Protein 3WJ9 (pdb70)

Secondary structure (DSSP, 8-state):
---EEEEEESS-EEEEEGGGTSB--TT----SSPEEEEEE-TTSSEEEEEESS-EEEEETTT--EEEEE---SEEEEEE-TTSSEEEEEE---B-TTSPBP---EEESSS--EEE------STT-SPEE-TTS-EEEEEETTEEEEEES------SEE---SS--EEEE--SSS-EEEEEE--BTTB-EEEEEEESS-SSSEEEEEEESS-S---EEE-SSTTEEEEEE-----EEEEEE--------SSS-EEEEEE-TTSS-EEEEE---EEEEEE-SSS-EEEEEEEES--EEEE-TTSSEEEEE--SSSS-EEEEEEGGG--EEEEEE-TT--EEEE-TTSSEEEEEE-TTT-SS--EEEEEESSS---EEE-SSEEEEEE---S--/-----EEEEEESS-EEEEEGGGTSBPPTT----SSPP-EEEE-TTSSEEEEE-SS-EEEEESSS--EEEEE---SEEEEEE-TTSSEEEEEEPP-B-TT--B----EEETTT--EEE----S-STT-SPEE-TTSSEEEEEETTEEEEEES------SEE---TT--EEEE-SSSS-EEEEEE--BTTB--EEEEEESS--SS-SEEE--SS-SB--B---SSSS--EEE-B---EEE------------SS--S-S-EEEEEE-TTSS-EEEEE---EEEEEE-SSS-EEEEEEEES--EEEE-TTS-EEEEE--SSSS--EEEEESTT--EEEEE--TT--EEEE-TTSSEEEEEE-TTT--SS-EEEEEETTS---EEE-SSEEEEEEPP-TT-

Foldseek 3Di:
DFFKKWFAFQVDTFIFGVVVVTDGQAQADDDPFHWQAKDAAQALQWIWTDGQQWIWIAGRRRNHTAEIERDHQFHDKYAALVRQKMDTAHAWDADPVGHTDQSFIAGRNPRDGQGTHGDHDPPPPDWHAENVRQKTWDDDAQKIFIDGNVHVPGGPDIADGGQWDDWDWFHAPFTKIKTKHADDPPFFIWIWIGGPVDSPDTQDTGGDHPARDKDWDAANHRFWIKMKGDVPDIDTWIDGNHHDTACPAPFAWLDWAAFLVNFKIKTFGYDCTKMFMAGNHRDTDDIRDRHQFRDWDAFNVNFKIKTWHELAFFIKIWIDGSVVSDTQDIGTDTQWPDKDARQVNFKIKTFHAPPSPQPFTKIKMGGSNGHTDIDTDRHIHDMGTSHRPPD/DDDWWKKWFAFPVDTFIFTVRVVGDGAAAADDDPAHWDDWDAAQQLQKIWTAGQQWIWIAGRNRNHTQDIARDHQFDDWAAQLVRQKIDTFHAWDDDPVRDTDFRFIAGSNPSDTQDTHHDNDPVVPAWDAANVRQWTWDDDAQKIFICGPVHVPGGPDMAGHHQWDDKDFFNANFTKMWIWHPDDPPGFIWIFICRGVDNPHTPDIDGDPCADDWDWDAFNHLQWIKIDGHHCFIDTDQGSPGRHDDGDDPQPAAFDWQEKDAFLVCFWIKTFTHDCTWIFIAGNRRHTPDTGDRHQFRYWDAFNVRFKIWTWNEQAAQIKIWIAGVVVCGGQDIETDGRWHDWDAGQVSFKIWTWHAPDSPQPFTKIWMAGSNHHTDIDTGNGTHDMTISHNHPD

Solvent-accessible surface area: 36962 Å² total

Organism: Schizosaccharomyces pombe (strain 972 / ATCC 24843) (NCBI:txid284812)

Nearest PDB structures (foldseek):
  3wj9-assembly1_A  TM=1.003E+00  e=6.223E-75  Schizosaccharomyces pombe 972h-
  8dys-assembly1_A  TM=9.260E-01  e=4.333E-33  Homo sapiens
  8oz0-assembly1_I  TM=8.596E-01  e=1.146E-23  Homo sapiens
  7qp7-assembly1_1  TM=8.502E-01  e=1.153E-21  Homo sapiens
  8pj2-assembly1_1  TM=8.357E-01  e=8.669E-20  Homo sapiens

Structure (mmCIF, N/CA/C/O backbone):
data_3WJ9
#
_entry.id   3WJ9
#
_cell.length_a   93.443
_cell.length_b   93.443
_cell.length_c   269.387
_cell.angle_alpha   90.00
_cell.angle_beta   90.00
_cell.angle_gamma   120.00
#
_symmetry.space_group_name_H-M   'P 31 2 1'
#
loop_
_entity.id
_entity.type
_entity.pdbx_description
1 polymer 'Eukaryotic translation initiation factor 2A'
2 water water
#
loop_
_atom_site.group_PDB
_atom_site.id
_atom_site.type_symbol
_atom_site.label_atom_id
_atom_site.label_alt_id
_atom_site.label_comp_id
_atom_site.label_asym_id
_atom_site.label_entity_id
_atom_site.label_seq_id
_atom_site.pdbx_PDB_ins_code
_atom_site.Cartn_x
_atom_site.Cartn_y
_atom_site.Cartn_z
_atom_site.occupancy
_atom_site.B_iso_or_equiv
_atom_site.auth_seq_id
_atom_site.auth_comp_id
_atom_site.auth_asym_id
_atom_site.auth_atom_id
_atom_site.pdbx_PDB_model_num
ATOM 1 N N . GLN A 1 3 ? -29.972 4.657 14.890 1.00 64.46 3 GLN A N 1
ATOM 2 C CA . GLN A 1 3 ? -30.424 5.677 15.822 1.00 77.81 3 GLN A CA 1
ATOM 3 C C . GLN A 1 3 ? -31.737 5.255 16.471 1.00 73.23 3 GLN A C 1
ATOM 4 O O . GLN A 1 3 ? -31.758 4.507 17.445 1.00 74.55 3 GLN A O 1
ATOM 10 N N . LYS A 1 4 ? -32.833 5.770 15.932 1.00 62.81 4 LYS A N 1
ATOM 11 C CA . LYS A 1 4 ? -34.169 5.366 16.336 1.00 57.19 4 LYS A CA 1
ATOM 12 C C . LYS A 1 4 ? -34.762 4.399 15.314 1.00 67.37 4 LYS A C 1
ATOM 13 O O . LYS A 1 4 ? -34.654 4.611 14.109 1.00 90.98 4 LYS A O 1
ATOM 19 N N . SER A 1 5 ? -35.377 3.324 15.793 1.00 48.81 5 SER A N 1
ATOM 20 C CA . SER A 1 5 ? -36.003 2.359 14.894 1.00 43.34 5 SER A CA 1
ATOM 21 C C . SER A 1 5 ? -37.443 2.770 14.590 1.00 45.80 5 SER A C 1
ATOM 22 O O . SER A 1 5 ? -38.385 2.147 15.073 1.00 53.56 5 SER A O 1
ATOM 25 N N . GLN A 1 6 ? -37.612 3.815 13.782 1.00 44.89 6 GLN A N 1
ATOM 26 C CA . GLN A 1 6 ? -38.934 4.400 13.563 1.00 39.07 6 GLN A CA 1
ATOM 27 C C . GLN A 1 6 ? -39.747 3.659 12.508 1.00 36.67 6 GLN A C 1
ATOM 28 O O . GLN A 1 6 ? -39.217 3.211 11.492 1.00 34.66 6 GLN A O 1
ATOM 34 N N . PHE A 1 7 ? -41.042 3.533 12.774 1.00 35.72 7 PHE A N 1
ATOM 35 C CA . PHE A 1 7 ? -42.000 3.044 11.793 1.00 38.57 7 PHE A CA 1
ATOM 36 C C . PHE A 1 7 ? -43.245 3.923 11.836 1.00 35.11 7 PHE A C 1
ATOM 37 O O . PHE A 1 7 ? -43.432 4.692 12.777 1.00 39.24 7 PHE A O 1
ATOM 45 N N . ALA A 1 8 ? -44.090 3.814 10.818 1.00 33.52 8 ALA A N 1
ATOM 46 C CA . ALA A 1 8 ? -45.338 4.566 10.784 1.00 24.03 8 ALA A CA 1
ATOM 47 C C . ALA A 1 8 ? -46.527 3.629 10.908 1.00 29.04 8 ALA A C 1
ATOM 48 O O . ALA A 1 8 ? -46.418 2.441 10.618 1.00 35.10 8 ALA A O 1
ATOM 50 N N . TYR A 1 9 ? -47.661 4.165 11.343 1.00 30.71 9 TYR A N 1
ATOM 51 C CA . TYR A 1 9 ? -48.885 3.380 11.416 1.00 31.22 9 TYR A CA 1
ATOM 52 C C . TYR A 1 9 ? -50.086 4.241 11.062 1.00 34.51 9 TYR A C 1
ATOM 53 O O . TYR A 1 9 ? -50.095 5.445 11.314 1.00 33.42 9 TYR A O 1
ATOM 62 N N . ARG A 1 10 ? -51.098 3.616 10.475 1.00 41.17 10 ARG A N 1
ATOM 63 C CA . ARG A 1 10 ? -52.354 4.295 10.204 1.00 36.67 10 ARG A CA 1
ATOM 64 C C . ARG A 1 10 ? -53.517 3.339 10.407 1.00 38.02 10 ARG A C 1
ATOM 65 O O . ARG A 1 10 ? -53.724 2.420 9.618 1.00 40.89 10 ARG A O 1
ATOM 73 N N . SER A 1 11 ? -54.266 3.549 11.481 1.00 49.47 11 SER A N 1
ATOM 74 C CA . SER A 1 11 ? -55.451 2.749 11.742 1.00 47.32 11 SER A CA 1
ATOM 75 C C . SER A 1 11 ? -56.691 3.577 11.445 1.00 58.67 11 SER A C 1
ATOM 76 O O . SER A 1 11 ? -56.597 4.783 11.216 1.00 64.35 11 SER A O 1
ATOM 79 N N . SER A 1 12 ? -57.852 2.930 11.452 1.00 59.97 12 SER A N 1
ATOM 80 C CA . SER A 1 12 ? -59.119 3.622 11.238 1.00 66.82 12 SER A CA 1
ATOM 81 C C . SER A 1 12 ? -59.347 4.688 12.297 1.00 64.67 12 SER A C 1
ATOM 82 O O . SER A 1 12 ? -60.164 5.592 12.128 1.00 61.03 12 SER A O 1
ATOM 85 N N . LYS A 1 13 ? -58.602 4.573 13.388 1.00 59.71 13 LYS A N 1
ATOM 86 C CA . LYS A 1 13 ? -58.791 5.414 14.554 1.00 58.98 13 LYS A CA 1
ATOM 87 C C . LYS A 1 13 ? -57.746 6.518 14.657 1.00 74.09 13 LYS A C 1
ATOM 88 O O . LYS A 1 13 ? -58.049 7.629 15.091 1.00 81.07 13 LYS A O 1
ATOM 94 N N . SER A 1 14 ? -56.520 6.219 14.242 1.00 66.77 14 SER A N 1
ATOM 95 C CA . SER A 1 14 ? -55.431 7.175 14.394 1.00 55.21 14 SER A CA 1
ATOM 96 C C . SER A 1 14 ? -54.344 7.001 13.343 1.00 47.95 14 SER A C 1
ATOM 97 O O . SER A 1 14 ? -54.406 6.101 12.504 1.00 55.16 14 SER A O 1
ATOM 100 N N . ILE A 1 15 ? -53.350 7.881 13.398 1.00 41.62 15 ILE A N 1
ATOM 101 C CA . ILE A 1 15 ? -52.194 7.799 12.519 1.00 52.72 15 ILE A CA 1
ATOM 102 C C . ILE A 1 15 ? -51.003 8.496 13.167 1.00 48.80 15 ILE A C 1
ATOM 103 O O . ILE A 1 15 ? -51.126 9.602 13.693 1.00 58.90 15 ILE A O 1
ATOM 108 N N . GLY A 1 16 ? -49.850 7.839 13.145 1.00 45.36 16 GLY A N 1
ATOM 109 C CA . GLY A 1 16 ? -48.673 8.407 13.767 1.00 46.81 16 GLY A CA 1
ATOM 110 C C . GLY A 1 16 ? -47.365 7.736 13.410 1.00 41.67 16 GLY A C 1
ATOM 111 O O . GLY A 1 16 ? -47.333 6.682 12.776 1.00 42.74 16 GLY A O 1
ATOM 112 N N . LEU A 1 17 ? -46.276 8.375 13.819 1.00 43.16 17 LEU A N 1
ATOM 113 C CA . LEU A 1 17 ? -44.948 7.805 13.676 1.00 45.36 17 LEU A CA 1
ATOM 114 C C . LEU A 1 17 ? -44.500 7.329 15.053 1.00 50.59 17 LEU A C 1
ATOM 115 O O . LEU A 1 17 ? -44.863 7.924 16.064 1.00 48.82 17 LEU A O 1
ATOM 120 N N . VAL A 1 18 ? -43.741 6.240 15.099 1.00 43.94 18 VAL A N 1
ATOM 121 C CA . VAL A 1 18 ? -43.359 5.640 16.373 1.00 32.16 18 VAL A CA 1
ATOM 122 C C . VAL A 1 18 ? -41.868 5.335 16.427 1.00 35.56 18 VAL A C 1
ATOM 123 O O . VAL A 1 18 ? -41.369 4.518 15.654 1.00 42.79 18 VAL A O 1
ATOM 127 N N . ASN A 1 19 ? -41.157 5.994 17.337 1.00 41.07 19 ASN A N 1
ATOM 128 C CA . ASN A 1 19 ? -39.741 5.716 17.536 1.00 42.94 19 ASN A CA 1
ATOM 129 C C . ASN A 1 19 ? -39.561 4.561 18.518 1.00 52.59 19 ASN A C 1
ATOM 130 O O . ASN A 1 19 ? -39.655 4.747 19.732 1.00 55.24 19 ASN A O 1
ATOM 135 N N . ALA A 1 20 ? -39.307 3.369 17.982 1.00 49.22 20 ALA A N 1
ATOM 136 C CA . ALA A 1 20 ? -39.241 2.149 18.783 1.00 51.15 20 ALA A CA 1
ATOM 137 C C . ALA A 1 20 ? -38.080 2.164 19.773 1.00 47.82 20 ALA A C 1
ATOM 138 O O . ALA A 1 20 ? -38.122 1.482 20.798 1.00 69.17 20 ALA A O 1
ATOM 140 N N . SER A 1 21 ? -37.043 2.935 19.460 1.00 50.74 21 SER A N 1
ATOM 141 C CA . SER A 1 21 ? -35.909 3.088 20.363 1.00 58.95 21 SER A CA 1
ATOM 142 C C . SER A 1 21 ? -36.265 4.020 21.518 1.00 57.68 21 SER A C 1
ATOM 143 O O . SER A 1 21 ? -35.571 4.060 22.532 1.00 64.62 21 SER A O 1
ATOM 146 N N . GLU A 1 22 ? -37.375 4.744 21.402 1.00 61.49 22 GLU A N 1
ATOM 147 C CA . GLU A 1 22 ? -37.732 5.806 22.358 1.00 47.57 22 GLU A CA 1
ATOM 148 C C . GLU A 1 22 ? -38.813 5.459 23.397 1.00 51.90 22 GLU A C 1
ATOM 149 O O . GLU A 1 22 ? -39.434 6.347 23.978 1.00 66.43 22 GLU A O 1
ATOM 155 N N . ASN A 1 23 ? -39.048 4.169 23.595 1.00 43.29 23 ASN A N 1
ATOM 156 C CA . ASN A 1 23 ? -40.230 3.640 24.278 1.00 46.78 23 ASN A CA 1
ATOM 157 C C . ASN A 1 23 ? -41.501 3.869 23.465 1.00 53.00 23 ASN A C 1
ATOM 158 O O . ASN A 1 23 ? -42.577 4.113 24.017 1.00 58.58 23 ASN A O 1
ATOM 163 N N . TYR A 1 24 ? -41.342 3.809 22.146 1.00 47.01 24 TYR A N 1
ATOM 164 C CA . TYR A 1 24 ? -42.445 3.851 21.192 1.00 45.37 24 TYR A CA 1
ATOM 165 C C . TYR A 1 24 ? -43.256 5.140 21.260 1.00 47.35 24 TYR A C 1
ATOM 166 O O . TYR A 1 24 ? -44.485 5.115 21.301 1.00 55.90 24 TYR A O 1
ATOM 175 N N . ALA A 1 25 ? -42.552 6.268 21.247 1.00 51.54 25 ALA A N 1
ATOM 176 C CA . ALA A 1 25 ? -43.192 7.577 21.267 1.00 63.85 25 ALA A CA 1
ATOM 177 C C . ALA A 1 25 ? -43.063 8.276 19.917 1.00 61.22 25 ALA A C 1
ATOM 178 O O . ALA A 1 25 ? -42.130 8.020 19.159 1.00 56.93 25 ALA A O 1
ATOM 180 N N . SER A 1 26 ? -44.007 9.163 19.621 1.00 56.65 26 SER A N 1
ATOM 181 C CA . SER A 1 26 ? -43.975 9.918 18.374 1.00 62.63 26 SER A CA 1
ATOM 182 C C . SER A 1 26 ? -43.064 11.135 18.502 1.00 71.18 26 SER A C 1
ATOM 183 O O . SER A 1 26 ? -42.947 11.712 19.583 1.00 67.55 26 SER A O 1
ATOM 186 N N . PRO A 1 27 ? -42.402 11.519 17.398 1.00 76.16 27 PRO A N 1
ATOM 187 C CA . PRO A 1 27 ? -41.578 12.733 17.374 1.00 58.02 27 PRO A CA 1
ATOM 188 C C . PRO A 1 27 ? -42.410 13.970 17.716 1.00 63.03 27 PRO A C 1
ATOM 189 O O . PRO A 1 27 ? -43.462 14.177 17.114 1.00 65.74 27 PRO A O 1
ATOM 193 N N . PRO A 1 28 ? -41.925 14.790 18.664 1.00 63.38 28 PRO A N 1
ATOM 194 C CA . PRO A 1 28 ? -42.669 15.828 19.395 1.00 58.03 28 PRO A CA 1
ATOM 195 C C . PRO A 1 28 ? -43.528 16.765 18.544 1.00 67.76 28 PRO A C 1
ATOM 196 O O . PRO A 1 28 ? -44.617 17.139 18.978 1.00 71.33 28 PRO A O 1
ATOM 200 N N . LYS A 1 29 ? -43.054 17.135 17.359 1.00 50.77 29 LYS A N 1
ATOM 201 C CA . LYS A 1 29 ? -43.746 18.133 16.548 1.00 44.47 29 LYS A CA 1
ATOM 202 C C . LYS A 1 29 ? -44.786 17.529 15.608 1.00 55.16 29 LYS A C 1
ATOM 203 O O . LYS A 1 29 ? -45.179 18.165 14.632 1.00 54.93 29 LYS A O 1
ATOM 209 N N . PHE A 1 30 ? -45.240 16.314 15.897 1.00 50.85 30 PHE A N 1
ATOM 210 C CA . PHE A 1 30 ? -46.158 15.632 14.987 1.00 48.60 30 PHE A CA 1
ATOM 211 C C . PHE A 1 30 ? -47.612 15.613 15.450 1.00 54.48 30 PHE A C 1
ATOM 212 O O . PHE A 1 30 ? -47.916 15.280 16.596 1.00 54.01 30 PHE A O 1
ATOM 220 N N . GLU A 1 31 ? -48.502 15.965 14.527 1.00 59.48 31 GLU A N 1
ATOM 221 C CA . GLU A 1 31 ? -49.941 15.797 14.703 1.00 62.10 31 GLU A CA 1
ATOM 222 C C . GLU A 1 31 ? -50.619 15.790 13.330 1.00 52.75 31 GLU A C 1
ATOM 223 O O . GLU A 1 31 ? -50.165 16.466 12.406 1.00 54.57 31 GLU A O 1
ATOM 229 N N . ALA A 1 32 ? -51.695 15.016 13.200 1.00 53.57 32 ALA A N 1
ATOM 230 C CA . ALA A 1 32 ? -52.381 14.843 11.921 1.00 58.05 32 ALA A CA 1
ATOM 231 C C . ALA A 1 32 ? -53.367 15.972 11.610 1.00 72.09 32 ALA A C 1
ATOM 232 O O . ALA A 1 32 ? -53.518 16.910 12.391 1.00 68.16 32 ALA A O 1
ATOM 234 N N . ILE A 1 33 ? -54.034 15.870 10.461 1.00 70.28 33 ILE A N 1
ATOM 235 C CA . ILE A 1 33 ? -55.028 16.858 10.040 1.00 69.08 33 ILE A CA 1
ATOM 236 C C . ILE A 1 33 ? -56.377 16.578 10.703 1.00 68.30 33 ILE A C 1
ATOM 237 O O . ILE A 1 33 ? -56.622 15.466 11.174 1.00 69.90 33 ILE A O 1
ATOM 242 N N . SER A 1 34 ? -57.228 17.601 10.754 1.00 79.04 34 SER A N 1
ATOM 243 C CA . SER A 1 34 ? -58.627 17.467 11.150 1.00 85.59 34 SER A CA 1
ATOM 244 C C . SER A 1 34 ? -59.293 16.238 10.541 1.00 68.58 34 SER A C 1
ATOM 245 O O . SER A 1 34 ? -59.905 15.435 11.246 1.00 73.59 34 SER A O 1
ATOM 248 N N . GLU A 1 35 ? -59.168 16.099 9.226 1.00 64.45 35 GLU A N 1
ATOM 249 C CA . GLU A 1 35 ? -59.738 14.963 8.515 1.00 66.80 35 GLU A CA 1
ATOM 250 C C . GLU A 1 35 ? -59.024 13.668 8.881 1.00 60.34 35 GLU A C 1
ATOM 251 O O . GLU A 1 35 ? -57.824 13.673 9.152 1.00 61.26 35 GLU A O 1
ATOM 257 N N . PRO A 1 36 ? -59.764 12.549 8.890 1.00 58.55 36 PRO A N 1
ATOM 258 C CA . PRO A 1 36 ? -59.134 11.240 9.080 1.00 60.30 36 PRO A CA 1
ATOM 259 C C . PRO A 1 36 ? -58.225 10.901 7.904 1.00 62.71 36 PRO A C 1
ATOM 260 O O . PRO A 1 36 ? -58.571 11.206 6.764 1.00 63.26 36 PRO A O 1
ATOM 264 N N . ALA A 1 37 ? -57.076 10.294 8.176 1.00 54.11 37 ALA A N 1
ATOM 265 C CA . ALA A 1 37 ? -56.149 9.926 7.113 1.00 43.57 37 ALA A CA 1
ATOM 266 C C . ALA A 1 37 ? -56.675 8.723 6.338 1.00 53.49 37 ALA A C 1
ATOM 267 O O . ALA A 1 37 ? -57.353 7.861 6.899 1.00 56.54 37 ALA A O 1
ATOM 269 N N . ARG A 1 38 ? -56.363 8.672 5.048 1.00 49.83 38 ARG A N 1
ATOM 270 C CA . ARG A 1 38 ? -56.838 7.599 4.181 1.00 40.19 38 ARG A CA 1
ATOM 271 C C . ARG A 1 38 ? -55.680 6.875 3.506 1.00 43.25 38 ARG A C 1
ATOM 272 O O . ARG A 1 38 ? -55.862 5.819 2.900 1.00 54.61 38 ARG A O 1
ATOM 280 N N . ASN A 1 39 ? -54.489 7.453 3.614 1.00 45.15 39 ASN A N 1
ATOM 281 C CA . ASN A 1 39 ? -53.297 6.890 2.996 1.00 45.38 39 ASN A CA 1
ATOM 282 C C . ASN A 1 39 ? -52.042 7.485 3.624 1.00 38.79 39 ASN A C 1
ATOM 283 O O . ASN A 1 39 ? -52.108 8.535 4.264 1.00 37.84 39 ASN A O 1
ATOM 288 N N . ALA A 1 40 ? -50.906 6.813 3.450 1.00 51.11 40 ALA A N 1
ATOM 289 C CA . ALA A 1 40 ? -49.638 7.289 4.000 1.00 26.91 40 ALA A CA 1
ATOM 290 C C . ALA A 1 40 ? -48.440 6.596 3.348 1.00 36.54 40 ALA A C 1
ATOM 291 O O . ALA A 1 40 ? -48.566 5.483 2.838 1.00 52.63 40 ALA A O 1
ATOM 293 N N . CYS A 1 41 ? -47.281 7.255 3.375 1.00 38.95 41 CYS A N 1
ATOM 294 C CA . CYS A 1 41 ? -46.052 6.681 2.820 1.00 36.53 41 CYS A CA 1
ATOM 295 C C . CYS A 1 41 ? -44.783 7.437 3.232 1.00 30.81 41 CYS A C 1
ATOM 296 O O . CYS A 1 41 ? -44.841 8.594 3.653 1.00 30.39 41 CYS A O 1
ATOM 299 N N . TYR A 1 42 ? -43.640 6.763 3.107 1.00 38.62 42 TYR A N 1
ATOM 300 C CA . TYR A 1 42 ? -42.331 7.371 3.336 1.00 37.86 42 TYR A CA 1
ATOM 301 C C . TYR A 1 42 ? -41.629 7.657 2.011 1.00 37.94 42 TYR A C 1
ATOM 302 O O . TYR A 1 42 ? -41.873 6.978 1.012 1.00 42.37 42 TYR A O 1
ATOM 311 N N . SER A 1 43 ? -40.754 8.657 2.008 1.00 35.33 43 SER A N 1
ATOM 312 C CA . SER A 1 43 ? -39.830 8.854 0.897 1.00 39.60 43 SER A CA 1
ATOM 313 C C . SER A 1 43 ? -38.794 7.734 0.944 1.00 42.74 43 SER A C 1
ATOM 314 O O . SER A 1 43 ? -38.477 7.242 2.026 1.00 46.69 43 SER A O 1
ATOM 317 N N . PRO A 1 44 ? -38.279 7.315 -0.227 1.00 44.34 44 PRO A N 1
ATOM 318 C CA . PRO A 1 44 ? -37.368 6.168 -0.339 1.00 37.47 44 PRO A CA 1
ATOM 319 C C . PRO A 1 44 ? -36.206 6.195 0.656 1.00 36.08 44 PRO A C 1
ATOM 320 O O . PRO A 1 44 ? -35.729 5.137 1.068 1.00 42.01 44 PRO A O 1
ATOM 324 N N . ASN A 1 45 ? -35.764 7.393 1.026 1.00 33.39 45 ASN A N 1
ATOM 325 C CA . ASN A 1 45 ? -34.694 7.563 2.002 1.00 30.20 45 ASN A CA 1
ATOM 326 C C . ASN A 1 45 ? -35.218 7.830 3.410 1.00 48.85 45 ASN A C 1
ATOM 327 O O . ASN A 1 45 ? -34.441 8.010 4.346 1.00 57.57 45 ASN A O 1
ATOM 332 N N . GLY A 1 46 ? -36.539 7.863 3.552 1.00 47.23 46 GLY A N 1
ATOM 333 C CA . GLY A 1 46 ? -37.170 8.012 4.851 1.00 32.97 46 GLY A CA 1
ATOM 334 C C . GLY A 1 46 ? -36.954 9.347 5.538 1.00 42.21 46 GLY A C 1
ATOM 335 O O . GLY A 1 46 ? -37.122 9.458 6.753 1.00 51.93 46 GLY A O 1
ATOM 336 N N . LYS A 1 47 ? -36.583 10.366 4.772 1.00 36.16 47 LYS A N 1
ATOM 337 C CA . LYS A 1 47 ? -36.404 11.698 5.336 1.00 45.59 47 LYS A CA 1
ATOM 338 C C . LYS A 1 47 ? -37.736 12.432 5.445 1.00 39.90 47 LYS A C 1
ATOM 339 O O . LYS A 1 47 ? -37.854 13.411 6.182 1.00 39.52 47 LYS A O 1
ATOM 345 N N . LEU A 1 48 ? -38.738 11.954 4.713 1.00 43.09 48 LEU A N 1
ATOM 346 C CA . LEU A 1 48 ? -40.045 12.604 4.702 1.00 30.99 48 LEU A CA 1
ATOM 347 C C . LEU A 1 48 ? -41.198 11.629 4.934 1.00 33.32 48 LEU A C 1
ATOM 348 O O . LEU A 1 48 ? -41.071 10.427 4.704 1.00 35.29 48 LEU A O 1
ATOM 353 N N . PHE A 1 49 ? -42.323 12.168 5.392 1.00 30.54 49 PHE A N 1
ATOM 354 C CA . PHE A 1 49 ? -43.532 11.384 5.620 1.00 39.66 49 PHE A CA 1
ATOM 355 C C . PHE A 1 49 ? -44.758 12.120 5.088 1.00 35.73 49 PHE A C 1
ATOM 356 O O . PHE A 1 49 ? -44.973 13.290 5.403 1.00 46.68 49 PHE A O 1
ATOM 364 N N . ALA A 1 50 ? -45.558 11.432 4.280 1.00 33.85 50 ALA A N 1
ATOM 365 C CA . ALA A 1 50 ? -46.758 12.029 3.707 1.00 28.23 50 ALA A CA 1
ATOM 366 C C . ALA A 1 50 ? -47.988 11.192 4.024 1.00 30.51 50 ALA A C 1
ATOM 367 O O . ALA A 1 50 ? -47.950 9.968 3.935 1.00 34.09 50 ALA A O 1
ATOM 369 N N . TYR A 1 51 ? -49.079 11.853 4.392 1.00 35.98 51 TYR A N 1
ATOM 370 C CA . TYR A 1 51 ? -50.341 11.155 4.585 1.00 40.91 51 TYR A CA 1
ATOM 371 C C . TYR A 1 51 ? -51.481 11.924 3.938 1.00 48.21 51 TYR A C 1
ATOM 372 O O . TYR A 1 51 ? -51.477 13.155 3.903 1.00 42.94 51 TYR A O 1
ATOM 381 N N . ALA A 1 52 ? -52.455 11.187 3.423 1.00 55.49 52 ALA A N 1
ATOM 382 C CA . ALA A 1 52 ? -53.553 11.794 2.694 1.00 49.31 52 ALA A CA 1
ATOM 383 C C . ALA A 1 52 ? -54.833 11.805 3.511 1.00 57.10 52 ALA A C 1
ATOM 384 O O . ALA A 1 52 ? -55.214 10.801 4.112 1.00 66.18 52 ALA A O 1
ATOM 386 N N . THR A 1 53 ? -55.477 12.964 3.542 1.00 66.07 53 THR A N 1
ATOM 387 C CA . THR A 1 53 ? -56.823 13.088 4.071 1.00 55.13 53 THR A CA 1
ATOM 388 C C . THR A 1 53 ? -57.702 13.600 2.939 1.00 67.88 53 THR A C 1
ATOM 389 O O . THR A 1 53 ? -57.200 13.899 1.855 1.00 79.58 53 THR A O 1
ATOM 393 N N . ALA A 1 54 ? -59.004 13.698 3.180 1.00 62.63 54 ALA A N 1
ATOM 394 C CA . ALA A 1 54 ? -59.932 14.148 2.149 1.00 77.17 54 ALA A CA 1
ATOM 395 C C . ALA A 1 54 ? -59.606 15.558 1.666 1.00 81.35 54 ALA A C 1
ATOM 396 O O . ALA A 1 5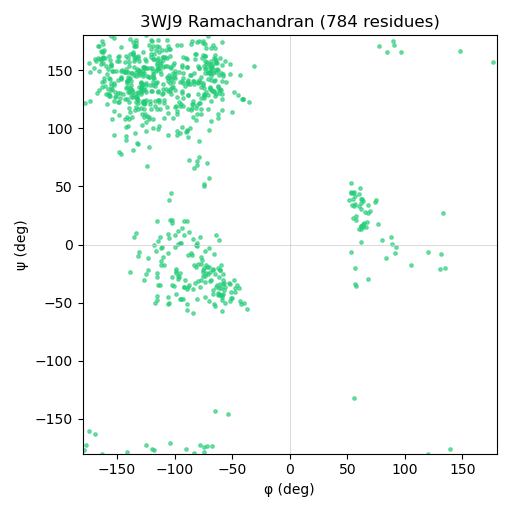4 ? -59.615 15.831 0.467 1.00 82.30 54 ALA A O 1
ATOM 398 N N . THR A 1 55 ? -59.309 16.448 2.606 1.00 76.37 55 THR A N 1
ATOM 399 C CA . THR A 1 55 ? -59.114 17.856 2.289 1.00 68.00 55 THR A CA 1
ATOM 400 C C . THR A 1 55 ? -57.727 18.155 1.723 1.00 70.40 55 THR A C 1
ATOM 401 O O . THR A 1 55 ? -57.599 18.857 0.720 1.00 72.55 55 THR A O 1
ATOM 405 N N . GLN A 1 56 ? -56.693 17.624 2.371 1.00 71.88 56 GLN A N 1
ATOM 406 C CA . GLN A 1 56 ? -55.316 18.037 2.105 1.00 56.28 56 GLN A CA 1
ATOM 407 C C . GLN A 1 56 ? -54.302 16.888 2.121 1.00 55.83 56 GLN A C 1
ATOM 408 O O . GLN A 1 56 ? -54.661 15.724 2.305 1.00 66.32 56 GLN A O 1
ATOM 414 N N . VAL A 1 57 ? -53.033 17.230 1.904 1.00 49.68 57 VAL A N 1
ATOM 415 C CA . VAL A 1 57 ? -51.928 16.282 2.033 1.00 45.20 57 VAL A CA 1
ATOM 416 C C . VAL A 1 57 ? -50.778 16.945 2.789 1.00 59.38 57 VAL A C 1
ATOM 417 O O . VAL A 1 57 ? -50.322 18.023 2.411 1.00 50.18 57 VAL A O 1
ATOM 421 N N . VAL A 1 58 ? -50.310 16.302 3.854 1.00 46.36 58 VAL A N 1
ATOM 422 C CA . VAL A 1 58 ? -49.296 16.905 4.715 1.00 42.81 58 VAL A CA 1
ATOM 423 C C . VAL A 1 58 ? -47.966 16.158 4.676 1.00 49.79 58 VAL A C 1
ATOM 424 O O . VAL A 1 58 ? -47.921 14.934 4.790 1.00 52.33 58 VAL A O 1
ATOM 428 N N . ILE A 1 59 ? -46.885 16.914 4.506 1.00 49.58 59 ILE A N 1
ATOM 429 C CA . ILE A 1 59 ? -45.539 16.358 4.503 1.00 37.23 59 ILE A CA 1
ATOM 430 C C . ILE A 1 59 ? -44.788 16.762 5.772 1.00 41.07 59 ILE A C 1
ATOM 431 O O . ILE A 1 59 ? -44.615 17.950 6.051 1.00 49.62 59 ILE A O 1
ATOM 436 N N . ASN A 1 60 ? -44.342 15.769 6.536 1.00 43.73 60 ASN A N 1
ATOM 437 C CA . ASN A 1 60 ? -43.662 16.019 7.802 1.00 54.18 60 ASN A CA 1
ATOM 438 C C . ASN A 1 60 ? -42.177 15.665 7.764 1.00 44.74 60 ASN A C 1
ATOM 439 O O . ASN A 1 60 ? -41.706 15.011 6.834 1.00 48.14 60 ASN A O 1
ATOM 444 N N . ASP A 1 61 ? -41.447 16.110 8.783 1.00 44.06 61 ASP A N 1
ATOM 445 C CA . ASP A 1 61 ? -40.049 15.733 8.973 1.00 52.10 61 ASP A CA 1
ATOM 446 C C . ASP A 1 61 ? -39.971 14.559 9.941 1.00 51.80 61 ASP A C 1
ATOM 447 O O . ASP A 1 61 ? -40.383 14.670 11.092 1.00 57.54 61 ASP A O 1
ATOM 452 N N . THR A 1 62 ? -39.434 13.437 9.475 1.00 49.24 62 THR A N 1
ATOM 453 C CA . THR A 1 62 ? -39.435 12.201 10.255 1.00 48.41 62 THR A CA 1
ATOM 454 C C . THR A 1 62 ? -38.581 12.263 11.521 1.00 54.59 62 THR A C 1
ATOM 455 O O . THR A 1 62 ? -38.613 11.344 12.340 1.00 68.76 62 THR A O 1
ATOM 459 N N . GLU A 1 63 ? -37.818 13.339 11.679 1.00 57.45 63 GLU A N 1
ATOM 460 C CA . GLU A 1 63 ? -36.987 13.508 12.864 1.00 60.72 63 GLU A CA 1
ATOM 461 C C . GLU A 1 63 ? -37.752 14.220 13.973 1.00 56.07 63 GLU A C 1
ATOM 462 O O . GLU A 1 63 ? -37.807 13.744 15.107 1.00 54.06 63 GLU A O 1
ATOM 468 N N . SER A 1 64 ? -38.352 15.357 13.639 1.00 48.44 64 SER A N 1
ATOM 469 C CA . SER A 1 64 ? -39.071 16.154 14.624 1.00 45.13 64 SER A CA 1
ATOM 470 C C . SER A 1 64 ? -40.576 15.906 14.576 1.00 61.67 64 SER A C 1
ATOM 471 O O . SER A 1 64 ? -41.273 16.092 15.570 1.00 68.05 64 SER A O 1
ATOM 474 N N . GLY A 1 65 ? -41.069 15.470 13.423 1.00 53.34 65 GLY A N 1
ATOM 475 C CA . GLY A 1 65 ? -42.496 15.301 13.222 1.00 42.71 65 GLY A CA 1
ATOM 476 C C . GLY A 1 65 ? -43.101 16.593 12.715 1.00 47.74 65 GLY A C 1
ATOM 477 O O . GLY A 1 65 ? -44.305 16.679 12.474 1.00 55.89 65 GLY A O 1
ATOM 478 N N . ALA A 1 66 ? -42.251 17.600 12.544 1.00 47.65 66 ALA A N 1
ATOM 479 C CA . ALA A 1 66 ? -42.697 18.926 12.136 1.00 45.61 66 ALA A CA 1
ATOM 480 C C . ALA A 1 66 ? -43.316 18.920 10.747 1.00 47.81 66 ALA A C 1
ATOM 481 O O . ALA A 1 66 ? -42.736 18.397 9.795 1.00 52.73 66 ALA A O 1
ATOM 483 N N . LYS A 1 67 ? -44.505 19.502 10.647 1.00 48.55 67 LYS A N 1
ATOM 484 C CA . LYS A 1 67 ? -45.153 19.700 9.361 1.00 45.60 67 LYS A CA 1
ATOM 485 C C . LYS A 1 67 ? -44.294 20.625 8.510 1.00 50.77 67 LYS A C 1
ATOM 486 O O . LYS A 1 67 ? -43.770 21.623 9.003 1.00 56.25 67 LYS A O 1
ATOM 492 N N . LEU A 1 68 ? -44.138 20.284 7.236 1.00 52.58 68 LEU A N 1
ATOM 493 C CA . LEU A 1 68 ? -43.273 21.051 6.350 1.00 51.66 68 LEU A CA 1
ATOM 494 C C . LEU A 1 68 ? -44.044 21.683 5.199 1.00 56.21 68 LEU A C 1
ATOM 495 O O . LEU A 1 68 ? -43.920 22.881 4.942 1.00 66.30 68 LEU A O 1
ATOM 500 N N . THR A 1 69 ? -44.845 20.873 4.516 1.00 53.26 69 THR A N 1
ATOM 501 C CA . THR A 1 69 ? -45.477 21.291 3.272 1.00 53.41 69 THR A CA 1
ATOM 502 C C . THR A 1 69 ? -46.970 20.994 3.259 1.00 56.40 69 THR A C 1
ATOM 503 O O . THR A 1 69 ? -47.422 20.014 3.854 1.00 52.34 69 THR A O 1
ATOM 507 N N . GLN A 1 70 ? -47.732 21.846 2.580 1.00 66.90 70 GLN A N 1
ATOM 508 C CA . GLN A 1 70 ? -49.159 21.619 2.417 1.00 64.44 70 GLN A CA 1
ATOM 509 C C . GLN A 1 70 ? -49.558 21.539 0.945 1.00 58.43 70 GLN A C 1
ATOM 510 O O . GLN A 1 70 ? -49.303 22.459 0.169 1.00 67.10 70 GLN A O 1
ATOM 516 N N . LEU A 1 71 ? -50.189 20.431 0.569 1.00 51.98 71 LEU A N 1
ATOM 517 C CA . LEU A 1 71 ? -50.678 20.245 -0.791 1.00 49.49 71 LEU A CA 1
ATOM 518 C C . LEU A 1 71 ? -52.201 20.193 -0.832 1.00 52.97 71 LEU A C 1
ATOM 519 O O . LEU A 1 71 ? -52.817 19.372 -0.150 1.00 65.86 71 LEU A O 1
ATOM 524 N N . PRO A 1 72 ? -52.816 21.067 -1.643 1.00 59.62 72 PRO A N 1
ATOM 525 C CA . PRO A 1 72 ? -54.273 21.082 -1.803 1.00 51.58 72 PRO A CA 1
ATOM 526 C C . PRO A 1 72 ? -54.769 19.919 -2.657 1.00 50.53 72 PRO A C 1
ATOM 527 O O . PRO A 1 72 ? -55.511 20.130 -3.615 1.00 64.45 72 PRO A O 1
ATOM 531 N N . ALA A 1 73 ? -54.357 18.705 -2.302 1.00 60.18 73 ALA A N 1
ATOM 532 C CA . ALA A 1 73 ? -54.760 17.506 -3.023 1.00 73.09 73 ALA A CA 1
ATOM 533 C C . ALA A 1 73 ? -55.921 16.807 -2.324 1.00 63.62 73 ALA A C 1
ATOM 534 O O . ALA A 1 73 ? -55.766 16.264 -1.229 1.00 68.76 73 ALA A O 1
ATOM 536 N N . ALA A 1 74 ? -57.082 16.824 -2.968 1.00 63.06 74 ALA A N 1
ATOM 537 C CA . 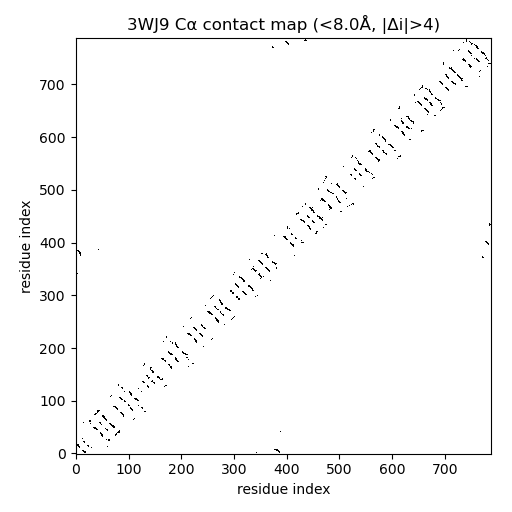ALA A 1 74 ? -58.281 16.210 -2.411 1.00 68.00 74 ALA A CA 1
ATOM 538 C C . ALA A 1 74 ? -58.632 14.916 -3.136 1.00 63.63 74 ALA A C 1
ATOM 539 O O . ALA A 1 74 ? -58.182 14.686 -4.258 1.00 78.76 74 ALA A O 1
ATOM 541 N N . ASN A 1 75 ? -59.431 14.077 -2.480 1.00 66.55 75 ASN A N 1
ATOM 542 C CA . ASN A 1 75 ? -59.927 12.832 -3.066 1.00 70.60 75 ASN A CA 1
ATOM 543 C C . ASN A 1 75 ? -58.813 11.890 -3.519 1.00 63.60 75 ASN A C 1
ATOM 544 O O . ASN A 1 75 ? -59.018 11.064 -4.406 1.00 67.36 75 ASN A O 1
ATOM 549 N N . THR A 1 76 ? -57.638 12.018 -2.912 1.00 59.24 76 THR A N 1
ATOM 550 C CA . THR A 1 76 ? -56.489 11.198 -3.288 1.00 55.26 76 THR A CA 1
ATOM 551 C C . THR A 1 76 ? -56.687 9.745 -2.882 1.00 60.06 76 THR A C 1
ATOM 552 O O . THR A 1 76 ? -57.414 9.449 -1.938 1.00 69.29 76 THR A O 1
ATOM 556 N N . TYR A 1 77 ? -56.042 8.840 -3.608 1.00 54.80 77 TYR A N 1
ATOM 557 C CA . TYR A 1 77 ? -56.080 7.423 -3.273 1.00 63.67 77 TYR A CA 1
ATOM 558 C C . TYR A 1 77 ? -54.668 6.867 -3.166 1.00 68.79 77 TYR A C 1
ATOM 559 O O . TYR A 1 77 ? -54.415 5.931 -2.409 1.00 85.81 77 TYR A O 1
ATOM 568 N N . GLU A 1 78 ? -53.752 7.441 -3.941 1.00 57.78 78 GLU A N 1
ATOM 569 C CA . GLU A 1 78 ? -52.380 6.949 -3.991 1.00 48.79 78 GLU A CA 1
ATOM 570 C C . GLU A 1 78 ? -51.360 8.080 -3.886 1.00 49.27 78 GLU A C 1
ATOM 571 O O . GLU A 1 78 ? -51.605 9.201 -4.333 1.00 51.02 78 GLU A O 1
ATOM 577 N N . LEU A 1 79 ? -50.216 7.774 -3.282 1.00 54.39 79 LEU A N 1
ATOM 578 C CA . LEU A 1 79 ? -49.143 8.743 -3.099 1.00 37.28 79 LEU A CA 1
ATOM 579 C C . LEU A 1 79 ? -47.806 8.098 -3.457 1.00 36.62 79 LEU A C 1
ATOM 580 O O . LEU A 1 79 ? -47.653 6.881 -3.355 1.00 53.63 79 LEU A O 1
ATOM 585 N N . GLY A 1 80 ? -46.842 8.910 -3.880 1.00 35.72 80 GLY A N 1
ATOM 586 C CA . GLY A 1 80 ? -45.545 8.390 -4.270 1.00 30.80 80 GLY A CA 1
ATOM 587 C C . GLY A 1 80 ? -44.436 9.422 -4.244 1.00 40.41 80 GLY A C 1
ATOM 588 O O . GLY A 1 80 ? -44.569 10.508 -4.803 1.00 51.08 80 GLY A O 1
ATOM 589 N N . PHE A 1 81 ? -43.336 9.074 -3.586 1.00 35.28 81 PHE A N 1
ATOM 590 C CA . PHE A 1 81 ? -42.158 9.930 -3.541 1.00 31.33 81 PHE A CA 1
ATOM 591 C C . PHE A 1 81 ? -41.185 9.583 -4.660 1.00 44.79 81 PHE A C 1
ATOM 592 O O . PHE A 1 81 ? -40.961 8.410 -4.960 1.00 49.99 81 PHE A O 1
ATOM 600 N N . SER A 1 82 ? -40.610 10.610 -5.273 1.00 39.45 82 SER A N 1
ATOM 601 C CA . SER A 1 82 ? -39.498 10.427 -6.193 1.00 38.17 82 SER A CA 1
ATOM 602 C C . SER A 1 82 ? -38.273 10.002 -5.374 1.00 41.41 82 SER A C 1
ATOM 603 O O . SER A 1 82 ? -38.209 10.299 -4.183 1.00 45.84 82 SER A O 1
ATOM 606 N N . PRO A 1 83 ? -37.307 9.299 -6.000 1.00 45.79 83 PRO A N 1
ATOM 607 C CA . PRO A 1 83 ? -36.170 8.673 -5.308 1.00 37.03 83 PRO A CA 1
ATOM 608 C C . PRO A 1 83 ? -35.471 9.552 -4.270 1.00 44.69 83 PRO A C 1
ATOM 609 O O . PRO A 1 83 ? -35.018 9.032 -3.250 1.00 48.76 83 PRO A O 1
ATOM 613 N N . LEU A 1 84 ? -35.386 10.854 -4.521 1.00 49.73 84 LEU A N 1
ATOM 614 C CA . LEU A 1 84 ? -34.745 11.764 -3.578 1.00 52.39 84 LEU A CA 1
ATOM 615 C C . LEU A 1 84 ? -35.786 12.601 -2.837 1.00 48.63 84 LEU A C 1
ATOM 616 O O . LEU A 1 84 ? -35.447 13.550 -2.127 1.00 46.94 84 LEU A O 1
ATOM 621 N N . GLY A 1 85 ? -37.053 12.241 -3.013 1.00 44.41 85 GLY A N 1
ATOM 622 C CA . GLY A 1 85 ? -38.141 12.860 -2.279 1.00 36.59 85 GLY A CA 1
ATOM 623 C C . GLY A 1 85 ? -38.358 14.331 -2.572 1.00 45.23 85 GLY A C 1
ATOM 624 O O . GLY A 1 85 ? -39.000 15.032 -1.793 1.00 50.83 85 GLY A O 1
ATOM 625 N N . LYS A 1 86 ? -37.824 14.803 -3.693 1.00 46.17 86 LYS A N 1
ATOM 626 C CA . LYS A 1 86 ? -38.006 16.195 -4.084 1.00 44.34 86 LYS A CA 1
ATOM 627 C C . LYS A 1 86 ? -39.304 16.375 -4.861 1.00 35.85 86 LYS A C 1
ATOM 628 O O . LYS A 1 86 ? -39.704 17.498 -5.169 1.00 43.94 86 LYS A O 1
ATOM 634 N N . TYR A 1 87 ? -39.959 15.263 -5.177 1.00 45.77 87 TYR A N 1
ATOM 635 C CA . TYR A 1 87 ? -41.248 15.311 -5.855 1.00 44.18 87 TYR A CA 1
ATOM 636 C C . TYR A 1 87 ? -42.201 14.256 -5.301 1.00 44.86 87 TYR A C 1
ATOM 637 O O . TYR A 1 87 ? -41.787 13.152 -4.941 1.00 40.34 87 TYR A O 1
ATOM 646 N N . LEU A 1 88 ? -43.480 14.611 -5.234 1.00 46.29 88 LEU A N 1
ATOM 647 C CA . LEU A 1 88 ? -44.511 13.713 -4.731 1.00 35.27 88 LEU A CA 1
ATOM 648 C C . LEU A 1 88 ? -45.703 13.716 -5.683 1.00 39.09 88 LEU A C 1
ATOM 649 O O . LEU A 1 88 ? -46.226 14.773 -6.027 1.00 42.43 88 LEU A O 1
ATOM 654 N N . SER A 1 89 ? -46.122 12.529 -6.112 1.00 41.24 89 SER A N 1
ATOM 655 C CA . SER A 1 89 ? -47.238 12.401 -7.046 1.00 38.56 89 SER A CA 1
ATOM 656 C C . SER A 1 89 ? -48.514 11.963 -6.332 1.00 49.28 89 SER A C 1
ATOM 657 O O . SER A 1 89 ? -48.471 11.148 -5.412 1.00 50.47 89 SER A O 1
ATOM 660 N N . THR A 1 90 ? -49.648 12.510 -6.763 1.00 53.68 90 THR A N 1
ATOM 661 C CA . THR A 1 90 ? -50.931 12.227 -6.124 1.00 40.20 90 THR A CA 1
ATOM 662 C C . THR A 1 90 ? -52.000 11.790 -7.123 1.00 46.53 90 THR A C 1
ATOM 663 O O . THR A 1 90 ? -52.446 12.585 -7.941 1.00 45.11 90 THR A O 1
ATOM 667 N N . TRP A 1 91 ? -52.417 10.529 -7.039 1.00 47.98 91 TRP A N 1
ATOM 668 C CA . TRP A 1 91 ? -53.500 10.014 -7.877 1.00 46.84 91 TRP A CA 1
ATOM 669 C C . TRP A 1 91 ? -54.857 10.343 -7.263 1.00 52.40 91 TRP A C 1
ATOM 670 O O . TRP A 1 91 ? -55.146 9.951 -6.133 1.00 63.20 91 TRP A O 1
ATOM 681 N N . GLU A 1 92 ? -55.683 11.073 -8.005 1.00 58.28 92 GLU A N 1
ATOM 682 C CA . GLU A 1 92 ? -57.074 11.280 -7.617 1.00 56.48 92 GLU A CA 1
ATOM 683 C C . GLU A 1 92 ? -57.962 10.412 -8.498 1.00 61.60 92 GLU A C 1
ATOM 684 O O . GLU A 1 92 ? -57.498 9.859 -9.495 1.00 74.04 92 GLU A O 1
ATOM 690 N N . ARG A 1 93 ? -59.234 10.287 -8.137 1.00 60.74 93 ARG A N 1
ATOM 691 C CA . ARG A 1 93 ? -60.174 9.553 -8.974 1.00 65.82 93 ARG A CA 1
ATOM 692 C C . ARG A 1 93 ? -60.521 10.406 -10.192 1.00 62.54 93 ARG A C 1
ATOM 693 O O . ARG A 1 93 ? -60.866 11.578 -10.050 1.00 67.97 93 ARG A O 1
ATOM 701 N N . PRO A 1 94 ? -60.413 9.822 -11.396 1.00 62.61 94 PRO A N 1
ATOM 702 C CA . PRO A 1 94 ? -60.621 10.548 -12.656 1.00 77.36 94 PRO A CA 1
ATOM 703 C C . PRO A 1 94 ? -62.021 11.141 -12.806 1.00 78.18 94 PRO A C 1
ATOM 704 O O . PRO A 1 94 ? -62.953 10.716 -12.125 1.00 76.53 94 PRO A O 1
ATOM 708 N N . GLY A 1 95 ? -62.151 12.121 -13.697 1.00 77.73 95 GLY A N 1
ATOM 709 C CA . GLY A 1 95 ? -63.421 12.785 -13.933 1.00 83.88 95 GLY A CA 1
ATOM 710 C C . GLY A 1 95 ? -63.358 13.820 -15.043 1.00 74.71 95 GLY A C 1
ATOM 711 O O . GLY A 1 95 ? -62.344 13.944 -15.731 1.00 71.47 95 GLY A O 1
ATOM 712 N N . LYS A 1 96 ? -64.446 14.568 -15.213 1.00 73.29 96 LYS A N 1
ATOM 713 C CA . LYS A 1 96 ? -64.542 15.568 -16.274 1.00 71.10 96 LYS A CA 1
ATOM 714 C C . LYS A 1 96 ? -64.870 16.962 -15.729 1.00 62.97 96 LYS A C 1
ATOM 715 O O . LYS A 1 96 ? -65.644 17.099 -14.783 1.00 55.44 96 LYS A O 1
ATOM 721 N N . GLU A 1 97 ? -64.294 17.976 -16.376 1.00 63.63 97 GLU A N 1
ATOM 722 C CA . GLU A 1 97 ? -64.442 19.392 -16.020 1.00 65.21 97 GLU A CA 1
ATOM 723 C C . GLU A 1 97 ? -65.802 20.000 -16.377 1.00 74.44 97 GLU A C 1
ATOM 724 O O . GLU A 1 97 ? -66.552 19.441 -17.176 1.00 76.37 97 GLU A O 1
ATOM 730 N N . ALA A 1 98 ? -66.116 21.140 -15.762 1.00 69.85 98 ALA A N 1
ATOM 731 C CA . ALA A 1 98 ? -67.425 21.766 -15.901 1.00 62.17 98 ALA A CA 1
ATOM 732 C C . ALA A 1 98 ? -67.906 21.740 -17.349 1.00 65.97 98 ALA A C 1
ATOM 733 O O . ALA A 1 98 ? -69.038 21.347 -17.625 1.00 69.18 98 ALA A O 1
ATOM 735 N N . ASP A 1 99 ? -67.043 22.157 -18.270 1.00 74.06 99 ASP A N 1
ATOM 736 C CA . ASP A 1 99 ? -67.394 22.162 -19.686 1.00 62.33 99 ASP A CA 1
ATOM 737 C C . ASP A 1 99 ? -67.422 20.748 -20.259 1.00 66.05 99 ASP A C 1
ATOM 738 O O . ASP A 1 99 ? -68.100 20.484 -21.253 1.00 69.02 99 ASP A O 1
ATOM 743 N N . GLY A 1 100 ? -66.682 19.842 -19.626 1.00 63.29 100 GLY A N 1
ATOM 744 C CA . GLY A 1 100 ? -66.630 18.458 -20.060 1.00 64.93 100 GLY A CA 1
ATOM 745 C C . GLY A 1 100 ? -65.216 17.921 -20.181 1.00 58.10 100 GLY A C 1
ATOM 746 O O . GLY A 1 100 ? -65.015 16.726 -20.393 1.00 56.65 100 GLY A O 1
ATOM 747 N N . THR A 1 101 ? -64.235 18.810 -20.046 1.00 62.75 101 THR A N 1
ATOM 748 C CA . THR A 1 101 ? -62.824 18.443 -20.146 1.00 67.01 101 THR A CA 1
ATOM 749 C C . THR A 1 101 ? -62.432 17.414 -19.089 1.00 62.89 101 THR A C 1
ATOM 750 O O . THR A 1 101 ? -62.783 17.564 -17.929 1.00 68.52 101 THR A O 1
ATOM 754 N N . PRO A 1 102 ? -61.709 16.358 -19.488 1.00 52.10 102 PRO A N 1
ATOM 755 C CA . PRO A 1 102 ? -61.190 15.419 -18.486 1.00 59.51 102 PRO A CA 1
ATOM 756 C C . PRO A 1 102 ? -60.265 16.118 -17.493 1.00 69.02 102 PRO A C 1
ATOM 757 O O . PRO A 1 102 ? -59.391 16.877 -17.907 1.00 76.09 102 PRO A O 1
ATOM 761 N N . LYS A 1 103 ? -60.465 15.869 -16.202 1.00 59.42 103 LYS A N 1
ATOM 762 C CA . LYS A 1 103 ? -59.706 16.563 -15.166 1.00 53.92 103 LYS A CA 1
ATOM 763 C C . LYS A 1 103 ? -58.320 15.966 -14.973 1.00 52.79 103 LYS A C 1
ATOM 764 O O . LYS A 1 103 ? -58.092 14.787 -15.241 1.00 47.34 103 LYS A O 1
ATOM 770 N N . GLN A 1 104 ? -57.393 16.792 -14.502 1.00 45.70 104 GLN A N 1
ATOM 771 C CA . GLN A 1 104 ? -56.022 16.353 -14.296 1.00 54.66 104 GLN A CA 1
ATOM 772 C C . GLN A 1 104 ? -55.922 15.560 -13.000 1.00 66.90 104 GLN A C 1
ATOM 773 O O . GLN A 1 104 ? -55.655 16.108 -11.931 1.00 51.50 104 GLN A O 1
ATOM 779 N N . ASN A 1 105 ? -56.143 14.256 -13.124 1.00 69.13 105 ASN A N 1
ATOM 780 C CA . ASN A 1 105 ? -56.305 13.366 -11.983 1.00 56.53 105 ASN A CA 1
ATOM 781 C C . ASN A 1 105 ? -55.066 13.331 -11.098 1.00 61.47 105 ASN A C 1
ATOM 782 O O . ASN A 1 105 ? -55.127 13.644 -9.911 1.00 74.08 105 ASN A O 1
ATOM 795 N N . LYS A 1 107 ? -51.195 14.816 -10.268 1.00 61.51 107 LYS A N 1
ATOM 796 C CA . LYS A 1 107 ? -50.394 16.002 -10.367 1.00 53.78 107 LYS A CA 1
ATOM 797 C C . LYS A 1 107 ? -49.058 15.676 -9.723 1.00 44.15 107 LYS A C 1
ATOM 798 O O . LYS A 1 107 ? -48.966 14.748 -8.917 1.00 45.85 107 LYS A O 1
ATOM 804 N N . VAL A 1 108 ? -48.016 16.405 -10.092 1.00 47.48 108 VAL A N 1
ATOM 805 C CA . VAL A 1 108 ? -46.730 16.226 -9.439 1.00 45.21 108 VAL A CA 1
ATOM 806 C C . VAL A 1 108 ? -46.478 17.471 -8.602 1.00 49.06 108 VAL A C 1
ATOM 807 O O . VAL A 1 108 ? -46.769 18.584 -9.036 1.00 52.82 108 VAL A O 1
ATOM 811 N N . TRP A 1 109 ? -45.964 17.284 -7.392 1.00 47.80 109 TRP A N 1
ATOM 812 C CA . TRP A 1 109 ? -45.777 18.403 -6.478 1.00 45.42 109 TRP A CA 1
ATOM 813 C C . TRP A 1 109 ? -44.329 18.524 -6.017 1.00 46.66 109 TRP A C 1
ATOM 814 O O . TRP A 1 109 ? -43.599 17.536 -5.956 1.00 49.41 109 TRP A O 1
ATOM 825 N N . ASN A 1 110 ? -43.921 19.747 -5.698 1.00 51.33 110 ASN A N 1
ATOM 826 C CA . ASN A 1 110 ? -42.636 19.986 -5.059 1.00 51.08 110 ASN A CA 1
ATOM 827 C C . ASN A 1 110 ? -42.810 19.861 -3.550 1.00 54.09 110 ASN A C 1
ATOM 828 O O . ASN A 1 110 ? -43.862 20.206 -3.010 1.00 66.35 110 ASN A O 1
ATOM 833 N N . THR A 1 111 ? -41.781 19.366 -2.873 1.00 48.56 111 THR A N 1
ATOM 834 C CA . THR A 1 111 ? -41.884 19.075 -1.447 1.00 43.77 111 THR A CA 1
ATOM 835 C C . THR A 1 111 ? -41.302 20.177 -0.559 1.00 52.68 111 THR A C 1
ATOM 836 O O . THR A 1 111 ? -41.652 20.271 0.617 1.00 59.26 111 THR A O 1
ATOM 840 N N . GLU A 1 112 ? -40.423 21.011 -1.109 1.00 50.91 112 GLU A N 1
ATOM 841 C CA . GLU A 1 112 ? -39.825 22.089 -0.320 1.00 40.98 112 GLU A CA 1
ATOM 842 C C . GLU A 1 112 ? -40.437 23.449 -0.701 1.00 51.62 112 GLU A C 1
ATOM 843 O O . GLU A 1 112 ? -40.224 24.457 -0.022 1.00 74.65 112 GLU A O 1
ATOM 849 N N . THR A 1 113 ? -41.266 23.473 -1.741 1.00 48.81 113 THR A N 1
ATOM 850 C CA . THR A 1 113 ? -41.971 24.710 -2.082 1.00 44.74 113 THR A CA 1
ATOM 851 C C . THR A 1 113 ? -43.491 24.554 -2.104 1.00 54.83 113 THR A C 1
ATOM 852 O O . THR A 1 113 ? -44.221 25.538 -1.975 1.00 61.16 113 THR A O 1
ATOM 856 N N . GLY A 1 114 ? -43.967 23.325 -2.268 1.00 54.76 114 GLY A N 1
ATOM 857 C CA . GLY A 1 114 ? -45.395 23.076 -2.339 1.00 54.65 114 GLY A CA 1
ATOM 858 C C . GLY A 1 114 ? -45.984 23.615 -3.627 1.00 51.52 114 GLY A C 1
ATOM 859 O O . GLY A 1 114 ? -47.153 23.997 -3.682 1.00 46.62 114 GLY A O 1
ATOM 860 N N . GLN A 1 115 ? -45.160 23.646 -4.669 1.00 48.64 115 GLN A N 1
ATOM 861 C CA . GLN A 1 115 ? -45.583 24.144 -5.969 1.00 62.19 115 GLN A CA 1
ATOM 862 C C . GLN A 1 115 ? -46.071 23.014 -6.862 1.00 60.37 115 GLN A C 1
ATOM 863 O O . GLN A 1 115 ? -45.401 21.991 -7.015 1.00 59.77 115 GLN A O 1
ATOM 869 N N . LEU A 1 116 ? -47.249 23.205 -7.443 1.00 47.66 116 LEU A N 1
ATOM 870 C CA . LEU A 1 116 ? -47.773 22.271 -8.426 1.00 48.15 116 LEU A CA 1
ATOM 871 C C . LEU A 1 116 ? -46.959 22.376 -9.709 1.00 58.98 116 LEU A C 1
ATOM 872 O O . LEU A 1 116 ? -47.191 23.268 -10.523 1.00 66.33 116 LEU A O 1
ATOM 877 N N . VAL A 1 117 ? -46.005 21.464 -9.888 1.00 56.16 117 VAL A N 1
ATOM 878 C CA . VAL A 1 117 ? -45.106 21.526 -11.041 1.00 51.08 117 VAL A CA 1
ATOM 879 C C . VAL A 1 117 ? -45.763 20.981 -12.325 1.00 59.44 117 VAL A C 1
ATOM 880 O O . VAL A 1 117 ? -45.409 21.401 -13.430 1.00 67.92 117 VAL A O 1
ATOM 884 N N . PHE A 1 118 ? -46.661 20.005 -12.166 1.00 55.79 118 PHE A N 1
ATOM 885 C CA . PHE A 1 118 ? -47.291 19.313 -13.300 1.00 58.30 118 PHE A CA 1
ATOM 886 C C . PHE A 1 118 ? -48.644 18.659 -12.974 1.00 60.45 118 PHE A C 1
ATOM 887 O O . PHE A 1 118 ? -48.965 18.432 -11.810 1.00 70.92 118 PHE A O 1
ATOM 895 N N . SER A 1 119 ? -49.422 18.350 -14.013 1.00 56.88 119 SER A N 1
ATOM 896 C CA . SER A 1 119 ? -50.722 17.667 -13.866 1.00 53.96 119 SER A CA 1
ATOM 897 C C . SER A 1 119 ? -51.159 16.828 -15.102 1.00 57.93 119 SER A C 1
ATOM 898 O O . SER A 1 119 ? -51.224 17.363 -16.214 1.00 70.47 119 SER A O 1
ATOM 901 N N . PHE A 1 120 ? -51.421 15.531 -14.919 1.00 57.53 120 PHE A N 1
ATOM 902 C CA . PHE A 1 120 ? -51.805 14.693 -16.044 1.00 46.34 120 PHE A CA 1
ATOM 903 C C . PHE A 1 120 ? -53.263 14.178 -15.954 1.00 56.90 120 PHE A C 1
ATOM 904 O O . PHE A 1 120 ? -53.880 14.234 -14.892 1.00 67.78 120 PHE A O 1
ATOM 912 N N . VAL A 1 121 ? -53.795 13.653 -17.064 1.00 58.70 121 VAL A N 1
ATOM 913 C CA . VAL A 1 121 ? -55.069 12.919 -17.057 1.00 58.24 121 VAL A CA 1
ATOM 914 C C . VAL A 1 121 ? -54.726 11.439 -17.157 1.00 64.88 121 VAL A C 1
ATOM 915 O O . VAL A 1 121 ? -53.796 11.073 -17.867 1.00 64.70 121 VAL A O 1
ATOM 919 N N . GLN A 1 122 ? -55.366 10.641 -16.308 1.00 65.90 122 GLN A N 1
ATOM 920 C CA . GLN A 1 122 ? -55.158 9.200 -16.264 1.00 85.90 122 GLN A CA 1
ATOM 921 C C . GLN A 1 122 ? -56.411 8.531 -15.714 1.00 92.41 122 GLN A C 1
ATOM 922 O O . GLN A 1 122 ? -57.114 9.118 -14.894 1.00 101.82 122 GLN A O 1
ATOM 928 N N . ARG A 1 123 ? -56.691 7.305 -16.142 1.00 81.64 123 ARG A N 1
ATOM 929 C CA . ARG A 1 123 ? -57.827 6.576 -15.587 1.00 89.19 123 ARG A CA 1
ATOM 930 C C . ARG A 1 123 ? -57.416 5.327 -14.809 1.00 84.89 123 ARG A C 1
ATOM 931 O O . ARG A 1 123 ? -58.142 4.866 -13.931 1.00 95.07 123 ARG A O 1
ATOM 939 N N . ASN A 1 124 ? -56.247 4.788 -15.137 1.00 70.73 124 ASN A N 1
ATOM 940 C CA . ASN A 1 124 ? -55.725 3.594 -14.476 1.00 83.52 124 ASN A CA 1
ATOM 941 C C . ASN A 1 124 ? -55.190 3.861 -13.073 1.00 81.99 124 ASN A C 1
ATOM 942 O O . ASN A 1 124 ? -54.763 4.974 -12.771 1.00 81.09 124 ASN A O 1
ATOM 947 N N . GLN A 1 125 ? -55.204 2.843 -12.215 1.00 82.17 125 GLN A N 1
ATOM 948 C CA . GLN A 1 125 ? -54.542 2.969 -10.934 1.00 68.55 125 GLN A CA 1
ATOM 949 C C . GLN A 1 125 ? -53.214 2.231 -11.013 1.00 68.45 125 GLN A C 1
ATOM 950 O O . GLN A 1 125 ? -52.257 2.567 -10.320 1.00 70.13 125 GLN A O 1
ATOM 956 N N . THR A 1 126 ? -53.174 1.218 -11.870 1.00 59.51 126 THR A N 1
ATOM 957 C CA . THR A 1 126 ? -51.970 0.426 -12.098 1.00 53.20 126 THR A CA 1
ATOM 958 C C . THR A 1 126 ? -50.977 1.181 -12.979 1.00 54.76 126 THR A C 1
ATOM 959 O O . THR A 1 126 ? -51.329 1.629 -14.071 1.00 80.23 126 THR A O 1
ATOM 963 N N . GLY A 1 127 ? -49.743 1.320 -12.502 1.00 58.28 127 GLY A N 1
ATOM 964 C CA . GLY A 1 127 ? -48.721 2.053 -13.231 1.00 57.18 127 GLY A CA 1
ATOM 965 C C . GLY A 1 127 ? -49.087 3.512 -13.409 1.00 58.97 127 GLY A C 1
ATOM 966 O O . GLY A 1 127 ? -48.841 4.105 -14.458 1.00 64.27 127 GLY A O 1
ATOM 967 N N . TRP A 1 128 ? -49.680 4.092 -12.373 1.00 50.61 128 TRP A N 1
ATOM 968 C CA . TRP A 1 128 ? -50.168 5.463 -12.434 1.00 41.76 128 TRP A CA 1
ATOM 969 C C . TRP A 1 128 ? -49.027 6.480 -12.405 1.00 47.80 128 TRP A C 1
ATOM 970 O O . TRP A 1 128 ? -49.008 7.422 -13.195 1.00 59.03 128 TRP A O 1
ATOM 981 N N . ASN A 1 129 ? -48.065 6.270 -11.513 1.00 57.29 129 ASN A N 1
ATOM 982 C CA . ASN A 1 129 ? -47.028 7.264 -11.256 1.00 50.19 129 ASN A CA 1
ATOM 983 C C . ASN A 1 129 ? -45.962 7.323 -12.342 1.00 48.86 129 ASN A C 1
ATOM 984 O O . ASN A 1 129 ? -45.809 6.391 -13.132 1.00 47.06 129 ASN A O 1
ATOM 989 N N . LEU A 1 130 ? -45.235 8.435 -12.379 1.00 52.68 130 LEU A N 1
ATOM 990 C CA . LEU A 1 130 ? -44.040 8.538 -13.199 1.00 42.44 130 LEU A CA 1
ATOM 991 C C . LEU A 1 130 ? -42.944 7.684 -12.587 1.00 55.66 130 LEU A C 1
ATOM 992 O O . LEU A 1 130 ? -42.827 7.601 -11.366 1.00 62.02 130 LEU A O 1
ATOM 997 N N . GLN A 1 131 ? -42.148 7.041 -13.432 1.00 45.32 131 GLN A N 1
ATOM 998 C CA . GLN A 1 131 ? -40.957 6.356 -12.955 1.00 35.46 131 GLN A CA 1
ATOM 999 C C . GLN A 1 131 ? -39.810 7.354 -12.973 1.00 44.07 131 GLN A C 1
ATOM 1000 O O . GLN A 1 131 ? -39.880 8.371 -13.661 1.00 42.97 131 GLN A O 1
ATOM 1006 N N . TYR A 1 132 ? -38.763 7.075 -12.208 1.00 38.68 132 TYR A N 1
ATOM 1007 C CA . TYR A 1 132 ? -37.638 7.994 -12.118 1.00 36.98 132 TYR A CA 1
ATOM 1008 C C . TYR A 1 132 ? -36.305 7.273 -12.215 1.00 47.56 132 TYR A C 1
ATOM 1009 O O . TYR A 1 132 ? -36.221 6.063 -12.009 1.00 48.04 132 TYR A O 1
ATOM 1018 N N . THR A 1 133 ? -35.264 8.033 -12.533 1.00 47.17 133 THR A N 1
ATOM 1019 C CA . THR A 1 133 ? -33.898 7.553 -12.409 1.00 41.33 133 THR A CA 1
ATOM 1020 C C . THR A 1 133 ? -33.481 7.731 -10.954 1.00 41.02 133 THR A C 1
ATOM 1021 O O . THR A 1 133 ? -34.141 8.451 -10.208 1.00 48.14 133 THR A O 1
ATOM 1025 N N . CYS A 1 134 ? -32.401 7.076 -10.544 1.00 45.04 134 CYS A N 1
ATOM 1026 C CA . CYS A 1 134 ? -31.965 7.144 -9.151 1.00 52.40 134 CYS A CA 1
ATOM 1027 C C . CYS A 1 134 ? -31.446 8.526 -8.767 1.00 54.77 134 CYS A C 1
ATOM 1028 O O . CYS A 1 134 ? -31.566 8.939 -7.613 1.00 59.60 134 CYS A O 1
ATOM 1031 N N . ASP A 1 135 ? -30.872 9.241 -9.729 1.00 59.24 135 ASP A N 1
ATOM 1032 C CA . ASP A 1 135 ? -30.412 10.603 -9.476 1.00 57.91 135 ASP A CA 1
ATOM 1033 C C . ASP A 1 135 ? -31.560 11.602 -9.565 1.00 52.17 135 ASP A C 1
ATOM 1034 O O . ASP A 1 135 ? -31.356 12.805 -9.395 1.00 46.85 135 ASP A O 1
ATOM 1039 N N . GLU A 1 136 ? -32.756 11.089 -9.851 1.00 58.25 136 GLU A N 1
ATOM 1040 C CA . GLU A 1 136 ? -33.973 11.894 -9.895 1.00 55.95 136 GLU A CA 1
ATOM 1041 C C . GLU A 1 136 ? -33.875 13.007 -10.940 1.00 56.48 136 GLU A C 1
ATOM 1042 O O . GLU A 1 136 ? -34.431 14.089 -10.757 1.00 55.75 136 GLU A O 1
ATOM 1048 N N . SER A 1 137 ? -33.165 12.740 -12.032 1.00 52.61 137 SER A N 1
ATOM 1049 C CA . SER A 1 137 ? -32.989 13.736 -13.084 1.00 58.67 137 SER A CA 1
ATOM 1050 C C . SER A 1 137 ? -33.955 13.510 -14.243 1.00 51.71 137 SER A C 1
ATOM 1051 O O . SER A 1 137 ? -34.260 14.437 -14.992 1.00 52.57 137 SER A O 1
ATOM 1054 N N . LEU A 1 138 ? -34.441 12.281 -14.385 1.00 46.97 138 LEU A N 1
ATOM 1055 C CA . LEU A 1 138 ? -35.309 11.936 -15.507 1.00 43.03 138 LEU A CA 1
ATOM 1056 C C . LEU A 1 138 ? -36.594 11.245 -15.054 1.00 42.12 138 LEU A C 1
ATOM 1057 O O . LEU A 1 138 ? -36.574 10.406 -14.155 1.00 47.70 138 LEU A O 1
ATOM 1062 N N . ALA A 1 139 ? -37.708 11.611 -15.681 1.00 38.19 139 ALA A N 1
ATOM 1063 C CA . ALA A 1 139 ? -39.002 11.005 -15.382 1.00 40.11 139 ALA A CA 1
ATOM 1064 C C . ALA A 1 139 ? -39.574 10.349 -16.633 1.00 58.68 139 ALA A C 1
ATOM 1065 O O . ALA A 1 139 ? -39.151 10.660 -17.744 1.00 57.59 139 ALA A O 1
ATOM 1067 N N . ALA A 1 140 ? -40.536 9.448 -16.457 1.00 63.86 140 ALA A N 1
ATOM 1068 C CA . ALA A 1 140 ? -41.053 8.684 -17.588 1.00 44.33 140 ALA A CA 1
ATOM 1069 C C . ALA A 1 140 ? -42.557 8.431 -17.516 1.00 54.45 140 ALA A C 1
ATOM 1070 O O . ALA A 1 140 ? -43.065 7.885 -16.536 1.00 56.68 140 ALA A O 1
ATOM 1072 N N . ARG A 1 141 ? -43.253 8.829 -18.577 1.00 56.37 141 ARG A N 1
ATOM 1073 C CA . ARG A 1 141 ? -44.691 8.625 -18.712 1.00 55.71 141 ARG A CA 1
ATOM 1074 C C . ARG A 1 141 ? -44.945 7.589 -19.806 1.00 64.14 141 ARG A C 1
ATOM 1075 O O . ARG A 1 141 ? -44.067 7.324 -20.626 1.00 72.02 141 ARG A O 1
ATOM 1083 N N . LEU A 1 142 ? -46.137 7.001 -19.819 1.00 67.49 142 LEU A N 1
ATOM 1084 C CA . LEU A 1 142 ? -46.465 5.995 -20.821 1.00 55.77 142 LEU A CA 1
ATOM 1085 C C . LEU A 1 142 ? -47.660 6.383 -21.679 1.00 62.07 142 LEU A C 1
ATOM 1086 O O . LEU A 1 142 ? -48.780 6.517 -21.188 1.00 60.24 142 LEU A O 1
ATOM 1091 N N . VAL A 1 143 ? -47.409 6.553 -22.969 1.00 66.88 143 VAL A N 1
ATOM 1092 C CA . VAL A 1 143 ? -48.469 6.823 -23.921 1.00 75.95 143 VAL A CA 1
ATOM 1093 C C . VAL A 1 143 ? -48.629 5.589 -24.792 1.00 79.15 143 VAL A C 1
ATOM 1094 O O . VAL A 1 143 ? -47.686 4.801 -24.939 1.00 76.92 143 VAL A O 1
ATOM 1098 N N . THR A 1 144 ? -49.833 5.387 -25.317 1.00 73.45 144 THR A N 1
ATOM 1099 C CA . THR A 1 144 ? -50.053 4.374 -26.342 1.00 76.45 144 THR A CA 1
ATOM 1100 C C . THR A 1 144 ? -48.942 4.470 -27.358 1.00 71.26 144 THR A C 1
ATOM 1101 O O . THR A 1 144 ? -48.659 5.603 -27.842 1.00 66.28 144 THR A O 1
ATOM 1105 N N . ASN A 1 145 ? -48.289 3.359 -27.661 1.00 73.03 145 ASN A N 1
ATOM 1106 C CA . ASN A 1 145 ? -47.373 3.304 -28.785 1.00 81.87 145 ASN A CA 1
ATOM 1107 C C . ASN A 1 145 ? -46.310 4.380 -28.672 1.00 77.96 145 ASN A C 1
ATOM 1108 O O . ASN A 1 145 ? -45.837 4.902 -29.680 1.00 76.66 145 ASN A O 1
ATOM 1113 N N . GLU A 1 146 ? -45.919 4.701 -27.447 1.00 65.78 146 GLU A N 1
ATOM 1114 C CA . GLU A 1 146 ? -44.833 5.650 -27.245 1.00 78.29 146 GLU A CA 1
ATOM 1115 C C . GLU A 1 146 ? -44.486 5.743 -25.746 1.00 79.71 146 GLU A C 1
ATOM 1116 O O . GLU A 1 146 ? -45.319 5.458 -24.884 1.00 73.54 146 GLU A O 1
ATOM 1122 N N . VAL A 1 147 ? -43.256 6.151 -25.443 1.00 70.28 147 VAL A N 1
ATOM 1123 C CA . VAL A 1 147 ? -42.803 6.314 -24.063 1.00 64.41 147 VAL A CA 1
ATOM 1124 C C . VAL A 1 147 ? -42.103 7.673 -24.021 1.00 74.38 147 VAL A C 1
ATOM 1125 O O . VAL A 1 147 ? -41.208 7.941 -24.822 1.00 83.76 147 VAL A O 1
ATOM 1129 N N . HIS A 1 148 ? -42.521 8.528 -23.091 1.00 66.88 148 HIS A N 1
ATOM 1130 C CA . HIS A 1 148 ? -41.955 9.870 -22.965 1.00 65.52 148 HIS A CA 1
ATOM 1131 C C . HIS A 1 148 ? -40.936 9.973 -21.833 1.00 58.30 148 HIS A C 1
ATOM 1132 O O . HIS A 1 148 ? -41.085 9.344 -20.787 1.00 67.92 148 HIS A O 1
ATOM 1139 N N . PHE A 1 149 ? -39.902 10.778 -22.055 1.00 58.06 149 PHE A N 1
ATOM 1140 C CA . PHE A 1 149 ? -38.892 11.051 -21.039 1.00 57.28 149 PHE A CA 1
ATOM 1141 C C . PHE A 1 149 ? -38.871 12.539 -20.717 1.00 62.04 149 PHE A C 1
ATOM 1142 O O . PHE A 1 149 ? -39.107 13.370 -21.590 1.00 65.50 149 PHE A O 1
ATOM 1150 N N . TYR A 1 150 ? -38.589 12.872 -19.462 1.00 49.31 150 TYR A N 1
ATOM 1151 C CA . TYR A 1 150 ? -38.597 14.262 -19.023 1.00 47.12 150 TYR A CA 1
ATOM 1152 C C . TYR A 1 150 ? -37.342 14.617 -18.237 1.00 54.88 150 TYR A C 1
ATOM 1153 O O . TYR A 1 150 ? -36.629 13.739 -17.759 1.00 62.36 150 TYR A O 1
ATOM 1162 N N . GLU A 1 151 ? -37.073 15.913 -18.118 1.00 53.41 151 GLU A N 1
ATOM 1163 C CA . GLU A 1 151 ? -36.113 16.409 -17.140 1.00 60.98 151 GLU A CA 1
ATOM 1164 C C . GLU A 1 151 ? -36.881 16.815 -15.890 1.00 56.86 151 GLU A C 1
ATOM 1165 O O . GLU A 1 151 ? -37.762 17.665 -15.958 1.00 68.41 151 GLU A O 1
ATOM 1171 N N . THR A 1 152 ? -36.558 16.208 -14.753 1.00 38.21 152 THR A N 1
ATOM 1172 C CA . THR A 1 152 ? -37.314 16.459 -13.528 1.00 44.95 152 THR A CA 1
ATOM 1173 C C . THR A 1 152 ? -37.245 17.923 -13.100 1.00 57.66 152 THR A C 1
ATOM 1174 O O . THR A 1 152 ? -38.224 18.486 -12.612 1.00 58.97 152 THR A O 1
ATOM 1178 N N . GLY A 1 153 ? -36.082 18.533 -13.290 1.00 61.27 153 GLY A N 1
ATOM 1179 C CA . GLY A 1 153 ? -35.901 19.940 -12.987 1.00 65.15 153 GLY A CA 1
ATOM 1180 C C . GLY A 1 153 ? -36.851 20.826 -13.767 1.00 61.12 153 GLY A C 1
ATOM 1181 O O . GLY A 1 153 ? -37.463 21.742 -13.217 1.00 80.04 153 GLY A O 1
ATOM 1182 N N . ASN A 1 154 ? -36.974 20.543 -15.058 1.00 69.15 154 ASN A N 1
ATOM 1183 C CA . ASN A 1 154 ? -37.846 21.309 -15.933 1.00 68.71 154 ASN A CA 1
ATOM 1184 C C . ASN A 1 154 ? -38.642 20.386 -16.841 1.00 64.01 154 ASN A C 1
ATOM 1185 O O . ASN A 1 154 ? -38.339 20.263 -18.025 1.00 72.42 154 ASN A O 1
ATOM 1198 N N . SER A 1 156 ? -41.946 20.788 -17.126 1.00 54.90 156 SER A N 1
ATOM 1199 C CA . SER A 1 156 ? -43.046 21.634 -17.594 1.00 61.48 156 SER A CA 1
ATOM 1200 C C . SER A 1 156 ? -42.949 21.954 -19.083 1.00 73.87 156 SER A C 1
ATOM 1201 O O . SER A 1 156 ? -43.967 22.084 -19.761 1.00 83.43 156 SER A O 1
ATOM 1204 N N . LYS A 1 157 ? -41.724 22.083 -19.583 1.00 70.10 157 LYS A N 1
ATOM 1205 C CA . LYS A 1 157 ? -41.503 22.444 -20.979 1.00 56.86 157 LYS A CA 1
ATOM 1206 C C . LYS A 1 157 ? -41.851 21.300 -21.929 1.00 62.49 157 LYS A C 1
ATOM 1207 O O . LYS A 1 157 ? -42.068 21.520 -23.120 1.00 61.28 157 LYS A O 1
ATOM 1213 N N . GLY A 1 158 ? -41.901 20.081 -21.402 1.00 61.89 158 GLY A N 1
ATOM 1214 C CA . GLY A 1 158 ? -42.296 18.931 -22.196 1.00 52.00 158 GLY A CA 1
ATOM 1215 C C . GLY A 1 158 ? -41.240 17.847 -22.302 1.00 59.61 158 GLY A C 1
ATOM 1216 O O . GLY A 1 158 ? -40.154 17.973 -21.737 1.00 53.75 158 GLY A O 1
ATOM 1217 N N . PRO A 1 159 ? -41.563 16.766 -23.031 1.00 61.32 159 PRO A N 1
ATOM 1218 C CA . PRO A 1 159 ? -40.693 15.604 -23.248 1.00 59.07 159 PRO A CA 1
ATOM 1219 C C . PRO A 1 159 ? -39.367 15.960 -23.916 1.00 62.16 159 PRO A C 1
ATOM 1220 O O . PRO A 1 159 ? -39.353 16.410 -25.063 1.00 76.35 159 PRO A O 1
ATOM 1224 N N . ILE A 1 160 ? -38.266 15.754 -23.200 1.00 62.73 160 ILE A N 1
ATOM 1225 C CA . ILE A 1 160 ? -36.940 16.011 -23.747 1.00 67.28 160 ILE A CA 1
ATOM 1226 C C . ILE A 1 160 ? -36.537 14.880 -24.688 1.00 66.38 160 ILE A C 1
ATOM 1227 O O . ILE A 1 160 ? -35.627 15.025 -25.505 1.00 71.46 160 ILE A O 1
ATOM 1232 N N . ALA A 1 161 ? -37.238 13.756 -24.575 1.00 67.88 161 ALA A N 1
ATOM 1233 C CA . ALA A 1 161 ? -36.939 12.581 -25.379 1.00 63.30 161 ALA A CA 1
ATOM 1234 C C . ALA A 1 161 ? -38.148 11.658 -25.485 1.00 63.92 161 ALA A C 1
ATOM 1235 O O . ALA A 1 161 ? -38.994 11.617 -24.592 1.00 75.19 161 ALA A O 1
ATOM 1237 N N . LYS A 1 162 ? -38.219 10.924 -26.592 1.00 58.65 162 LYS A N 1
ATOM 1238 C CA . LYS A 1 162 ? -39.299 9.976 -26.842 1.00 61.79 162 LYS A CA 1
ATOM 1239 C C . LYS A 1 162 ? -38.716 8.657 -27.337 1.00 64.05 162 LYS A C 1
ATOM 1240 O O . LYS A 1 162 ? -37.573 8.615 -27.785 1.00 61.11 162 LYS A O 1
ATOM 1246 N N . LEU A 1 163 ? -39.490 7.578 -27.260 1.00 58.23 163 LEU A N 1
ATOM 1247 C CA . LEU A 1 163 ? -38.987 6.282 -27.708 1.00 59.75 163 LEU A CA 1
ATOM 1248 C C . LEU A 1 163 ? -39.593 5.862 -29.043 1.00 94.97 163 LEU A C 1
ATOM 1249 O O . LEU A 1 163 ? -40.783 6.053 -29.292 1.00 102.13 163 LEU A O 1
ATOM 1254 N N . ARG A 1 164 ? -38.751 5.273 -29.886 1.00 105.63 164 ARG A N 1
ATOM 1255 C CA . ARG A 1 164 ? -39.103 4.925 -31.257 1.00 99.71 164 ARG A CA 1
ATOM 1256 C C . ARG A 1 164 ? -40.180 3.850 -31.377 1.00 101.74 164 ARG A C 1
ATOM 1257 O O . ARG A 1 164 ? -41.159 4.026 -32.104 1.00 111.56 164 ARG A O 1
ATOM 1265 N N . VAL A 1 165 ? -39.986 2.738 -30.674 1.00 105.34 165 VAL A N 1
ATOM 1266 C CA . VAL A 1 165 ? -40.780 1.530 -30.904 1.00 107.88 165 VAL A CA 1
ATOM 1267 C C . VAL A 1 165 ? -42.288 1.736 -30.721 1.00 101.93 165 VAL A C 1
ATOM 1268 O O . VAL A 1 165 ? -42.726 2.627 -29.988 1.00 88.94 165 VAL A O 1
ATOM 1272 N N . GLU A 1 166 ? -43.069 0.900 -31.403 1.00 100.27 166 GLU A N 1
ATOM 1273 C CA . GLU A 1 166 ? -44.517 1.067 -31.483 1.00 82.47 166 GLU A CA 1
ATOM 1274 C C . GLU A 1 166 ? -45.259 -0.065 -30.773 1.00 73.93 166 GLU A C 1
ATOM 1275 O O . GLU A 1 166 ? -44.754 -1.185 -30.673 1.00 70.46 166 GLU A O 1
ATOM 1281 N N . GLY A 1 167 ? -46.453 0.241 -30.274 1.00 79.44 167 GLY A N 1
ATOM 1282 C CA . GLY A 1 167 ? -47.307 -0.760 -29.669 1.00 83.00 167 GLY A CA 1
ATOM 1283 C C . GLY A 1 167 ? -46.827 -1.178 -28.297 1.00 85.25 167 GLY A C 1
ATOM 1284 O O . GLY A 1 167 ? -46.903 -2.347 -27.940 1.00 86.89 167 GLY A O 1
ATOM 1285 N N . ILE A 1 168 ? -46.326 -0.216 -27.531 1.00 81.21 168 ILE A N 1
ATOM 1286 C CA . ILE A 1 168 ? -45.872 -0.474 -26.169 1.00 87.66 168 ILE A CA 1
ATOM 1287 C C . ILE A 1 168 ? -47.029 -0.661 -25.198 1.00 94.60 168 ILE A C 1
ATOM 1288 O O . ILE A 1 168 ? -47.872 0.226 -25.058 1.00 97.59 168 ILE A O 1
ATOM 1293 N N . SER A 1 169 ? -47.041 -1.776 -24.464 1.00 88.13 169 SER A N 1
ATOM 1294 C CA . SER A 1 169 ? -48.040 -1.986 -23.402 1.00 95.97 169 SER A CA 1
ATOM 1295 C C . SER A 1 169 ? -47.587 -1.605 -21.976 1.00 102.17 169 SER A C 1
ATOM 1296 O O . SER A 1 169 ? -48.310 -0.922 -21.253 1.00 110.76 169 SER A O 1
ATOM 1299 N N . ASP A 1 170 ? -46.391 -2.046 -21.590 1.00 91.52 170 ASP A N 1
ATOM 1300 C CA . ASP A 1 170 ? -45.734 -1.646 -20.342 1.00 89.69 170 ASP A CA 1
ATOM 1301 C C . ASP A 1 170 ? -44.218 -1.477 -20.479 1.00 76.90 170 ASP A C 1
ATOM 1302 O O . ASP A 1 170 ? -43.609 -1.978 -21.422 1.00 79.31 170 ASP A O 1
ATOM 1307 N N . PHE A 1 171 ? -43.622 -0.774 -19.518 1.00 73.02 171 PHE A N 1
ATOM 1308 C CA . PHE A 1 171 ? -42.184 -0.498 -19.505 1.00 61.32 171 PHE A CA 1
ATOM 1309 C C . PHE A 1 171 ? -41.637 -0.456 -18.074 1.00 57.47 171 PHE A C 1
ATOM 1310 O O . PHE A 1 171 ? -42.408 -0.448 -17.118 1.00 60.98 171 PHE A O 1
ATOM 1318 N N . ALA A 1 172 ? -40.313 -0.420 -17.934 1.00 46.15 172 ALA A N 1
ATOM 1319 C CA . ALA A 1 172 ? -39.679 -0.309 -16.619 1.00 40.32 172 ALA A CA 1
ATOM 1320 C C . ALA A 1 172 ? -38.268 0.268 -16.718 1.00 46.87 172 ALA A C 1
ATOM 1321 O O . ALA A 1 172 ? -37.442 -0.224 -17.485 1.00 57.29 172 ALA A O 1
ATOM 1323 N N . LEU A 1 173 ? -37.998 1.306 -15.931 1.00 38.16 173 LEU A N 1
ATOM 1324 C CA . LEU A 1 173 ? -36.700 1.980 -15.953 1.00 35.42 173 LEU A CA 1
ATOM 1325 C C . LEU A 1 173 ? -35.612 1.176 -15.244 1.00 46.94 173 LEU A C 1
ATOM 1326 O O . LEU A 1 173 ? -35.891 0.146 -14.630 1.00 68.15 173 LEU A O 1
ATOM 1331 N N . SER A 1 174 ? -34.374 1.655 -15.336 1.00 51.22 174 SER A N 1
ATOM 1332 C CA . SER A 1 174 ? -33.249 1.027 -14.649 1.00 51.25 174 SER A CA 1
ATOM 1333 C C . SER A 1 174 ? -32.751 1.907 -13.505 1.00 61.04 174 SER A C 1
ATOM 1334 O O . SER A 1 174 ? -32.579 3.115 -13.676 1.00 72.67 174 SER A O 1
ATOM 1337 N N . PRO A 1 175 ? -32.517 1.300 -12.331 1.00 50.53 175 PRO A N 1
ATOM 1338 C CA . PRO A 1 175 ? -32.038 2.025 -11.152 1.00 48.64 175 PRO A CA 1
ATOM 1339 C C . PRO A 1 175 ? -30.515 2.027 -11.039 1.00 57.76 175 PRO A C 1
ATOM 1340 O O . PRO A 1 175 ? -29.975 2.250 -9.957 1.00 64.26 175 PRO A O 1
ATOM 1344 N N . GLY A 1 176 ? -29.831 1.780 -12.150 1.00 57.09 176 GLY A N 1
ATOM 1345 C CA . GLY A 1 176 ? -28.381 1.791 -12.159 1.00 56.43 176 GLY A CA 1
ATOM 1346 C C . GLY A 1 176 ? -27.825 3.199 -12.096 1.00 69.32 176 GLY A C 1
ATOM 1347 O O . GLY A 1 176 ? -28.578 4.167 -12.004 1.00 72.45 176 GLY A O 1
ATOM 1348 N N . GLN A 1 177 ? -26.502 3.316 -12.135 1.00 73.05 177 GLN A N 1
ATOM 1349 C CA . GLN A 1 177 ? -25.865 4.627 -12.178 1.00 64.84 177 GLN A CA 1
ATOM 1350 C C . GLN A 1 177 ? -26.118 5.277 -13.531 1.00 71.34 177 GLN A C 1
ATOM 1351 O O . GLN A 1 177 ? -26.528 6.435 -13.608 1.00 77.17 177 GLN A O 1
ATOM 1357 N N . ASN A 1 178 ? -25.873 4.521 -14.596 1.00 71.72 178 ASN A N 1
ATOM 1358 C CA . ASN A 1 178 ? -26.204 4.970 -15.940 1.00 73.42 178 ASN A CA 1
ATOM 1359 C C . ASN A 1 178 ? -27.627 4.569 -16.295 1.00 81.19 178 ASN A C 1
ATOM 1360 O O . ASN A 1 178 ? -28.015 3.411 -16.151 1.00 84.25 178 ASN A O 1
ATOM 1365 N N . HIS A 1 179 ? -28.399 5.541 -16.761 1.00 78.56 179 HIS A N 1
ATOM 1366 C CA . HIS A 1 179 ? -29.832 5.365 -16.948 1.00 65.79 179 HIS A CA 1
ATOM 1367 C C . HIS A 1 179 ? -30.157 4.505 -18.166 1.00 73.74 179 HIS A C 1
ATOM 1368 O O . HIS A 1 179 ? -29.669 4.760 -19.265 1.00 76.29 179 HIS A O 1
ATOM 1375 N N . ALA A 1 180 ? -30.982 3.484 -17.959 1.00 68.91 180 ALA A N 1
ATOM 1376 C CA . ALA A 1 180 ? -31.402 2.598 -19.039 1.00 52.85 180 ALA A CA 1
ATOM 1377 C C . ALA A 1 180 ? -32.885 2.261 -18.918 1.00 52.44 180 ALA A C 1
ATOM 1378 O O . ALA A 1 180 ? -33.495 2.474 -17.872 1.00 53.75 180 ALA A O 1
ATOM 1380 N N . VAL A 1 181 ? -33.464 1.741 -19.997 1.00 50.16 181 VAL A N 1
ATOM 1381 C CA . VAL A 1 181 ? -34.891 1.432 -20.028 1.00 43.71 181 VAL A CA 1
ATOM 1382 C C . VAL A 1 181 ? -35.143 -0.011 -20.468 1.00 55.30 181 VAL A C 1
ATOM 1383 O O . VAL A 1 181 ? -34.329 -0.602 -21.178 1.00 64.60 181 VAL A O 1
ATOM 1387 N N . ALA A 1 182 ? -36.267 -0.570 -20.024 1.00 59.17 182 ALA A N 1
ATOM 1388 C CA . ALA A 1 182 ? -36.746 -1.873 -20.475 1.00 52.68 182 ALA A CA 1
ATOM 1389 C C . ALA A 1 182 ? -38.230 -1.769 -20.815 1.00 56.52 182 ALA A C 1
ATOM 1390 O O . ALA A 1 182 ? -39.011 -1.243 -20.022 1.00 62.12 182 ALA A O 1
ATOM 1392 N N . VAL A 1 183 ? -38.614 -2.259 -21.993 1.00 61.68 183 VAL A N 1
ATOM 1393 C CA . VAL A 1 183 ? -39.965 -2.047 -22.519 1.00 67.34 183 VAL A CA 1
ATOM 1394 C C . VAL A 1 183 ? -40.591 -3.360 -23.025 1.00 60.92 183 VAL A C 1
ATOM 1395 O O . VAL A 1 183 ? -39.877 -4.326 -23.291 1.00 62.56 183 VAL A O 1
ATOM 1399 N N . PHE A 1 184 ? -41.918 -3.396 -23.151 1.00 61.22 184 PHE A N 1
ATOM 1400 C CA . PHE A 1 184 ? -42.626 -4.606 -23.581 1.00 69.04 184 PHE A CA 1
ATOM 1401 C C . PHE A 1 184 ? -43.760 -4.326 -24.574 1.00 83.15 184 PHE A C 1
ATOM 1402 O O . PHE A 1 184 ? -44.462 -3.322 -24.466 1.00 73.71 184 PHE A O 1
ATOM 1410 N N . ILE A 1 185 ? -43.937 -5.235 -25.531 1.00 90.92 185 ILE A N 1
ATOM 1411 C CA . ILE A 1 185 ? -44.966 -5.113 -26.565 1.00 83.93 185 ILE A CA 1
ATOM 1412 C C . ILE A 1 185 ? -45.912 -6.312 -26.533 1.00 84.46 185 ILE A C 1
ATOM 1413 O O . ILE A 1 185 ? -45.475 -7.444 -26.706 1.00 71.47 185 ILE A O 1
ATOM 1418 N N . PRO A 1 186 ? -47.216 -6.066 -26.324 1.00 96.46 186 PRO A N 1
ATOM 1419 C CA . PRO A 1 186 ? -48.181 -7.159 -26.162 1.00 99.02 186 PRO A CA 1
ATOM 1420 C C . PRO A 1 186 ? -48.451 -7.892 -27.473 1.00 94.27 186 PRO A C 1
ATOM 1421 O O . PRO A 1 186 ? -48.243 -7.328 -28.546 1.00 88.59 186 PRO A O 1
ATOM 1425 N N . GLU A 1 187 ? -48.914 -9.136 -27.373 1.00 86.16 187 GLU A N 1
ATOM 1426 C CA . GLU A 1 187 ? -49.143 -9.988 -28.538 1.00 73.71 187 GLU A CA 1
ATOM 1427 C C . GLU A 1 187 ? -50.250 -9.465 -29.447 1.00 87.19 187 GLU A C 1
ATOM 1428 O O . GLU A 1 187 ? -51.337 -9.124 -28.983 1.00 88.60 187 GLU A O 1
ATOM 1434 N N . LYS A 1 188 ? -49.972 -9.416 -30.745 1.00 87.67 188 LYS A N 1
ATOM 1435 C CA . LYS A 1 188 ? -50.991 -9.062 -31.726 1.00 91.52 188 LYS A CA 1
ATOM 1436 C C . LYS A 1 188 ? -51.107 -10.140 -32.800 1.00 86.72 188 LYS A C 1
ATOM 1437 O O . LYS A 1 188 ? -50.500 -11.203 -32.691 1.00 83.00 188 LYS A O 1
ATOM 1443 N N . LYS A 1 189 ? -51.896 -9.862 -33.832 1.00 89.07 189 LYS A N 1
ATOM 1444 C CA . LYS A 1 189 ? -52.102 -10.813 -34.917 1.00 98.86 189 LYS A CA 1
ATOM 1445 C C . LYS A 1 189 ? -50.834 -11.016 -35.741 1.00 112.08 189 LYS A C 1
ATOM 1446 O O . LYS A 1 189 ? -50.179 -10.053 -36.139 1.00 115.27 189 LYS A O 1
ATOM 1452 N N . GLY A 1 190 ? -50.491 -12.277 -35.985 1.00 102.35 190 GLY A N 1
ATOM 1453 C CA . GLY A 1 190 ? -49.338 -12.618 -36.797 1.00 92.76 190 GLY A CA 1
ATOM 1454 C C . GLY A 1 190 ? -48.013 -12.229 -36.172 1.00 105.40 190 GLY A C 1
ATOM 1455 O O . GLY A 1 190 ? -46.985 -12.204 -36.846 1.00 89.54 190 GLY A O 1
ATOM 1456 N N . ALA A 1 191 ? -48.034 -11.927 -34.879 1.00 112.24 191 ALA A N 1
ATOM 1457 C CA . ALA A 1 191 ? -46.826 -11.509 -34.181 1.00 103.63 191 ALA A CA 1
ATOM 1458 C C . ALA A 1 191 ? -46.892 -11.852 -32.700 1.00 93.16 191 ALA A C 1
ATOM 1459 O O . ALA A 1 191 ? -47.930 -11.695 -32.063 1.00 93.81 191 ALA A O 1
ATOM 1461 N N . PRO A 1 192 ? -45.773 -12.328 -32.147 1.00 88.04 192 PRO A N 1
ATOM 1462 C CA . PRO A 1 192 ? -45.697 -12.638 -30.722 1.00 64.96 192 PRO A CA 1
ATOM 1463 C C . PRO A 1 192 ? -45.351 -11.392 -29.917 1.00 73.73 192 PRO A C 1
ATOM 1464 O O . PRO A 1 192 ? -45.096 -10.341 -30.505 1.00 76.36 192 PRO A O 1
ATOM 1468 N N . ALA A 1 193 ? -45.351 -11.502 -28.594 1.00 78.60 193 ALA A N 1
ATOM 1469 C CA . ALA A 1 193 ? -44.966 -10.378 -27.755 1.00 78.09 193 ALA A CA 1
ATOM 1470 C C . ALA A 1 193 ? -43.461 -10.167 -27.825 1.00 77.13 193 ALA A C 1
ATOM 1471 O O . ALA A 1 193 ? -42.725 -11.058 -28.243 1.00 78.48 193 ALA A O 1
ATOM 1473 N N . SER A 1 194 ? -43.005 -8.988 -27.416 1.00 68.96 194 SER A N 1
ATOM 1474 C CA . SER A 1 194 ? -41.583 -8.672 -27.477 1.00 75.03 194 SER A CA 1
ATOM 1475 C C . SER A 1 194 ? -41.108 -7.848 -26.282 1.00 81.38 194 SER A C 1
ATOM 1476 O O . SER A 1 194 ? -41.871 -7.083 -25.694 1.00 86.50 194 SER A O 1
ATOM 1479 N N . VAL A 1 195 ? -39.834 -8.021 -25.938 1.00 80.70 195 VAL A N 1
ATOM 1480 C CA . VAL A 1 195 ? -39.192 -7.276 -24.862 1.00 72.77 195 VAL A CA 1
ATOM 1481 C C . VAL A 1 195 ? -37.945 -6.577 -25.402 1.00 78.12 195 VAL A C 1
ATOM 1482 O O . VAL A 1 195 ? -37.198 -7.152 -26.191 1.00 73.69 195 VAL A O 1
ATOM 1486 N N . ARG A 1 196 ? -37.724 -5.338 -24.971 1.00 82.13 196 ARG A N 1
ATOM 1487 C CA . ARG A 1 196 ? -36.648 -4.512 -25.511 1.00 86.22 196 ARG A CA 1
ATOM 1488 C C . ARG A 1 196 ? -35.916 -3.704 -24.435 1.00 81.93 196 ARG A C 1
ATOM 1489 O O . ARG A 1 196 ? -36.530 -3.215 -23.489 1.00 79.04 196 ARG A O 1
ATOM 1497 N N . THR A 1 197 ? -34.601 -3.563 -24.577 1.00 79.67 197 THR A N 1
ATOM 1498 C CA . THR A 1 197 ? -33.848 -2.686 -23.681 1.00 62.41 197 THR A CA 1
ATOM 1499 C C . THR A 1 197 ? -33.101 -1.612 -24.467 1.00 66.80 197 THR A C 1
ATOM 1500 O O . THR A 1 197 ? -32.615 -1.858 -25.572 1.00 79.95 197 THR A O 1
ATOM 1504 N N . TYR A 1 198 ? -33.019 -0.420 -23.885 1.00 69.03 198 TYR A N 1
ATOM 1505 C CA . TYR A 1 198 ? -32.335 0.708 -24.506 1.00 68.53 198 TYR A CA 1
ATOM 1506 C C . TYR A 1 198 ? -31.544 1.509 -23.481 1.00 69.73 198 TYR A C 1
ATOM 1507 O O . TYR A 1 198 ? -31.997 1.706 -22.353 1.00 74.11 198 TYR A O 1
ATOM 1516 N N . SER A 1 199 ? -30.365 1.976 -23.873 1.00 67.79 199 SER A N 1
ATOM 1517 C CA . SER A 1 199 ? -29.664 2.986 -23.092 1.00 60.14 199 SER A CA 1
ATOM 1518 C C . SER A 1 199 ? -30.303 4.332 -23.407 1.00 70.92 199 SER A C 1
ATOM 1519 O O . SER A 1 199 ? -30.685 4.583 -24.552 1.00 83.78 199 SER A O 1
ATOM 1522 N N . ILE A 1 200 ? -30.443 5.186 -22.398 1.00 64.30 200 ILE A N 1
ATOM 1523 C CA . ILE A 1 200 ? -31.111 6.466 -22.601 1.00 56.67 200 ILE A CA 1
ATOM 1524 C C . ILE A 1 200 ? -30.291 7.377 -23.527 1.00 82.58 200 ILE A C 1
ATOM 1525 O O . ILE A 1 200 ? -30.868 8.021 -24.401 1.00 97.71 200 ILE A O 1
ATOM 1530 N N . PRO A 1 201 ? -28.958 7.430 -23.352 1.00 93.25 201 PRO A N 1
ATOM 1531 C CA . PRO A 1 201 ? -28.143 8.033 -24.411 1.00 102.19 201 PRO A CA 1
ATOM 1532 C C . PRO A 1 201 ? -28.418 7.453 -25.806 1.00 87.47 201 PRO A C 1
ATOM 1533 O O . PRO A 1 201 ? -28.538 8.213 -26.766 1.00 89.45 201 PRO A O 1
ATOM 1537 N N . ASN A 1 202 ? -28.436 6.130 -25.899 1.00 73.20 202 ASN A N 1
ATOM 1538 C CA . ASN A 1 202 ? -28.679 5.491 -27.170 1.00 57.47 202 ASN A CA 1
ATOM 1539 C C . ASN A 1 202 ? -30.129 5.080 -27.307 1.00 60.89 202 ASN A C 1
ATOM 1540 O O . ASN A 1 202 ? -30.541 4.018 -26.847 1.00 55.54 202 ASN A O 1
ATOM 1545 N N . PHE A 1 203 ? -30.885 5.930 -27.984 1.00 63.23 203 PHE A N 1
ATOM 1546 C CA . PHE A 1 203 ? -32.198 5.578 -28.513 1.00 67.11 203 PHE A CA 1
ATOM 1547 C C . PHE A 1 203 ? -32.004 4.851 -29.835 1.00 78.89 203 PHE A C 1
ATOM 1548 O O . PHE A 1 203 ? -32.762 3.944 -30.189 1.00 74.76 203 PHE A O 1
ATOM 1556 N N . ASN A 1 204 ? -30.963 5.261 -30.548 1.00 77.89 204 ASN A N 1
ATOM 1557 C CA . ASN A 1 204 ? -30.690 4.770 -31.884 1.00 73.01 204 ASN A CA 1
ATOM 1558 C C . ASN A 1 204 ? -30.325 3.289 -31.846 1.00 81.37 204 ASN A C 1
ATOM 1559 O O . ASN A 1 204 ? -30.763 2.492 -32.673 1.00 90.96 204 ASN A O 1
ATOM 1564 N N . SER A 1 205 ? -29.560 2.911 -30.831 1.00 74.41 205 SER A N 1
ATOM 1565 C CA . SER A 1 205 ? -28.979 1.576 -30.776 1.00 74.99 205 SER A CA 1
ATOM 1566 C C . SER A 1 205 ? -29.545 0.741 -29.630 1.00 78.14 205 SER A C 1
ATOM 1567 O O . SER A 1 205 ? -29.162 0.930 -28.474 1.00 82.96 205 SER A O 1
ATOM 1570 N N . PRO A 1 206 ? -30.465 -0.182 -29.950 1.00 69.83 206 PRO A N 1
ATOM 1571 C CA . PRO A 1 206 ? -31.015 -1.117 -28.963 1.00 59.31 206 PRO A CA 1
ATOM 1572 C C . PRO A 1 206 ? -29.913 -1.918 -28.284 1.00 72.10 206 PRO A C 1
ATOM 1573 O O . PRO A 1 206 ? -28.819 -2.049 -28.830 1.00 84.22 206 PRO A O 1
ATOM 1577 N N . LEU A 1 207 ? -30.196 -2.442 -27.100 1.00 75.48 207 LEU A N 1
ATOM 1578 C CA . LEU A 1 207 ? -29.226 -3.266 -26.399 1.00 60.36 207 LEU A CA 1
ATOM 1579 C C . LEU A 1 207 ? -29.730 -4.703 -26.343 1.00 61.34 207 LEU A C 1
ATOM 1580 O O . LEU A 1 207 ? -28.962 -5.633 -26.114 1.00 68.84 207 LEU A O 1
ATOM 1585 N N . SER A 1 208 ? -31.027 -4.872 -26.578 1.00 66.51 208 SER A N 1
ATOM 1586 C CA . SER A 1 208 ? -31.642 -6.192 -26.640 1.00 70.76 208 SER A CA 1
ATOM 1587 C C . SER A 1 208 ? -32.902 -6.127 -27.487 1.00 81.59 208 SER A C 1
ATOM 1588 O O . SER A 1 208 ? -33.657 -5.170 -27.389 1.00 72.23 208 SER A O 1
ATOM 1591 N N . GLN A 1 209 ? -33.138 -7.127 -28.328 1.00 82.93 209 GLN A N 1
ATOM 1592 C CA . GLN A 1 209 ? -34.389 -7.144 -29.078 1.00 92.28 209 GLN A CA 1
ATOM 1593 C C . GLN A 1 209 ? -34.896 -8.572 -29.185 1.00 95.60 209 GLN A C 1
ATOM 1594 O O . GLN A 1 209 ? -34.496 -9.339 -30.059 1.00 93.02 209 GLN A O 1
ATOM 1600 N N . LYS A 1 210 ? -35.754 -8.933 -28.236 1.00 85.81 210 LYS A N 1
ATOM 1601 C CA . LYS A 1 210 ? -36.212 -10.309 -28.079 1.00 85.89 210 LYS A CA 1
ATOM 1602 C C . LYS A 1 210 ? -37.731 -10.385 -28.249 1.00 83.41 210 LYS A C 1
ATOM 1603 O O . LYS A 1 210 ? -38.442 -9.416 -27.985 1.00 68.44 210 LYS A O 1
ATOM 1609 N N . THR A 1 211 ? -38.228 -11.532 -28.698 1.00 82.88 211 THR A N 1
ATOM 1610 C CA . THR A 1 211 ? -39.668 -11.707 -28.856 1.00 79.02 211 THR A CA 1
ATOM 1611 C C . THR A 1 211 ? -40.152 -12.955 -28.112 1.00 75.20 211 THR A C 1
ATOM 1612 O O . THR A 1 211 ? -39.391 -13.901 -27.899 1.00 73.20 211 THR A O 1
ATOM 1616 N N . PHE A 1 212 ? -41.416 -12.933 -27.691 1.00 74.37 212 PHE A N 1
ATOM 1617 C CA . PHE A 1 212 ? -41.976 -13.993 -26.855 1.00 82.14 212 PHE A CA 1
ATOM 1618 C C . PHE A 1 212 ? -43.414 -14.338 -27.240 1.00 89.56 212 PHE A C 1
ATOM 1619 O O . PHE A 1 212 ? -44.179 -13.476 -27.656 1.00 95.78 212 PHE A O 1
ATOM 1627 N N . PHE A 1 213 ? -43.781 -15.602 -27.052 1.00 93.47 213 PHE A N 1
ATOM 1628 C CA . PHE A 1 213 ? -45.031 -16.147 -27.576 1.00 89.27 213 PHE A CA 1
ATOM 1629 C C . PHE A 1 213 ? -46.023 -16.478 -26.481 1.00 99.13 213 PHE A C 1
ATOM 1630 O O . PHE A 1 213 ? -45.639 -16.716 -25.335 1.00 107.81 213 PHE A O 1
ATOM 1638 N N . LYS A 1 214 ? -47.300 -16.501 -26.854 1.00 90.57 214 LYS A N 1
ATOM 1639 C CA . LYS A 1 214 ? -48.384 -16.724 -25.909 1.00 104.62 214 LYS A CA 1
ATOM 1640 C C . LYS A 1 214 ? -48.240 -15.768 -24.735 1.00 105.30 214 LYS A C 1
ATOM 1641 O O . LYS A 1 214 ? -48.472 -16.140 -23.588 1.00 91.88 214 LYS A O 1
ATOM 1647 N N . ALA A 1 215 ? -47.832 -14.539 -25.028 1.00 99.94 215 ALA A N 1
ATOM 1648 C CA . ALA A 1 215 ? -47.559 -13.565 -23.981 1.00 89.95 215 ALA A CA 1
ATOM 1649 C C . ALA A 1 215 ? -48.407 -12.312 -24.142 1.00 77.75 215 ALA A C 1
ATOM 1650 O O . ALA A 1 215 ? -48.185 -11.505 -25.045 1.00 69.48 215 ALA A O 1
ATOM 1652 N N . ASP A 1 216 ? -49.386 -12.162 -23.259 1.00 95.12 216 ASP A N 1
ATOM 1653 C CA . ASP A 1 216 ? -50.233 -10.979 -23.248 1.00 74.15 216 ASP A CA 1
ATOM 1654 C C . ASP A 1 216 ? -49.708 -9.982 -22.225 1.00 84.34 216 ASP A C 1
ATOM 1655 O O . ASP A 1 216 ? -49.890 -8.773 -22.362 1.00 92.11 216 ASP A O 1
ATOM 1660 N N . LYS A 1 217 ? -49.048 -10.509 -21.198 1.00 67.44 217 LYS A N 1
ATOM 1661 C CA . LYS A 1 217 ? -48.546 -9.699 -20.095 1.00 43.33 217 LYS A CA 1
ATOM 1662 C C . LYS A 1 217 ? -47.050 -9.896 -19.887 1.00 60.38 217 LYS A C 1
ATOM 1663 O O . LYS A 1 217 ? -46.410 -10.675 -20.595 1.00 66.22 217 LYS A O 1
ATOM 1669 N N . VAL A 1 218 ? -46.503 -9.193 -18.899 1.00 61.85 218 VAL A N 1
ATOM 1670 C CA . VAL A 1 218 ? -45.086 -9.292 -18.573 1.00 65.45 218 VAL A CA 1
ATOM 1671 C C . VAL A 1 218 ? -44.832 -8.753 -17.164 1.00 65.21 218 VAL A C 1
ATOM 1672 O O . VAL A 1 218 ? -45.704 -8.119 -16.569 1.00 65.58 218 VAL A O 1
ATOM 1676 N N . GLN A 1 219 ? -43.643 -9.017 -16.629 1.00 53.67 219 GLN A N 1
ATOM 1677 C CA . GLN A 1 219 ? -43.237 -8.460 -15.343 1.00 38.35 219 GLN A CA 1
ATOM 1678 C C . GLN A 1 219 ? -41.727 -8.240 -15.315 1.00 53.21 219 GLN A C 1
ATOM 1679 O O . GLN A 1 219 ? -40.952 -9.172 -15.521 1.00 63.63 219 GLN A O 1
ATOM 1685 N N . PHE A 1 220 ? -41.315 -7.000 -15.066 1.00 55.27 220 PHE A N 1
ATOM 1686 C CA . PHE A 1 220 ? -39.898 -6.650 -15.042 1.00 49.50 220 PHE A CA 1
ATOM 1687 C C . PHE A 1 220 ? -39.353 -6.582 -13.622 1.00 56.56 220 PHE A C 1
ATOM 1688 O O . PHE A 1 220 ? -40.061 -6.190 -12.695 1.00 52.57 220 PHE A O 1
ATOM 1696 N N . LYS A 1 221 ? -38.088 -6.955 -13.458 1.00 43.06 221 LYS A N 1
ATOM 1697 C CA . LYS A 1 221 ? -37.457 -6.934 -12.143 1.00 40.98 221 LYS A CA 1
ATOM 1698 C C . LYS A 1 221 ? -35.965 -6.623 -12.220 1.00 52.15 221 LYS A C 1
ATOM 1699 O O . LYS A 1 221 ? -35.132 -7.526 -12.148 1.00 54.53 221 LYS A O 1
ATOM 1705 N N . TRP A 1 222 ? -35.635 -5.342 -12.365 1.00 46.48 222 TRP A N 1
ATOM 1706 C CA . TRP A 1 222 ? -34.244 -4.899 -12.314 1.00 36.78 222 TRP A CA 1
ATOM 1707 C C . TRP A 1 222 ? -33.672 -5.129 -10.915 1.00 43.15 222 TRP A C 1
ATOM 1708 O O . TRP A 1 222 ? -34.422 -5.279 -9.949 1.00 54.66 222 TRP A O 1
ATOM 1719 N N . ASN A 1 223 ? -32.347 -5.165 -10.807 1.00 39.44 223 ASN A N 1
ATOM 1720 C CA . ASN A 1 223 ? -31.699 -5.211 -9.501 1.00 54.12 223 ASN A CA 1
ATOM 1721 C C . ASN A 1 223 ? -31.115 -3.845 -9.154 1.00 53.47 223 ASN A C 1
ATOM 1722 O O . ASN A 1 223 ? -31.044 -2.968 -10.016 1.00 52.39 223 ASN A O 1
ATOM 1727 N N . ALA A 1 224 ? -30.714 -3.670 -7.894 1.00 63.83 224 ALA A N 1
ATOM 1728 C CA . ALA A 1 224 ? -30.180 -2.398 -7.401 1.00 60.16 224 ALA A CA 1
ATOM 1729 C C . ALA A 1 224 ? -29.123 -1.833 -8.341 1.00 59.07 224 ALA A C 1
ATOM 1730 O O . ALA A 1 224 ? -29.081 -0.630 -8.600 1.00 66.98 224 ALA A O 1
ATOM 1732 N N . LEU A 1 225 ? -28.274 -2.715 -8.853 1.00 60.58 225 LEU A N 1
ATOM 1733 C CA . LEU A 1 225 ? -27.357 -2.357 -9.922 1.00 56.56 225 LEU A CA 1
ATOM 1734 C C . LEU A 1 225 ? -28.062 -2.579 -11.254 1.00 55.76 225 LEU A C 1
ATOM 1735 O O . LEU A 1 225 ? -28.427 -3.702 -11.589 1.00 63.66 225 LEU A O 1
ATOM 1740 N N . GLY A 1 226 ? -28.267 -1.505 -12.008 1.00 47.43 226 GLY A N 1
ATOM 1741 C CA . GLY A 1 226 ? -29.013 -1.582 -13.252 1.00 55.13 226 GLY A CA 1
ATOM 1742 C C . GLY A 1 226 ? -28.285 -2.311 -14.365 1.00 65.28 226 GLY A C 1
ATOM 1743 O O . GLY A 1 226 ? -28.079 -1.762 -15.448 1.00 70.97 226 GLY A O 1
ATOM 1744 N N . THR A 1 227 ? -27.915 -3.560 -14.106 1.00 70.23 227 THR A N 1
ATOM 1745 C CA . THR A 1 227 ? -27.166 -4.351 -15.073 1.00 47.37 227 THR A CA 1
ATOM 1746 C C . THR A 1 227 ? -27.972 -5.550 -15.562 1.00 52.02 227 THR A C 1
ATOM 1747 O O . THR A 1 227 ? -28.007 -5.839 -16.758 1.00 65.78 227 THR A O 1
ATOM 1751 N N . SER A 1 228 ? -28.621 -6.243 -14.632 1.00 58.44 228 SER A N 1
ATOM 1752 C CA . SER A 1 228 ? -29.363 -7.456 -14.958 1.00 53.99 228 SER A CA 1
ATOM 1753 C C . SER A 1 228 ? -30.869 -7.240 -14.844 1.00 49.85 228 SER A C 1
ATOM 1754 O O . SER A 1 228 ? -31.315 -6.327 -14.156 1.00 55.73 228 SER A O 1
ATOM 1757 N N . LEU A 1 229 ? -31.657 -8.080 -15.509 1.00 45.04 229 LEU A N 1
ATOM 1758 C CA . LEU A 1 229 ? -33.100 -7.857 -15.546 1.00 42.62 229 LEU A CA 1
ATOM 1759 C C . LEU A 1 229 ? -33.932 -9.124 -15.740 1.00 52.67 229 LEU A C 1
ATOM 1760 O O . LEU A 1 229 ? -33.881 -9.760 -16.796 1.00 70.78 229 LEU A O 1
ATOM 1765 N N . LEU A 1 230 ? -34.717 -9.463 -14.721 1.00 51.36 230 LEU A N 1
ATOM 1766 C CA . LEU A 1 230 ? -35.629 -10.601 -14.784 1.00 44.64 230 LEU A CA 1
ATOM 1767 C C . LEU A 1 230 ? -36.909 -10.253 -15.541 1.00 43.74 230 LEU A C 1
ATOM 1768 O O . LEU A 1 230 ? -37.454 -9.158 -15.392 1.00 54.99 230 LEU A O 1
ATOM 1773 N N . VAL A 1 231 ? -37.385 -11.197 -16.348 1.00 42.89 231 VAL A N 1
ATOM 1774 C CA . VAL A 1 231 ? -38.597 -11.010 -17.141 1.00 48.76 231 VAL A CA 1
ATOM 1775 C C . VAL A 1 231 ? -39.563 -12.173 -16.913 1.00 55.23 231 VAL A C 1
ATOM 1776 O O . VAL A 1 231 ? -39.159 -13.333 -16.926 1.00 50.96 231 VAL A O 1
ATOM 1780 N N . LEU A 1 232 ? -40.839 -11.865 -16.703 1.00 51.88 232 LEU A N 1
ATOM 1781 C CA . LEU A 1 232 ? -41.823 -12.899 -16.391 1.00 57.00 232 LEU A CA 1
ATOM 1782 C C . LEU A 1 232 ? -43.035 -12.860 -17.316 1.00 75.43 232 LEU A C 1
ATOM 1783 O O . LEU A 1 232 ? -43.785 -11.887 -17.326 1.00 77.97 232 LEU A O 1
ATOM 1788 N N . THR A 1 233 ? -43.226 -13.928 -18.082 1.00 68.80 233 THR A N 1
ATOM 1789 C CA . THR A 1 233 ? -44.394 -14.050 -18.947 1.00 89.80 233 THR A CA 1
ATOM 1790 C C . THR A 1 233 ? -45.575 -14.605 -18.162 1.00 101.11 233 THR A C 1
ATOM 1791 O O . THR A 1 233 ? -45.508 -15.696 -17.600 1.00 105.80 233 THR A O 1
ATOM 1795 N N . GLN A 1 234 ? -46.654 -13.833 -18.119 1.00 91.74 234 GLN A N 1
ATOM 1796 C CA . GLN A 1 234 ? -47.859 -14.236 -17.410 1.00 104.72 234 GLN A CA 1
ATOM 1797 C C . GLN A 1 234 ? -49.108 -13.878 -18.205 1.00 103.19 234 GLN A C 1
ATOM 1798 O O . GLN A 1 234 ? -49.671 -14.722 -18.901 1.00 98.62 234 GLN A O 1
ATOM 1804 N N . ASP A 1 238 ? -53.586 -16.950 -19.185 1.00 100.94 238 ASP A N 1
ATOM 1805 C CA . ASP A 1 238 ? -54.431 -17.649 -18.227 1.00 96.27 238 ASP A CA 1
ATOM 1806 C C . ASP A 1 238 ? -54.054 -19.126 -18.096 1.00 90.15 238 ASP A C 1
ATOM 1807 O O . ASP A 1 238 ? -54.216 -19.725 -17.034 1.00 71.85 238 ASP A O 1
ATOM 1812 N N . LYS A 1 239 ? -53.536 -19.709 -19.172 1.00 87.97 239 LYS A N 1
ATOM 1813 C CA . LYS A 1 239 ? -53.276 -21.146 -19.207 1.00 106.12 239 LYS A CA 1
ATOM 1814 C C . LYS A 1 239 ? -51.838 -21.512 -18.839 1.00 112.82 239 LYS A C 1
ATOM 1815 O O . LYS A 1 239 ? -51.575 -22.624 -18.389 1.00 111.76 239 LYS A O 1
ATOM 1821 N N . SER A 1 240 ? -50.910 -20.579 -19.031 1.00 95.05 240 SER A N 1
ATOM 1822 C CA . SER A 1 240 ? -49.499 -20.838 -18.744 1.00 106.17 240 SER A CA 1
ATOM 1823 C C . SER A 1 240 ? -48.737 -19.592 -18.289 1.00 97.44 240 SER A C 1
ATOM 1824 O O . SER A 1 240 ? -49.219 -18.467 -18.415 1.00 97.18 240 SER A O 1
ATOM 1827 N N . ASN A 1 241 ? -47.640 -19.852 -17.597 1.00 89.38 241 ASN A N 1
ATOM 1828 C CA . ASN A 1 241 ? -46.733 -18.824 -17.153 1.00 85.04 241 ASN A CA 1
ATOM 1829 C C . ASN A 1 241 ? -45.326 -19.359 -17.312 1.00 90.35 241 ASN A C 1
ATOM 1830 O O . ASN A 1 241 ? -45.044 -20.499 -16.948 1.00 98.39 241 ASN A O 1
ATOM 1835 N N . LYS A 1 242 ? -44.439 -18.533 -17.840 1.00 89.60 242 LYS A N 1
ATOM 1836 C CA . LYS A 1 242 ? -43.022 -18.886 -17.894 1.00 87.23 242 LYS A CA 1
ATOM 1837 C C . LYS A 1 242 ? -42.123 -17.685 -17.578 1.00 84.26 242 LYS A C 1
ATOM 1838 O O . LYS A 1 242 ? -42.507 -16.536 -17.787 1.00 76.93 242 LYS A O 1
ATOM 1844 N N . ASN A 1 243 ? -40.930 -17.973 -17.065 1.00 80.99 243 ASN A N 1
ATOM 1845 C CA . ASN A 1 243 ? -40.001 -16.967 -16.564 1.00 77.20 243 ASN A CA 1
ATOM 1846 C C . ASN A 1 243 ? -38.758 -16.813 -17.448 1.00 52.80 243 ASN A C 1
ATOM 1847 O O . ASN A 1 243 ? -38.115 -17.803 -17.792 1.00 58.72 243 ASN A O 1
ATOM 1852 N N . TYR A 1 244 ? -38.421 -15.576 -17.812 1.00 56.68 244 TYR A N 1
ATOM 1853 C CA . TYR A 1 244 ? -37.250 -15.311 -18.657 1.00 65.92 244 TYR A CA 1
ATOM 1854 C C . TYR A 1 244 ? -36.232 -14.392 -17.980 1.00 58.24 244 TYR A C 1
ATOM 1855 O O . TYR A 1 244 ? -36.465 -13.891 -16.881 1.00 44.58 244 TYR A O 1
ATOM 1864 N N . TYR A 1 245 ? -35.102 -14.175 -18.649 1.00 69.75 245 TYR A N 1
ATOM 1865 C CA . TYR A 1 245 ? -34.021 -13.357 -18.105 1.00 65.72 245 TYR A CA 1
ATOM 1866 C C . TYR A 1 245 ? -33.359 -12.529 -19.207 1.00 72.20 245 TYR A C 1
ATOM 1867 O O . TYR A 1 245 ? -33.081 -13.036 -20.292 1.00 67.34 245 TYR A O 1
ATOM 1876 N N . GLY A 1 246 ? -33.119 -11.252 -18.921 1.00 78.32 246 GLY A N 1
ATOM 1877 C CA . GLY A 1 246 ? -32.405 -10.371 -19.829 1.00 65.39 246 GLY A CA 1
ATOM 1878 C C . GLY A 1 246 ? -31.269 -9.676 -19.100 1.00 63.32 246 GLY A C 1
ATOM 1879 O O . GLY A 1 246 ? -31.441 -9.218 -17.973 1.00 70.72 246 GLY A O 1
ATOM 1880 N N . GLU A 1 247 ? -30.107 -9.591 -19.738 1.00 56.10 247 GLU A N 1
ATOM 1881 C CA . GLU A 1 247 ? -28.916 -9.087 -19.064 1.00 61.08 247 GLU A CA 1
ATOM 1882 C C . GLU A 1 247 ? -28.151 -8.075 -19.911 1.00 68.71 247 GLU A C 1
ATOM 1883 O O . GLU A 1 247 ? -27.336 -8.453 -20.750 1.00 76.44 247 GLU A O 1
ATOM 1889 N N . THR A 1 248 ? -28.411 -6.791 -19.680 1.00 61.86 248 THR A N 1
ATOM 1890 C CA . THR A 1 248 ? -27.744 -5.724 -20.421 1.00 67.22 248 THR A CA 1
ATOM 1891 C C . THR A 1 248 ? -26.701 -5.016 -19.564 1.00 74.36 248 THR A C 1
ATOM 1892 O O . THR A 1 248 ? -26.713 -3.791 -19.442 1.00 77.49 248 THR A O 1
ATOM 1896 N N . THR A 1 256 ? -28.613 -6.977 -23.935 1.00 67.17 256 THR A N 1
ATOM 1897 C CA . THR A 1 256 ? -27.370 -7.527 -24.459 1.00 66.42 256 THR A CA 1
ATOM 1898 C C . THR A 1 256 ? -27.552 -8.957 -24.960 1.00 77.27 256 THR A C 1
ATOM 1899 O O . THR A 1 256 ? -26.608 -9.746 -24.972 1.00 76.06 256 THR A O 1
ATOM 1903 N N . GLY A 1 257 ? -28.771 -9.284 -25.375 1.00 75.30 257 GLY A N 1
ATOM 1904 C CA . GLY A 1 257 ? -29.059 -10.584 -25.951 1.00 77.49 257 GLY A CA 1
ATOM 1905 C C . GLY A 1 257 ? -28.697 -11.760 -25.065 1.00 95.68 257 GLY A C 1
ATOM 1906 O O . GLY A 1 257 ? -28.162 -12.759 -25.544 1.00 98.09 257 GLY A O 1
ATOM 1907 N N . GLN A 1 258 ? -28.980 -11.644 -23.771 1.00 99.36 258 GLN A N 1
ATOM 1908 C CA . GLN A 1 258 ? -28.660 -12.714 -22.831 1.00 80.32 258 GLN A CA 1
ATOM 1909 C C . GLN A 1 258 ? -29.890 -13.332 -22.168 1.00 73.23 258 GLN A C 1
ATOM 1910 O O . GLN A 1 258 ? -30.683 -12.639 -21.535 1.00 92.16 258 GLN A O 1
ATOM 1916 N N . PHE A 1 259 ? -30.033 -14.644 -22.322 1.00 74.59 259 PHE A N 1
ATOM 1917 C CA . PHE A 1 259 ? -31.046 -15.417 -21.617 1.00 80.78 259 PHE A CA 1
ATOM 1918 C C . PHE A 1 259 ? -30.356 -16.355 -20.640 1.00 94.49 259 PHE A C 1
ATOM 1919 O O . PHE A 1 259 ? -29.242 -16.805 -20.898 1.00 97.87 259 PHE A O 1
ATOM 1927 N N . ASP A 1 260 ? -31.018 -16.656 -19.528 1.00 81.70 260 ASP A N 1
ATOM 1928 C CA . ASP A 1 260 ? -30.502 -17.621 -18.559 1.00 55.24 260 ASP A CA 1
ATOM 1929 C C . ASP A 1 260 ? -31.628 -18.201 -17.708 1.00 60.57 260 ASP A C 1
ATOM 1930 O O . ASP A 1 260 ? -32.725 -18.460 -18.202 1.00 64.77 260 ASP A O 1
ATOM 1935 N N . LEU A 1 265 ? -38.638 -23.996 -11.753 1.00 59.04 265 LEU A N 1
ATOM 1936 C CA . LEU A 1 265 ? -38.967 -24.898 -12.850 1.00 66.11 265 LEU A CA 1
ATOM 1937 C C . LEU A 1 265 ? -38.875 -26.357 -12.416 1.00 74.58 265 LEU A C 1
ATOM 1938 O O . LEU A 1 265 ? -39.472 -27.234 -13.041 1.00 93.09 265 LEU A O 1
ATOM 1943 N N . ASP A 1 266 ? -38.133 -26.605 -11.339 1.00 67.31 266 ASP A N 1
ATOM 1944 C CA . ASP A 1 266 ? -37.954 -27.954 -10.801 1.00 52.47 266 ASP A CA 1
ATOM 1945 C C . ASP A 1 266 ? -39.279 -28.577 -10.377 1.00 53.33 266 ASP A C 1
ATOM 1946 O O . ASP A 1 266 ? -39.405 -29.799 -10.277 1.00 63.42 266 ASP A O 1
ATOM 1951 N N . ARG A 1 267 ? -40.259 -27.721 -10.120 1.00 64.23 267 ARG A N 1
ATOM 1952 C CA . ARG A 1 267 ? -41.589 -28.156 -9.728 1.00 58.49 267 ARG A CA 1
ATOM 1953 C C . ARG A 1 267 ? -42.615 -27.503 -10.647 1.00 41.02 267 ARG A C 1
ATOM 1954 O O . ARG A 1 267 ? -42.649 -26.279 -10.770 1.00 45.66 267 ARG A O 1
ATOM 1962 N N . GLU A 1 268 ? -43.438 -28.315 -11.305 1.00 46.75 268 GLU A N 1
ATOM 1963 C CA . GLU A 1 268 ? -44.428 -27.779 -12.234 1.00 71.72 268 GLU A CA 1
ATOM 1964 C C . GLU A 1 268 ? -45.510 -27.032 -11.464 1.00 67.08 268 GLU A C 1
ATOM 1965 O O . GLU A 1 268 ? -46.021 -27.518 -10.460 1.00 59.82 268 GLU A O 1
ATOM 1971 N N . GLY A 1 269 ? -45.854 -25.842 -11.942 1.00 63.09 269 GLY A N 1
ATOM 1972 C CA . GLY A 1 269 ? -46.839 -25.012 -11.276 1.00 53.83 269 GLY A CA 1
ATOM 1973 C C . GLY A 1 269 ? -46.431 -23.553 -11.281 1.00 56.08 269 GLY A C 1
ATOM 1974 O O . GLY A 1 269 ? -45.407 -23.199 -11.863 1.00 55.91 269 GLY A O 1
ATOM 1975 N N . PRO A 1 270 ? -47.228 -22.699 -10.621 1.00 40.72 270 PRO A N 1
ATOM 1976 C CA . PRO A 1 270 ? -47.004 -21.250 -10.618 1.00 47.73 270 PRO A CA 1
ATOM 1977 C C . PRO A 1 270 ? -45.803 -20.825 -9.781 1.00 43.30 270 PRO A C 1
ATOM 1978 O O . PRO A 1 270 ? -45.442 -21.510 -8.825 1.00 44.93 270 PRO A O 1
ATOM 1982 N N . ILE A 1 271 ? -45.192 -19.703 -10.148 1.00 38.53 271 ILE A N 1
ATOM 1983 C CA . ILE A 1 271 ? -44.185 -19.067 -9.309 1.00 37.75 271 ILE A CA 1
ATOM 1984 C C . ILE A 1 271 ? -44.912 -18.113 -8.367 1.00 47.12 271 ILE A C 1
ATOM 1985 O O . ILE A 1 271 ? -45.718 -17.296 -8.809 1.00 41.31 271 ILE A O 1
ATOM 1990 N N . HIS A 1 272 ? -44.642 -18.227 -7.070 1.00 49.05 272 HIS A N 1
ATOM 1991 C CA . HIS A 1 272 ? -45.387 -17.469 -6.068 1.00 42.88 272 HIS A CA 1
ATOM 1992 C C . HIS A 1 272 ? -44.735 -16.124 -5.765 1.00 39.92 272 HIS A C 1
ATOM 1993 O O . HIS A 1 272 ? -45.417 -15.156 -5.436 1.00 47.46 272 HIS A O 1
ATOM 2000 N N . ASP A 1 273 ? -43.414 -16.064 -5.889 1.00 33.03 273 ASP A N 1
ATOM 2001 C CA . ASP A 1 273 ? -42.687 -14.834 -5.603 1.00 41.16 273 ASP A CA 1
ATOM 2002 C C . ASP A 1 273 ? -41.349 -14.792 -6.335 1.00 42.41 273 ASP A C 1
ATOM 2003 O O . ASP A 1 273 ? -40.678 -15.811 -6.481 1.00 32.46 273 ASP A O 1
ATOM 2008 N N . VAL A 1 274 ? -40.972 -13.611 -6.811 1.00 41.21 274 VAL A N 1
ATOM 2009 C CA . VAL A 1 274 ? -39.661 -13.414 -7.423 1.00 39.07 274 VAL A CA 1
ATOM 2010 C C . VAL A 1 274 ? -38.990 -12.202 -6.777 1.00 44.22 274 VAL A C 1
ATOM 2011 O O . VAL A 1 274 ? -39.596 -11.138 -6.668 1.00 49.66 274 VAL A O 1
ATOM 2015 N N . CYS A 1 275 ? -37.746 -12.366 -6.335 1.00 35.80 275 CYS A N 1
ATOM 2016 C CA . CYS A 1 275 ? -37.083 -11.319 -5.562 1.00 46.15 275 CYS A CA 1
ATOM 2017 C C . CYS A 1 275 ? -35.562 -11.326 -5.720 1.00 51.19 275 CYS A C 1
ATOM 2018 O O . CYS A 1 275 ? -34.921 -12.370 -5.606 1.00 50.20 275 CYS A O 1
ATOM 2021 N N . TRP A 1 276 ? -34.996 -10.151 -5.984 1.00 54.93 276 TRP A N 1
ATOM 2022 C CA . TRP A 1 276 ? -33.547 -9.982 -6.034 1.00 48.78 276 TRP A CA 1
ATOM 2023 C C . TRP A 1 276 ? -32.971 -9.896 -4.626 1.00 49.98 276 TRP A C 1
ATOM 2024 O O . TRP A 1 276 ? -33.711 -9.881 -3.646 1.00 49.78 276 TRP A O 1
ATOM 2035 N N . ASN A 1 277 ? -31.647 -9.842 -4.528 1.00 44.46 277 ASN A N 1
ATOM 2036 C CA . ASN A 1 277 ? -30.997 -9.556 -3.254 1.00 53.37 277 ASN A CA 1
ATOM 2037 C C . ASN A 1 277 ? -30.515 -8.113 -3.240 1.00 53.06 277 ASN A C 1
ATOM 2038 O O . ASN A 1 277 ? -30.211 -7.546 -4.289 1.00 50.01 277 ASN A O 1
ATOM 2043 N N . ALA A 1 278 ? -30.450 -7.524 -2.050 1.00 54.58 278 ALA A N 1
ATOM 2044 C CA . ALA A 1 278 ? -30.050 -6.128 -1.893 1.00 64.92 278 ALA A CA 1
ATOM 2045 C C . ALA A 1 278 ? -28.672 -5.840 -2.496 1.00 62.67 278 ALA A C 1
ATOM 2046 O O . ALA A 1 278 ? -28.450 -4.772 -3.066 1.00 70.32 278 ALA A O 1
ATOM 2048 N N . ASP A 1 279 ? -27.756 -6.798 -2.379 1.00 52.85 279 ASP A N 1
ATOM 2049 C CA . ASP A 1 279 ? -26.408 -6.646 -2.925 1.00 52.03 279 ASP A CA 1
ATOM 2050 C C . ASP A 1 279 ? -26.359 -6.940 -4.426 1.00 53.17 279 ASP A C 1
ATOM 2051 O O . ASP A 1 279 ? -25.289 -6.906 -5.039 1.00 60.79 279 ASP A O 1
ATOM 2056 N N . SER A 1 280 ? -27.523 -7.248 -4.996 1.00 53.79 280 SER A N 1
ATOM 2057 C CA . SER A 1 280 ? -27.673 -7.571 -6.418 1.00 55.36 280 SER A CA 1
ATOM 2058 C C . SER A 1 280 ? -26.852 -8.789 -6.843 1.00 68.92 280 SER A C 1
ATOM 2059 O O . SER A 1 280 ? -26.684 -9.043 -8.035 1.00 85.68 280 SER A O 1
ATOM 2062 N N . LYS A 1 281 ? -26.355 -9.546 -5.870 1.00 63.58 281 LYS A N 1
ATOM 2063 C CA . LYS A 1 281 ? -25.518 -10.704 -6.160 1.00 61.74 281 LYS A CA 1
ATOM 2064 C C . LYS A 1 281 ? -26.333 -11.984 -6.289 1.00 74.83 281 LYS A C 1
ATOM 2065 O O . LYS A 1 281 ? -26.012 -12.852 -7.104 1.00 83.78 281 LYS A O 1
ATOM 2071 N N . GLU A 1 282 ? -27.372 -12.105 -5.468 1.00 69.37 282 GLU A N 1
ATOM 2072 C CA . GLU A 1 282 ? -28.212 -13.293 -5.479 1.00 63.69 282 GLU A CA 1
ATOM 2073 C C . GLU A 1 282 ? -29.674 -12.957 -5.747 1.00 53.97 282 GLU A C 1
ATOM 2074 O O . GLU A 1 282 ? -30.059 -11.790 -5.784 1.00 59.32 282 GLU A O 1
ATOM 2080 N N . PHE A 1 283 ? -30.476 -13.997 -5.949 1.00 53.46 283 PHE A N 1
ATOM 2081 C CA . PHE A 1 283 ? -31.925 -13.864 -6.039 1.00 61.41 283 PHE A CA 1
ATOM 2082 C C . PHE A 1 283 ? -32.583 -15.222 -5.823 1.00 58.71 283 PHE A C 1
ATOM 2083 O O . PHE A 1 283 ? -31.939 -16.260 -5.956 1.00 57.75 283 PHE A O 1
ATOM 2091 N N . GLY A 1 284 ? -33.866 -15.209 -5.478 1.00 50.07 284 GLY A N 1
ATOM 2092 C CA . GLY A 1 284 ? -34.572 -16.434 -5.151 1.00 47.91 284 GLY A CA 1
ATOM 2093 C C . GLY A 1 284 ? -35.953 -16.540 -5.763 1.00 45.27 284 GLY A C 1
ATOM 2094 O O . GLY A 1 284 ? -36.522 -15.550 -6.217 1.00 48.31 284 GLY A O 1
ATOM 2095 N N . ILE A 1 285 ? -36.490 -17.757 -5.775 1.00 39.62 285 ILE A N 1
ATOM 2096 C CA . ILE A 1 285 ? -37.788 -18.030 -6.383 1.00 43.07 285 ILE A CA 1
ATOM 2097 C C . ILE A 1 285 ? -38.627 -18.978 -5.531 1.00 47.48 285 ILE A C 1
ATOM 2098 O O . ILE A 1 285 ? -38.148 -20.026 -5.103 1.00 45.51 285 ILE A O 1
ATOM 2103 N N . VAL A 1 286 ? -39.877 -18.600 -5.285 1.00 43.48 286 VAL A N 1
ATOM 2104 C CA . VAL A 1 286 ? -40.844 -19.495 -4.658 1.00 46.13 286 VAL A CA 1
ATOM 2105 C C . VAL A 1 286 ? -41.830 -19.968 -5.721 1.00 40.28 286 VAL A C 1
ATOM 2106 O O . VAL A 1 286 ? -42.609 -19.178 -6.250 1.00 42.63 286 VAL A O 1
ATOM 2110 N N . TYR A 1 287 ? -41.794 -21.260 -6.028 1.00 39.27 287 TYR A N 1
ATOM 2111 C CA . TYR A 1 287 ? -42.442 -21.775 -7.230 1.00 54.14 287 TYR A CA 1
ATOM 2112 C C . TYR A 1 287 ? -43.145 -23.118 -7.041 1.00 50.80 287 TYR A C 1
ATOM 2113 O O . TYR A 1 287 ? -42.850 -23.862 -6.105 1.00 45.66 287 TYR A O 1
ATOM 2122 N N . GLY A 1 288 ? -44.068 -23.420 -7.950 1.00 57.07 288 GLY A N 1
ATOM 2123 C CA . GLY A 1 288 ? -44.720 -24.717 -7.993 1.00 60.35 288 GLY A CA 1
ATOM 2124 C C . GLY A 1 288 ? -45.910 -24.850 -7.065 1.00 50.34 288 GLY A C 1
ATOM 2125 O O . GLY A 1 288 ? -46.111 -24.019 -6.178 1.00 60.43 288 GLY A O 1
ATOM 2126 N N . TYR A 1 289 ? -46.705 -25.896 -7.272 1.00 58.19 289 TYR A N 1
ATOM 2127 C CA . TYR A 1 289 ? -47.829 -26.175 -6.389 1.00 55.91 289 TYR A CA 1
ATOM 2128 C C . TYR A 1 289 ? -47.313 -26.525 -4.998 1.00 61.27 289 TYR A C 1
ATOM 2129 O O . TYR A 1 289 ? -46.283 -27.186 -4.855 1.00 69.08 289 TYR A O 1
ATOM 2146 N N . PRO A 1 291 ? -46.638 -28.060 -1.263 1.00 57.70 291 PRO A N 1
ATOM 2147 C CA . PRO A 1 291 ? -45.740 -27.123 -0.577 1.00 63.74 291 PRO A CA 1
ATOM 2148 C C . PRO A 1 291 ? -44.649 -26.604 -1.505 1.00 59.70 291 PRO A C 1
ATOM 2149 O O . PRO A 1 291 ? -43.940 -27.386 -2.134 1.00 54.06 291 PRO A O 1
ATOM 2153 N N . ALA A 1 292 ? -44.543 -25.285 -1.604 1.00 51.82 292 ALA A N 1
ATOM 2154 C CA . ALA A 1 292 ? -43.666 -24.668 -2.586 1.00 43.83 292 ALA A CA 1
ATOM 2155 C C . ALA A 1 292 ? -42.200 -24.820 -2.209 1.00 52.63 292 ALA A C 1
ATOM 2156 O O . ALA A 1 292 ? -41.801 -24.549 -1.077 1.00 57.21 292 ALA A O 1
ATOM 2158 N N . LYS A 1 293 ? -41.401 -25.265 -3.171 1.00 48.24 293 LYS A N 1
ATOM 2159 C CA . LYS A 1 293 ? -39.961 -25.334 -2.987 1.00 44.83 293 LYS A CA 1
ATOM 2160 C C . LYS A 1 293 ? -39.375 -23.946 -3.241 1.00 44.95 293 LYS A C 1
ATOM 2161 O O . LYS A 1 293 ? -40.045 -23.084 -3.807 1.00 42.93 293 LYS A O 1
ATOM 2167 N N . THR A 1 294 ? -38.137 -23.726 -2.814 1.00 43.17 294 THR A N 1
ATOM 2168 C CA . THR A 1 294 ? -37.484 -22.435 -2.994 1.00 33.02 294 THR A CA 1
ATOM 2169 C C . THR A 1 294 ? -36.028 -22.614 -3.422 1.00 40.68 294 THR A C 1
ATOM 2170 O O . THR A 1 294 ? -35.322 -23.469 -2.891 1.00 46.44 294 THR A O 1
ATOM 2174 N N . ALA A 1 295 ? -35.585 -21.810 -4.385 1.00 49.88 295 ALA A N 1
ATOM 2175 C CA . ALA A 1 295 ? -34.212 -21.890 -4.877 1.00 37.54 295 ALA A CA 1
ATOM 2176 C C . ALA A 1 295 ? -33.521 -20.528 -4.895 1.00 45.87 295 ALA A C 1
ATOM 2177 O O . ALA A 1 295 ? -34.083 -19.546 -5.369 1.00 46.48 295 ALA A O 1
ATOM 2179 N N . ILE A 1 296 ? -32.294 -20.480 -4.385 1.00 48.49 296 ILE A N 1
ATOM 2180 C CA . ILE A 1 296 ? -31.505 -19.251 -4.401 1.00 38.77 296 ILE A CA 1
ATOM 2181 C C . ILE A 1 296 ? -30.457 -19.322 -5.510 1.00 53.92 296 ILE A C 1
ATOM 2182 O O . ILE A 1 296 ? -29.799 -20.347 -5.682 1.00 68.82 296 ILE A O 1
ATOM 2187 N N . PHE A 1 297 ? -30.310 -18.238 -6.266 1.00 60.80 297 PHE A N 1
ATOM 2188 C CA . PHE A 1 297 ? -29.354 -18.202 -7.368 1.00 70.10 297 PHE A CA 1
ATOM 2189 C C . PHE A 1 297 ? -28.273 -17.147 -7.152 1.00 66.87 297 PHE A C 1
ATOM 2190 O O . PHE A 1 297 ? -28.245 -16.465 -6.134 1.00 63.29 297 PHE A O 1
ATOM 2198 N N . ASP A 1 298 ? -27.426 -17.037 -8.174 1.00 65.24 298 ASP A N 1
ATOM 2199 C CA . ASP A 1 298 ? -26.346 -16.066 -8.271 1.00 81.56 298 ASP A CA 1
ATOM 2200 C C . ASP A 1 298 ? -26.682 -15.248 -9.517 1.00 94.24 298 ASP A C 1
ATOM 2201 O O . ASP A 1 298 ? -27.738 -15.429 -10.124 1.00 79.46 298 ASP A O 1
ATOM 2206 N N . ASN A 1 299 ? -25.789 -14.333 -9.873 1.00 81.97 299 ASN A N 1
ATOM 2207 C CA . ASN A 1 299 ? -26.077 -13.263 -10.828 1.00 82.71 299 ASN A CA 1
ATOM 2208 C C . ASN A 1 299 ? -26.081 -14.087 -12.115 1.00 83.74 299 ASN A C 1
ATOM 2209 O O . ASN A 1 299 ? -26.684 -13.697 -13.118 1.00 69.69 299 ASN A O 1
ATOM 2214 N N . ARG A 1 300 ? -25.342 -15.190 -12.092 1.00 84.31 300 ARG A N 1
ATOM 2215 C CA . ARG A 1 300 ? -25.482 -16.250 -13.073 1.00 80.84 300 ARG A CA 1
ATOM 2216 C C . ARG A 1 300 ? -26.702 -17.056 -12.656 1.00 68.43 300 ARG A C 1
ATOM 2217 O O . ARG A 1 300 ? -27.021 -17.117 -11.471 1.00 65.25 300 ARG A O 1
ATOM 2225 N N . ALA A 1 301 ? -27.383 -17.684 -13.607 1.00 75.81 301 ALA A N 1
ATOM 2226 C CA . ALA A 1 301 ? -28.574 -18.443 -13.252 1.00 70.61 301 ALA A CA 1
ATOM 2227 C C . ALA A 1 301 ? -28.175 -19.830 -12.768 1.00 71.45 301 ALA A C 1
ATOM 2228 O O . ALA A 1 301 ? -28.494 -20.840 -13.392 1.00 67.39 301 ALA A O 1
ATOM 2230 N N . ASN A 1 302 ? -27.480 -19.858 -11.636 1.00 68.80 302 ASN A N 1
ATOM 2231 C CA . ASN A 1 302 ? -27.042 -21.100 -11.014 1.00 70.01 302 ASN A CA 1
ATOM 2232 C C . ASN A 1 302 ? -27.482 -21.176 -9.555 1.00 72.44 302 ASN A C 1
ATOM 2233 O O . ASN A 1 302 ? -27.343 -20.210 -8.808 1.00 66.30 302 ASN A O 1
ATOM 2238 N N . VAL A 1 303 ? -28.018 -22.323 -9.156 1.00 66.72 303 VAL A N 1
ATOM 2239 C CA . VAL A 1 303 ? -28.518 -22.500 -7.798 1.00 65.58 303 VAL A CA 1
ATOM 2240 C C . VAL A 1 303 ? -27.419 -22.419 -6.739 1.00 65.44 303 VAL A C 1
ATOM 2241 O O . VAL A 1 303 ? -26.307 -22.902 -6.941 1.00 72.85 303 VAL A O 1
ATOM 2245 N N . VAL A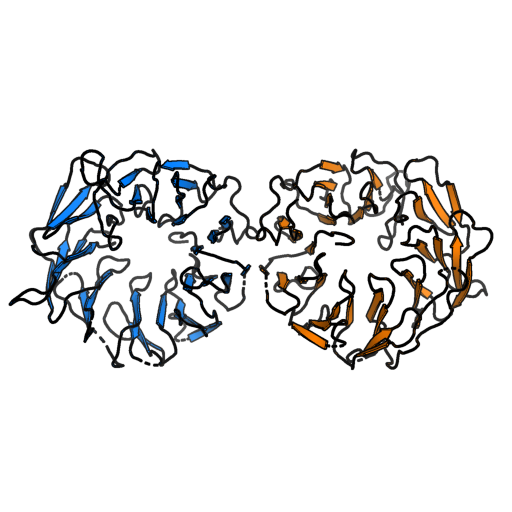 1 304 ? -27.752 -21.803 -5.610 1.00 64.39 304 VAL A N 1
ATOM 2246 C CA . VAL A 1 304 ? -26.854 -21.698 -4.470 1.00 70.92 304 VAL A CA 1
ATOM 2247 C C . VAL A 1 304 ? -27.456 -22.490 -3.316 1.00 61.77 304 VAL A C 1
ATOM 2248 O O . VAL A 1 304 ? -26.747 -23.122 -2.531 1.00 66.79 304 VAL A O 1
ATOM 2252 N N . SER A 1 305 ? -28.783 -22.469 -3.249 1.00 53.74 305 SER A N 1
ATOM 2253 C CA . SER A 1 305 ? -29.526 -23.095 -2.164 1.00 46.35 305 SER A CA 1
ATOM 2254 C C . SER A 1 305 ? -30.863 -23.644 -2.650 1.00 52.09 305 SER A C 1
ATOM 2255 O O . SER A 1 305 ? -31.521 -23.036 -3.491 1.00 50.12 305 SER A O 1
ATOM 2258 N N . ILE A 1 306 ? -31.261 -24.795 -2.120 1.00 60.28 306 ILE A N 1
ATOM 2259 C CA . ILE A 1 306 ? -32.561 -25.370 -2.440 1.00 57.26 306 ILE A CA 1
ATOM 2260 C C . ILE A 1 306 ? -33.345 -25.618 -1.155 1.00 57.30 306 ILE A C 1
ATOM 2261 O O . ILE A 1 306 ? -33.135 -26.620 -0.474 1.00 57.42 306 ILE A O 1
ATOM 2266 N N . ILE A 1 307 ? -34.236 -24.691 -0.817 1.00 58.04 307 ILE A N 1
ATOM 2267 C CA . ILE A 1 307 ? -35.077 -24.839 0.365 1.00 51.27 307 ILE A CA 1
ATOM 2268 C C . ILE A 1 307 ? -36.231 -25.790 0.064 1.00 50.52 307 ILE A C 1
ATOM 2269 O O . ILE A 1 307 ? -37.048 -25.514 -0.813 1.00 54.99 307 ILE A O 1
ATOM 2274 N N . PRO A 1 308 ? -36.335 -26.868 0.835 1.00 50.72 308 PRO A N 1
ATOM 2275 C CA . PRO A 1 308 ? -37.294 -27.954 0.577 1.00 37.84 308 PRO A CA 1
ATOM 2276 C C . PRO A 1 308 ? -38.766 -27.550 0.682 1.00 42.36 308 PRO A C 1
ATOM 2277 O O . PRO A 1 308 ? -39.108 -26.660 1.456 1.00 54.32 308 PRO A O 1
ATOM 2281 N N . PRO A 1 309 ? -39.617 -28.198 -0.112 1.00 45.84 309 PRO A N 1
ATOM 2282 C CA . PRO A 1 309 ? -41.042 -27.859 -0.181 1.00 46.75 309 PRO A CA 1
ATOM 2283 C C . PRO A 1 309 ? -41.645 -27.549 1.191 1.00 42.52 309 PRO A C 1
ATOM 2284 O O . PRO A 1 309 ? -41.546 -28.359 2.114 1.00 46.21 309 PRO A O 1
ATOM 2288 N N . ALA A 1 310 ? -42.250 -26.370 1.309 1.00 51.26 310 ALA A N 1
ATOM 2289 C CA . ALA A 1 310 ? -42.862 -25.917 2.555 1.00 47.11 310 ALA A CA 1
ATOM 2290 C C . ALA A 1 310 ? -44.047 -25.002 2.244 1.00 56.09 310 ALA A C 1
ATOM 2291 O O . ALA A 1 310 ? -44.099 -24.402 1.169 1.00 55.80 310 ALA A O 1
ATOM 2293 N N . PRO A 1 311 ? -44.936 -24.796 3.204 1.00 56.92 311 PRO A N 1
ATOM 2294 C CA . PRO A 1 311 ? -46.150 -24.038 2.901 1.00 51.10 311 PRO A CA 1
ATOM 2295 C C . PRO A 1 311 ? -45.812 -22.561 2.898 1.00 49.92 311 PRO A C 1
ATOM 2296 O O . PRO A 1 311 ? -46.137 -21.828 3.828 1.00 58.64 311 PRO A O 1
ATOM 2300 N N . ARG A 1 312 ? -45.144 -22.143 1.826 1.00 54.45 312 ARG A N 1
ATOM 2301 C CA . ARG A 1 312 ? -44.674 -20.769 1.687 1.00 44.17 312 ARG A CA 1
ATOM 2302 C C . ARG A 1 312 ? -45.058 -20.176 0.332 1.00 44.75 312 ARG A C 1
ATOM 2303 O O . ARG A 1 312 ? -45.102 -20.882 -0.676 1.00 44.17 312 ARG A O 1
ATOM 2311 N N . ASN A 1 313 ? -45.336 -18.875 0.318 1.00 39.63 313 ASN A N 1
ATOM 2312 C CA . ASN A 1 313 ? -45.735 -18.187 -0.905 1.00 36.68 313 ASN A CA 1
ATOM 2313 C C . ASN A 1 313 ? -45.028 -16.848 -1.084 1.00 39.38 313 ASN A C 1
ATOM 2314 O O . ASN A 1 313 ? -45.353 -16.083 -1.990 1.00 50.73 313 ASN A O 1
ATOM 2319 N N . THR A 1 314 ? -44.072 -16.561 -0.206 1.00 36.46 314 THR A N 1
ATOM 2320 C CA . THR A 1 314 ? -43.452 -15.243 -0.170 1.00 29.17 314 THR A CA 1
ATOM 2321 C C . THR A 1 314 ? -41.996 -15.298 0.285 1.00 29.15 314 THR A C 1
ATOM 2322 O O . THR A 1 314 ? -41.678 -15.911 1.302 1.00 33.46 314 THR A O 1
ATOM 2326 N N . LEU A 1 315 ? -41.120 -14.648 -0.477 1.00 35.64 315 LEU A N 1
ATOM 2327 C CA . LEU A 1 315 ? -39.695 -14.611 -0.166 1.00 31.57 315 LEU A CA 1
ATOM 2328 C C . LEU A 1 315 ? -39.214 -13.174 0.009 1.00 37.62 315 LEU A C 1
ATOM 2329 O O . LEU A 1 315 ? -39.591 -12.295 -0.762 1.00 40.37 315 LEU A O 1
ATOM 2334 N N . ILE A 1 316 ? -38.388 -12.934 1.025 1.00 45.38 316 ILE A N 1
ATOM 2335 C CA . ILE A 1 316 ? -37.829 -11.602 1.262 1.00 38.29 316 ILE A CA 1
ATOM 2336 C C . ILE A 1 316 ? -36.360 -11.675 1.680 1.00 39.15 316 ILE A C 1
ATOM 2337 O O . ILE A 1 316 ? -35.996 -12.454 2.560 1.00 42.45 316 ILE A O 1
ATOM 2342 N N . PHE A 1 317 ? -35.518 -10.866 1.043 1.00 48.22 317 PHE A N 1
ATOM 2343 C CA . PHE A 1 317 ? -34.119 -10.752 1.439 1.00 41.64 317 PHE A CA 1
ATOM 2344 C C . PHE A 1 317 ? -33.944 -9.607 2.432 1.00 39.79 317 PHE A C 1
ATOM 2345 O O . PHE A 1 317 ? -34.606 -8.574 2.323 1.00 46.15 317 PHE A O 1
ATOM 2353 N N . SER A 1 318 ? -33.060 -9.795 3.406 1.00 36.82 318 SER A N 1
ATOM 2354 C CA . SER A 1 318 ? -32.733 -8.734 4.352 1.00 35.07 318 SER A CA 1
ATOM 2355 C C . SER A 1 318 ? -31.931 -7.648 3.644 1.00 41.12 318 SER A C 1
ATOM 2356 O O . SER A 1 318 ? -31.187 -7.942 2.709 1.00 55.62 318 SER A O 1
ATOM 2359 N N . PRO A 1 319 ? -32.098 -6.387 4.074 1.00 40.97 319 PRO A N 1
ATOM 2360 C CA . PRO A 1 319 ? -31.366 -5.241 3.526 1.00 40.70 319 PRO A CA 1
ATOM 2361 C C . PRO A 1 319 ? -29.852 -5.441 3.520 1.00 38.06 319 PRO A C 1
ATOM 2362 O O . PRO A 1 319 ? -29.175 -4.952 2.615 1.00 60.30 319 PRO A O 1
ATOM 2366 N N . ASN A 1 320 ? -29.330 -6.153 4.514 1.00 39.38 320 ASN A N 1
ATOM 2367 C CA . ASN A 1 320 ? -27.894 -6.397 4.595 1.00 41.84 320 ASN A CA 1
ATOM 2368 C C . ASN A 1 320 ? -27.470 -7.597 3.752 1.00 49.10 320 ASN A C 1
ATOM 2369 O O . ASN A 1 320 ? -26.310 -8.008 3.786 1.00 51.81 320 ASN A O 1
ATOM 2374 N N . SER A 1 321 ? -28.426 -8.152 3.009 1.00 57.93 321 SER A N 1
ATOM 2375 C CA . SER A 1 321 ? -28.193 -9.300 2.133 1.00 56.52 321 SER A CA 1
ATOM 2376 C C . SER A 1 321 ? -27.635 -10.520 2.862 1.00 58.26 321 SER A C 1
ATOM 2377 O O . SER A 1 321 ? -27.037 -11.396 2.238 1.00 61.68 321 SER A O 1
ATOM 2380 N N . ARG A 1 322 ? -27.831 -10.582 4.175 1.00 50.06 322 ARG A N 1
ATOM 2381 C CA . ARG A 1 322 ? -27.352 -11.720 4.949 1.00 47.96 322 ARG A CA 1
ATOM 2382 C C . ARG A 1 322 ? -28.468 -12.726 5.213 1.00 57.04 322 ARG A C 1
ATOM 2383 O O . ARG A 1 322 ? -28.262 -13.934 5.110 1.00 73.25 322 ARG A O 1
ATOM 2391 N N . TYR A 1 323 ? -29.648 -12.219 5.552 1.00 51.62 323 TYR A N 1
ATOM 2392 C CA . TYR A 1 323 ? -30.765 -13.074 5.939 1.00 47.03 323 TYR A CA 1
ATOM 2393 C C . TYR A 1 323 ? -31.780 -13.253 4.818 1.00 47.61 323 TYR A C 1
ATOM 2394 O O . TYR A 1 323 ? -31.996 -12.353 4.008 1.00 46.78 323 TYR A O 1
ATOM 2403 N N . ILE A 1 324 ? -32.402 -14.427 4.780 1.00 43.60 324 ILE A N 1
ATOM 2404 C CA . ILE A 1 324 ? -33.438 -14.723 3.798 1.00 37.86 324 ILE A CA 1
ATOM 2405 C C . ILE A 1 324 ? -34.719 -15.175 4.496 1.00 38.17 324 ILE A C 1
ATOM 2406 O O . ILE A 1 324 ? -34.705 -16.122 5.282 1.00 42.90 324 ILE A O 1
ATOM 2411 N N . LEU A 1 325 ? -35.822 -14.488 4.208 1.00 37.87 325 LEU A N 1
ATOM 2412 C CA . LEU A 1 325 ? -37.099 -14.771 4.855 1.00 36.95 325 LEU A CA 1
ATOM 2413 C C . LEU A 1 325 ? -37.992 -15.624 3.960 1.00 36.63 325 LEU A C 1
ATOM 2414 O O . LEU A 1 325 ? -38.006 -15.455 2.741 1.00 54.50 325 LEU A O 1
ATOM 2419 N N . LEU A 1 326 ? -38.736 -16.542 4.568 1.00 41.62 326 LEU A N 1
ATOM 2420 C CA . LEU A 1 326 ? -39.657 -17.387 3.819 1.00 44.95 326 LEU A CA 1
ATOM 2421 C C . LEU A 1 326 ? -40.962 -17.545 4.592 1.00 39.08 326 LEU A C 1
ATOM 2422 O O . LEU A 1 326 ? -40.988 -18.140 5.669 1.00 43.62 326 LEU A O 1
ATOM 2427 N N . ALA A 1 327 ? -42.045 -17.007 4.041 1.00 37.50 327 ALA A N 1
ATOM 2428 C CA . ALA A 1 327 ? -43.306 -16.944 4.768 1.00 31.33 327 ALA A CA 1
ATOM 2429 C C . ALA A 1 327 ? -44.503 -17.381 3.933 1.00 47.31 327 ALA A C 1
ATOM 2430 O O . ALA A 1 327 ? -44.399 -17.580 2.724 1.00 59.64 327 ALA A O 1
ATOM 2432 N N . GLY A 1 328 ? -45.642 -17.524 4.602 1.00 44.96 328 GLY A N 1
ATOM 2433 C CA . GLY A 1 328 ? -46.891 -17.865 3.948 1.00 34.85 328 GLY A CA 1
ATOM 2434 C C . GLY A 1 328 ? -47.976 -16.867 4.302 1.00 40.18 328 GLY A C 1
ATOM 2435 O O . GLY A 1 328 ? -48.450 -16.832 5.437 1.00 58.23 328 GLY A O 1
ATOM 2436 N N . PHE A 1 329 ? -48.365 -16.048 3.328 1.00 51.80 329 PHE A N 1
ATOM 2437 C CA . PHE A 1 329 ? -49.368 -15.009 3.547 1.00 41.74 329 PHE A CA 1
ATOM 2438 C C . PHE A 1 329 ? -50.636 -15.262 2.733 1.00 68.86 329 PHE A C 1
ATOM 2439 O O . PHE A 1 329 ? -50.669 -16.142 1.874 1.00 67.80 329 PHE A O 1
ATOM 2447 N N . GLY A 1 330 ? -51.673 -14.473 3.001 1.00 82.70 330 GLY A N 1
ATOM 2448 C CA . GLY A 1 330 ? -52.920 -14.560 2.259 1.00 92.28 330 GLY A CA 1
ATOM 2449 C C . GLY A 1 330 ? -53.891 -15.574 2.827 1.00 80.63 330 GLY A C 1
ATOM 2450 O O . GLY A 1 330 ? -54.942 -15.838 2.245 1.00 75.93 330 GLY A O 1
ATOM 2451 N N . ASN A 1 331 ? -53.537 -16.134 3.977 1.00 60.81 331 ASN A N 1
ATOM 2452 C CA . ASN A 1 331 ? -54.318 -17.196 4.595 1.00 67.70 331 ASN A CA 1
ATOM 2453 C C . ASN A 1 331 ? -53.949 -17.371 6.062 1.00 64.54 331 ASN A C 1
ATOM 2454 O O . ASN A 1 331 ? -53.019 -16.732 6.552 1.00 72.86 331 ASN A O 1
ATOM 2459 N N . LEU A 1 332 ? -54.672 -18.241 6.758 1.00 49.76 332 LEU A N 1
ATOM 2460 C CA . LEU A 1 332 ? -54.376 -18.518 8.159 1.00 57.29 332 LEU A CA 1
ATOM 2461 C C . LEU A 1 332 ? -53.139 -19.403 8.276 1.00 61.13 332 LEU A C 1
ATOM 2462 O O . LEU A 1 332 ? -52.598 -19.857 7.267 1.00 54.16 332 LEU A O 1
ATOM 2467 N N . GLN A 1 333 ? -52.701 -19.638 9.510 1.00 71.64 333 GLN A N 1
ATOM 2468 C CA . GLN A 1 333 ? -51.537 -20.477 9.792 1.00 69.10 333 GLN A CA 1
ATOM 2469 C C . GLN A 1 333 ? -50.300 -20.007 9.033 1.00 64.36 333 GLN A C 1
ATOM 2470 O O . GLN A 1 333 ? -49.568 -20.813 8.459 1.00 73.64 333 GLN A O 1
ATOM 2476 N N . GLY A 1 334 ? -50.074 -18.698 9.035 1.00 60.87 334 GLY A N 1
ATOM 2477 C CA . GLY A 1 334 ? -48.960 -18.121 8.309 1.00 62.56 334 GLY A CA 1
ATOM 2478 C C . GLY A 1 334 ? -47.689 -18.039 9.130 1.00 55.66 334 GLY A C 1
ATOM 2479 O O . GLY 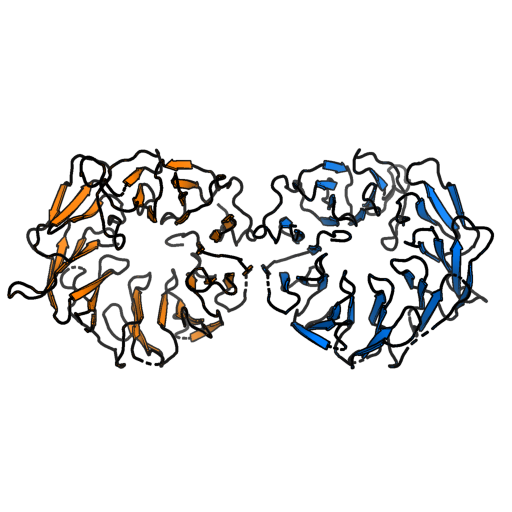A 1 334 ? -47.501 -17.107 9.907 1.00 59.77 334 GLY A O 1
ATOM 2480 N N . SER A 1 335 ? -46.811 -19.019 8.953 1.00 45.35 335 SER A N 1
ATOM 2481 C CA . SER A 1 335 ? -45.547 -19.050 9.680 1.00 46.01 335 SER A CA 1
ATOM 2482 C C . SER A 1 335 ? -44.473 -18.240 8.963 1.00 45.59 335 SER A C 1
ATOM 2483 O O . SER A 1 335 ? -44.684 -17.762 7.849 1.00 49.17 335 SER A O 1
ATOM 2486 N N . ILE A 1 336 ? -43.326 -18.081 9.617 1.00 48.90 336 ILE A N 1
ATOM 2487 C CA . ILE A 1 336 ? -42.194 -17.362 9.038 1.00 38.71 336 ILE A CA 1
ATOM 2488 C C . ILE A 1 336 ? -40.877 -18.057 9.381 1.00 33.13 336 ILE A C 1
ATOM 2489 O O . ILE A 1 336 ? -40.629 -18.395 10.540 1.00 54.06 336 ILE A O 1
ATOM 2494 N N . ASP A 1 337 ? -40.041 -18.273 8.369 1.00 33.29 337 ASP A N 1
ATOM 2495 C CA . ASP A 1 337 ? -38.712 -18.839 8.570 1.00 40.24 337 ASP A CA 1
ATOM 2496 C C . ASP A 1 337 ? -37.645 -17.855 8.101 1.00 44.32 337 ASP A C 1
ATOM 2497 O O . ASP A 1 337 ? -37.855 -17.120 7.137 1.00 41.91 337 ASP A O 1
ATOM 2502 N N . ILE A 1 338 ? -36.504 -17.836 8.785 1.00 40.76 338 ILE A N 1
ATOM 2503 C CA . ILE A 1 338 ? -35.401 -16.960 8.395 1.00 44.61 338 ILE A CA 1
ATOM 2504 C C . ILE A 1 338 ? -34.103 -17.748 8.224 1.00 46.70 338 ILE A C 1
ATOM 2505 O O . ILE A 1 338 ? -33.627 -18.399 9.154 1.00 50.76 338 ILE A O 1
ATOM 2510 N N . PHE A 1 339 ? -33.541 -17.678 7.020 1.00 48.68 339 PHE A N 1
ATOM 2511 C CA . PHE A 1 339 ? -32.339 -18.428 6.675 1.00 46.18 339 PHE A CA 1
ATOM 2512 C C . PHE A 1 339 ? -31.139 -17.501 6.497 1.00 52.56 339 PHE A C 1
ATOM 2513 O O . PHE A 1 339 ? -31.299 -16.296 6.301 1.00 58.49 339 PHE A O 1
ATOM 2521 N N . ASP A 1 340 ? -29.939 -18.070 6.564 1.00 61.51 340 ASP A N 1
ATOM 2522 C CA . ASP A 1 340 ? -28.708 -17.284 6.547 1.00 59.73 340 ASP A CA 1
ATOM 2523 C C . ASP A 1 340 ? -27.780 -17.727 5.420 1.00 69.62 340 ASP A C 1
ATOM 2524 O O . ASP A 1 340 ? -27.204 -18.810 5.474 1.00 80.38 340 ASP A O 1
ATOM 2529 N N . ALA A 1 341 ? -27.629 -16.872 4.412 1.00 62.03 341 ALA A N 1
ATOM 2530 C CA . ALA A 1 341 ? -26.748 -17.151 3.282 1.00 62.16 341 ALA A CA 1
ATOM 2531 C C . ALA A 1 341 ? -25.299 -17.329 3.727 1.00 73.58 341 ALA A C 1
ATOM 2532 O O . ALA A 1 341 ? -24.557 -18.129 3.157 1.00 66.62 341 ALA A O 1
ATOM 2534 N N . ALA A 1 342 ? -24.901 -16.584 4.752 1.00 59.48 342 ALA A N 1
ATOM 2535 C CA . ALA A 1 342 ? -23.522 -16.614 5.223 1.00 66.33 342 ALA A CA 1
ATOM 2536 C C . ALA A 1 342 ? -23.190 -17.880 6.024 1.00 75.93 342 ALA A C 1
ATOM 2537 O O . ALA A 1 342 ? -22.028 -18.281 6.091 1.00 81.45 342 ALA A O 1
ATOM 2539 N N . ASN A 1 343 ? -24.203 -18.519 6.605 1.00 69.89 343 ASN A N 1
ATOM 2540 C CA . ASN A 1 343 ? -23.977 -19.638 7.522 1.00 67.48 343 ASN A CA 1
ATOM 2541 C C . ASN A 1 343 ? -24.269 -21.027 6.919 1.00 67.57 343 ASN A C 1
ATOM 2542 O O . ASN A 1 343 ? -24.467 -21.987 7.660 1.00 79.97 343 ASN A O 1
ATOM 2547 N N . ASN A 1 344 ? -24.265 -21.130 5.588 1.00 62.18 344 ASN A N 1
ATOM 2548 C CA . ASN A 1 344 ? -24.703 -22.330 4.848 1.00 73.66 344 ASN A CA 1
ATOM 2549 C C . ASN A 1 344 ? -26.196 -22.501 5.017 1.00 82.92 344 ASN A C 1
ATOM 2550 O O . ASN A 1 344 ? -26.621 -23.518 5.585 1.00 81.19 344 ASN A O 1
ATOM 2563 N N . LYS A 1 346 ? -28.412 -21.924 7.022 1.00 64.30 346 LYS A N 1
ATOM 2564 C CA . LYS A 1 346 ? -29.001 -22.393 8.276 1.00 75.41 346 LYS A CA 1
ATOM 2565 C C . LYS A 1 346 ? -30.266 -21.612 8.562 1.00 69.46 346 LYS A C 1
ATOM 2566 O O . LYS A 1 346 ? -30.373 -20.438 8.206 1.00 67.35 346 LYS A O 1
ATOM 2572 N N . LYS A 1 347 ? -31.218 -22.265 9.213 1.00 71.19 347 LYS A N 1
ATOM 2573 C CA . LYS A 1 347 ? -32.346 -21.554 9.778 1.00 65.71 347 LYS A CA 1
ATOM 2574 C C . LYS A 1 347 ? -32.024 -21.225 11.229 1.00 72.62 347 LYS A C 1
ATOM 2575 O O . LYS A 1 347 ? -31.559 -22.083 11.982 1.00 87.71 347 LYS A O 1
ATOM 2581 N N . ILE A 1 348 ? -32.255 -19.974 11.608 1.00 61.96 348 ILE A N 1
ATOM 2582 C CA . ILE A 1 348 ? -31.957 -19.512 12.956 1.00 60.37 348 ILE A CA 1
ATOM 2583 C C . ILE A 1 348 ? -33.238 -19.194 13.707 1.00 54.50 348 ILE A C 1
ATOM 2584 O O . ILE A 1 348 ? -33.236 -19.042 14.929 1.00 65.17 348 ILE A O 1
ATOM 2589 N N . THR A 1 349 ? -34.336 -19.091 12.967 1.00 47.89 349 THR A N 1
ATOM 2590 C CA . THR A 1 349 ? -35.587 -18.623 13.540 1.00 48.48 349 THR A CA 1
ATOM 2591 C C . THR A 1 349 ? -36.808 -19.139 12.785 1.00 47.68 349 THR A C 1
ATOM 2592 O O . THR A 1 349 ? -36.853 -19.113 11.555 1.00 57.91 349 THR A O 1
ATOM 2596 N N . THR A 1 350 ? -37.785 -19.628 13.541 1.00 60.56 350 THR A N 1
ATOM 2597 C CA . THR A 1 350 ? -39.108 -19.918 13.011 1.00 46.21 350 THR A CA 1
ATOM 2598 C C . THR A 1 350 ? -40.149 -19.255 13.902 1.00 51.95 350 THR A C 1
ATOM 2599 O O . THR A 1 350 ? -40.242 -19.560 15.090 1.00 63.54 350 THR A O 1
ATOM 2603 N N . VAL A 1 351 ? -40.910 -18.327 13.332 1.00 51.32 351 VAL A N 1
ATOM 2604 C CA . VAL A 1 351 ? -42.025 -17.714 14.043 1.00 46.47 351 VAL A CA 1
ATOM 2605 C C . VAL A 1 351 ? -43.291 -17.867 13.220 1.00 39.27 351 VAL A C 1
ATOM 2606 O O . VAL A 1 351 ? -43.231 -18.098 12.013 1.00 56.18 351 VAL A O 1
ATOM 2610 N N . GLU A 1 352 ? -44.441 -17.750 13.870 1.00 40.95 352 GLU A N 1
ATOM 2611 C CA . GLU A 1 352 ? -45.691 -17.753 13.133 1.00 49.97 352 GLU A CA 1
ATOM 2612 C C . GLU A 1 352 ? -46.403 -16.424 13.295 1.00 49.18 352 GLU A C 1
ATOM 2613 O O . GLU A 1 352 ? -46.422 -15.837 14.376 1.00 37.24 352 GLU A O 1
ATOM 2619 N N . ALA A 1 353 ? -46.970 -15.947 12.196 1.00 52.24 353 ALA A N 1
ATOM 2620 C CA . ALA A 1 353 ? -47.812 -14.767 12.213 1.00 53.31 353 ALA A CA 1
ATOM 2621 C C . ALA A 1 353 ? -49.037 -15.055 11.363 1.00 52.13 353 ALA A C 1
ATOM 2622 O O . ALA A 1 353 ? -49.092 -14.697 10.187 1.00 60.38 353 ALA A O 1
ATOM 2624 N N . ALA A 1 354 ? -49.998 -15.749 11.963 1.00 48.24 354 ALA A N 1
ATOM 2625 C CA . ALA A 1 354 ? -51.237 -16.105 11.288 1.00 52.26 354 ALA A CA 1
ATOM 2626 C C . ALA A 1 354 ? -51.920 -14.862 10.741 1.00 50.07 354 ALA A C 1
ATOM 2627 O O . ALA A 1 354 ? -51.922 -13.814 11.390 1.00 56.66 354 ALA A O 1
ATOM 2629 N N . ASN A 1 355 ? -52.469 -14.986 9.535 1.00 59.48 355 ASN A N 1
ATOM 2630 C CA . ASN A 1 355 ? -53.205 -13.905 8.889 1.00 59.49 355 ASN A CA 1
ATOM 2631 C C . ASN A 1 355 ? -52.356 -12.664 8.614 1.00 61.65 355 ASN A C 1
ATOM 2632 O O . ASN A 1 355 ? -52.892 -11.590 8.343 1.00 72.87 355 ASN A O 1
ATOM 2637 N N . CYS A 1 356 ? -51.036 -12.814 8.678 1.00 53.31 356 CYS A N 1
ATOM 2638 C CA . CYS A 1 356 ? -50.133 -11.704 8.396 1.00 48.60 356 CYS A CA 1
ATOM 2639 C C . CYS A 1 356 ? -50.257 -11.277 6.938 1.00 47.29 356 CYS A C 1
ATOM 2640 O O . CYS A 1 356 ? -50.157 -12.099 6.027 1.00 51.58 356 CYS A O 1
ATOM 2643 N N . THR A 1 357 ? -50.480 -9.984 6.727 1.00 41.75 357 THR A N 1
ATOM 2644 C CA . THR A 1 357 ? -50.686 -9.449 5.388 1.00 40.81 357 THR A CA 1
ATOM 2645 C C . THR A 1 357 ? -49.530 -8.550 4.970 1.00 47.66 357 THR A C 1
ATOM 2646 O O . THR A 1 357 ? -49.500 -8.039 3.851 1.00 50.85 357 THR A O 1
ATOM 2650 N N . TYR A 1 358 ? -48.582 -8.359 5.880 1.00 48.47 358 TYR A N 1
ATOM 2651 C CA . TYR A 1 358 ? -47.433 -7.501 5.618 1.00 29.86 358 TYR A CA 1
ATOM 2652 C C . TYR A 1 358 ? -46.263 -7.845 6.537 1.00 35.51 358 TYR A C 1
ATOM 2653 O O . TYR A 1 358 ? -46.441 -7.999 7.745 1.00 37.07 358 TYR A O 1
ATOM 2662 N N . CYS A 1 359 ? -45.068 -7.955 5.961 1.00 38.06 359 CYS A N 1
ATOM 2663 C CA . CYS A 1 359 ? -43.865 -8.262 6.729 1.00 29.14 359 CYS A CA 1
ATOM 2664 C C . CYS A 1 359 ? -42.651 -7.556 6.125 1.00 40.82 359 CYS A C 1
ATOM 2665 O O . CYS A 1 359 ? -42.552 -7.414 4.906 1.00 58.17 359 CYS A O 1
ATOM 2668 N N . GLU A 1 360 ? -41.729 -7.117 6.977 1.00 45.12 360 GLU A N 1
ATOM 2669 C CA . GLU A 1 360 ? -40.608 -6.299 6.523 1.00 40.10 360 GLU A CA 1
ATOM 2670 C C . GLU A 1 360 ? -39.476 -6.246 7.543 1.00 31.42 360 GLU A C 1
ATOM 2671 O O . GLU A 1 360 ? -39.711 -6.086 8.741 1.00 38.99 360 GLU A O 1
ATOM 2677 N N . PHE A 1 361 ? -38.248 -6.386 7.058 1.00 27.94 361 PHE A N 1
ATOM 2678 C CA . PHE A 1 361 ? -37.071 -6.191 7.891 1.00 38.06 361 PHE A CA 1
ATOM 2679 C C . PHE A 1 361 ? -36.923 -4.725 8.276 1.00 36.96 361 PHE A C 1
ATOM 2680 O O . PHE A 1 361 ? -37.314 -3.835 7.520 1.00 47.68 361 PHE A O 1
ATOM 2688 N N . SER A 1 362 ? -36.360 -4.480 9.453 1.00 47.13 362 SER A N 1
ATOM 2689 C CA . SER A 1 362 ? -35.932 -3.139 9.818 1.00 36.82 362 SER A CA 1
ATOM 2690 C C . SER A 1 362 ? -34.759 -2.776 8.914 1.00 34.40 362 SER A C 1
ATOM 2691 O O . SER A 1 362 ? -34.069 -3.669 8.421 1.00 32.60 362 SER A O 1
ATOM 2694 N N . PRO A 1 363 ? -34.542 -1.471 8.675 1.00 36.21 363 PRO A N 1
ATOM 2695 C CA . PRO A 1 363 ? -33.430 -0.976 7.854 1.00 30.13 363 PRO A CA 1
ATOM 2696 C C . PRO A 1 363 ? -32.089 -1.656 8.136 1.00 45.08 363 PRO A C 1
ATOM 2697 O O . PRO A 1 363 ? -31.320 -1.899 7.207 1.00 36.86 363 PRO A O 1
ATOM 2701 N N . ASP A 1 364 ? -31.825 -1.972 9.400 1.00 45.06 364 ASP A N 1
ATOM 2702 C CA . ASP A 1 364 ? -30.547 -2.557 9.788 1.00 36.55 364 ASP A CA 1
ATOM 2703 C C . ASP A 1 364 ? -30.573 -4.084 9.767 1.00 44.31 364 ASP A C 1
ATOM 2704 O O . ASP A 1 364 ? -29.630 -4.731 10.226 1.00 52.72 364 ASP A O 1
ATOM 2709 N N . SER A 1 365 ? -31.663 -4.644 9.244 1.00 51.66 365 SER A N 1
ATOM 2710 C CA . SER A 1 365 ? -31.827 -6.092 9.079 1.00 34.90 365 SER A CA 1
ATOM 2711 C C . SER A 1 365 ? -31.802 -6.867 10.395 1.00 41.25 365 SER A C 1
ATOM 2712 O O . SER A 1 365 ? -31.687 -8.093 10.393 1.00 46.30 365 SER A O 1
ATOM 2715 N N . GLN A 1 366 ? -31.913 -6.161 11.514 1.00 44.30 366 GLN A N 1
ATOM 2716 C CA . GLN A 1 366 ? -31.820 -6.811 12.814 1.00 42.76 366 GLN A CA 1
ATOM 2717 C C . GLN A 1 366 ? -33.186 -7.119 13.401 1.00 47.67 366 GLN A C 1
ATOM 2718 O O . GLN A 1 366 ? -33.332 -8.048 14.194 1.00 46.08 366 GLN A O 1
ATOM 2724 N N . PHE A 1 367 ? -34.189 -6.340 13.018 1.00 42.89 367 PHE A N 1
ATOM 2725 C CA . PHE A 1 367 ? -35.531 -6.566 13.531 1.00 32.61 367 PHE A CA 1
ATOM 2726 C C . PHE A 1 367 ? -36.470 -6.996 12.412 1.00 33.45 367 PHE A C 1
ATOM 2727 O O . PHE A 1 367 ? -36.081 -7.043 11.243 1.00 42.27 367 PHE A O 1
ATOM 2735 N N . LEU A 1 368 ? -37.706 -7.315 12.779 1.00 36.58 368 LEU A N 1
ATOM 2736 C CA . LEU A 1 368 ? -38.689 -7.771 11.811 1.00 29.90 368 LEU A CA 1
ATOM 2737 C C . LEU A 1 368 ? -40.080 -7.313 12.220 1.00 34.03 368 LEU A C 1
ATOM 2738 O O . LEU A 1 368 ? -40.517 -7.562 13.341 1.00 52.09 368 LEU A O 1
ATOM 2743 N N . LEU A 1 369 ? -40.769 -6.636 11.309 1.00 31.66 369 LEU A N 1
ATOM 2744 C CA . LEU A 1 369 ? -42.130 -6.185 11.569 1.00 28.94 369 LEU A CA 1
ATOM 2745 C C . LEU A 1 369 ? -43.118 -7.115 10.875 1.00 28.77 369 LEU A C 1
ATOM 2746 O O . LEU A 1 369 ? -42.876 -7.564 9.755 1.00 46.42 369 LEU A O 1
ATOM 2751 N N . THR A 1 370 ? -44.216 -7.422 11.556 1.00 35.23 370 THR A N 1
ATOM 2752 C CA . THR A 1 370 ? -45.330 -8.127 10.936 1.00 26.00 370 THR A CA 1
ATOM 2753 C C . THR A 1 370 ? -46.620 -7.409 11.303 1.00 33.61 370 THR A C 1
ATOM 2754 O O . THR A 1 370 ? -46.706 -6.777 12.355 1.00 40.98 370 THR A O 1
ATOM 2758 N N . ALA A 1 371 ? -47.617 -7.491 10.430 1.00 35.23 371 ALA A N 1
ATOM 2759 C CA . ALA A 1 371 ? -48.899 -6.853 10.691 1.00 32.87 371 ALA A CA 1
ATOM 2760 C C . ALA A 1 371 ? -50.041 -7.637 10.068 1.00 37.28 371 ALA A C 1
ATOM 2761 O O . ALA A 1 371 ? -49.833 -8.476 9.193 1.00 40.88 371 ALA A O 1
ATOM 2763 N N . VAL A 1 372 ? -51.250 -7.365 10.541 1.00 46.39 372 VAL A N 1
ATOM 2764 C CA . VAL A 1 372 ? -52.458 -7.910 9.941 1.00 44.06 372 VAL A CA 1
ATOM 2765 C C . VAL A 1 372 ? -53.373 -6.732 9.623 1.00 38.89 372 VAL A C 1
ATOM 2766 O O . VAL A 1 372 ? -53.726 -5.961 10.515 1.00 41.67 372 VAL A O 1
ATOM 2770 N N . THR A 1 373 ? -53.741 -6.583 8.353 1.00 55.15 373 THR A N 1
ATOM 2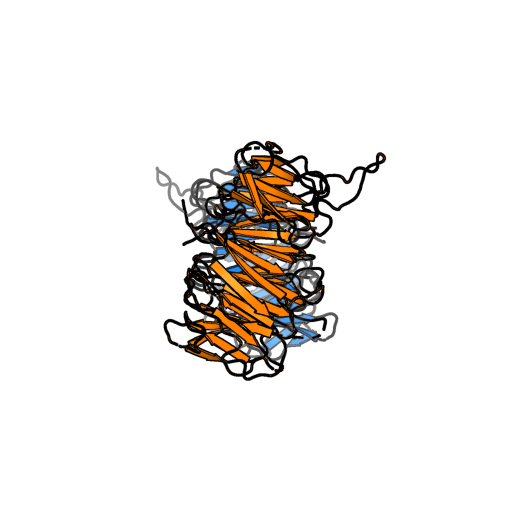771 C CA . THR A 1 373 ? -54.375 -5.348 7.900 1.00 53.66 373 THR A CA 1
ATOM 2772 C C . THR A 1 373 ? -55.763 -5.511 7.274 1.00 60.58 373 THR A C 1
ATOM 2773 O O . THR A 1 373 ? -56.098 -6.547 6.703 1.00 64.13 373 THR A O 1
ATOM 2777 N N . SER A 1 374 ? -56.554 -4.451 7.403 1.00 57.55 374 SER A N 1
ATOM 2778 C CA . SER A 1 374 ? -57.851 -4.309 6.752 1.00 65.21 374 SER A CA 1
ATOM 2779 C C . SER A 1 374 ? -57.631 -3.430 5.518 1.00 69.44 374 SER A C 1
ATOM 2780 O O . SER A 1 374 ? -56.736 -2.587 5.525 1.00 66.03 374 SER A O 1
ATOM 2783 N N . PRO A 1 375 ? -58.419 -3.628 4.447 1.00 69.56 375 PRO A N 1
ATOM 2784 C CA . PRO A 1 375 ? -59.519 -4.583 4.291 1.00 66.61 375 PRO A CA 1
ATOM 2785 C C . PRO A 1 375 ? -59.099 -5.969 3.801 1.00 66.04 375 PRO A C 1
ATOM 2786 O O . PRO A 1 375 ? -59.972 -6.768 3.467 1.00 66.69 375 PRO A O 1
ATOM 2790 N N . ARG A 1 376 ? -57.801 -6.259 3.764 1.00 55.29 376 ARG A N 1
ATOM 2791 C CA . ARG A 1 376 ? -57.355 -7.607 3.421 1.00 58.45 376 ARG A CA 1
ATOM 2792 C C . ARG A 1 376 ? -57.790 -8.573 4.523 1.00 60.20 376 ARG A C 1
ATOM 2793 O O . ARG A 1 376 ? -57.887 -9.781 4.305 1.00 69.02 376 ARG A O 1
ATOM 2801 N N . LEU A 1 377 ? -58.059 -8.024 5.705 1.00 64.02 377 LEU A N 1
ATOM 2802 C CA . LEU A 1 377 ? -58.649 -8.788 6.798 1.00 59.60 377 LEU A CA 1
ATOM 2803 C C . LEU A 1 377 ? -59.374 -7.872 7.782 1.00 56.30 377 LEU A C 1
ATOM 2804 O O . LEU A 1 377 ? -58.804 -6.901 8.274 1.00 61.75 377 LEU A O 1
ATOM 2809 N N . ARG A 1 378 ? -60.631 -8.192 8.075 1.00 53.30 378 ARG A N 1
ATOM 2810 C CA . ARG A 1 378 ? -61.454 -7.340 8.928 1.00 65.39 378 ARG A CA 1
ATOM 2811 C C . ARG A 1 378 ? -61.472 -7.811 10.380 1.00 61.88 378 ARG A C 1
ATOM 2812 O O . ARG A 1 378 ? -62.274 -7.334 11.184 1.00 64.36 378 ARG A O 1
ATOM 2820 N N . VAL A 1 379 ? -60.588 -8.747 10.712 1.00 57.06 379 VAL A N 1
ATOM 2821 C CA . VAL A 1 379 ? -60.481 -9.254 12.076 1.00 51.43 379 VAL A CA 1
ATOM 2822 C C . VAL A 1 379 ? -59.020 -9.420 12.501 1.00 50.89 379 VAL A C 1
ATOM 2823 O O . VAL A 1 379 ? -58.155 -9.709 11.674 1.00 60.30 379 VAL A O 1
ATOM 2827 N N . ASP A 1 380 ? -58.762 -9.207 13.791 1.00 53.37 380 ASP A N 1
ATOM 2828 C CA . ASP A 1 380 ? -57.452 -9.445 14.408 1.00 54.56 380 ASP A CA 1
ATOM 2829 C C . ASP A 1 380 ? -56.328 -8.555 13.871 1.00 52.99 380 ASP A C 1
ATOM 2830 O O . ASP A 1 380 ? -55.191 -9.003 13.736 1.00 58.95 380 ASP A O 1
ATOM 2835 N N . ASN A 1 381 ? -56.638 -7.295 13.581 1.00 47.34 381 ASN A N 1
ATOM 2836 C CA . ASN A 1 381 ? -55.620 -6.358 13.112 1.00 35.59 381 ASN A CA 1
ATOM 2837 C C . ASN A 1 381 ? -54.623 -6.004 14.213 1.00 36.12 381 ASN A C 1
ATOM 2838 O O . ASN A 1 381 ? -55.013 -5.723 15.346 1.00 51.44 381 ASN A O 1
ATOM 2843 N N . SER A 1 382 ? -53.335 -6.015 13.877 1.00 35.07 382 SER A N 1
ATOM 2844 C CA . SER A 1 382 ? -52.298 -5.803 14.882 1.00 27.14 382 SER A CA 1
ATOM 2845 C C . SER A 1 382 ? -50.938 -5.415 14.303 1.00 25.75 382 SER A C 1
ATOM 2846 O O . SER A 1 382 ? -50.734 -5.426 13.087 1.00 37.34 382 SER A O 1
ATOM 2849 N N . ILE A 1 383 ? -50.018 -5.058 15.197 1.00 31.81 383 ILE A N 1
ATOM 2850 C CA . ILE A 1 383 ? -48.618 -4.828 14.853 1.00 24.34 383 ILE A CA 1
ATOM 2851 C C . ILE A 1 383 ? -47.727 -5.623 15.800 1.00 29.04 383 ILE A C 1
ATOM 2852 O O . ILE A 1 383 ? -47.962 -5.641 17.008 1.00 34.68 383 ILE A O 1
ATOM 2857 N N . LYS A 1 384 ? -46.709 -6.282 15.257 1.00 24.85 384 LYS A N 1
ATOM 2858 C CA . LYS A 1 384 ? -45.732 -6.974 16.089 1.00 22.70 384 LYS A CA 1
ATOM 2859 C C . LYS A 1 384 ? -44.325 -6.828 15.516 1.00 30.46 384 LYS A C 1
ATOM 2860 O O . LYS A 1 384 ? -44.085 -7.146 14.352 1.00 39.33 384 LYS A O 1
ATOM 2866 N N . ILE A 1 385 ? -43.404 -6.336 16.339 1.00 27.75 385 ILE A N 1
ATOM 2867 C CA . ILE A 1 385 ? -42.003 -6.215 15.946 1.00 31.49 385 ILE A CA 1
ATOM 2868 C C . ILE A 1 385 ? -41.193 -7.337 16.592 1.00 31.18 385 ILE A C 1
ATOM 2869 O O . ILE A 1 385 ? -41.290 -7.565 17.797 1.00 43.18 385 ILE A O 1
ATOM 2874 N N . TRP A 1 386 ? -40.402 -8.040 15.786 1.00 35.74 386 TRP A N 1
ATOM 2875 C CA . TRP A 1 386 ? -39.646 -9.198 16.257 1.00 32.80 386 TRP A CA 1
ATOM 2876 C C . TRP A 1 386 ? -38.149 -8.957 16.171 1.00 30.22 386 TRP A C 1
ATOM 2877 O O . TRP A 1 386 ? -37.689 -8.211 15.309 1.00 40.26 386 TRP A O 1
ATOM 2888 N N . HIS A 1 387 ? -37.383 -9.601 17.045 1.00 37.03 387 HIS A N 1
ATOM 2889 C CA . HIS A 1 387 ? -35.941 -9.664 16.849 1.00 35.14 387 HIS A CA 1
ATOM 2890 C C . HIS A 1 387 ? -35.638 -10.622 15.708 1.00 43.58 387 HIS A C 1
ATOM 2891 O O . HIS A 1 387 ? -36.518 -11.351 15.256 1.00 42.07 387 HIS A O 1
ATOM 2898 N N . ILE A 1 388 ? -34.393 -10.629 15.244 1.00 47.43 388 ILE A N 1
ATOM 2899 C CA . ILE A 1 388 ? -33.995 -11.555 14.191 1.00 45.20 388 ILE A CA 1
ATOM 2900 C C . ILE A 1 388 ? -33.794 -12.946 14.786 1.00 60.32 388 ILE A C 1
ATOM 2901 O O . ILE A 1 388 ? -33.660 -13.936 14.064 1.00 62.04 388 ILE A O 1
ATOM 2906 N N . THR A 1 389 ? -33.787 -13.007 16.114 1.00 61.32 389 THR A N 1
ATOM 2907 C CA . THR A 1 389 ? -33.613 -14.260 16.834 1.00 52.83 389 THR A CA 1
ATOM 2908 C C . THR A 1 389 ? -34.949 -14.966 17.048 1.00 59.49 389 THR A C 1
ATOM 2909 O O . THR A 1 389 ? -35.021 -16.191 17.026 1.00 58.14 389 THR A O 1
ATOM 2913 N N . GLY A 1 390 ? -36.006 -14.187 17.256 1.00 48.12 390 GLY A N 1
ATOM 2914 C CA . GLY A 1 390 ? -37.327 -14.739 17.496 1.00 34.14 390 GLY A CA 1
ATOM 2915 C C . GLY A 1 390 ? -38.034 -14.052 18.649 1.00 38.84 390 GLY A C 1
ATOM 2916 O O . GLY A 1 390 ? -39.259 -14.116 18.767 1.00 46.96 390 GLY A O 1
ATOM 2917 N N . ALA A 1 391 ? -37.255 -13.394 19.501 1.00 47.76 391 ALA A N 1
ATOM 2918 C CA . ALA A 1 391 ? -37.801 -12.671 20.640 1.00 50.51 391 ALA A CA 1
ATOM 2919 C C . ALA A 1 391 ? -38.602 -11.456 20.194 1.00 49.93 391 ALA A C 1
ATOM 2920 O O . ALA A 1 391 ? -38.081 -10.586 19.500 1.00 53.28 391 ALA A O 1
ATOM 2922 N N . PRO A 1 392 ? -39.876 -11.390 20.603 1.00 48.49 392 PRO A N 1
ATOM 2923 C CA . PRO A 1 392 ? -40.688 -10.209 20.307 1.00 43.61 392 PRO A CA 1
ATOM 2924 C C . PRO A 1 392 ? -40.150 -9.009 21.075 1.00 52.37 392 PRO A C 1
ATOM 2925 O O . PRO A 1 392 ? -39.362 -9.202 21.998 1.00 65.71 392 PRO A O 1
ATOM 2937 N N . PHE A 1 394 ? -42.357 -5.945 20.756 1.00 30.93 394 PHE A N 1
ATOM 2938 C CA . PHE A 1 394 ? -43.536 -5.093 20.720 1.00 26.79 394 PHE A CA 1
ATOM 2939 C C . PHE A 1 394 ? -44.757 -5.843 20.211 1.00 23.65 394 PHE A C 1
ATOM 2940 O O . PHE A 1 394 ? -44.634 -6.810 19.458 1.00 46.04 394 PHE A O 1
ATOM 2948 N N . TYR A 1 395 ? -45.931 -5.389 20.637 1.00 32.24 395 TYR A N 1
ATOM 2949 C CA . TYR A 1 395 ? -47.196 -5.902 20.135 1.00 23.22 395 TYR A CA 1
ATOM 2950 C C . TYR A 1 395 ? -48.311 -4.935 20.488 1.00 34.35 395 TYR A C 1
ATOM 2951 O O . TYR A 1 395 ? -48.353 -4.388 21.591 1.00 54.20 395 TYR A O 1
ATOM 2960 N N . GLU A 1 396 ? -49.229 -4.748 19.551 1.00 38.08 396 GLU A N 1
ATOM 2961 C CA . GLU A 1 396 ? -50.278 -3.760 19.710 1.00 29.89 396 GLU A CA 1
ATOM 2962 C C . GLU A 1 396 ? -51.526 -4.192 18.955 1.00 38.67 396 GLU A C 1
ATOM 2963 O O . GLU A 1 396 ? -51.462 -4.518 17.772 1.00 41.76 396 GLU A O 1
ATOM 2969 N N . GLU A 1 397 ? -52.657 -4.204 19.652 1.00 37.85 397 GLU A N 1
ATOM 2970 C CA . GLU A 1 397 ? -53.914 -4.658 19.074 1.00 39.27 397 GLU A CA 1
ATOM 2971 C C . GLU A 1 397 ? -54.672 -3.497 18.444 1.00 49.08 397 GLU A C 1
ATOM 2972 O O . GLU A 1 397 ? -54.757 -2.416 19.021 1.00 50.19 397 GLU A O 1
ATOM 2978 N N . PHE A 1 398 ? -55.219 -3.726 17.255 1.00 44.67 398 PHE A N 1
ATOM 2979 C CA . PHE A 1 398 ? -56.033 -2.724 16.578 1.00 33.84 398 PHE A CA 1
ATOM 2980 C C . PHE A 1 398 ? -57.404 -3.289 16.226 1.00 48.31 398 PHE A C 1
ATOM 2981 O O . PHE A 1 398 ? -57.580 -4.504 16.143 1.00 53.93 398 PHE A O 1
ATOM 2989 N N . ASN A 1 399 ? -58.377 -2.405 16.030 1.00 41.93 399 ASN A N 1
ATOM 2990 C CA . ASN A 1 399 ? -59.673 -2.813 15.499 1.00 51.40 399 ASN A CA 1
ATOM 2991 C C . ASN A 1 399 ? -59.612 -2.870 13.980 1.00 65.47 399 ASN A C 1
ATOM 2992 O O . ASN A 1 399 ? -59.844 -3.916 13.376 1.00 66.09 399 ASN A O 1
ATOM 2997 N N . GLU A 1 400 ? -59.286 -1.737 13.367 1.00 67.87 400 GLU A N 1
ATOM 2998 C CA . GLU A 1 400 ? -59.120 -1.676 11.922 1.00 60.76 400 GLU A CA 1
ATOM 2999 C C . GLU A 1 400 ? -57.830 -0.951 11.550 1.00 58.93 400 GLU A C 1
ATOM 3000 O O . GLU A 1 400 ? -57.821 0.260 11.334 1.00 59.56 400 GLU A O 1
ATOM 3006 N N . LEU A 1 401 ? -56.739 -1.708 11.489 1.00 47.24 401 LEU A N 1
ATOM 3007 C CA . LEU A 1 401 ? -55.446 -1.171 11.081 1.00 41.59 401 LEU A CA 1
ATOM 3008 C C . LEU A 1 401 ? -55.297 -1.252 9.566 1.00 45.44 401 LEU A C 1
ATOM 3009 O O . LEU A 1 401 ? -55.689 -2.241 8.947 1.00 50.26 401 LEU A O 1
ATOM 3014 N N . TYR A 1 402 ? -54.726 -0.210 8.972 1.00 43.42 402 TYR A N 1
ATOM 3015 C CA . TYR A 1 402 ? -54.637 -0.129 7.521 1.00 35.86 402 TYR A CA 1
ATOM 3016 C C . TYR A 1 402 ? -53.225 -0.395 6.998 1.00 41.24 402 TYR A C 1
ATOM 3017 O O . TYR A 1 402 ? -53.037 -1.218 6.107 1.00 39.71 402 TYR A O 1
ATOM 3026 N N . GLN A 1 403 ? -52.233 0.300 7.544 1.00 42.22 403 GLN A N 1
ATOM 3027 C CA . GLN A 1 403 ? -50.847 0.047 7.170 1.00 44.88 403 GLN A CA 1
ATOM 3028 C C . GLN A 1 403 ? -49.887 0.345 8.316 1.00 34.64 403 GLN A C 1
ATOM 3029 O O . GLN A 1 403 ? -50.201 1.099 9.241 1.00 39.87 403 GLN A O 1
ATOM 3035 N N . ALA A 1 404 ? -48.712 -0.265 8.234 1.00 40.17 404 ALA A N 1
ATOM 3036 C CA . ALA A 1 404 ? -47.660 -0.111 9.227 1.00 38.79 404 ALA A CA 1
ATOM 3037 C C . ALA A 1 404 ? -46.333 -0.494 8.587 1.00 46.23 404 ALA A C 1
ATOM 3038 O O . ALA A 1 404 ? -46.171 -1.619 8.121 1.00 53.56 404 ALA A O 1
ATOM 3040 N N . PHE A 1 405 ? -45.385 0.437 8.559 1.00 38.54 405 PHE A N 1
ATOM 3041 C CA . PHE A 1 405 ? -44.142 0.212 7.828 1.00 29.65 405 PHE A CA 1
ATOM 3042 C C . PHE A 1 405 ? -42.962 0.968 8.425 1.00 29.03 405 PHE A C 1
ATOM 3043 O O . PHE A 1 405 ? -43.124 2.049 8.989 1.00 34.21 405 PHE A O 1
ATOM 3051 N N . TRP A 1 406 ? -41.774 0.384 8.289 1.00 31.12 406 TRP A N 1
ATOM 3052 C CA . TRP A 1 406 ? -40.535 1.000 8.753 1.00 35.20 406 TRP A CA 1
ATOM 3053 C C . TRP A 1 406 ? -40.221 2.296 8.018 1.00 33.06 406 TRP A C 1
ATOM 3054 O O . TRP A 1 406 ? -40.590 2.466 6.855 1.00 36.77 406 TRP A O 1
ATOM 3065 N N . ARG A 1 407 ? -39.532 3.204 8.701 1.00 44.14 407 ARG A N 1
ATOM 3066 C CA . ARG A 1 407 ? -38.955 4.368 8.048 1.00 34.60 407 ARG A CA 1
ATOM 3067 C C . ARG A 1 407 ? -37.612 3.966 7.453 1.00 42.82 407 ARG A C 1
ATOM 3068 O O . ARG A 1 407 ? -36.657 3.718 8.190 1.00 56.38 407 ARG A O 1
ATOM 3076 N N . PRO A 1 408 ? -37.535 3.896 6.115 1.00 43.26 408 PRO A N 1
ATOM 3077 C CA . PRO A 1 408 ? -36.348 3.383 5.419 1.00 38.97 408 PRO A CA 1
ATOM 3078 C C . PRO A 1 408 ? -35.119 4.276 5.576 1.00 40.48 408 PRO A C 1
ATOM 3079 O O . PRO A 1 408 ? -35.216 5.490 5.408 1.00 54.15 408 PRO A O 1
ATOM 3083 N N . ARG A 1 409 ? -33.979 3.672 5.901 1.00 43.06 409 ARG A N 1
ATOM 3084 C CA . ARG A 1 409 ? -32.717 4.401 5.994 1.00 51.30 409 ARG A CA 1
ATOM 3085 C C . ARG A 1 409 ? -31.696 3.778 5.046 1.00 55.26 409 ARG A C 1
ATOM 3086 O O . ARG A 1 409 ? -31.679 2.561 4.868 1.00 60.77 409 ARG A O 1
ATOM 3094 N N . PRO A 1 410 ? -30.835 4.612 4.440 1.00 66.12 410 PRO A N 1
ATOM 3095 C CA . PRO A 1 410 ? -29.836 4.143 3.475 1.00 67.88 410 PRO A CA 1
ATOM 3096 C C . PRO A 1 410 ? -28.440 3.941 4.068 1.00 78.78 410 PRO A C 1
ATOM 3097 O O . PRO A 1 410 ? -27.885 4.856 4.679 1.00 81.97 410 PRO A O 1
ATOM 3101 N N . LEU A 1 411 ? -27.887 2.748 3.862 1.00 87.83 411 LEU A N 1
ATOM 3102 C CA . LEU A 1 411 ? -26.515 2.425 4.254 1.00 86.87 411 LEU A CA 1
ATOM 3103 C C . LEU A 1 411 ? -26.234 2.729 5.722 1.00 101.42 411 LEU A C 1
ATOM 3104 O O . LEU A 1 411 ? -25.279 3.442 6.045 1.00 100.67 411 LEU A O 1
ATOM 3109 N N . ASN A 1 412 ? -27.072 2.203 6.607 1.00 116.15 412 ASN A N 1
ATOM 3110 C CA . ASN A 1 412 ? -26.880 2.417 8.034 1.00 115.56 412 ASN A CA 1
ATOM 3111 C C . ASN A 1 412 ? -25.674 1.632 8.540 1.00 91.48 412 ASN A C 1
ATOM 3112 O O . ASN A 1 412 ? -24.654 2.214 8.905 1.00 84.67 412 ASN A O 1
ATOM 3117 N N . SER B 1 1 ? -66.316 11.965 31.002 1.00 85.61 1 SER B N 1
ATOM 3118 C CA . SER B 1 1 ? -65.482 11.913 29.807 1.00 100.46 1 SER B CA 1
ATOM 3119 C C . SER B 1 1 ? -65.455 10.507 29.218 1.00 110.74 1 SER B C 1
ATOM 3120 O O . SER B 1 1 ? -66.042 9.581 29.778 1.00 101.72 1 SER B O 1
ATOM 3123 N N . SER B 1 2 ? -64.771 10.355 28.088 1.00 107.56 2 SER B N 1
ATOM 3124 C CA . SER B 1 2 ? -64.625 9.052 27.448 1.00 100.20 2 SER B CA 1
ATOM 3125 C C . SER B 1 2 ? -63.888 8.086 28.366 1.00 87.03 2 SER B C 1
ATOM 3126 O O . SER B 1 2 ? -63.009 8.490 29.126 1.00 80.30 2 SER B O 1
ATOM 3129 N N . GLN B 1 3 ? -64.254 6.811 28.299 1.00 88.97 3 GLN B N 1
ATOM 3130 C CA . GLN B 1 3 ? -63.626 5.802 29.141 1.00 86.30 3 GLN B CA 1
ATOM 3131 C C . GLN B 1 3 ? -62.288 5.359 28.562 1.00 84.97 3 GLN B C 1
ATOM 3132 O O . GLN B 1 3 ? -62.216 4.849 27.444 1.00 97.91 3 GLN B O 1
ATOM 3138 N N . LYS B 1 4 ? -61.229 5.566 29.336 1.00 73.53 4 LYS B N 1
ATOM 3139 C CA . LYS B 1 4 ? -59.889 5.173 28.931 1.00 62.93 4 LYS B CA 1
ATOM 3140 C C . LYS B 1 4 ? -59.365 4.109 29.884 1.00 76.68 4 LYS B C 1
ATOM 3141 O O . LYS B 1 4 ? -59.945 3.877 30.943 1.00 81.25 4 LYS B O 1
ATOM 3147 N N . SER B 1 5 ? -58.271 3.461 29.504 1.00 59.45 5 SER B N 1
ATOM 3148 C CA . SER B 1 5 ? -57.645 2.468 30.366 1.00 46.13 5 SER B CA 1
ATOM 3149 C C . SER B 1 5 ? -56.186 2.842 30.594 1.00 41.44 5 SER B C 1
ATOM 3150 O O . SER B 1 5 ? -55.275 2.156 30.138 1.00 47.55 5 SER B O 1
ATOM 3153 N N . GLN B 1 6 ? -55.974 3.943 31.306 1.00 35.07 6 GLN B N 1
ATOM 3154 C CA . GLN B 1 6 ? -54.638 4.499 31.480 1.00 29.84 6 GLN B CA 1
ATOM 3155 C C . GLN B 1 6 ? -53.798 3.692 32.459 1.00 35.49 6 GLN B C 1
ATOM 3156 O O . GLN B 1 6 ? -54.269 3.308 33.527 1.00 33.25 6 GLN B O 1
ATOM 3162 N N . PHE B 1 7 ? -52.551 3.430 32.083 1.00 31.28 7 PHE B N 1
ATOM 3163 C CA . PHE B 1 7 ? -51.573 2.902 33.022 1.00 33.33 7 PHE B CA 1
ATOM 3164 C C . PHE B 1 7 ? -50.326 3.778 33.002 1.00 30.85 7 PHE B C 1
ATOM 3165 O O . PHE B 1 7 ? -50.152 4.598 32.103 1.00 33.29 7 PHE B O 1
ATOM 3173 N N . ALA B 1 8 ? -49.465 3.607 33.999 1.00 33.29 8 ALA B N 1
ATOM 3174 C CA . ALA B 1 8 ? -48.218 4.359 34.064 1.00 29.55 8 ALA B CA 1
ATOM 3175 C C . ALA B 1 8 ? -47.021 3.420 34.056 1.00 29.22 8 ALA B C 1
ATOM 3176 O O . ALA B 1 8 ? -47.163 2.222 34.293 1.00 34.94 8 ALA B O 1
ATOM 3178 N N . TYR B 1 9 ? -45.842 3.971 33.786 1.00 32.48 9 TYR B N 1
ATOM 3179 C CA . TYR B 1 9 ? -44.608 3.196 33.803 1.00 33.39 9 TYR B CA 1
ATOM 3180 C C . TYR B 1 9 ? -43.418 4.108 34.079 1.00 34.31 9 TYR B C 1
ATOM 3181 O O . TYR B 1 9 ? -43.475 5.301 33.797 1.00 42.48 9 TYR B O 1
ATOM 3190 N N . ARG B 1 10 ? -42.344 3.553 34.632 1.00 35.44 10 ARG B N 1
ATOM 3191 C CA . ARG B 1 10 ? -41.072 4.271 34.690 1.00 37.42 10 ARG B CA 1
ATOM 3192 C C . ARG B 1 10 ? -39.936 3.384 34.220 1.00 36.89 10 ARG B C 1
ATOM 3193 O O . ARG B 1 10 ? -39.693 2.315 34.778 1.00 37.66 10 ARG B O 1
ATOM 3201 N N . SER B 1 11 ? -39.238 3.837 33.188 1.00 47.14 11 SER B N 1
ATOM 3202 C CA . SER B 1 11 ? -38.108 3.094 32.660 1.00 37.59 11 SER B CA 1
ATOM 3203 C C . SER B 1 11 ? -36.835 3.919 32.777 1.00 47.49 11 SER B C 1
ATOM 3204 O O . SER B 1 11 ? -36.880 5.106 33.100 1.00 55.48 11 SER B O 1
ATOM 3207 N N . SER B 1 12 ? -35.701 3.281 32.511 1.00 49.69 12 SER B N 1
ATOM 3208 C CA . SER B 1 12 ? -34.407 3.947 32.584 1.00 47.26 12 SER B CA 1
ATOM 3209 C C . SER B 1 12 ? -34.301 5.093 31.589 1.00 53.35 12 SER B C 1
ATOM 3210 O O . SER B 1 12 ? -33.465 5.982 31.745 1.00 72.53 12 SER B O 1
ATOM 3213 N N . LYS B 1 13 ? -35.152 5.072 30.568 1.00 50.58 13 LYS B N 1
ATOM 3214 C CA . LYS B 1 13 ? -35.088 6.072 29.513 1.00 53.34 13 LYS B CA 1
ATOM 3215 C C . LYS B 1 13 ? -36.255 7.053 29.551 1.00 62.97 13 LYS B C 1
ATOM 3216 O O . LYS B 1 13 ? -36.182 8.123 28.948 1.00 69.44 13 LYS B O 1
ATOM 3222 N N . SER B 1 14 ? -37.328 6.697 30.252 1.00 60.67 14 SER B N 1
ATOM 3223 C CA . SER B 1 14 ? -38.498 7.569 30.295 1.00 55.89 14 SER B CA 1
ATOM 3224 C C . SER B 1 14 ? -39.480 7.273 31.421 1.00 50.02 14 SER B C 1
ATOM 3225 O O . SER B 1 14 ? -39.288 6.367 32.232 1.00 47.71 14 SER B O 1
ATOM 3228 N N . ILE B 1 15 ? -40.539 8.075 31.442 1.00 47.58 15 ILE B N 1
ATOM 3229 C CA . ILE B 1 15 ? -41.680 7.888 32.322 1.00 40.95 15 ILE B CA 1
ATOM 3230 C C . ILE B 1 15 ? -42.880 8.552 31.656 1.00 40.99 15 ILE B C 1
ATOM 3231 O O . ILE B 1 15 ? -42.763 9.648 31.106 1.00 42.10 15 ILE B O 1
ATOM 3236 N N . GLY B 1 16 ? -44.028 7.884 31.674 1.00 33.87 16 GLY B N 1
ATOM 3237 C CA . GLY B 1 16 ? -45.195 8.430 31.010 1.00 29.97 16 GLY B CA 1
ATOM 3238 C C . GLY B 1 16 ? -46.514 7.782 31.367 1.00 37.01 16 GLY B C 1
ATOM 3239 O O . GLY B 1 16 ? -46.560 6.752 32.041 1.00 43.38 16 GLY B O 1
ATOM 3240 N N . LEU B 1 17 ? -47.596 8.405 30.913 1.00 39.62 17 LEU B N 1
ATOM 3241 C CA . LEU B 1 17 ? -48.927 7.841 31.061 1.00 36.58 17 LEU B CA 1
ATOM 3242 C C . LEU B 1 17 ? -49.392 7.326 29.705 1.00 39.83 17 LEU B C 1
ATOM 3243 O O . LEU B 1 17 ? -49.070 7.904 28.666 1.00 47.00 17 LEU B O 1
ATOM 3248 N N . VAL B 1 18 ? -50.126 6.219 29.717 1.00 39.06 18 VAL B N 1
ATOM 3249 C CA . VAL B 1 18 ? -50.485 5.522 28.488 1.00 31.22 18 VAL B CA 1
ATOM 3250 C C . VAL B 1 18 ? -51.932 5.030 28.533 1.00 32.90 18 VAL B C 1
ATOM 3251 O O . VAL B 1 18 ? -52.247 4.081 29.254 1.00 46.64 18 VAL B O 1
ATOM 3255 N N . ASN B 1 19 ? -52.806 5.674 27.764 1.00 30.97 19 ASN B N 1
ATOM 3256 C CA . ASN B 1 19 ? -54.216 5.289 27.714 1.00 45.05 19 ASN B CA 1
ATOM 3257 C C . ASN B 1 19 ? -54.462 4.107 26.776 1.00 53.31 19 ASN B C 1
ATOM 3258 O O . ASN B 1 19 ? -54.427 4.262 25.557 1.00 55.48 19 ASN B O 1
ATOM 3263 N N . ALA B 1 20 ? -54.728 2.934 27.346 1.00 54.54 20 ALA B N 1
ATOM 3264 C CA . ALA B 1 20 ? -54.911 1.715 26.557 1.00 44.45 20 ALA B CA 1
ATOM 3265 C C . ALA B 1 20 ? -56.133 1.773 25.639 1.00 50.17 20 ALA B C 1
ATOM 3266 O O . ALA B 1 20 ? -56.101 1.253 24.524 1.00 68.27 20 ALA B O 1
ATOM 3268 N N . SER B 1 21 ? -57.206 2.400 26.111 1.00 55.66 21 SER B N 1
ATOM 3269 C CA . SER B 1 21 ? -58.450 2.471 25.345 1.00 55.31 21 SER B CA 1
ATOM 3270 C C . SER B 1 21 ? -58.365 3.424 24.156 1.00 80.34 21 SER B C 1
ATOM 3271 O O . SER B 1 21 ? -59.137 3.311 23.204 1.00 97.50 21 SER B O 1
ATOM 3274 N N . GLU B 1 22 ? -57.366 4.297 24.205 1.00 75.39 22 GLU B N 1
ATOM 3275 C CA . GLU B 1 22 ? -57.072 5.260 23.155 1.00 53.05 22 GLU B CA 1
ATOM 3276 C C . GLU B 1 22 ? -55.893 4.755 22.332 1.00 53.81 22 GLU B C 1
ATOM 3277 O O . GLU B 1 22 ? -55.207 5.526 21.666 1.00 66.16 22 GLU B O 1
ATOM 3283 N N . ASN B 1 23 ? -55.657 3.449 22.407 1.00 69.80 23 ASN B N 1
ATOM 3284 C CA . ASN B 1 23 ? -54.508 2.815 21.765 1.00 70.82 23 ASN B CA 1
ATOM 3285 C C . ASN B 1 23 ? -53.141 3.311 22.225 1.00 64.25 23 ASN B C 1
ATOM 3286 O O . ASN B 1 23 ? -52.241 3.535 21.417 1.00 64.03 23 ASN B O 1
ATOM 3291 N N . TYR B 1 24 ? -53.004 3.476 23.537 1.00 46.37 24 TYR B N 1
ATOM 3292 C CA . TYR B 1 24 ? -51.713 3.734 24.163 1.00 51.01 24 TYR B CA 1
ATOM 3293 C C . TYR B 1 24 ? -51.042 5.023 23.715 1.00 43.73 24 TYR B C 1
ATOM 3294 O O . TYR B 1 24 ? -49.821 5.102 23.603 1.00 42.56 24 TYR B O 1
ATOM 3303 N N . ALA B 1 25 ? -51.865 6.033 23.474 1.00 41.42 25 ALA B N 1
ATOM 3304 C CA . ALA B 1 25 ? -51.398 7.390 23.236 1.00 48.96 25 ALA B CA 1
ATOM 3305 C C . ALA B 1 25 ? -51.260 8.137 24.558 1.00 59.64 25 ALA B C 1
ATOM 3306 O O . ALA B 1 25 ? -52.116 8.024 25.437 1.00 55.24 25 ALA B O 1
ATOM 3308 N N . SER B 1 26 ? -50.179 8.898 24.692 1.00 60.69 26 SER B N 1
ATOM 3309 C CA . SER B 1 26 ? -49.940 9.689 25.893 1.00 53.66 26 SER B CA 1
ATOM 3310 C C . SER B 1 26 ? -51.006 10.769 26.045 1.00 63.37 26 SER B C 1
ATOM 3311 O O . SER B 1 26 ? -51.558 11.239 25.050 1.00 49.94 26 SER B O 1
ATOM 3314 N N . PRO B 1 27 ? -51.317 11.148 27.295 1.00 74.20 27 PRO B N 1
ATOM 3315 C CA . PRO B 1 27 ? -52.220 12.270 27.568 1.00 61.26 27 PRO B CA 1
ATOM 3316 C C . PRO B 1 27 ? -51.697 13.551 26.921 1.00 53.96 27 PRO B C 1
ATOM 3317 O O . PRO B 1 27 ? -50.479 13.713 26.827 1.00 68.59 27 PRO B O 1
ATOM 3321 N N . PRO B 1 28 ? -52.583 14.433 26.477 1.00 55.36 28 PRO B N 1
ATOM 3322 C CA . PRO B 1 28 ? -52.209 15.487 25.526 1.00 59.52 28 PRO B CA 1
ATOM 3323 C C . PRO B 1 28 ? -51.151 16.485 25.998 1.00 59.01 28 PRO B C 1
ATOM 3324 O O . PRO B 1 28 ? -50.260 16.817 25.218 1.00 64.57 28 PRO B O 1
ATOM 3328 N N . LYS B 1 29 ? -51.235 16.951 27.237 1.00 57.28 29 LYS B N 1
ATOM 3329 C CA . LYS B 1 29 ? -50.316 17.977 27.723 1.00 46.88 29 LYS B CA 1
ATOM 3330 C C . LYS B 1 29 ? -49.177 17.415 28.566 1.00 55.99 29 LYS B C 1
ATOM 3331 O O . LYS B 1 29 ? -48.421 18.167 29.177 1.00 64.28 29 LYS B O 1
ATOM 3337 N N . PHE B 1 30 ? -49.071 16.093 28.611 1.00 52.21 30 PHE B N 1
ATOM 3338 C CA . PHE B 1 30 ? -48.184 15.427 29.558 1.00 49.63 30 PHE B CA 1
ATOM 3339 C C . PHE B 1 30 ? -46.738 15.520 29.088 1.00 46.34 30 PHE B C 1
ATOM 3340 O O . PHE B 1 30 ? -46.359 14.929 28.076 1.00 64.22 30 PHE B O 1
ATOM 3348 N N . GLU B 1 31 ? -45.936 16.276 29.830 1.00 42.37 31 GLU B N 1
ATOM 3349 C CA . GLU B 1 31 ? -44.524 16.451 29.517 1.00 41.63 31 GLU B CA 1
ATOM 3350 C C . GLU B 1 31 ? -43.692 16.444 30.793 1.00 47.12 31 GLU B C 1
ATOM 3351 O O . GLU B 1 31 ? -43.641 17.442 31.513 1.00 58.57 31 GLU B O 1
ATOM 3357 N N . ALA B 1 32 ? -43.045 15.317 31.070 1.00 53.59 32 ALA B N 1
ATOM 3358 C CA . ALA B 1 32 ? -42.202 15.191 32.252 1.00 63.17 32 ALA B CA 1
ATOM 3359 C C . ALA B 1 32 ? -40.963 16.068 32.119 1.00 65.77 32 ALA B C 1
ATOM 3360 O O . ALA B 1 32 ? -40.428 16.230 31.024 1.00 69.88 32 ALA B O 1
ATOM 3362 N N . ILE B 1 33 ? -40.508 16.628 33.237 1.00 63.72 33 ILE B N 1
ATOM 3363 C CA . ILE B 1 33 ? -39.374 17.548 33.217 1.00 58.29 33 ILE B CA 1
ATOM 3364 C C . ILE B 1 33 ? -38.088 16.849 32.789 1.00 57.75 33 ILE B C 1
ATOM 3365 O O . ILE B 1 33 ? -38.034 15.622 32.698 1.00 67.57 33 ILE B O 1
ATOM 3370 N N . SER B 1 34 ? -37.055 17.646 32.531 1.00 57.49 34 SER B N 1
ATOM 3371 C CA . SER B 1 34 ? -35.784 17.140 32.023 1.00 62.51 34 SER B CA 1
ATOM 3372 C C . SER B 1 34 ? -35.145 16.132 32.972 1.00 60.12 34 SER B C 1
ATOM 3373 O O . SER B 1 34 ? -34.541 15.155 32.531 1.00 60.91 34 SER B O 1
ATOM 3376 N N . GLU B 1 35 ? -35.280 16.378 34.272 1.00 57.87 35 GLU B N 1
ATOM 3377 C CA . GLU B 1 35 ? -34.733 15.478 35.282 1.00 60.44 35 GLU B CA 1
ATOM 3378 C C . GLU B 1 35 ? -35.361 14.092 35.186 1.00 58.52 35 GLU B C 1
ATOM 3379 O O . GLU B 1 35 ? -36.584 13.965 35.124 1.00 60.47 35 GLU B O 1
ATOM 3385 N N . PRO B 1 36 ? -34.519 13.046 35.164 1.00 56.09 36 PRO B N 1
ATOM 3386 C CA . PRO B 1 36 ? -34.990 11.657 35.179 1.00 59.45 36 PRO B CA 1
ATOM 3387 C C . PRO B 1 36 ? -35.838 11.366 36.411 1.00 64.97 36 PRO B C 1
ATOM 3388 O O . PRO B 1 36 ? -35.514 11.844 37.496 1.00 65.97 36 PRO B O 1
ATOM 3392 N N . ALA B 1 37 ? -36.908 10.596 36.245 1.00 65.33 37 ALA B N 1
ATOM 3393 C CA . ALA B 1 37 ? -37.773 10.262 37.370 1.00 47.97 37 ALA B CA 1
ATOM 3394 C C . ALA B 1 37 ? -37.088 9.248 38.279 1.00 48.68 37 ALA B C 1
ATOM 3395 O O . ALA B 1 37 ? -36.185 8.529 37.853 1.00 62.38 37 ALA B O 1
ATOM 3397 N N . ARG B 1 38 ? -37.525 9.195 39.532 1.00 55.08 38 ARG B N 1
ATOM 3398 C CA . ARG B 1 38 ? -36.857 8.389 40.548 1.00 45.51 38 ARG B CA 1
ATOM 3399 C C . ARG B 1 38 ? -37.841 7.427 41.209 1.00 47.29 38 ARG B C 1
ATOM 3400 O O . ARG B 1 38 ? -37.460 6.363 41.700 1.00 53.01 38 ARG B O 1
ATOM 3408 N N . ASN B 1 39 ? -39.114 7.808 41.189 1.00 44.84 39 ASN B N 1
ATOM 3409 C CA . ASN B 1 39 ? -40.195 7.008 41.752 1.00 43.93 39 ASN B CA 1
ATOM 3410 C C . ASN B 1 39 ? -41.532 7.591 41.301 1.00 42.72 39 ASN B C 1
ATOM 3411 O O . ASN B 1 39 ? -41.600 8.763 40.934 1.00 59.40 39 ASN B O 1
ATOM 3416 N N . ALA B 1 40 ? -42.590 6.785 41.319 1.00 34.99 40 ALA B N 1
ATOM 3417 C CA . ALA B 1 40 ? -43.889 7.253 40.842 1.00 24.70 40 ALA B CA 1
ATOM 3418 C C . ALA B 1 40 ? -45.067 6.488 41.445 1.00 27.43 40 ALA B C 1
ATOM 3419 O O . ALA B 1 40 ? -44.939 5.328 41.831 1.00 31.75 40 ALA B O 1
ATOM 3421 N N . CYS B 1 41 ? -46.217 7.153 41.511 1.00 27.44 41 CYS B N 1
ATOM 3422 C CA . CYS B 1 41 ? -47.453 6.545 41.999 1.00 39.69 41 CYS B CA 1
ATOM 3423 C C . CYS B 1 41 ? -48.681 7.377 41.631 1.00 32.10 41 CYS B C 1
ATOM 3424 O O . CYS B 1 41 ? -48.574 8.569 41.343 1.00 33.49 41 CYS B O 1
ATOM 3427 N N . TYR B 1 42 ? -49.845 6.734 41.640 1.00 31.54 42 TYR B N 1
ATOM 3428 C CA . TYR B 1 42 ? -51.116 7.417 41.432 1.00 36.19 42 TYR B CA 1
ATOM 3429 C C . TYR B 1 42 ? -51.763 7.812 42.754 1.00 36.72 42 TYR B C 1
ATOM 3430 O O . TYR B 1 42 ? -51.518 7.190 43.788 1.00 40.00 42 TYR B O 1
ATOM 3439 N N . SER B 1 43 ? -52.597 8.845 42.707 1.00 37.59 43 SER B N 1
ATOM 3440 C CA . SER B 1 43 ? -53.520 9.129 43.795 1.00 34.40 43 SER B CA 1
ATOM 3441 C C . SER B 1 43 ? -54.546 8.004 43.836 1.00 46.77 43 SER B C 1
ATOM 3442 O O . SER B 1 43 ? -54.820 7.388 42.806 1.00 54.12 43 SER B O 1
ATOM 3445 N N . PRO B 1 44 ? -55.103 7.717 45.023 1.00 38.97 44 PRO B N 1
ATOM 3446 C CA . PRO B 1 44 ? -56.121 6.666 45.151 1.00 27.65 44 PRO B CA 1
ATOM 3447 C C . PRO B 1 44 ? -57.290 6.800 44.171 1.00 35.17 44 PRO B C 1
ATOM 3448 O O . PRO B 1 44 ? -57.820 5.781 43.725 1.00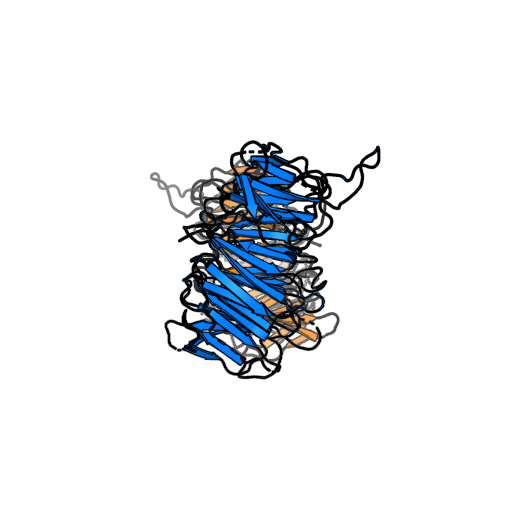 47.10 44 PRO B O 1
ATOM 3452 N N . ASN B 1 45 ? -57.681 8.029 43.844 1.00 42.61 45 ASN B N 1
ATOM 3453 C CA . ASN B 1 45 ? -58.788 8.256 42.921 1.00 53.66 45 ASN B CA 1
ATOM 3454 C C . ASN B 1 45 ? -58.334 8.303 41.464 1.00 48.30 45 ASN B C 1
ATOM 3455 O O . ASN B 1 45 ? -59.155 8.326 40.550 1.00 47.34 45 ASN B O 1
ATOM 3460 N N . GLY B 1 46 ? -57.023 8.322 41.256 1.00 40.71 46 GLY B N 1
ATOM 3461 C CA . GLY B 1 46 ? -56.463 8.286 39.917 1.00 34.97 46 GLY B CA 1
ATOM 3462 C C . GLY B 1 46 ? -56.403 9.637 39.233 1.00 45.26 46 GLY B C 1
ATOM 3463 O O . GLY B 1 46 ? -55.768 9.780 38.193 1.00 48.74 46 GLY B O 1
ATOM 3464 N N . LYS B 1 47 ? -57.069 10.628 39.818 1.00 48.01 47 LYS B N 1
ATOM 3465 C CA . LYS B 1 47 ? -57.077 11.988 39.285 1.00 46.45 47 LYS B CA 1
ATOM 3466 C C . LYS B 1 47 ? -55.670 12.566 39.145 1.00 38.20 47 LYS B C 1
ATOM 3467 O O . LYS B 1 47 ? -55.400 13.348 38.232 1.00 48.18 47 LYS B O 1
ATOM 3473 N N . LEU B 1 48 ? -54.778 12.180 40.053 1.00 33.90 48 LEU B N 1
ATOM 3474 C CA . LEU B 1 48 ? -53.430 12.738 40.084 1.00 31.63 48 LEU B CA 1
ATOM 3475 C C . LEU B 1 48 ? -52.345 11.683 39.870 1.00 37.44 48 LEU B C 1
ATOM 3476 O O . LEU B 1 48 ? -52.514 10.520 40.231 1.00 33.85 48 LEU B O 1
ATOM 3481 N N . PHE B 1 49 ? -51.234 12.107 39.272 1.00 37.89 49 PHE B N 1
ATOM 3482 C CA . PHE B 1 49 ? -50.058 11.257 39.112 1.00 35.82 49 PHE B CA 1
ATOM 3483 C C . PHE B 1 49 ? -48.812 12.026 39.531 1.00 40.37 49 PHE B C 1
ATOM 3484 O O . PHE B 1 49 ? -48.550 13.118 39.027 1.00 53.56 49 PHE B O 1
ATOM 3492 N N . ALA B 1 50 ? -48.047 11.454 40.453 1.00 30.29 50 ALA B N 1
ATOM 3493 C CA . ALA B 1 50 ? -46.872 12.134 40.980 1.00 32.56 50 ALA B CA 1
ATOM 3494 C C . ALA B 1 50 ? -45.594 11.362 40.696 1.00 32.55 50 ALA B C 1
ATOM 3495 O O . ALA B 1 50 ? -45.553 10.141 40.840 1.00 47.40 50 ALA B O 1
ATOM 3497 N N . TYR B 1 51 ? -44.550 12.078 40.294 1.00 29.95 51 TYR B N 1
ATOM 3498 C CA . TYR B 1 51 ? -43.235 11.469 40.184 1.00 39.01 51 TYR B CA 1
ATOM 3499 C C . TYR B 1 51 ? -42.197 12.341 40.873 1.00 45.58 51 TYR B C 1
ATOM 3500 O O . TYR B 1 51 ? -42.342 13.561 40.954 1.00 45.04 51 TYR B O 1
ATOM 3509 N N . ALA B 1 52 ? -41.155 11.698 41.383 1.00 32.89 52 ALA B N 1
ATOM 3510 C CA . ALA B 1 52 ? -40.119 12.397 42.120 1.00 45.42 52 ALA B CA 1
ATOM 3511 C C . ALA B 1 52 ? -38.793 12.321 41.386 1.00 57.60 52 ALA B C 1
ATOM 3512 O O . ALA B 1 52 ? -38.452 11.293 40.805 1.00 56.54 52 ALA B O 1
ATOM 3514 N N . THR B 1 53 ? -38.058 13.426 41.399 1.00 55.13 53 THR B N 1
ATOM 3515 C CA . THR B 1 53 ? -36.694 13.438 40.896 1.00 44.47 53 THR B CA 1
ATOM 3516 C C . THR B 1 53 ? -35.755 13.442 42.095 1.00 56.09 53 THR B C 1
ATOM 3517 O O . THR B 1 53 ? -36.195 13.258 43.230 1.00 64.35 53 THR B O 1
ATOM 3521 N N . ALA B 1 54 ? -34.467 13.650 41.848 1.00 57.64 54 ALA B N 1
ATOM 3522 C CA . ALA B 1 54 ? -33.491 13.738 42.927 1.00 49.88 54 ALA B CA 1
ATOM 3523 C C . ALA B 1 54 ? -33.684 15.016 43.738 1.00 58.54 54 ALA B C 1
ATOM 3524 O O . ALA B 1 54 ? -33.289 15.094 44.902 1.00 64.90 54 ALA B O 1
ATOM 3526 N N . THR B 1 55 ? -34.302 16.010 43.110 1.00 48.58 55 THR B N 1
ATOM 3527 C CA . THR B 1 55 ? -34.396 17.349 43.677 1.00 46.12 55 THR B CA 1
ATOM 3528 C C . THR B 1 55 ? -35.825 17.728 44.056 1.00 53.47 55 THR B C 1
ATOM 3529 O O . THR B 1 55 ? -36.051 18.441 45.034 1.00 51.31 55 THR B O 1
ATOM 3533 N N . GLN B 1 56 ? -36.792 17.262 43.274 1.00 57.80 56 GLN B N 1
ATOM 3534 C CA . GLN B 1 56 ? -38.173 17.682 43.471 1.00 48.35 56 GLN B CA 1
ATOM 3535 C C . GLN B 1 56 ? -39.156 16.520 43.449 1.00 44.71 56 GLN B C 1
ATOM 3536 O O . GLN B 1 56 ? -38.784 15.372 43.214 1.00 43.60 56 GLN B O 1
ATOM 3542 N N . VAL B 1 57 ? -40.418 16.835 43.715 1.00 41.05 57 VAL B N 1
ATOM 3543 C CA . VAL B 1 57 ? -41.506 15.898 43.492 1.00 38.65 57 VAL B CA 1
ATOM 3544 C C . VAL B 1 57 ? -42.550 16.601 42.637 1.00 47.09 57 VAL B C 1
ATOM 3545 O O . VAL B 1 57 ? -43.047 17.664 43.000 1.00 51.29 57 VAL B O 1
ATOM 3549 N N . VAL B 1 58 ? -42.867 16.015 41.489 1.00 37.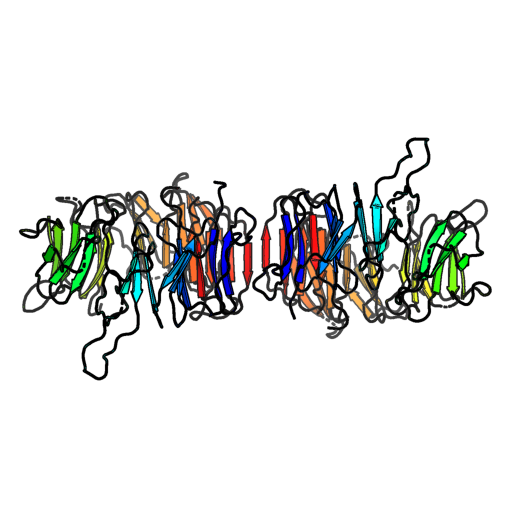13 58 VAL B N 1
ATOM 3550 C CA . VAL B 1 58 ? -43.762 16.662 40.539 1.00 33.53 58 VAL B CA 1
ATOM 3551 C C . VAL B 1 58 ? -45.119 15.978 40.513 1.00 40.36 58 VAL B C 1
ATOM 3552 O O . VAL B 1 58 ? -45.204 14.754 40.463 1.00 47.21 58 VAL B O 1
ATOM 3556 N N . ILE B 1 59 ? -46.178 16.779 40.547 1.00 41.37 59 ILE B N 1
ATOM 3557 C CA . ILE B 1 59 ? -47.540 16.261 40.565 1.00 36.56 59 ILE B CA 1
ATOM 3558 C C . ILE B 1 59 ? -48.287 16.642 39.291 1.00 44.11 59 ILE B C 1
ATOM 3559 O O . ILE B 1 59 ? -48.276 17.802 38.881 1.00 55.58 59 ILE B O 1
ATOM 3564 N N . ASN B 1 60 ? -48.939 15.666 38.667 1.00 49.01 60 ASN B N 1
ATOM 3565 C CA . ASN B 1 60 ? -49.619 15.903 37.399 1.00 43.05 60 ASN B CA 1
ATOM 3566 C C . ASN B 1 60 ? -51.077 15.459 37.398 1.00 42.95 60 ASN B C 1
ATOM 3567 O O . ASN B 1 60 ? -51.450 14.509 38.083 1.00 42.64 60 ASN B O 1
ATOM 3572 N N . ASP B 1 61 ? -51.898 16.159 36.621 1.00 40.51 61 ASP B N 1
ATOM 3573 C CA . ASP B 1 61 ? -53.246 15.699 36.319 1.00 41.56 61 ASP B CA 1
ATOM 3574 C C . ASP B 1 61 ? -53.122 14.480 35.413 1.00 46.76 61 ASP B C 1
ATOM 3575 O O . ASP B 1 61 ? -52.182 14.389 34.627 1.00 51.07 61 ASP B O 1
ATOM 3580 N N . THR B 1 62 ? -54.047 13.535 35.525 1.00 43.47 62 THR B N 1
ATOM 3581 C CA . THR B 1 62 ? -53.969 12.325 34.711 1.00 44.85 62 THR B CA 1
ATOM 3582 C C . THR B 1 62 ? -54.903 12.375 33.511 1.00 45.41 62 THR B C 1
ATOM 3583 O O . THR B 1 62 ? -54.573 11.874 32.437 1.00 53.47 62 THR B O 1
ATOM 3587 N N . GLU B 1 63 ? -56.069 12.981 33.700 1.00 43.77 63 GLU B N 1
ATOM 3588 C CA . GLU B 1 63 ? -57.053 13.100 32.633 1.00 49.61 63 GLU B CA 1
ATOM 3589 C C . GLU B 1 63 ? -56.517 13.931 31.470 1.00 47.83 63 GLU B C 1
ATOM 3590 O O . GLU B 1 63 ? -56.821 13.654 30.309 1.00 53.69 63 GLU B O 1
ATOM 3596 N N . SER B 1 64 ? -55.713 14.942 31.788 1.00 44.46 64 SER B N 1
ATOM 3597 C CA . SER B 1 64 ? -55.165 15.834 30.772 1.00 34.87 64 SER B CA 1
ATOM 3598 C C . SER B 1 64 ? -53.642 15.742 30.666 1.00 42.52 64 SER B C 1
ATOM 3599 O O . SER B 1 64 ? -53.072 16.001 29.610 1.00 63.43 64 SER B O 1
ATOM 3602 N N . GLY B 1 65 ? -52.984 15.380 31.761 1.00 49.35 65 GLY B N 1
ATOM 3603 C CA . GLY B 1 65 ? -51.536 15.270 31.765 1.00 37.83 65 GLY B CA 1
ATOM 3604 C C . GLY B 1 65 ? -50.849 16.547 32.212 1.00 51.91 65 GLY B C 1
ATOM 3605 O O . GLY B 1 65 ? -49.623 16.603 32.307 1.00 53.90 65 GLY B O 1
ATOM 3606 N N . ALA B 1 66 ? -51.645 17.573 32.492 1.00 51.73 66 ALA B N 1
ATOM 3607 C CA . ALA B 1 66 ? -51.116 18.879 32.869 1.00 43.00 66 ALA B CA 1
ATOM 3608 C C . ALA B 1 66 ? -50.380 18.842 34.206 1.00 51.25 66 ALA B C 1
ATOM 3609 O O . ALA B 1 66 ? -50.884 18.307 35.193 1.00 50.19 66 ALA B O 1
ATOM 3611 N N . LYS B 1 67 ? -49.181 19.414 34.224 1.00 48.02 67 LYS B N 1
ATOM 3612 C CA . LYS B 1 67 ? -48.395 19.528 35.446 1.00 48.60 67 LYS B CA 1
ATOM 3613 C C . LYS B 1 67 ? -49.029 20.550 36.381 1.00 51.91 67 LYS B C 1
ATOM 3614 O O . LYS B 1 67 ? -49.318 21.677 35.980 1.00 60.98 67 LYS B O 1
ATOM 3620 N N . LEU B 1 68 ? -49.239 20.151 37.630 1.00 48.22 68 LEU B N 1
ATOM 3621 C CA . LEU B 1 68 ? -49.954 20.985 38.587 1.00 57.26 68 LEU B CA 1
ATOM 3622 C C . LEU B 1 68 ? -49.029 21.615 39.619 1.00 52.28 68 LEU B C 1
ATOM 3623 O O . LEU B 1 68 ? -49.139 22.806 39.914 1.00 51.83 68 LEU B O 1
ATOM 3628 N N . THR B 1 69 ? -48.117 20.811 40.161 1.00 48.02 69 THR B N 1
ATOM 3629 C CA . THR B 1 69 ? -47.294 21.233 41.288 1.00 49.04 69 THR B CA 1
ATOM 3630 C C . THR B 1 69 ? -45.872 20.697 41.183 1.00 48.94 69 THR B C 1
ATOM 3631 O O . THR B 1 69 ? -45.649 19.611 40.649 1.00 50.51 69 THR B O 1
ATOM 3635 N N . GLN B 1 70 ? -44.913 21.454 41.702 1.00 53.96 70 GLN B N 1
ATOM 3636 C CA . GLN B 1 70 ? -43.559 20.947 41.860 1.00 53.66 70 GLN B CA 1
ATOM 3637 C C . GLN B 1 70 ? -43.076 21.169 43.288 1.00 56.65 70 GLN B C 1
ATOM 3638 O O . GLN B 1 70 ? -42.724 22.283 43.678 1.00 56.44 70 GLN B O 1
ATOM 3644 N N . LEU B 1 71 ? -43.081 20.092 44.068 1.00 49.58 71 LEU B N 1
ATOM 3645 C CA . LEU B 1 71 ? -42.667 20.149 45.462 1.00 41.72 71 LEU B CA 1
ATOM 3646 C C . LEU B 1 71 ? -41.153 20.144 45.581 1.00 41.02 71 LEU B C 1
ATOM 3647 O O . LEU B 1 71 ? -40.483 19.298 44.993 1.00 50.13 71 LEU B O 1
ATOM 3652 N N . PRO B 1 72 ? -40.607 21.095 46.350 1.00 45.39 72 PRO B N 1
ATOM 3653 C CA . PRO B 1 72 ? -39.167 21.136 46.616 1.00 38.70 72 PRO B CA 1
ATOM 3654 C C . PRO B 1 72 ? -38.733 20.055 47.603 1.00 47.32 72 PRO B C 1
ATOM 3655 O O . PRO B 1 72 ? -38.048 20.352 48.580 1.00 51.44 72 PRO B O 1
ATOM 3659 N N . ALA B 1 73 ? -39.140 18.816 47.343 1.00 47.38 73 ALA B N 1
ATOM 3660 C CA . ALA B 1 73 ? -38.710 17.675 48.138 1.00 44.70 73 ALA B CA 1
ATOM 3661 C C . ALA B 1 73 ? -37.605 16.920 47.405 1.00 40.57 73 ALA B C 1
ATOM 3662 O O . ALA B 1 73 ? -37.855 16.257 46.398 1.00 53.29 73 ALA B O 1
ATOM 3664 N N . ALA B 1 74 ? -36.384 17.024 47.921 1.00 46.76 74 ALA B N 1
ATOM 3665 C CA . ALA B 1 74 ? -35.213 16.448 47.264 1.00 53.51 74 ALA B CA 1
ATOM 3666 C C . ALA B 1 74 ? -34.839 15.078 47.811 1.00 45.26 74 ALA B C 1
ATOM 3667 O O . ALA B 1 74 ? -35.039 14.795 48.993 1.00 57.67 74 ALA B O 1
ATOM 3669 N N . ASN B 1 75 ? -34.292 14.239 46.934 1.00 50.79 75 ASN B N 1
ATOM 3670 C CA . ASN B 1 75 ? -33.753 12.935 47.311 1.00 55.16 75 ASN B CA 1
ATOM 3671 C C . ASN B 1 75 ? -34.756 12.058 48.057 1.00 49.09 75 ASN B C 1
ATOM 3672 O O . ASN B 1 75 ? -34.398 11.363 49.006 1.00 51.97 75 ASN B O 1
ATOM 3677 N N . THR B 1 76 ? -36.012 12.098 47.622 1.00 43.56 76 THR B N 1
ATOM 3678 C CA . THR B 1 76 ? -37.051 11.256 48.205 1.00 47.28 76 THR B CA 1
ATOM 3679 C C . THR B 1 76 ? -36.795 9.794 47.866 1.00 55.73 76 THR B C 1
ATOM 3680 O O . THR B 1 76 ? -36.135 9.486 46.879 1.00 65.46 76 THR B O 1
ATOM 3684 N N . TYR B 1 77 ? -37.305 8.892 48.695 1.00 51.13 77 TYR B N 1
ATOM 3685 C CA . TYR B 1 77 ? -37.143 7.466 48.442 1.00 46.41 77 TYR B CA 1
ATOM 3686 C C . TYR B 1 77 ? -38.475 6.741 48.580 1.00 43.00 77 TYR B C 1
ATOM 3687 O O . TYR B 1 77 ? -38.599 5.570 48.220 1.00 45.76 77 TYR B O 1
ATOM 3696 N N . GLU B 1 78 ? -39.471 7.455 49.094 1.00 42.08 78 GLU B N 1
ATOM 3697 C CA . GLU B 1 78 ? -40.830 6.938 49.188 1.00 32.70 78 GLU B CA 1
ATOM 3698 C C . GLU B 1 78 ? -41.850 8.034 48.893 1.00 38.10 78 GLU B C 1
ATOM 3699 O O . GLU B 1 78 ? -41.602 9.210 49.154 1.00 32.24 78 GLU B O 1
ATOM 3705 N N . LEU B 1 79 ? -42.983 7.649 48.314 1.00 40.37 79 LEU B N 1
ATOM 3706 C CA . LEU B 1 79 ? -44.043 8.602 47.992 1.00 43.32 79 LEU B CA 1
ATOM 3707 C C . LEU B 1 79 ? -45.384 8.196 48.597 1.00 40.20 79 LEU B C 1
ATOM 3708 O O . LEU B 1 79 ? -45.811 7.052 48.463 1.00 40.37 79 LEU B O 1
ATOM 3713 N N . GLY B 1 80 ? -46.043 9.139 49.261 1.00 45.07 80 GLY B N 1
ATOM 3714 C CA . GLY B 1 80 ? -47.329 8.879 49.882 1.00 61.93 80 GLY B CA 1
ATOM 3715 C C . GLY B 1 80 ? -48.433 9.830 49.461 1.00 60.10 80 GLY B C 1
ATOM 3716 O O . GLY B 1 80 ? -48.246 11.045 49.451 1.00 66.19 80 GLY B O 1
ATOM 3717 N N . PHE B 1 81 ? -49.592 9.275 49.122 1.00 47.67 81 PHE B N 1
ATOM 3718 C CA . PHE B 1 81 ? -50.748 10.076 48.740 1.00 46.81 81 PHE B CA 1
ATOM 3719 C C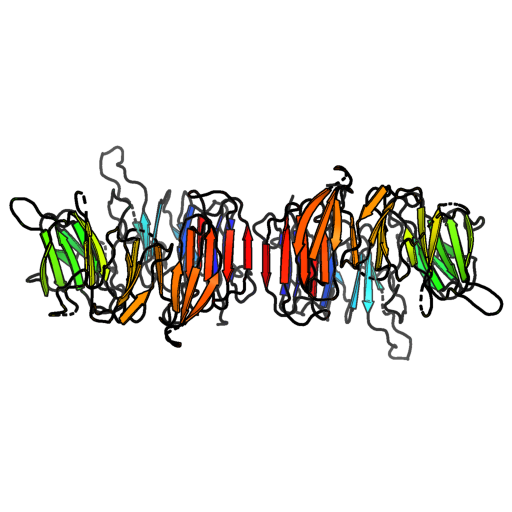 . PHE B 1 81 ? -51.930 9.822 49.672 1.00 53.86 81 PHE B C 1
ATOM 3720 O O . PHE B 1 81 ? -52.271 8.675 49.955 1.00 64.03 81 PHE B O 1
ATOM 3728 N N . SER B 1 82 ? -52.549 10.897 50.149 1.00 47.28 82 SER B N 1
ATOM 3729 C CA . SER B 1 82 ? -53.711 10.798 51.028 1.00 34.41 82 SER B CA 1
ATOM 3730 C C . SER B 1 82 ? -54.929 10.259 50.282 1.00 43.48 82 SER B C 1
ATOM 3731 O O . SER B 1 82 ? -55.072 10.472 49.080 1.00 54.14 82 SER B O 1
ATOM 3734 N N . PRO B 1 83 ? -55.797 9.550 50.996 1.00 42.23 83 PRO B N 1
ATOM 3735 C CA . PRO B 1 83 ? -56.967 8.916 50.374 1.00 45.82 83 PRO B CA 1
ATOM 3736 C C . PRO B 1 83 ? -57.655 9.752 49.294 1.00 44.97 83 PRO B C 1
ATOM 3737 O O . PRO B 1 83 ? -57.901 9.246 48.201 1.00 45.45 83 PRO B O 1
ATOM 3741 N N . LEU B 1 84 ? -57.958 11.009 49.597 1.00 50.82 84 LEU B N 1
ATOM 3742 C CA . LEU B 1 84 ? -58.643 11.874 48.643 1.00 51.65 84 LEU B CA 1
ATOM 3743 C C . LEU B 1 84 ? -57.650 12.523 47.685 1.00 50.40 84 LEU B C 1
ATOM 3744 O O . LEU B 1 84 ? -58.043 13.159 46.704 1.00 50.76 84 LEU B O 1
ATOM 3749 N N . GLY B 1 85 ? -56.363 12.357 47.975 1.00 50.97 85 GLY B N 1
ATOM 3750 C CA . GLY B 1 85 ? -55.315 12.886 47.124 1.00 41.54 85 GLY B CA 1
ATOM 3751 C C . GLY B 1 85 ? -54.882 14.280 47.530 1.00 50.27 85 GLY B C 1
ATOM 3752 O O . GLY B 1 85 ? -53.904 14.812 47.005 1.00 54.73 85 GLY B O 1
ATOM 3753 N N . LYS B 1 86 ? -55.610 14.867 48.476 1.00 50.99 86 LYS B N 1
ATOM 3754 C CA . LYS B 1 86 ? -55.349 16.231 48.927 1.00 47.15 86 LYS B CA 1
ATOM 3755 C C . LYS B 1 86 ? -53.955 16.403 49.527 1.00 43.04 86 LYS B C 1
ATOM 3756 O O . LYS B 1 86 ? -53.431 17.516 49.581 1.00 41.56 86 LYS B O 1
ATOM 3762 N N . TYR B 1 87 ? -53.359 15.306 49.979 1.00 51.13 87 TYR B N 1
ATOM 3763 C CA . TYR B 1 87 ? -52.035 15.370 50.581 1.00 45.86 87 TYR B CA 1
ATOM 3764 C C . TYR B 1 87 ? -51.088 14.325 50.004 1.00 42.54 87 TYR B C 1
ATOM 3765 O O . TYR B 1 87 ? -51.458 13.162 49.830 1.00 45.24 87 TYR B O 1
ATOM 3774 N N . LEU B 1 88 ? -49.866 14.753 49.707 1.00 36.70 88 LEU B N 1
ATOM 3775 C CA . LEU B 1 88 ? -48.806 13.838 49.308 1.00 39.94 88 LEU B CA 1
ATOM 3776 C C . LEU B 1 88 ? -47.692 13.811 50.345 1.00 44.23 88 LEU B C 1
ATOM 3777 O O . LEU B 1 88 ? -47.118 14.844 50.691 1.00 47.71 88 LEU B O 1
ATOM 3782 N N . SER B 1 89 ? -47.394 12.614 50.836 1.00 40.25 89 SER B N 1
ATOM 3783 C CA . SER B 1 89 ? -46.302 12.425 51.776 1.00 40.33 89 SER B CA 1
ATOM 3784 C C . SER B 1 89 ? -45.036 12.014 51.037 1.00 50.43 89 SER B C 1
ATOM 3785 O O . SER B 1 89 ? -45.085 11.232 50.089 1.00 54.36 89 SER B O 1
ATOM 3788 N N . THR B 1 90 ? -43.903 12.554 51.469 1.00 47.76 90 THR B N 1
ATOM 3789 C CA . THR B 1 90 ? -42.616 12.167 50.909 1.00 40.38 90 THR B CA 1
ATOM 3790 C C . THR B 1 90 ? -41.761 11.581 52.016 1.00 42.15 90 THR B C 1
ATOM 3791 O O . THR B 1 90 ? -42.033 11.814 53.179 1.00 42.23 90 THR B O 1
ATOM 3795 N N . TRP B 1 91 ? -40.741 10.811 51.659 1.00 41.91 91 TRP B N 1
ATOM 3796 C CA . TRP B 1 91 ? -39.834 10.254 52.656 1.00 36.00 91 TRP B CA 1
ATOM 3797 C C . TRP B 1 91 ? -38.402 10.316 52.149 1.00 38.64 91 TRP B C 1
ATOM 3798 O O . TRP B 1 91 ? -38.068 9.713 51.129 1.00 49.97 91 TRP B O 1
ATOM 3809 N N . GLU B 1 92 ? -37.566 11.066 52.857 1.00 47.07 92 GLU B N 1
ATOM 3810 C CA . GLU B 1 92 ? -36.149 11.132 52.541 1.00 45.61 92 GLU B CA 1
ATOM 3811 C C . GLU B 1 92 ? -35.418 10.168 53.469 1.00 51.17 92 GLU B C 1
ATOM 3812 O O . GLU B 1 92 ? -36.019 9.616 54.390 1.00 61.02 92 GLU B O 1
ATOM 3818 N N . ARG B 1 93 ? -34.132 9.951 53.220 1.00 55.81 93 ARG B N 1
ATOM 3819 C CA . ARG B 1 93 ? -33.331 9.088 54.077 1.00 59.76 93 ARG B CA 1
ATOM 3820 C C . ARG B 1 93 ? -32.966 9.825 55.363 1.00 67.55 93 ARG B C 1
ATOM 3821 O O . ARG B 1 93 ? -32.730 11.033 55.339 1.00 66.72 93 ARG B O 1
ATOM 3829 N N . PRO B 1 94 ? -32.929 9.098 56.492 1.00 77.46 94 PRO B N 1
ATOM 3830 C CA . PRO B 1 94 ? -32.672 9.691 57.810 1.00 75.03 94 PRO B CA 1
ATOM 3831 C C . PRO B 1 94 ? -31.263 10.253 57.963 1.00 92.46 94 PRO B C 1
ATOM 3832 O O . PRO B 1 94 ? -30.405 10.051 57.103 1.00 90.44 94 PRO B O 1
ATOM 3836 N N . GLY B 1 95 ? -31.041 10.952 59.070 1.00 97.23 95 GLY B N 1
ATOM 3837 C CA . GLY B 1 95 ? -29.778 11.616 59.326 1.00 87.61 95 GLY B CA 1
ATOM 3838 C C . GLY B 1 95 ? -29.995 12.886 60.124 1.00 82.68 95 GLY B C 1
ATOM 3839 O O . GLY B 1 95 ? -31.124 13.354 60.263 1.00 82.55 95 GLY B O 1
ATOM 3840 N N . LYS B 1 96 ? -28.909 13.439 60.655 1.00 77.06 96 LYS B N 1
ATOM 3841 C CA . LYS B 1 96 ? -28.970 14.661 61.452 1.00 74.13 96 LYS B CA 1
ATOM 3842 C C . LYS B 1 96 ? -27.952 15.693 60.975 1.00 70.48 96 LYS B C 1
ATOM 3843 O O . LYS B 1 96 ? -26.880 15.338 60.488 1.00 75.84 96 LYS B O 1
ATOM 3849 N N . GLU B 1 97 ? -28.288 16.970 61.132 1.00 67.91 97 GLU B N 1
ATOM 3850 C CA . GLU B 1 97 ? -27.412 18.057 60.700 1.00 86.83 97 GLU B CA 1
ATOM 3851 C C . GLU B 1 97 ? -26.223 18.227 61.650 1.00 88.35 97 GLU B C 1
ATOM 3852 O O . GLU B 1 97 ? -26.038 17.436 62.575 1.00 82.19 97 GLU B O 1
ATOM 3858 N N . ALA B 1 98 ? -25.426 19.266 61.413 1.00 76.97 98 ALA B N 1
ATOM 3859 C CA . ALA B 1 98 ? -24.224 19.536 62.200 1.00 73.36 98 ALA B CA 1
ATOM 3860 C C . ALA B 1 98 ? -24.536 19.788 63.672 1.00 68.17 98 ALA B C 1
ATOM 3861 O O . ALA B 1 98 ? -23.702 19.539 64.541 1.00 66.57 98 ALA B O 1
ATOM 3863 N N . ASP B 1 99 ? -25.735 20.289 63.945 1.00 71.70 99 ASP B N 1
ATOM 3864 C CA . ASP B 1 99 ? -26.141 20.583 65.313 1.00 72.11 99 ASP B CA 1
ATOM 3865 C C . ASP B 1 99 ? -26.483 19.307 66.075 1.00 77.14 99 ASP B C 1
ATOM 3866 O O . ASP B 1 99 ? -26.450 19.280 67.304 1.00 78.61 99 ASP B O 1
ATOM 3871 N N . GLY B 1 100 ? -26.807 18.250 65.337 1.00 72.59 100 GLY B N 1
ATOM 3872 C CA . GLY B 1 100 ? -27.128 16.972 65.944 1.00 63.20 100 GLY B CA 1
ATOM 3873 C C . GLY B 1 100 ? -28.613 16.665 65.926 1.00 61.20 100 GLY B C 1
ATOM 3874 O O . GLY B 1 100 ? -29.014 15.514 66.103 1.00 63.71 100 GLY B O 1
ATOM 3875 N N . THR B 1 101 ? -29.428 17.696 65.715 1.00 68.70 101 THR B N 1
ATOM 3876 C CA . THR B 1 101 ? -30.879 17.539 65.644 1.00 69.92 101 THR B CA 1
ATOM 3877 C C . THR B 1 101 ? -31.286 16.570 64.543 1.00 62.98 101 THR B C 1
ATOM 3878 O O . THR B 1 101 ? -30.912 16.756 63.386 1.00 68.25 101 THR B O 1
ATOM 3882 N N . PRO B 1 102 ? -32.056 15.530 64.898 1.00 51.24 102 PRO B N 1
ATOM 3883 C CA . PRO B 1 102 ? -32.590 14.611 63.886 1.00 63.43 102 PRO B CA 1
ATOM 3884 C C . PRO B 1 102 ? -33.517 15.321 62.907 1.00 73.05 102 PRO B C 1
ATOM 3885 O O . PRO B 1 102 ? -34.599 15.764 63.291 1.00 79.61 102 PRO B O 1
ATOM 3889 N N . LYS B 1 103 ? -33.085 15.429 61.655 1.00 71.38 103 LYS B N 1
ATOM 3890 C CA . LYS B 1 103 ? -33.855 16.140 60.642 1.00 61.67 103 LYS B CA 1
ATOM 3891 C C . LYS B 1 103 ? -35.137 15.386 60.303 1.00 68.10 103 LYS B C 1
ATOM 3892 O O . LYS B 1 103 ? -35.157 14.157 60.238 1.00 71.60 103 LYS B O 1
ATOM 3898 N N . GLN B 1 104 ? -36.208 16.145 60.101 1.00 63.64 104 GLN B N 1
ATOM 3899 C CA . GLN B 1 104 ? -37.527 15.594 59.832 1.00 66.81 104 GLN B CA 1
ATOM 3900 C C . GLN B 1 104 ? -37.599 14.920 58.467 1.00 68.90 104 GLN B C 1
ATOM 3901 O O . GLN B 1 104 ? -37.645 15.581 57.429 1.00 66.70 104 GLN B O 1
ATOM 3907 N N . ASN B 1 105 ? -37.621 13.590 58.489 1.00 64.68 105 ASN B N 1
ATOM 3908 C CA . ASN B 1 105 ? -37.568 12.792 57.270 1.00 61.28 105 ASN B CA 1
ATOM 3909 C C . ASN B 1 105 ? -38.761 12.973 56.329 1.00 62.47 105 ASN B C 1
ATOM 3910 O O . ASN B 1 105 ? -38.573 13.368 55.182 1.00 71.19 105 ASN B O 1
ATOM 3923 N N . LYS B 1 107 ? -42.280 14.556 54.770 1.00 50.71 107 LYS B N 1
ATOM 3924 C CA . LYS B 1 107 ? -42.865 15.859 54.610 1.00 45.09 107 LYS B CA 1
ATOM 3925 C C . LYS B 1 107 ? -44.238 15.684 53.979 1.00 50.60 107 LYS B C 1
ATOM 3926 O O . LYS B 1 107 ? -44.368 15.094 52.908 1.00 66.18 107 LYS B O 1
ATOM 3932 N N . VAL B 1 108 ? -45.266 16.160 54.671 1.00 47.25 108 VAL B N 1
ATOM 3933 C CA . VAL B 1 108 ? -46.625 16.083 54.155 1.00 47.49 108 VAL B CA 1
ATOM 3934 C C . VAL B 1 108 ? -46.951 17.369 53.402 1.00 49.88 108 VAL B C 1
ATOM 3935 O O . VAL B 1 108 ? -46.802 18.465 53.938 1.00 56.55 108 VAL B O 1
ATOM 3939 N N . TRP B 1 109 ? -47.386 17.231 52.153 1.00 48.59 109 TRP B N 1
ATOM 3940 C CA . TRP B 1 109 ? -47.602 18.388 51.291 1.00 38.92 109 TRP B CA 1
ATOM 3941 C C . TRP B 1 109 ? -49.051 18.536 50.846 1.00 38.17 109 TRP B C 1
ATOM 3942 O O . TRP B 1 109 ? -49.737 17.550 50.590 1.00 46.02 109 TRP B O 1
ATOM 3953 N N . ASN B 1 110 ? -49.505 19.779 50.748 1.00 39.40 110 ASN B N 1
ATOM 3954 C CA . ASN B 1 110 ? -50.767 20.076 50.090 1.00 43.16 110 ASN B CA 1
ATOM 3955 C C . ASN B 1 110 ? -50.552 20.031 48.581 1.00 44.27 110 ASN B C 1
ATOM 3956 O O . ASN B 1 110 ? -49.728 20.768 48.042 1.00 47.63 110 ASN B O 1
ATOM 3961 N N . THR B 1 111 ? -51.298 19.163 47.905 1.00 39.90 111 THR B N 1
ATOM 3962 C CA . THR B 1 111 ? -51.134 18.975 46.467 1.00 45.73 111 THR B CA 1
ATOM 3963 C C . THR B 1 111 ? -51.830 20.077 45.668 1.00 59.38 111 THR B C 1
ATOM 3964 O O . THR B 1 111 ? -51.543 20.272 44.490 1.00 57.53 111 THR B O 1
ATOM 3968 N N . GLU B 1 112 ? -52.738 20.803 46.313 1.00 51.94 112 GLU B N 1
ATOM 3969 C CA . GLU B 1 112 ? -53.437 21.902 45.651 1.00 45.85 112 GLU B CA 1
ATOM 3970 C C . GLU B 1 112 ? -52.741 23.243 45.923 1.00 52.72 112 GLU B C 1
ATOM 3971 O O . GLU B 1 112 ? -53.183 24.294 45.453 1.00 76.42 112 GLU B O 1
ATOM 3977 N N . THR B 1 113 ? -51.637 23.222 46.662 1.00 49.59 113 THR B N 1
ATOM 3978 C CA . THR B 1 113 ? -50.903 24.468 46.898 1.00 45.72 113 THR B CA 1
ATOM 3979 C C . THR B 1 113 ? -49.389 24.295 46.819 1.00 41.16 113 THR B C 1
ATOM 3980 O O . THR B 1 113 ? -48.662 25.256 46.572 1.00 39.97 113 THR B O 1
ATOM 3984 N N . GLY B 1 114 ? -48.912 23.076 47.040 1.00 44.39 114 GLY B N 1
ATOM 3985 C CA . GLY B 1 114 ? -47.484 22.835 47.096 1.00 45.05 114 GLY B CA 1
ATOM 3986 C C . GLY B 1 114 ? -46.907 23.211 48.446 1.00 54.79 114 GLY B C 1
ATOM 3987 O O . GLY B 1 114 ? -45.697 23.140 48.653 1.00 57.50 114 GLY B O 1
ATOM 3988 N N . GLN B 1 115 ? -47.780 23.612 49.366 1.00 51.79 115 GLN B N 1
ATOM 3989 C CA . GLN B 1 115 ? -47.363 24.001 50.708 1.00 58.28 115 GLN B CA 1
ATOM 3990 C C . GLN B 1 115 ? -47.019 22.787 51.557 1.00 47.78 115 GLN B C 1
ATOM 3991 O O . GLN B 1 115 ? -47.699 21.762 51.507 1.00 50.59 115 GLN B O 1
ATOM 3997 N N . LEU B 1 116 ? -45.950 22.914 52.333 1.00 46.72 116 LEU B N 1
ATOM 3998 C CA . LEU B 1 116 ? -45.608 21.933 53.348 1.00 57.51 116 LEU B CA 1
ATOM 3999 C C . LEU B 1 116 ? -46.468 22.188 54.580 1.00 56.94 116 LEU B C 1
ATOM 4000 O O . LEU B 1 116 ? -46.326 23.219 55.235 1.00 52.57 116 LEU B O 1
ATOM 4005 N N . VAL B 1 117 ? -47.372 21.264 54.887 1.00 51.75 117 VAL B N 1
ATOM 4006 C CA . VAL B 1 117 ? -48.296 21.470 55.998 1.00 52.78 117 VAL B CA 1
ATOM 4007 C C . VAL B 1 117 ? -47.667 21.064 57.328 1.00 69.26 117 VAL B C 1
ATOM 4008 O O . VAL B 1 117 ? -47.862 21.737 58.340 1.00 57.51 117 VAL B O 1
ATOM 4012 N N . PHE B 1 118 ? -46.896 19.980 57.316 1.00 66.07 118 PHE B N 1
ATOM 4013 C CA . PHE B 1 118 ? -46.185 19.525 58.504 1.00 65.67 118 PHE B CA 1
ATOM 4014 C C . PHE B 1 118 ? -45.195 18.433 58.142 1.00 60.56 118 PHE B C 1
ATOM 4015 O O . PHE B 1 118 ? -45.322 17.785 57.105 1.00 60.12 118 PHE B O 1
ATOM 4023 N N . SER B 1 119 ? -44.209 18.230 59.005 1.00 64.57 119 SER B N 1
ATOM 4024 C CA . SER B 1 119 ? -43.209 17.200 58.779 1.00 55.34 119 SER B CA 1
ATOM 4025 C C . SER B 1 119 ? -42.946 16.416 60.057 1.00 53.24 119 SER B C 1
ATOM 4026 O O . SER B 1 119 ? -43.213 16.898 61.159 1.00 56.36 119 SER B O 1
ATOM 4029 N N . PHE B 1 120 ? -42.428 15.204 59.898 1.00 60.28 120 PHE B N 1
ATOM 4030 C CA . PHE B 1 120 ? -42.130 14.335 61.028 1.00 56.83 120 PHE B CA 1
ATOM 4031 C C . PHE B 1 120 ? -40.770 13.674 60.842 1.00 59.57 120 PHE B C 1
ATOM 4032 O O . PHE B 1 120 ? -40.145 13.807 59.789 1.00 61.40 120 PHE B O 1
ATOM 4040 N N . VAL B 1 121 ? -40.326 12.949 61.863 1.00 49.80 121 VAL B N 1
ATOM 4041 C CA . VAL B 1 121 ? -39.075 12.204 61.794 1.00 52.60 121 VAL B CA 1
ATOM 4042 C C . VAL B 1 121 ? -39.375 10.701 61.779 1.00 58.23 121 VAL B C 1
ATOM 4043 O O . VAL B 1 121 ? -40.141 10.218 62.604 1.00 69.40 121 VAL B O 1
ATOM 4047 N N . GLN B 1 122 ? -38.801 9.967 60.828 1.00 57.83 122 GLN B N 1
ATOM 4048 C CA . GLN B 1 122 ? -38.853 8.507 60.859 1.00 63.78 122 GLN B CA 1
ATOM 4049 C C . GLN B 1 122 ? -37.626 7.884 60.216 1.00 56.63 122 GLN B C 1
ATOM 4050 O O . GLN B 1 122 ? -37.326 8.146 59.042 1.00 56.22 122 GLN B O 1
ATOM 4056 N N . ARG B 1 123 ? -36.931 7.063 61.000 1.00 63.74 123 ARG B N 1
ATOM 4057 C CA . ARG B 1 123 ? -35.754 6.352 60.534 1.00 78.62 123 ARG B CA 1
ATOM 4058 C C . ARG B 1 123 ? -36.127 5.144 59.675 1.00 77.30 123 ARG B C 1
ATOM 4059 O O . ARG B 1 123 ? -35.446 4.823 58.704 1.00 84.51 123 ARG B O 1
ATOM 4067 N N . ASN B 1 124 ? -37.217 4.477 60.041 1.00 62.05 124 ASN B N 1
ATOM 4068 C CA . ASN B 1 124 ? -37.641 3.256 59.360 1.00 58.58 124 ASN B CA 1
ATOM 4069 C C . ASN B 1 124 ? -38.465 3.537 58.105 1.00 62.94 124 ASN B C 1
ATOM 4070 O O . ASN B 1 124 ? -39.494 4.213 58.159 1.00 66.56 124 ASN B O 1
ATOM 4075 N N . GLN B 1 125 ? -38.003 3.003 56.980 1.00 72.08 125 GLN B N 1
ATOM 4076 C CA . GLN B 1 125 ? -38.671 3.183 55.697 1.00 55.85 125 GLN B CA 1
ATOM 4077 C C . GLN B 1 125 ? -39.931 2.325 55.605 1.00 70.97 125 GLN B C 1
ATOM 4078 O O . GLN B 1 125 ? -40.875 2.666 54.892 1.00 76.86 125 GLN B O 1
ATOM 4084 N N . THR B 1 126 ? -39.939 1.212 56.331 1.00 77.27 126 THR B N 1
ATOM 4085 C CA . THR B 1 126 ? -41.093 0.320 56.356 1.00 71.30 126 THR B CA 1
ATOM 4086 C C . THR B 1 126 ? -42.195 0.890 57.242 1.00 71.15 126 THR B C 1
ATOM 4087 O O . THR B 1 126 ? -42.012 1.047 58.448 1.00 72.90 126 THR B O 1
ATOM 4091 N N . GLY B 1 127 ? -43.339 1.195 56.640 1.00 83.18 127 GLY B N 1
ATOM 4092 C CA . GLY B 1 127 ? -44.431 1.820 57.364 1.00 72.11 127 GLY B CA 1
ATOM 4093 C C . GLY B 1 127 ? -44.115 3.277 57.639 1.00 63.46 127 GLY B C 1
ATOM 4094 O O . GLY B 1 127 ? -44.455 3.812 58.693 1.00 69.34 127 GLY B O 1
ATOM 4095 N N . TRP B 1 128 ? -43.461 3.916 56.674 1.00 54.37 128 TRP B N 1
ATOM 4096 C CA . TRP B 1 128 ? -43.003 5.294 56.809 1.00 47.30 128 TRP B CA 1
ATOM 4097 C C . TRP B 1 128 ? -44.142 6.304 56.786 1.00 52.03 128 TRP B C 1
ATOM 4098 O O . TRP B 1 128 ? -44.003 7.414 57.298 1.00 46.79 128 TRP B O 1
ATOM 4109 N N . ASN B 1 129 ? -45.258 5.946 56.161 1.00 58.25 129 ASN B N 1
ATOM 4110 C CA . ASN B 1 129 ? -46.312 6.929 55.964 1.00 52.90 129 ASN B CA 1
ATOM 4111 C C . ASN B 1 129 ? -47.362 6.899 57.061 1.00 51.38 129 ASN B C 1
ATOM 4112 O O . ASN B 1 129 ? -47.582 5.871 57.702 1.00 48.14 129 ASN B O 1
ATOM 4117 N N . LEU B 1 130 ? -47.994 8.046 57.276 1.00 53.09 130 LEU B N 1
ATOM 4118 C CA . LEU B 1 130 ? -49.100 8.148 58.213 1.00 38.47 130 LEU B CA 1
ATOM 4119 C C . LEU B 1 130 ? -50.260 7.301 57.715 1.00 43.26 130 LEU B C 1
ATOM 4120 O O . LEU B 1 130 ? -50.354 7.007 56.523 1.00 61.44 130 LEU B O 1
ATOM 4125 N N . GLN B 1 131 ? -51.139 6.900 58.624 1.00 40.08 131 GLN B N 1
ATOM 4126 C CA . GLN B 1 131 ? -52.379 6.259 58.220 1.00 40.84 131 GLN B CA 1
ATOM 4127 C C . GLN B 1 131 ? -53.507 7.276 58.253 1.00 44.22 131 GLN B C 1
ATOM 4128 O O . GLN B 1 131 ? -53.646 8.026 59.217 1.00 43.66 131 GLN B O 1
ATOM 4134 N N . TYR B 1 132 ? -54.305 7.302 57.193 1.00 49.91 132 TYR B N 1
ATOM 4135 C CA . TYR B 1 132 ? -55.447 8.201 57.122 1.00 43.97 132 TYR B CA 1
ATOM 4136 C C . TYR B 1 132 ? -56.754 7.423 57.176 1.00 49.68 132 TYR B C 1
ATOM 4137 O O . TYR B 1 132 ? -56.836 6.303 56.673 1.00 58.71 132 TYR B O 1
ATOM 4146 N N . THR B 1 133 ? -57.775 8.022 57.781 1.00 53.87 133 THR B N 1
ATOM 4147 C CA . THR B 1 133 ? -59.133 7.520 57.629 1.00 53.01 133 THR B CA 1
ATOM 4148 C C . THR B 1 133 ? -59.543 7.774 56.183 1.00 51.13 133 THR B C 1
ATOM 4149 O O . THR B 1 133 ? -58.971 8.637 55.521 1.00 59.39 133 THR B O 1
ATOM 4153 N N . CYS B 1 134 ? -60.526 7.033 55.685 1.00 47.59 134 CYS B N 1
ATOM 4154 C CA . CYS B 1 134 ? -60.883 7.136 54.273 1.00 55.69 134 CYS B CA 1
ATOM 4155 C C . CYS B 1 134 ? -61.772 8.338 53.956 1.00 58.73 134 CYS B C 1
ATOM 4156 O O . CYS B 1 134 ? -62.124 8.564 52.796 1.00 73.58 134 CYS B O 1
ATOM 4159 N N . ASP B 1 135 ? -62.125 9.108 54.981 1.00 63.84 135 ASP B N 1
ATOM 4160 C CA . ASP B 1 135 ? -62.783 10.393 54.769 1.00 53.92 135 ASP B CA 1
ATOM 4161 C C . ASP B 1 135 ? -61.749 11.509 54.889 1.00 46.94 135 ASP B C 1
ATOM 4162 O O . ASP B 1 135 ? -62.068 12.689 54.730 1.00 51.20 135 ASP B O 1
ATOM 4167 N N . GLU B 1 136 ? -60.515 11.106 55.190 1.00 50.10 136 GLU B N 1
ATOM 4168 C CA . GLU B 1 136 ? -59.355 11.996 55.257 1.00 55.64 136 GLU B CA 1
ATOM 4169 C C . GLU B 1 136 ? -59.463 13.050 56.358 1.00 56.54 136 GLU B C 1
ATOM 4170 O O . GLU B 1 136 ? -58.714 14.028 56.365 1.00 63.65 136 GLU B O 1
ATOM 4176 N N . SER B 1 137 ? -60.387 12.848 57.290 1.00 64.33 137 SER B N 1
ATOM 4177 C CA . SER B 1 137 ? -60.556 13.784 58.392 1.00 52.18 137 SER B CA 1
ATOM 4178 C C . SER B 1 137 ? -59.420 13.646 59.399 1.00 49.15 137 SER B C 1
ATOM 4179 O O . SER B 1 137 ? -59.013 14.622 60.026 1.00 61.19 137 SER B O 1
ATOM 4182 N N . LEU B 1 138 ? -58.905 12.429 59.545 1.00 42.77 138 LEU B N 1
ATOM 4183 C CA . LEU B 1 138 ? -57.870 12.157 60.535 1.00 57.43 138 LEU B CA 1
ATOM 4184 C C . LEU B 1 138 ? -56.639 11.484 59.939 1.00 53.43 138 LEU B C 1
ATOM 4185 O O . LEU B 1 138 ? -56.720 10.785 58.930 1.00 54.63 138 LEU B O 1
ATOM 4190 N N . ALA B 1 139 ? -55.497 11.705 60.580 1.00 51.24 139 ALA B N 1
ATOM 4191 C CA . ALA B 1 139 ? -54.256 11.046 60.200 1.00 52.45 139 ALA B CA 1
ATOM 4192 C C . ALA B 1 139 ? -53.565 10.496 61.441 1.00 63.37 139 ALA B C 1
ATOM 4193 O O . ALA B 1 139 ? -53.333 11.225 62.404 1.00 66.19 139 ALA B O 1
ATOM 4195 N N . ALA B 1 140 ? -53.246 9.208 61.417 1.00 56.17 140 ALA B N 1
ATOM 4196 C CA . ALA B 1 140 ? -52.651 8.555 62.575 1.00 42.87 140 ALA B CA 1
ATOM 4197 C C . ALA B 1 140 ? -51.171 8.272 62.363 1.00 47.28 140 ALA B C 1
ATOM 4198 O O . ALA B 1 140 ? -50.710 8.124 61.231 1.00 63.60 140 ALA B O 1
ATOM 4200 N N . ARG B 1 141 ? -50.435 8.194 63.467 1.00 46.94 141 ARG B N 1
ATOM 4201 C CA . ARG B 1 141 ? -48.993 7.992 63.430 1.00 48.96 141 ARG B CA 1
ATOM 4202 C C . ARG B 1 141 ? -48.519 7.167 64.620 1.00 63.68 141 ARG B C 1
ATOM 4203 O O . ARG B 1 141 ? -49.051 7.293 65.724 1.00 76.02 141 ARG B O 1
ATOM 4211 N N . LEU B 1 142 ? -47.524 6.316 64.390 1.00 64.00 142 LEU B N 1
ATOM 4212 C CA . LEU B 1 142 ? -46.914 5.562 65.474 1.00 57.89 142 LEU B CA 1
ATOM 4213 C C . LEU B 1 142 ? -45.658 6.247 65.987 1.00 59.28 142 LEU B C 1
ATOM 4214 O O . LEU B 1 142 ? -44.718 6.516 65.238 1.00 65.91 142 LEU B O 1
ATOM 4219 N N . VAL B 1 143 ? -45.671 6.539 67.278 1.00 59.12 143 VAL B N 1
ATOM 4220 C CA . VAL B 1 143 ? -44.503 7.021 67.981 1.00 67.43 143 VAL B CA 1
ATOM 4221 C C . VAL B 1 143 ? -44.179 5.992 69.041 1.00 82.19 143 VAL B C 1
ATOM 4222 O O . VAL B 1 143 ? -45.036 5.172 69.383 1.00 87.06 143 VAL B O 1
ATOM 4226 N N . THR B 1 144 ? -42.940 5.997 69.521 1.00 74.47 144 THR B N 1
ATOM 4227 C CA . THR B 1 144 ? -42.560 5.079 70.576 1.00 71.22 144 THR B CA 1
ATOM 4228 C C . THR B 1 144 ? -43.568 5.174 71.685 1.00 64.74 144 THR B C 1
ATOM 4229 O O . THR B 1 144 ? -43.693 6.227 72.304 1.00 62.95 144 THR B O 1
ATOM 4233 N N . ASN B 1 145 ? -44.314 4.097 71.907 1.00 73.54 145 ASN B N 1
ATOM 4234 C CA . ASN B 1 145 ? -44.979 3.920 73.184 1.00 82.73 145 ASN B CA 1
ATOM 4235 C C . ASN B 1 145 ? -46.219 4.786 73.305 1.00 82.79 145 ASN B C 1
ATOM 4236 O O . ASN B 1 145 ? -46.753 4.981 74.392 1.00 96.65 145 ASN B O 1
ATOM 4241 N N . GLU B 1 146 ? -46.682 5.247 72.138 1.00 77.88 146 GLU B N 1
ATOM 4242 C CA . GLU B 1 146 ? -47.905 6.044 71.964 1.00 81.68 146 GLU B CA 1
ATOM 4243 C C . GLU B 1 146 ? -48.349 6.049 70.486 1.00 74.10 146 GLU B C 1
ATOM 4244 O O . GLU B 1 146 ? -47.586 5.658 69.606 1.00 69.23 146 GLU B O 1
ATOM 4250 N N . VAL B 1 147 ? -49.586 6.468 70.217 1.00 73.54 147 VAL B N 1
ATOM 4251 C CA . VAL B 1 147 ? -50.067 6.649 68.843 1.00 63.73 147 VAL B CA 1
ATOM 4252 C C . VAL B 1 147 ? -50.802 7.977 68.700 1.00 74.39 147 VAL B C 1
ATOM 4253 O O . VAL B 1 147 ? -51.849 8.185 69.312 1.00 68.27 147 VAL B O 1
ATOM 4257 N N . HIS B 1 148 ? -50.253 8.872 67.885 1.00 70.04 148 HIS B N 1
ATOM 4258 C CA . HIS B 1 148 ? -50.812 10.210 67.728 1.00 56.01 148 HIS B CA 1
ATOM 4259 C C . HIS B 1 148 ? -51.922 10.271 66.680 1.00 56.44 148 HIS B C 1
ATOM 4260 O O . HIS B 1 148 ? -51.885 9.562 65.675 1.00 63.38 148 HIS B O 1
ATOM 4267 N N . PHE B 1 149 ? -52.911 11.124 66.932 1.00 59.28 149 PHE B N 1
ATOM 4268 C CA . PHE B 1 149 ? -54.008 11.355 65.996 1.00 53.88 149 PHE B CA 1
ATOM 4269 C C . PHE B 1 149 ? -54.144 12.850 65.721 1.00 56.25 149 PHE B C 1
ATOM 4270 O O . PHE B 1 149 ? -54.341 13.640 66.645 1.00 61.60 149 PHE B O 1
ATOM 4278 N N . TYR B 1 150 ? -54.038 13.236 64.454 1.00 56.10 150 TYR B N 1
ATOM 4279 C CA . TYR B 1 150 ? -54.065 14.647 64.077 1.00 54.24 150 TYR B CA 1
ATOM 4280 C C . TYR B 1 150 ? -55.308 15.018 63.277 1.00 50.32 150 TYR B C 1
ATOM 4281 O O . TYR B 1 150 ? -55.910 14.173 62.617 1.00 60.60 150 TYR B O 1
ATOM 4290 N N . GLU B 1 151 ? -55.684 16.291 63.341 1.00 50.01 151 GLU B N 1
ATOM 4291 C CA . GLU B 1 151 ? -56.637 16.852 62.392 1.00 54.37 151 GLU B CA 1
ATOM 4292 C C . GLU B 1 151 ? -55.857 17.300 61.164 1.00 59.41 151 GLU B C 1
ATOM 4293 O O . GLU B 1 151 ? -55.022 18.197 61.258 1.00 82.70 151 GLU B O 1
ATOM 4299 N N . THR B 1 152 ? -56.123 16.675 60.020 1.00 56.65 152 THR B N 1
ATOM 4300 C CA . THR B 1 152 ? -55.342 16.927 58.808 1.00 54.07 152 THR B CA 1
ATOM 4301 C C . THR B 1 152 ? -55.351 18.403 58.389 1.00 62.46 152 THR B C 1
ATOM 4302 O O . THR B 1 152 ? -54.355 18.909 57.872 1.00 47.69 152 THR B O 1
ATOM 4306 N N . GLY B 1 153 ? -56.470 19.085 58.621 1.00 68.67 153 GLY B N 1
ATOM 4307 C CA . GLY B 1 153 ? -56.598 20.505 58.332 1.00 74.87 153 GLY B CA 1
ATOM 4308 C C . GLY B 1 153 ? -55.599 21.361 59.068 1.00 64.73 153 GLY B C 1
ATOM 4309 O O . GLY B 1 153 ? -54.815 22.085 58.448 1.00 68.61 153 GLY B O 1
ATOM 4310 N N . ASN B 1 154 ? -55.600 21.273 60.391 1.00 68.20 154 ASN B N 1
ATOM 4311 C CA . ASN B 1 154 ? -54.491 21.850 61.146 1.00 68.89 154 ASN B CA 1
ATOM 4312 C C . ASN B 1 154 ? -53.677 20.764 61.894 1.00 62.64 154 ASN B C 1
ATOM 4313 O O . ASN B 1 154 ? -54.091 20.314 62.974 1.00 65.67 154 ASN B O 1
ATOM 4326 N N . SER B 1 156 ? -50.432 21.357 62.754 1.00 69.51 156 SER B N 1
ATOM 4327 C CA . SER B 1 156 ? -49.299 22.092 63.316 1.00 65.06 156 SER B CA 1
ATOM 4328 C C . SER B 1 156 ? -49.541 22.509 64.767 1.00 69.34 156 SER B C 1
ATOM 4329 O O . SER B 1 156 ? -48.650 23.040 65.433 1.00 71.05 156 SER B O 1
ATOM 4332 N N . LYS B 1 157 ? -50.756 22.269 65.247 1.00 60.56 157 LYS B N 1
ATOM 4333 C CA . LYS B 1 157 ? -51.104 22.546 66.633 1.00 74.14 157 LYS B CA 1
ATOM 4334 C C . LYS B 1 157 ? -50.909 21.291 67.472 1.00 75.09 157 LYS B C 1
ATOM 4335 O O . LYS B 1 157 ? -51.388 21.204 68.602 1.00 71.12 157 LYS B O 1
ATOM 4341 N N . GLY B 1 158 ? -50.203 20.317 66.907 1.00 64.48 158 GLY B N 1
ATOM 4342 C CA . GLY B 1 158 ? -49.982 19.051 67.578 1.00 56.36 158 GLY B CA 1
ATOM 4343 C C . GLY B 1 158 ? -51.208 18.163 67.504 1.00 67.03 158 GLY B C 1
ATOM 4344 O O . GLY B 1 158 ? -52.273 18.607 67.077 1.00 67.22 158 GLY B O 1
ATOM 4345 N N . PRO B 1 159 ? -51.066 16.898 67.928 1.00 63.86 159 PRO B N 1
ATOM 4346 C CA . PRO B 1 159 ? -52.155 15.916 67.862 1.00 53.80 159 PRO B CA 1
ATOM 4347 C C . PRO B 1 159 ? -53.333 16.280 68.763 1.00 59.03 159 PRO B C 1
ATOM 4348 O O . PRO B 1 159 ? -53.174 17.073 69.691 1.00 65.59 159 PRO B O 1
ATOM 4352 N N . ILE B 1 160 ? -54.501 15.708 68.480 1.00 61.95 160 ILE B N 1
ATOM 4353 C CA . ILE B 1 160 ? -55.703 15.966 69.267 1.00 54.24 160 ILE B CA 1
ATOM 4354 C C . ILE B 1 160 ? -56.105 14.728 70.058 1.00 63.06 160 ILE B C 1
ATOM 4355 O O . ILE B 1 160 ? -57.081 14.741 70.809 1.00 73.69 160 ILE B O 1
ATOM 4360 N N . ALA B 1 161 ? -55.343 13.657 69.870 1.00 50.47 161 ALA B N 1
ATOM 4361 C CA . ALA B 1 161 ? -55.560 12.406 70.582 1.00 38.71 161 ALA B CA 1
ATOM 4362 C C . ALA B 1 161 ? -54.257 11.619 70.664 1.00 50.18 161 ALA B C 1
ATOM 4363 O O . ALA B 1 161 ? -53.405 11.723 69.783 1.00 64.25 161 ALA B O 1
ATOM 4365 N N . LYS B 1 162 ? -54.105 10.845 71.733 1.00 47.96 162 LYS B N 1
ATOM 4366 C CA . LYS B 1 162 ? -52.934 9.994 71.916 1.00 52.48 162 LYS B CA 1
ATOM 4367 C C . LYS B 1 162 ? -53.345 8.663 72.531 1.00 64.23 162 LYS B C 1
ATOM 4368 O O . LYS B 1 162 ? -54.211 8.621 73.402 1.00 61.57 162 LYS B O 1
ATOM 4374 N N . LEU B 1 163 ? -52.731 7.574 72.079 1.00 70.09 163 LEU B N 1
ATOM 4375 C CA . LEU B 1 163 ? -52.981 6.276 72.694 1.00 66.42 163 LEU B CA 1
ATOM 4376 C C . LEU B 1 163 ? -51.718 5.766 73.373 1.00 86.28 163 LEU B C 1
ATOM 4377 O O . LEU B 1 163 ? -50.823 5.224 72.724 1.00 80.64 163 LEU B O 1
ATOM 4382 N N . ARG B 1 164 ? -51.662 5.942 74.688 1.00 101.04 164 ARG B N 1
ATOM 4383 C CA . ARG B 1 164 ? -50.474 5.616 75.465 1.00 93.40 164 ARG B CA 1
ATOM 4384 C C . ARG B 1 164 ? -50.455 4.168 75.939 1.00 94.74 164 ARG B C 1
ATOM 4385 O O . ARG B 1 164 ? -51.001 3.852 76.997 1.00 118.81 164 ARG B O 1
ATOM 4393 N N . VAL B 1 165 ? -49.832 3.289 75.157 1.00 90.50 165 VAL B N 1
ATOM 4394 C CA . VAL B 1 165 ? -49.622 1.910 75.587 1.00 90.83 165 VAL B CA 1
ATOM 4395 C C . VAL B 1 165 ? -48.162 1.505 75.410 1.00 77.36 165 VAL B C 1
ATOM 4396 O O . VAL B 1 165 ? -47.534 1.839 74.407 1.00 89.59 165 VAL B O 1
ATOM 4400 N N . GLU B 1 166 ? -47.632 0.768 76.381 1.00 83.09 166 GLU B N 1
ATOM 4401 C CA . GLU B 1 166 ? -46.226 0.383 76.374 1.00 80.21 166 GLU B CA 1
ATOM 4402 C C . GLU B 1 166 ? -45.924 -0.727 75.369 1.00 80.80 166 GLU B C 1
ATOM 4403 O O . GLU B 1 166 ? -46.680 -1.688 75.241 1.00 87.08 166 GLU B O 1
ATOM 4409 N N . GLY B 1 167 ? -44.812 -0.574 74.658 1.00 72.39 167 GLY B N 1
ATOM 4410 C CA . GLY B 1 167 ? -44.301 -1.602 73.769 1.00 78.90 167 GLY B CA 1
ATOM 4411 C C . GLY B 1 167 ? -45.153 -1.951 72.561 1.00 72.16 167 GLY B C 1
ATOM 4412 O O . GLY B 1 167 ? -45.093 -3.078 72.071 1.00 79.55 167 GLY B O 1
ATOM 4413 N N . ILE B 1 168 ? -45.936 -0.994 72.073 1.00 73.68 168 ILE B N 1
ATOM 4414 C CA . ILE B 1 168 ? -46.746 -1.205 70.875 1.00 74.89 168 ILE B CA 1
ATOM 4415 C C . ILE B 1 168 ? -45.865 -1.326 69.630 1.00 82.77 168 ILE B C 1
ATOM 4416 O O . ILE B 1 168 ? -44.926 -0.553 69.447 1.00 79.83 168 ILE B O 1
ATOM 4421 N N . SER B 1 169 ? -46.164 -2.304 68.779 1.00 82.84 169 SER B N 1
ATOM 4422 C CA . SER B 1 169 ? -45.363 -2.543 67.580 1.00 83.59 169 SER B CA 1
ATOM 4423 C C . SER B 1 169 ? -45.915 -1.857 66.333 1.00 77.34 169 SER B C 1
ATOM 4424 O O . SER B 1 169 ? -45.161 -1.236 65.586 1.00 84.58 169 SER B O 1
ATOM 4427 N N . ASP B 1 170 ? -47.219 -1.985 66.097 1.00 58.97 170 ASP B N 1
ATOM 4428 C CA . ASP B 1 170 ? -47.854 -1.316 64.962 1.00 61.55 170 ASP B CA 1
ATOM 4429 C C . ASP B 1 170 ? -49.374 -1.266 65.092 1.00 54.68 170 ASP B C 1
ATOM 4430 O O . ASP B 1 170 ? -49.966 -1.958 65.923 1.00 64.88 170 ASP B O 1
ATOM 4435 N N . PHE B 1 171 ? -49.995 -0.447 64.251 1.00 48.42 171 PHE B N 1
ATOM 4436 C CA . PHE B 1 171 ? -51.437 -0.249 64.283 1.00 43.39 171 PHE B CA 1
ATOM 4437 C C . PHE B 1 171 ? -52.023 -0.285 62.876 1.00 46.17 171 PHE B C 1
ATOM 4438 O O . PHE B 1 171 ? -51.285 -0.288 61.891 1.00 56.11 171 PHE B O 1
ATOM 4446 N N . ALA B 1 172 ? -53.349 -0.299 62.784 1.00 39.68 172 ALA B N 1
ATOM 4447 C CA . ALA B 1 172 ? -54.018 -0.330 61.489 1.00 47.16 172 ALA B CA 1
ATOM 4448 C C . ALA B 1 172 ? -55.416 0.281 61.565 1.00 44.39 172 ALA B C 1
ATOM 4449 O O . ALA B 1 172 ? -56.336 -0.314 62.128 1.00 41.79 172 ALA B O 1
ATOM 4451 N N . LEU B 1 173 ? -55.565 1.473 60.993 1.00 45.48 173 LEU B N 1
ATOM 4452 C CA . LEU B 1 173 ? -56.844 2.178 60.995 1.00 38.24 173 LEU B CA 1
ATOM 4453 C C . LEU B 1 173 ? -57.916 1.434 60.203 1.00 42.51 173 LEU B C 1
ATOM 4454 O O . LEU B 1 173 ? -57.609 0.638 59.314 1.00 57.41 173 LEU B O 1
ATOM 4459 N N . SER B 1 174 ? -59.175 1.698 60.536 1.00 49.99 174 SER B N 1
ATOM 4460 C CA . SER B 1 174 ? -60.300 1.107 59.821 1.00 40.57 174 SER B CA 1
ATOM 4461 C C . SER B 1 174 ? -60.490 1.770 58.459 1.00 62.24 174 SER B C 1
ATOM 4462 O O . SER B 1 174 ? -60.576 2.994 58.368 1.00 77.98 174 SER B O 1
ATOM 4465 N N . PRO B 1 175 ? -60.559 0.957 57.395 1.00 59.83 175 PRO B N 1
ATOM 4466 C CA . PRO B 1 175 ? -60.743 1.458 56.029 1.00 53.19 175 PRO B CA 1
ATOM 4467 C C . PRO B 1 175 ? -62.140 2.022 55.817 1.00 63.10 175 PRO B C 1
ATOM 4468 O O . PRO B 1 175 ? -62.365 2.778 54.877 1.00 81.61 175 PRO B O 1
ATOM 4472 N N . GLY B 1 176 ? -63.073 1.647 56.682 1.00 53.19 176 GLY B N 1
ATOM 4473 C CA . GLY B 1 176 ? -64.454 2.055 56.518 1.00 66.51 176 GLY B CA 1
ATOM 4474 C C . GLY B 1 176 ? -64.674 3.526 56.805 1.00 74.76 176 GLY B C 1
ATOM 4475 O O . GLY B 1 176 ? -63.725 4.282 57.009 1.00 69.38 176 GLY B O 1
ATOM 4476 N N . GLN B 1 177 ? -65.936 3.935 56.815 1.00 84.75 177 GLN B N 1
ATOM 4477 C CA . GLN B 1 177 ? -66.281 5.299 57.183 1.00 91.95 177 GLN B CA 1
ATOM 4478 C C . GLN B 1 177 ? -66.132 5.447 58.692 1.00 85.48 177 GLN B C 1
ATOM 4479 O O . GLN B 1 177 ? -65.984 6.548 59.216 1.00 87.02 177 GLN B O 1
ATOM 4485 N N . ASN B 1 178 ? -66.159 4.309 59.379 1.00 70.76 178 ASN B N 1
ATOM 4486 C CA . ASN B 1 178 ? -66.010 4.263 60.828 1.00 75.91 178 ASN B CA 1
ATOM 4487 C C . ASN B 1 178 ? -64.576 4.534 61.267 1.00 76.01 178 ASN B C 1
ATOM 4488 O O . ASN B 1 178 ? -63.623 4.245 60.541 1.00 73.73 178 ASN B O 1
ATOM 4493 N N . HIS B 1 179 ? -64.432 5.091 62.463 1.00 68.12 179 HIS B N 1
ATOM 4494 C CA . HIS B 1 179 ? -63.125 5.478 62.973 1.00 59.16 179 HIS B CA 1
ATOM 4495 C C . HIS B 1 179 ? -62.639 4.518 64.058 1.00 58.27 179 HIS B C 1
ATOM 4496 O O . HIS B 1 179 ? -62.971 4.674 65.233 1.00 64.44 179 HIS B O 1
ATOM 4503 N N . ALA B 1 180 ? -61.854 3.523 63.654 1.00 59.09 180 ALA B N 1
ATOM 4504 C CA . ALA B 1 180 ? -61.291 2.557 64.594 1.00 50.23 180 ALA B CA 1
ATOM 4505 C C . ALA B 1 180 ? -59.836 2.238 64.261 1.00 39.65 180 ALA B C 1
ATOM 4506 O O . ALA B 1 180 ? -59.294 2.727 63.270 1.00 51.22 180 ALA B O 1
ATOM 4508 N N . VAL B 1 181 ? -59.214 1.408 65.095 1.00 43.25 181 VAL B N 1
ATOM 4509 C CA . VAL B 1 181 ? -57.805 1.065 64.937 1.00 55.99 181 VAL B CA 1
ATOM 4510 C C . VAL B 1 181 ? -57.458 -0.211 65.713 1.00 57.09 181 VAL B C 1
ATOM 4511 O O . VAL B 1 181 ? -57.959 -0.435 66.815 1.00 64.99 181 VAL B O 1
ATOM 4515 N N . ALA B 1 182 ? -56.623 -1.057 65.115 1.00 43.08 182 ALA B N 1
ATOM 4516 C CA . ALA B 1 182 ? -56.089 -2.234 65.792 1.00 41.15 182 ALA B CA 1
ATOM 4517 C C . ALA B 1 182 ? -54.665 -1.940 66.249 1.00 56.27 182 ALA B C 1
ATOM 4518 O O . ALA B 1 182 ? -53.997 -1.097 65.666 1.00 57.10 182 ALA B O 1
ATOM 4520 N N . VAL B 1 183 ? -54.204 -2.632 67.286 1.00 61.54 183 VAL B N 1
ATOM 4521 C CA . VAL B 1 183 ? -52.896 -2.358 67.885 1.00 50.52 183 VAL B CA 1
ATOM 4522 C C . VAL B 1 183 ? -52.202 -3.658 68.291 1.00 54.92 183 VAL B C 1
ATOM 4523 O O . VAL B 1 183 ? -52.848 -4.559 68.807 1.00 54.81 183 VAL B O 1
ATOM 4527 N N . PHE B 1 184 ? -50.897 -3.766 68.051 1.00 58.45 184 PHE B N 1
ATOM 4528 C CA . PHE B 1 184 ? -50.165 -4.976 68.426 1.00 62.65 184 PHE B CA 1
ATOM 4529 C C . PHE B 1 184 ? -49.053 -4.716 69.436 1.00 80.75 184 PHE B C 1
ATOM 4530 O O . PHE B 1 184 ? -48.335 -3.722 69.347 1.00 76.88 184 PHE B O 1
ATOM 4538 N N . ILE B 1 185 ? -48.918 -5.632 70.391 1.00 81.63 185 ILE B N 1
ATOM 4539 C CA . ILE B 1 185 ? -47.824 -5.617 71.357 1.00 74.26 185 ILE B CA 1
ATOM 4540 C C . ILE B 1 185 ? -47.327 -7.035 71.593 1.00 73.43 185 ILE B C 1
ATOM 4541 O O . ILE B 1 185 ? -48.104 -7.895 71.987 1.00 67.92 185 ILE B O 1
ATOM 4546 N N . PRO B 1 186 ? -46.031 -7.288 71.352 1.00 88.87 186 PRO B N 1
ATOM 4547 C CA . PRO B 1 186 ? -45.458 -8.609 71.632 1.00 87.74 186 PRO B CA 1
ATOM 4548 C C . PRO B 1 186 ? -45.280 -8.816 73.132 1.00 88.78 186 PRO B C 1
ATOM 4549 O O . PRO B 1 186 ? -45.474 -7.867 73.893 1.00 94.85 186 PRO B O 1
ATOM 4553 N N . GLU B 1 187 ? -44.915 -10.024 73.555 1.00 82.97 187 GLU B N 1
ATOM 4554 C CA . GLU B 1 187 ? -44.865 -10.316 74.984 1.00 94.67 187 GLU B CA 1
ATOM 4555 C C . GLU B 1 187 ? -43.501 -9.988 75.591 1.00 100.74 187 GLU B C 1
ATOM 4556 O O . GLU B 1 187 ? -42.453 -10.229 74.987 1.00 108.64 187 GLU B O 1
ATOM 4562 N N . LYS B 1 188 ? -43.540 -9.424 76.795 1.00 99.98 188 LYS B N 1
ATOM 4563 C CA . LYS B 1 188 ? -42.352 -8.916 77.467 1.00 105.16 188 LYS B CA 1
ATOM 4564 C C . LYS B 1 188 ? -42.650 -8.748 78.954 1.00 116.37 188 LYS B C 1
ATOM 4565 O O . LYS B 1 188 ? -43.811 -8.785 79.356 1.00 113.78 188 LYS B O 1
ATOM 4571 N N . LYS B 1 189 ? -41.605 -8.577 79.762 1.00 125.91 189 LYS B N 1
ATOM 4572 C CA . LYS B 1 189 ? -41.747 -8.178 81.164 1.00 128.56 189 LYS B CA 1
ATOM 4573 C C . LYS B 1 189 ? -42.680 -9.076 81.974 1.00 129.56 189 LYS B C 1
ATOM 4574 O O . LYS B 1 189 ? -43.382 -8.604 82.868 1.00 111.97 189 LYS B O 1
ATOM 4580 N N . GLY B 1 190 ? -42.689 -10.366 81.657 1.00 133.63 190 GLY B N 1
ATOM 4581 C CA . GLY B 1 190 ? -43.585 -11.298 82.315 1.00 114.79 190 GLY B CA 1
ATOM 4582 C C . GLY B 1 190 ? -45.036 -11.030 81.963 1.00 108.02 190 GLY B C 1
ATOM 4583 O O . GLY B 1 190 ? -45.940 -11.334 82.739 1.00 111.57 190 GLY B O 1
ATOM 4584 N N . ALA B 1 191 ? -45.256 -10.452 80.786 1.00 106.72 191 ALA B N 1
ATOM 4585 C CA . ALA B 1 191 ? -46.604 -10.167 80.308 1.00 101.72 191 ALA B CA 1
ATOM 4586 C C . ALA B 1 191 ? -46.811 -10.760 78.918 1.00 96.57 191 ALA B C 1
ATOM 4587 O O . ALA B 1 191 ? -45.871 -10.836 78.131 1.00 86.53 191 ALA B O 1
ATOM 4589 N N . PRO B 1 192 ? -48.047 -11.190 78.615 1.00 101.09 192 PRO B N 1
ATOM 4590 C CA . PRO B 1 192 ? -48.379 -11.773 77.311 1.00 99.91 192 PRO B CA 1
ATOM 4591 C C . PRO B 1 192 ? -48.376 -10.741 76.188 1.00 95.82 192 PRO B C 1
ATOM 4592 O O . PRO B 1 192 ? -48.118 -9.562 76.429 1.00 99.44 192 PRO B O 1
ATOM 4596 N N . ALA B 1 193 ? -48.655 -11.188 74.969 1.00 82.76 193 ALA B N 1
ATOM 4597 C CA . ALA B 1 193 ? -48.729 -10.278 73.837 1.00 81.57 193 ALA B CA 1
ATOM 4598 C C . ALA B 1 193 ? -50.147 -9.744 73.684 1.00 76.04 193 ALA B C 1
ATOM 4599 O O . ALA B 1 193 ? -51.109 -10.400 74.073 1.00 85.00 193 ALA B O 1
ATOM 4601 N N . SER B 1 194 ? -50.274 -8.553 73.114 1.00 58.20 194 SER B N 1
ATOM 4602 C CA . SER B 1 194 ? -51.554 -7.858 73.117 1.00 66.42 194 SER B CA 1
ATOM 4603 C C . SER B 1 194 ? -51.969 -7.314 71.753 1.00 75.94 194 SER B C 1
ATOM 4604 O O . SER B 1 194 ? -51.234 -6.556 71.122 1.00 77.00 194 SER B O 1
ATOM 4607 N N . VAL B 1 195 ? -53.153 -7.718 71.305 1.00 71.96 195 VAL B N 1
ATOM 4608 C CA . VAL B 1 195 ? -53.799 -7.086 70.160 1.00 58.39 195 VAL B CA 1
ATOM 4609 C C . VAL B 1 195 ? -55.130 -6.479 70.597 1.00 68.44 195 VAL B C 1
ATOM 4610 O O . VAL B 1 195 ? -56.127 -7.185 70.746 1.00 60.69 195 VAL B O 1
ATOM 4614 N N . ARG B 1 196 ? -55.134 -5.168 70.819 1.00 78.22 196 ARG B N 1
ATOM 4615 C CA . ARG B 1 196 ? -56.338 -4.467 71.248 1.00 69.42 196 ARG B CA 1
ATOM 4616 C C . ARG B 1 196 ? -56.954 -3.682 70.099 1.00 80.00 196 ARG B C 1
ATOM 4617 O O . ARG B 1 196 ? -56.295 -3.412 69.097 1.00 74.27 196 ARG B O 1
ATOM 4625 N N . THR B 1 197 ? -58.221 -3.315 70.251 1.00 72.76 197 THR B N 1
ATOM 4626 C CA . THR B 1 197 ? -58.884 -2.430 69.299 1.00 72.97 197 THR B CA 1
ATOM 4627 C C . THR B 1 197 ? -59.656 -1.344 70.038 1.00 82.11 197 THR B C 1
ATOM 4628 O O . THR B 1 197 ? -60.520 -1.637 70.859 1.00 86.22 197 THR B O 1
ATOM 4632 N N . TYR B 1 198 ? -59.328 -0.089 69.749 1.00 68.52 198 TYR B N 1
ATOM 4633 C CA . TYR B 1 198 ? -59.994 1.051 70.369 1.00 60.85 198 TYR B CA 1
ATOM 4634 C C . TYR B 1 198 ? -60.777 1.840 69.329 1.00 67.46 198 TYR B C 1
ATOM 4635 O O . TYR B 1 198 ? -60.427 1.840 68.150 1.00 78.39 198 TYR B O 1
ATOM 4644 N N . SER B 1 199 ? -61.839 2.509 69.764 1.00 76.08 199 SER B N 1
ATOM 4645 C CA . SER B 1 199 ? -62.468 3.523 68.930 1.00 70.83 199 SER B CA 1
ATOM 4646 C C . SER B 1 199 ? -61.623 4.786 69.050 1.00 67.77 199 SER B C 1
ATOM 4647 O O . SER B 1 199 ? -61.162 5.124 70.138 1.00 58.86 199 SER B O 1
ATOM 4650 N N . ILE B 1 200 ? -61.411 5.473 67.933 1.00 57.33 200 ILE B N 1
ATOM 4651 C CA . ILE B 1 200 ? -60.485 6.605 67.884 1.00 58.79 200 ILE B CA 1
ATOM 4652 C C . ILE B 1 200 ? -60.832 7.749 68.855 1.00 73.54 200 ILE B C 1
ATOM 4653 O O . ILE B 1 200 ? -59.940 8.290 69.510 1.00 91.57 200 ILE B O 1
ATOM 4658 N N . PRO B 1 201 ? -62.119 8.131 68.961 1.00 71.12 201 PRO B N 1
ATOM 4659 C CA . PRO B 1 201 ? -62.360 9.153 69.986 1.00 65.75 201 PRO B CA 1
ATOM 4660 C C . PRO B 1 201 ? -62.174 8.638 71.415 1.00 63.55 201 PRO B C 1
ATOM 4661 O O . PRO B 1 201 ? -61.765 9.402 72.289 1.00 75.89 201 PRO B O 1
ATOM 4665 N N . ASN B 1 202 ? -62.460 7.360 71.644 1.00 63.22 202 ASN B N 1
ATOM 4666 C CA . ASN B 1 202 ? -62.510 6.831 73.004 1.00 56.03 202 ASN B CA 1
ATOM 4667 C C . ASN B 1 202 ? -61.492 5.720 73.276 1.00 59.18 202 ASN B C 1
ATOM 4668 O O . ASN B 1 202 ? -61.638 4.594 72.798 1.00 48.35 202 ASN B O 1
ATOM 4673 N N . PHE B 1 203 ? -60.469 6.051 74.061 1.00 68.36 203 PHE B N 1
ATOM 4674 C CA . PHE B 1 203 ? -59.383 5.123 74.372 1.00 70.38 203 PHE B CA 1
ATOM 4675 C C . PHE B 1 203 ? -59.473 4.557 75.790 1.00 65.37 203 PHE B C 1
ATOM 4676 O O . PHE B 1 203 ? -58.574 3.843 76.236 1.00 60.81 203 PHE B O 1
ATOM 4684 N N . ASN B 1 204 ? -60.553 4.885 76.494 1.00 68.16 204 ASN B N 1
ATOM 4685 C CA . ASN B 1 204 ? -60.749 4.432 77.870 1.00 77.17 204 ASN B CA 1
ATOM 4686 C C . ASN B 1 204 ? -60.722 2.914 77.995 1.00 75.22 204 ASN B C 1
ATOM 4687 O O . ASN B 1 204 ? -60.170 2.366 78.950 1.00 70.92 204 ASN B O 1
ATOM 4692 N N . SER B 1 205 ? -61.319 2.241 77.019 1.00 73.54 205 SER B N 1
ATOM 4693 C CA . SER B 1 205 ? -61.375 0.787 77.015 1.00 75.42 205 SER B CA 1
ATOM 4694 C C . SER B 1 205 ? -61.466 0.255 75.591 1.00 76.82 205 SER B C 1
ATOM 4695 O O . SER B 1 205 ? -62.204 0.796 74.768 1.00 67.01 205 SER B O 1
ATOM 4698 N N . PRO B 1 206 ? -60.711 -0.812 75.297 1.00 80.29 206 PRO B N 1
ATOM 4699 C CA . PRO B 1 206 ? -60.700 -1.418 73.962 1.00 78.16 206 PRO B CA 1
ATOM 4700 C C . PRO B 1 206 ? -62.046 -2.024 73.584 1.00 72.83 206 PRO B C 1
ATOM 4701 O O . PRO B 1 206 ? -62.886 -2.249 74.456 1.00 63.55 206 PRO B O 1
ATOM 4705 N N . LEU B 1 207 ? -62.248 -2.284 72.296 1.00 74.99 207 LEU B N 1
ATOM 4706 C CA . LEU B 1 207 ? -63.414 -3.038 71.861 1.00 74.69 207 LEU B CA 1
ATOM 4707 C C . LEU B 1 207 ? -63.136 -4.528 72.039 1.00 74.49 207 LEU B C 1
ATOM 4708 O O . LEU B 1 207 ? -64.059 -5.342 72.087 1.00 78.73 207 LEU B O 1
ATOM 4713 N N . SER B 1 208 ? -61.853 -4.871 72.143 1.00 72.20 208 SER B N 1
ATOM 4714 C CA . SER B 1 208 ? -61.419 -6.244 72.396 1.00 72.45 208 SER B CA 1
ATOM 4715 C C . SER B 1 208 ? -59.963 -6.260 72.865 1.00 79.30 208 SER B C 1
ATOM 4716 O O . SER B 1 208 ? -59.226 -5.303 72.640 1.00 79.32 208 SER B O 1
ATOM 4719 N N . GLN B 1 209 ? -59.552 -7.349 73.509 1.00 75.03 209 GLN B N 1
ATOM 4720 C CA . GLN B 1 209 ? -58.207 -7.445 74.078 1.00 76.55 209 GLN B CA 1
ATOM 4721 C C . GLN B 1 209 ? -57.733 -8.894 74.149 1.00 79.49 209 GLN B C 1
ATOM 4722 O O . GLN B 1 209 ? -58.032 -9.600 75.113 1.00 94.10 209 GLN B O 1
ATOM 4728 N N . LYS B 1 210 ? -57.008 -9.340 73.126 1.00 66.00 210 LYS B N 1
ATOM 4729 C CA . LYS B 1 210 ? -56.675 -10.759 72.985 1.00 71.67 210 LYS B CA 1
ATOM 4730 C C . LYS B 1 210 ? -55.173 -11.023 73.121 1.00 65.41 210 LYS B C 1
ATOM 4731 O O . LYS B 1 210 ? -54.356 -10.117 72.964 1.00 40.59 210 LYS B O 1
ATOM 4737 N N . THR B 1 211 ? -54.818 -12.274 73.407 1.00 65.89 211 THR B N 1
ATOM 4738 C CA . THR B 1 211 ? -53.419 -12.657 73.603 1.00 58.85 211 THR B CA 1
ATOM 4739 C C . THR B 1 211 ? -52.940 -13.655 72.538 1.00 70.11 211 THR B C 1
ATOM 4740 O O . THR B 1 211 ? -53.730 -14.445 72.020 1.00 72.74 211 THR B O 1
ATOM 4744 N N . PHE B 1 212 ? -51.646 -13.601 72.214 1.00 79.52 212 PHE B N 1
ATOM 4745 C CA . PHE B 1 212 ? -51.043 -14.424 71.157 1.00 86.73 212 PHE B CA 1
ATOM 4746 C C . PHE B 1 212 ? -49.558 -14.714 71.400 1.00 92.68 212 PHE B C 1
ATOM 4747 O O . PHE B 1 212 ? -48.773 -13.797 71.586 1.00 93.98 212 PHE B O 1
ATOM 4755 N N . PHE B 1 213 ? -49.167 -15.987 71.378 1.00 97.05 213 PHE B N 1
ATOM 4756 C CA . PHE B 1 213 ? -47.752 -16.371 71.496 1.00 105.19 213 PHE B CA 1
ATOM 4757 C C . PHE B 1 213 ? -47.318 -17.090 70.227 1.00 104.60 213 PHE B C 1
ATOM 4758 O O . PHE B 1 213 ? -48.162 -17.557 69.476 1.00 96.03 213 PHE B O 1
ATOM 4766 N N . LYS B 1 214 ? -46.006 -17.205 70.022 1.00 103.90 214 LYS B N 1
ATOM 4767 C CA . LYS B 1 214 ? -45.419 -17.378 68.692 1.00 96.43 214 LYS B CA 1
ATOM 4768 C C . LYS B 1 214 ? -45.789 -16.136 67.899 1.00 89.71 214 LYS B C 1
ATOM 4769 O O . LYS B 1 214 ? -46.121 -16.205 66.717 1.00 76.06 214 LYS B O 1
ATOM 4775 N N . ALA B 1 215 ? -45.737 -14.998 68.585 1.00 101.65 215 ALA B N 1
ATOM 4776 C CA . ALA B 1 215 ? -46.138 -13.720 68.016 1.00 100.62 215 ALA B CA 1
ATOM 4777 C C . ALA B 1 215 ? -45.087 -12.645 68.271 1.00 107.11 215 ALA B C 1
ATOM 4778 O O . ALA B 1 215 ? -45.168 -11.909 69.252 1.00 81.03 215 ALA B O 1
ATOM 4780 N N . ASP B 1 216 ? -44.101 -12.556 67.386 1.00 115.87 216 ASP B N 1
ATOM 4781 C CA . ASP B 1 216 ? -43.091 -11.507 67.478 1.00 112.29 216 ASP B CA 1
ATOM 4782 C C . ASP B 1 216 ? -43.348 -10.436 66.423 1.00 107.56 216 ASP B C 1
ATOM 4783 O O . ASP B 1 216 ? -43.391 -9.245 66.731 1.00 111.93 216 ASP B O 1
ATOM 4788 N N . LYS B 1 217 ? -43.520 -10.871 65.178 1.00 87.61 217 LYS B N 1
ATOM 4789 C CA . LYS B 1 217 ? -43.872 -9.977 64.081 1.00 99.71 217 LYS B CA 1
ATOM 4790 C C . LYS B 1 217 ? -45.363 -10.086 63.787 1.00 97.86 217 LYS B C 1
ATOM 4791 O O . LYS B 1 217 ? -45.984 -11.103 64.085 1.00 93.56 217 LYS B O 1
ATOM 4797 N N . VAL B 1 218 ? -45.937 -9.043 63.196 1.00 100.94 218 VAL B N 1
ATOM 4798 C CA . VAL B 1 218 ? -47.375 -9.014 62.952 1.00 97.25 218 VAL B CA 1
ATOM 4799 C C . VAL B 1 218 ? -47.708 -8.277 61.652 1.00 92.66 218 VAL B C 1
ATOM 4800 O O . VAL B 1 218 ? -46.974 -7.387 61.225 1.00 92.06 218 VAL B O 1
ATOM 4804 N N . GLN B 1 219 ? -48.806 -8.672 61.014 1.00 81.05 219 GLN B N 1
ATOM 4805 C CA . GLN B 1 219 ? -49.299 -7.984 59.826 1.00 60.86 219 GLN B CA 1
ATOM 4806 C C . GLN B 1 219 ? -50.825 -7.905 59.845 1.00 64.01 219 GLN B C 1
ATOM 4807 O O . GLN B 1 219 ? -51.509 -8.917 59.695 1.00 60.51 219 GLN B O 1
ATOM 4813 N N . PHE B 1 220 ? -51.352 -6.699 60.042 1.00 68.25 220 PHE B N 1
ATOM 4814 C CA . PHE B 1 220 ? -52.797 -6.480 60.079 1.00 60.84 220 PHE B CA 1
ATOM 4815 C C . PHE B 1 220 ? -53.378 -6.313 58.680 1.00 54.87 220 PHE B C 1
ATOM 4816 O O . PHE B 1 220 ? -52.775 -5.668 57.824 1.00 58.37 220 PHE B O 1
ATOM 4824 N N . LYS B 1 221 ? -54.557 -6.887 58.454 1.00 40.15 221 LYS B N 1
ATOM 4825 C CA . LYS B 1 221 ? -55.258 -6.724 57.182 1.00 31.97 221 LYS B CA 1
ATOM 4826 C C . LYS B 1 221 ? -56.768 -6.597 57.373 1.00 42.00 221 LYS B C 1
ATOM 4827 O O . LYS B 1 221 ? -57.487 -7.597 57.377 1.00 50.34 221 LYS B O 1
ATOM 4833 N N . TRP B 1 222 ? -57.239 -5.362 57.531 1.00 49.49 222 TRP B N 1
ATOM 4834 C CA . TRP B 1 222 ? -58.668 -5.081 57.630 1.00 36.41 222 TRP B CA 1
ATOM 4835 C C . TRP B 1 222 ? -59.394 -5.463 56.346 1.00 36.44 222 TRP B C 1
ATOM 4836 O O . TRP B 1 222 ? -58.792 -5.508 55.272 1.00 57.83 222 TRP B O 1
ATOM 4847 N N . ASN B 1 223 ? -60.692 -5.726 56.456 1.00 39.15 223 ASN B N 1
ATOM 4848 C CA . ASN B 1 223 ? -61.525 -5.883 55.273 1.00 37.61 223 ASN B CA 1
ATOM 4849 C C . ASN B 1 223 ? -61.904 -4.505 54.734 1.00 47.26 223 ASN B C 1
ATOM 4850 O O . ASN B 1 223 ? -61.581 -3.492 55.355 1.00 50.12 223 ASN B O 1
ATOM 4855 N N . ALA B 1 224 ? -62.564 -4.465 53.579 1.00 54.33 224 ALA B N 1
ATOM 4856 C CA . ALA B 1 224 ? -62.909 -3.198 52.936 1.00 51.13 224 ALA B CA 1
ATOM 4857 C C . ALA B 1 224 ? -63.776 -2.333 53.844 1.00 56.78 224 ALA B C 1
ATOM 4858 O O . ALA B 1 224 ? -63.515 -1.143 54.017 1.00 65.63 224 ALA B O 1
ATOM 4860 N N . LEU B 1 225 ? -64.805 -2.940 54.425 1.00 56.41 225 LEU B N 1
ATOM 4861 C CA . LEU B 1 225 ? -65.632 -2.259 55.410 1.00 49.40 225 LEU B CA 1
ATOM 4862 C C . LEU B 1 225 ? -64.893 -2.233 56.746 1.00 54.62 225 LEU B C 1
ATOM 4863 O O . LEU B 1 225 ? -63.727 -2.612 56.821 1.00 59.11 225 LEU B O 1
ATOM 4868 N N . GLY B 1 226 ? -65.562 -1.785 57.800 1.00 51.54 226 GLY B N 1
ATOM 4869 C CA . GLY B 1 226 ? -64.965 -1.811 59.122 1.00 68.61 226 GLY B CA 1
ATOM 4870 C C . GLY B 1 226 ? -65.530 -2.952 59.943 1.00 81.75 226 GLY B C 1
ATOM 4871 O O . GLY B 1 226 ? -65.844 -2.780 61.117 1.00 102.30 226 GLY B O 1
ATOM 4872 N N . THR B 1 227 ? -65.650 -4.123 59.322 1.00 72.12 227 THR B N 1
ATOM 4873 C CA . THR B 1 227 ? -66.356 -5.248 59.930 1.00 56.45 227 THR B CA 1
ATOM 4874 C C . THR B 1 227 ? -65.450 -6.401 60.362 1.00 73.49 227 THR B C 1
ATOM 4875 O O . THR B 1 227 ? -65.900 -7.311 61.058 1.00 91.60 227 THR B O 1
ATOM 4879 N N . SER B 1 228 ? -64.185 -6.379 59.953 1.00 77.89 228 SER B N 1
ATOM 4880 C CA . SER B 1 228 ? -63.302 -7.508 60.237 1.00 67.48 228 SER B CA 1
ATOM 4881 C C . SER B 1 228 ? -61.819 -7.149 60.262 1.00 61.95 228 SER B C 1
ATOM 4882 O O . SER B 1 228 ? -61.442 -6.000 60.041 1.00 79.75 228 SER B O 1
ATOM 4885 N N . LEU B 1 229 ? -60.986 -8.153 60.530 1.00 55.23 229 LEU B N 1
ATOM 4886 C CA . LEU B 1 229 ? -59.537 -7.981 60.589 1.00 58.77 229 LEU B CA 1
ATOM 4887 C C . LEU B 1 229 ? -58.833 -9.339 60.471 1.00 59.93 229 LEU B C 1
ATOM 4888 O O . LEU B 1 229 ? -59.425 -10.380 60.761 1.00 67.36 229 LEU B O 1
ATOM 4893 N N . LEU B 1 230 ? -57.579 -9.318 60.024 1.00 50.43 230 LEU B N 1
ATOM 4894 C CA . LEU B 1 230 ? -56.752 -10.518 59.915 1.00 45.86 230 LEU B CA 1
ATOM 4895 C C . LEU B 1 230 ? -55.398 -10.275 60.590 1.00 64.95 230 LEU B C 1
ATOM 4896 O O . LEU B 1 230 ? -54.817 -9.199 60.444 1.00 60.30 230 LEU B O 1
ATOM 4901 N N . VAL B 1 231 ? -54.899 -11.271 61.323 1.00 58.51 231 VAL B N 1
ATOM 4902 C CA . VAL B 1 231 ? -53.661 -11.125 62.098 1.00 72.46 231 VAL B CA 1
ATOM 4903 C C . VAL B 1 231 ? -52.618 -12.215 61.780 1.00 78.68 231 VAL B C 1
ATOM 4904 O O . VAL B 1 231 ? -52.819 -13.390 62.080 1.00 81.10 231 VAL B O 1
ATOM 4908 N N . LEU B 1 232 ? -51.512 -11.800 61.160 1.00 84.55 232 LEU B N 1
ATOM 4909 C CA . LEU B 1 232 ? -50.375 -12.666 60.804 1.00 86.92 232 LEU B CA 1
ATOM 4910 C C . LEU B 1 232 ? -49.252 -12.565 61.846 1.00 82.88 232 LEU B C 1
ATOM 4911 O O . LEU B 1 232 ? -48.401 -11.687 61.749 1.00 76.58 232 LEU B O 1
ATOM 4916 N N . THR B 1 233 ? -49.229 -13.462 62.827 1.00 91.60 233 THR B N 1
ATOM 4917 C CA . THR B 1 233 ? -48.213 -13.393 63.878 1.00 92.81 233 THR B CA 1
ATOM 4918 C C . THR B 1 233 ? -47.051 -14.362 63.655 1.00 93.25 233 THR B C 1
ATOM 4919 O O . THR B 1 233 ? -47.229 -15.578 63.628 1.00 87.85 233 THR B O 1
ATOM 4923 N N . GLN B 1 234 ? -45.855 -13.805 63.500 1.00 94.92 234 GLN B N 1
ATOM 4924 C CA . GLN B 1 234 ? -44.646 -14.599 63.302 1.00 89.96 234 GLN B CA 1
ATOM 4925 C C . GLN B 1 234 ? -43.772 -14.536 64.553 1.00 86.33 234 GLN B C 1
ATOM 4926 O O . GLN B 1 234 ? -43.941 -13.644 65.377 1.00 79.00 234 GLN B O 1
ATOM 4932 N N . THR B 1 235 ? -42.845 -15.478 64.706 1.00 82.81 235 THR B N 1
ATOM 4933 C CA . THR B 1 235 ? -41.971 -15.475 65.879 1.00 82.40 235 THR B CA 1
ATOM 4934 C C . THR B 1 235 ? -40.504 -15.695 65.522 1.00 78.02 235 THR B C 1
ATOM 4935 O O . THR B 1 235 ? -40.176 -16.013 64.378 1.00 83.83 235 THR B O 1
ATOM 4939 N N . GLU B 1 236 ? -39.634 -15.516 66.515 1.00 86.22 236 GLU B N 1
ATOM 4940 C CA . GLU B 1 236 ? -38.198 -15.751 66.367 1.00 91.99 236 GLU B CA 1
ATOM 4941 C C . GLU B 1 236 ? -37.589 -14.903 65.252 1.00 98.44 236 GLU B C 1
ATOM 4942 O O . GLU B 1 236 ? -36.416 -14.531 65.307 1.00 95.18 236 GLU B O 1
ATOM 4948 N N . LYS B 1 242 ? -48.002 -18.117 62.542 1.00 104.46 242 LYS B N 1
ATOM 4949 C CA . LYS B 1 242 ? -49.413 -18.475 62.454 1.00 109.56 242 LYS B CA 1
ATOM 4950 C C . LYS B 1 242 ? -50.247 -17.270 62.045 1.00 108.90 242 LYS B C 1
ATOM 4951 O O . LYS B 1 242 ? -49.769 -16.156 61.992 1.00 107.00 242 LYS B O 1
ATOM 4957 N N . ASN B 1 243 ? -51.511 -17.517 61.764 1.00 107.44 243 ASN B N 1
ATOM 4958 C CA . ASN B 1 243 ? -52.424 -16.465 61.390 1.00 105.90 243 ASN B CA 1
ATOM 4959 C C . ASN B 1 243 ? -53.849 -16.901 61.560 1.00 94.45 243 ASN B C 1
ATOM 4960 O O . ASN B 1 243 ? -54.162 -18.067 61.318 1.00 107.83 243 ASN B O 1
ATOM 4965 N N . TYR B 1 244 ? -54.697 -15.964 61.982 1.00 75.98 244 TYR B N 1
ATOM 4966 C CA . TYR B 1 244 ? -56.096 -16.047 61.603 1.00 81.40 244 TYR B CA 1
ATOM 4967 C C . TYR B 1 244 ? -57.026 -14.911 61.980 1.00 71.97 244 TYR B C 1
ATOM 4968 O O . TYR B 1 244 ? -56.615 -13.791 62.288 1.00 67.76 244 TYR B O 1
ATOM 4977 N N . TYR B 1 245 ? -58.305 -15.265 61.955 1.00 60.76 245 TYR B N 1
ATOM 4978 C CA . TYR B 1 245 ? -59.399 -14.334 61.826 1.00 45.97 245 TYR B CA 1
ATOM 4979 C C . TYR B 1 245 ? -60.193 -13.744 62.969 1.00 73.64 245 TYR B C 1
ATOM 4980 O O . TYR B 1 245 ? -61.148 -14.332 63.474 1.00 87.60 245 TYR B O 1
ATOM 4989 N N . GLY B 1 246 ? -59.770 -12.550 63.346 1.00 94.96 246 GLY B N 1
ATOM 4990 C CA . GLY B 1 246 ? -60.529 -11.639 64.176 1.00 97.41 246 GLY B CA 1
ATOM 4991 C C . GLY B 1 246 ? -59.968 -10.256 64.257 1.00 97.06 246 GLY B C 1
ATOM 4992 O O . GLY B 1 246 ? -59.108 -9.885 63.467 1.00 108.26 246 GLY B O 1
ATOM 4993 N N . GLU B 1 247 ? -60.417 -9.502 65.254 1.00 87.73 247 GLU B N 1
ATOM 4994 C CA . GLU B 1 247 ? -61.299 -10.060 66.272 1.00 114.01 247 GLU B CA 1
ATOM 4995 C C . GLU B 1 247 ? -62.538 -9.211 66.523 1.00 107.10 247 GLU B C 1
ATOM 4996 O O . GLU B 1 247 ? -63.424 -9.621 67.267 1.00 112.74 247 GLU B O 1
ATOM 5002 N N . THR B 1 248 ? -62.602 -8.035 65.906 1.00 101.48 248 THR B N 1
ATOM 5003 C CA . THR B 1 248 ? -63.729 -7.133 66.120 1.00 98.09 248 THR B CA 1
ATOM 5004 C C . THR B 1 248 ? -64.228 -6.531 64.814 1.00 87.77 248 THR B C 1
ATOM 5005 O O . THR B 1 248 ? -63.538 -6.569 63.795 1.00 105.76 248 THR B O 1
ATOM 5009 N N . ASN B 1 249 ? -65.434 -5.973 64.855 1.00 82.44 249 ASN B N 1
ATOM 5010 C CA . ASN B 1 249 ? -65.977 -5.248 63.716 1.00 84.40 249 ASN B CA 1
ATOM 5011 C C . ASN B 1 249 ? -65.660 -3.763 63.827 1.00 81.65 249 ASN B C 1
ATOM 5012 O O . ASN B 1 249 ? -66.561 -2.934 63.955 1.00 79.88 249 ASN B O 1
ATOM 5017 N N . ILE B 1 255 ? -67.211 -4.334 68.324 1.00 69.04 255 ILE B N 1
ATOM 5018 C CA . ILE B 1 255 ? -68.265 -5.337 68.421 1.00 74.21 255 ILE B CA 1
ATOM 5019 C C . ILE B 1 255 ? -67.612 -6.704 68.669 1.00 82.65 255 ILE B C 1
ATOM 5020 O O . ILE B 1 255 ? -66.384 -6.809 68.701 1.00 82.53 255 ILE B O 1
ATOM 5025 N N . THR B 1 256 ? -68.434 -7.725 68.881 1.00 97.20 256 THR B N 1
ATOM 5026 C CA . THR B 1 256 ? -67.926 -9.032 69.271 1.00 107.67 256 THR B CA 1
ATOM 5027 C C . THR B 1 256 ? -67.032 -9.639 68.204 1.00 104.04 256 THR B C 1
ATOM 5028 O O . THR B 1 256 ? -65.992 -10.219 68.513 1.00 107.29 256 THR B O 1
ATOM 5032 N N . GLY B 1 257 ? -67.439 -9.510 66.948 1.00 104.25 257 GLY B N 1
ATOM 5033 C CA . GLY B 1 257 ? -66.688 -10.109 65.865 1.00 107.64 257 GLY B CA 1
ATOM 5034 C C . GLY B 1 257 ? -66.552 -11.585 66.167 1.00 106.11 257 GLY B C 1
ATOM 5035 O O . GLY B 1 257 ? -67.529 -12.248 66.511 1.00 111.72 257 GLY B O 1
ATOM 5036 N N . GLN B 1 258 ? -65.335 -12.100 66.049 1.00 96.44 258 GLN B N 1
ATOM 5037 C CA . GLN B 1 258 ? -65.036 -13.457 66.476 1.00 70.63 258 GLN B CA 1
ATOM 5038 C C . GLN B 1 258 ? -63.556 -13.610 66.790 1.00 87.21 258 GLN B C 1
ATOM 5039 O O . GLN B 1 258 ? -62.729 -12.834 66.315 1.00 96.99 258 GLN B O 1
ATOM 5045 N N . PHE B 1 259 ? -63.223 -14.620 67.584 1.00 82.39 259 PHE B N 1
ATOM 5046 C CA . PHE B 1 259 ? -61.834 -14.984 67.801 1.00 80.58 259 PHE B CA 1
ATOM 5047 C C . PHE B 1 259 ? -61.647 -16.360 67.186 1.00 77.09 259 PHE B C 1
ATOM 5048 O O . PHE B 1 259 ? -62.332 -17.310 67.561 1.00 75.87 259 PHE B O 1
ATOM 5056 N N . ASP B 1 260 ? -60.719 -16.475 66.244 1.00 73.98 260 ASP B N 1
ATOM 5057 C CA . ASP B 1 260 ? -60.521 -17.753 65.553 1.00 71.71 260 ASP B CA 1
ATOM 5058 C C . ASP B 1 260 ? -59.259 -17.742 64.687 1.00 76.79 260 ASP B C 1
ATOM 5059 O O . ASP B 1 260 ? -58.837 -16.685 64.219 1.00 76.27 260 ASP B O 1
ATOM 5064 N N . CYS B 1 261 ? -58.655 -18.912 64.479 1.00 78.00 261 CYS B N 1
ATOM 5065 C CA . CYS B 1 261 ? -57.482 -19.010 63.606 1.00 87.17 261 CYS B CA 1
ATOM 5066 C C . CYS B 1 261 ? -57.344 -20.320 62.815 1.00 78.45 261 CYS B C 1
ATOM 5067 O O . CYS B 1 261 ? -57.765 -21.382 63.272 1.00 86.90 261 CYS B O 1
ATOM 5070 N N . ARG B 1 262 ? -56.736 -20.224 61.633 1.00 61.06 262 ARG B N 1
ATOM 5071 C CA . ARG B 1 262 ? -56.231 -21.376 60.875 1.00 59.54 262 ARG B CA 1
ATOM 5072 C C . ARG B 1 262 ? -57.217 -22.514 60.591 1.00 82.55 262 ARG B C 1
ATOM 5073 O O . ARG B 1 262 ? -56.878 -23.685 60.760 1.00 101.53 262 ARG B O 1
ATOM 5081 N N . VAL B 1 263 ? -58.430 -22.182 60.167 1.00 66.67 263 VAL B N 1
ATOM 5082 C CA . VAL B 1 263 ? -59.471 -23.195 60.012 1.00 62.30 263 VAL B CA 1
ATOM 5083 C C . VAL B 1 263 ? -59.197 -24.303 58.985 1.00 64.18 263 VAL B C 1
ATOM 5084 O O . VAL B 1 263 ? -59.472 -25.471 59.257 1.00 70.43 263 VAL B O 1
ATOM 5088 N N . ASP B 1 264 ? -58.678 -23.953 57.810 1.00 71.67 264 ASP B N 1
ATOM 5089 C CA . ASP B 1 264 ? -58.494 -24.950 56.747 1.00 65.27 264 ASP B CA 1
ATOM 5090 C C . ASP B 1 264 ? -57.059 -25.310 56.344 1.00 61.73 264 ASP B C 1
ATOM 5091 O O . ASP B 1 264 ? -56.859 -26.040 55.375 1.00 75.91 264 ASP B O 1
ATOM 5096 N N . LEU B 1 265 ? -56.067 -24.805 57.065 1.00 62.77 265 LEU B N 1
ATOM 5097 C CA . LEU B 1 265 ? -54.675 -24.964 56.653 1.00 69.75 265 LEU B CA 1
ATOM 5098 C C . LEU B 1 265 ? -54.196 -26.409 56.833 1.00 69.62 265 LEU B C 1
ATOM 5099 O O . LEU B 1 265 ? -53.391 -26.722 57.714 1.00 64.31 265 LEU B O 1
ATOM 5104 N N . ASP B 1 266 ? -54.737 -27.268 55.972 1.00 68.81 266 ASP B N 1
ATOM 5105 C CA . ASP B 1 266 ? -54.278 -28.631 55.737 1.00 58.86 266 ASP B CA 1
ATOM 5106 C C . ASP B 1 266 ? -52.764 -28.722 55.797 1.00 66.74 266 ASP B C 1
ATOM 5107 O O . ASP B 1 266 ? -52.183 -29.484 56.574 1.00 89.08 266 ASP B O 1
ATOM 5112 N N . ARG B 1 267 ? -52.146 -27.895 54.964 1.00 62.09 267 ARG B N 1
ATOM 5113 C CA . ARG B 1 267 ? -50.758 -28.050 54.570 1.00 54.73 267 ARG B CA 1
ATOM 5114 C C . ARG B 1 267 ? -49.768 -27.456 55.569 1.00 53.69 267 ARG B C 1
ATOM 5115 O O . ARG B 1 267 ? -49.978 -26.368 56.106 1.00 50.95 267 ARG B O 1
ATOM 5123 N N . GLU B 1 268 ? -48.685 -28.187 55.805 1.00 79.03 268 GLU B N 1
ATOM 5124 C CA . GLU B 1 268 ? -47.627 -27.751 56.702 1.00 82.90 268 GLU B CA 1
ATOM 5125 C C . GLU B 1 268 ? -46.579 -26.938 55.952 1.00 70.02 268 GLU B C 1
ATOM 5126 O O . GLU B 1 268 ? -45.702 -27.495 55.296 1.00 78.08 268 GLU B O 1
ATOM 5132 N N . GLY B 1 269 ? -46.680 -25.617 56.047 1.00 49.30 269 GLY B N 1
ATOM 5133 C CA . GLY B 1 269 ? -45.769 -24.736 55.340 1.00 46.89 269 GLY B CA 1
ATOM 5134 C C . GLY B 1 269 ? -46.030 -23.264 55.591 1.00 45.35 269 GLY B C 1
ATOM 5135 O O . GLY B 1 269 ? -46.908 -22.909 56.376 1.00 46.80 269 GLY B O 1
ATOM 5136 N N . PRO B 1 270 ? -45.264 -22.395 54.914 1.00 42.35 270 PRO B N 1
ATOM 5137 C CA . PRO B 1 270 ? -45.317 -20.943 55.115 1.00 44.61 270 PRO B CA 1
ATOM 5138 C C . PRO B 1 270 ? -46.627 -20.321 54.642 1.00 39.38 270 PRO B C 1
ATOM 5139 O O . PRO B 1 270 ? -47.424 -20.980 53.976 1.00 46.50 270 PRO B O 1
ATOM 5143 N N . ILE B 1 271 ? -46.842 -19.060 54.999 1.00 38.78 271 ILE B N 1
ATOM 5144 C CA . ILE B 1 271 ? -47.955 -18.289 54.465 1.00 34.44 271 ILE B CA 1
ATOM 5145 C C . ILE B 1 271 ? -47.430 -17.427 53.326 1.00 54.98 271 ILE B C 1
ATOM 5146 O O . ILE B 1 271 ? -46.600 -16.545 53.539 1.00 46.10 271 ILE B O 1
ATOM 5151 N N . HIS B 1 272 ? -47.905 -17.694 52.116 1.00 63.14 272 HIS B N 1
ATOM 5152 C CA . HIS B 1 272 ? -47.346 -17.071 50.922 1.00 50.01 272 HIS B CA 1
ATOM 5153 C C . HIS B 1 272 ? -48.076 -15.787 50.550 1.00 44.04 272 HIS B C 1
ATOM 5154 O O . HIS B 1 272 ? -47.461 -14.823 50.095 1.00 42.09 272 HIS B O 1
ATOM 5161 N N . ASP B 1 273 ? -49.389 -15.778 50.757 1.00 39.76 273 ASP B N 1
ATOM 5162 C CA . ASP B 1 273 ? -50.212 -14.634 50.386 1.00 44.09 273 ASP B CA 1
ATOM 5163 C C . ASP B 1 273 ? -51.594 -14.714 51.022 1.00 43.73 273 ASP B C 1
ATOM 5164 O O . ASP B 1 273 ? -52.241 -15.759 50.991 1.00 37.12 273 ASP B O 1
ATOM 5169 N N . VAL B 1 274 ? -52.037 -13.608 51.610 1.00 47.51 274 VAL B N 1
ATOM 5170 C CA . VAL B 1 274 ? -53.395 -13.506 52.133 1.00 44.11 274 VAL B CA 1
ATOM 5171 C C . VAL B 1 274 ? -54.044 -12.256 51.553 1.00 46.77 274 VAL B C 1
ATOM 5172 O O . VAL B 1 274 ? -53.404 -11.210 51.450 1.00 54.03 274 VAL B O 1
ATOM 5176 N N . CYS B 1 275 ? -55.308 -12.362 51.162 1.00 40.09 275 CYS B N 1
ATOM 5177 C CA . CYS B 1 275 ? -55.956 -11.271 50.447 1.00 48.93 275 CYS B CA 1
ATOM 5178 C C . CYS B 1 275 ? -57.447 -11.173 50.746 1.00 47.50 275 CYS B C 1
ATOM 5179 O O . CYS B 1 275 ? -58.169 -12.168 50.686 1.00 40.91 275 CYS B O 1
ATOM 5182 N N . TRP B 1 276 ? -57.902 -9.968 51.072 1.00 49.07 276 TRP B N 1
ATOM 5183 C CA . TRP B 1 276 ? -59.327 -9.700 51.207 1.00 45.12 276 TRP B CA 1
ATOM 5184 C C . TRP B 1 276 ? -59.957 -9.517 49.835 1.00 51.64 276 TRP B C 1
ATOM 5185 O O . TRP B 1 276 ? -59.291 -9.103 48.887 1.00 53.78 276 TRP B O 1
ATOM 5196 N N . ASN B 1 277 ? -61.241 -9.831 49.724 1.00 50.52 277 ASN B N 1
ATOM 5197 C CA . ASN B 1 277 ? -61.971 -9.539 48.500 1.00 45.12 277 ASN B CA 1
ATOM 5198 C C . ASN B 1 277 ? -62.565 -8.142 48.598 1.00 47.85 277 ASN B C 1
ATOM 5199 O O . ASN B 1 277 ? -62.833 -7.655 49.696 1.00 56.70 277 ASN B O 1
ATOM 5204 N N . ALA B 1 278 ? -62.756 -7.499 47.451 1.00 49.04 278 ALA B N 1
ATOM 5205 C CA . ALA B 1 278 ? -63.206 -6.112 47.415 1.00 53.22 278 ALA B CA 1
ATOM 5206 C C . ALA B 1 278 ? -64.536 -5.909 48.135 1.00 55.30 278 ALA B C 1
ATOM 5207 O O . ALA B 1 278 ? -64.703 -4.941 48.876 1.00 51.23 278 ALA B O 1
ATOM 5209 N N . ASP B 1 279 ? -65.476 -6.828 47.935 1.00 47.00 279 ASP B N 1
ATOM 5210 C CA . ASP B 1 279 ? -66.781 -6.722 48.580 1.00 45.89 279 ASP B CA 1
ATOM 5211 C C . ASP B 1 279 ? -66.696 -6.976 50.085 1.00 56.17 279 ASP B C 1
ATOM 5212 O O . ASP B 1 279 ? -67.698 -6.868 50.793 1.00 61.73 279 ASP B O 1
ATOM 5217 N N . SER B 1 280 ? -65.496 -7.314 50.557 1.00 52.93 280 SER B N 1
ATOM 5218 C CA . SER B 1 280 ? -65.234 -7.531 51.977 1.00 52.32 280 SER B CA 1
ATOM 5219 C C . SER B 1 280 ? -66.066 -8.680 52.531 1.00 63.60 280 SER B C 1
ATOM 5220 O O . SER B 1 280 ? -66.428 -8.685 53.707 1.00 76.61 280 SER B O 1
ATOM 5223 N N . LYS B 1 281 ? -66.356 -9.657 51.678 1.00 71.55 281 LYS B N 1
ATOM 5224 C CA . LYS B 1 281 ? -67.242 -10.756 52.043 1.00 69.43 281 LYS B CA 1
ATOM 5225 C C . LYS B 1 281 ? -66.547 -12.113 52.000 1.00 75.68 281 LYS B C 1
ATOM 5226 O O . LYS B 1 281 ? -67.161 -13.140 52.289 1.00 79.96 281 LYS B O 1
ATOM 5232 N N . GLU B 1 282 ? -65.270 -12.112 51.635 1.00 67.74 282 GLU B N 1
ATOM 5233 C CA . GLU B 1 282 ? -64.487 -13.339 51.561 1.00 57.32 282 GLU B CA 1
ATOM 5234 C C . GLU B 1 282 ? -62.997 -13.031 51.499 1.00 56.12 282 GLU B C 1
ATOM 5235 O O . GLU B 1 282 ? -62.596 -11.927 51.136 1.00 59.91 282 GLU B O 1
ATOM 5241 N N . PHE B 1 283 ? -62.180 -14.014 51.860 1.00 44.79 283 PHE B N 1
ATOM 5242 C CA . PHE B 1 283 ? -60.732 -13.860 51.801 1.00 36.98 283 PHE B CA 1
ATOM 5243 C C . PHE B 1 283 ? -60.063 -15.164 51.376 1.00 36.61 283 PHE B C 1
ATOM 5244 O O . PHE B 1 283 ? -60.636 -16.243 51.519 1.00 44.41 283 PHE B O 1
ATOM 5252 N N . GLY B 1 284 ? -58.851 -15.060 50.842 1.00 38.74 284 GLY B N 1
ATOM 5253 C CA . GLY B 1 284 ? -58.159 -16.221 50.314 1.00 32.46 284 GLY B CA 1
ATOM 5254 C C . GLY B 1 284 ? -56.758 -16.407 50.859 1.00 27.54 284 GLY B C 1
ATOM 5255 O O . GLY B 1 284 ? -56.047 -15.437 51.119 1.00 32.96 284 GLY B O 1
ATOM 5256 N N . ILE B 1 285 ? -56.362 -17.663 51.031 1.00 32.47 285 ILE B N 1
ATOM 5257 C CA . ILE B 1 285 ? -55.029 -17.983 51.525 1.00 31.41 285 ILE B CA 1
ATOM 5258 C C . ILE B 1 285 ? -54.331 -18.991 50.620 1.00 35.78 285 ILE B C 1
ATOM 5259 O O . ILE B 1 285 ? -54.913 -20.004 50.237 1.00 37.73 285 ILE B O 1
ATOM 5264 N N . VAL B 1 286 ? -53.085 -18.696 50.271 1.00 42.07 286 VAL B N 1
ATOM 5265 C CA . VAL B 1 286 ? -52.246 -19.650 49.563 1.00 48.95 286 VAL B CA 1
ATOM 5266 C C . VAL B 1 286 ? -51.163 -20.132 50.523 1.00 49.12 286 VAL B C 1
ATOM 5267 O O . VAL B 1 286 ? -50.255 -19.381 50.874 1.00 48.36 286 VAL B O 1
ATOM 5271 N N . TYR B 1 287 ? -51.268 -21.386 50.949 1.00 51.00 287 TYR B N 1
ATOM 5272 C CA . TYR B 1 287 ? -50.496 -21.863 52.092 1.00 49.27 287 TYR B CA 1
ATOM 5273 C C . TYR B 1 287 ? -49.822 -23.216 51.892 1.00 44.87 287 TYR B C 1
ATOM 5274 O O . TYR B 1 287 ? -50.224 -24.010 51.042 1.00 42.53 287 TYR B O 1
ATOM 5283 N N . GLY B 1 288 ? -48.802 -23.473 52.705 1.00 47.40 288 GLY B N 1
ATOM 5284 C CA . GLY B 1 288 ? -48.196 -24.788 52.791 1.00 56.63 288 GLY B CA 1
ATOM 5285 C C . GLY B 1 288 ? -46.952 -24.981 51.953 1.00 47.42 288 GLY B C 1
ATOM 5286 O O . GLY B 1 288 ? -46.653 -24.169 51.073 1.00 44.71 288 GLY B O 1
ATOM 5287 N N . TYR B 1 289 ? -46.221 -26.057 52.239 1.00 67.71 289 TYR B N 1
ATOM 5288 C CA . TYR B 1 289 ? -45.102 -26.460 51.400 1.00 65.08 289 TYR B CA 1
ATOM 5289 C C . TYR B 1 289 ? -45.592 -26.583 49.964 1.00 52.81 289 TYR B C 1
ATOM 5290 O O . TYR B 1 289 ? -46.653 -27.156 49.709 1.00 57.49 289 TYR B O 1
ATOM 5307 N N . PRO B 1 291 ? -46.058 -27.827 46.138 1.00 48.12 291 PRO B N 1
ATOM 5308 C CA . PRO B 1 291 ? -47.005 -26.913 45.487 1.00 41.39 291 PRO B CA 1
ATOM 5309 C C . PRO B 1 291 ? -48.083 -26.458 46.458 1.00 42.67 291 PRO B C 1
ATOM 5310 O O . PRO B 1 291 ? -48.769 -27.288 47.049 1.00 41.23 291 PRO B O 1
ATOM 5314 N N . ALA B 1 292 ? -48.199 -25.147 46.632 1.00 47.00 292 ALA B N 1
ATOM 5315 C CA . ALA B 1 292 ? -49.048 -24.588 47.673 1.00 37.23 292 ALA B CA 1
ATOM 5316 C C . ALA B 1 292 ? -50.513 -24.954 47.479 1.00 38.54 292 ALA B C 1
ATOM 5317 O O . ALA B 1 292 ? -50.972 -25.166 46.357 1.00 45.32 292 ALA B O 1
ATOM 5319 N N . LYS B 1 293 ? -51.236 -25.043 48.588 1.00 40.56 293 LYS B N 1
ATOM 5320 C CA . LYS B 1 293 ? -52.676 -25.229 48.547 1.00 47.83 293 LYS B CA 1
ATOM 5321 C C . LYS B 1 293 ? -53.332 -23.854 48.595 1.00 44.21 293 LYS B C 1
ATOM 5322 O O . LYS B 1 293 ? -52.699 -22.874 48.983 1.00 42.84 293 LYS B O 1
ATOM 5328 N N . THR B 1 294 ? -54.594 -23.780 48.193 1.00 33.25 294 THR B N 1
ATOM 5329 C CA . THR B 1 294 ? -55.313 -22.514 48.182 1.00 32.37 294 THR B CA 1
ATOM 5330 C C . THR B 1 294 ? -56.723 -22.706 48.727 1.00 50.06 294 THR B C 1
ATOM 5331 O O . THR B 1 294 ? -57.418 -23.647 48.349 1.00 58.79 294 THR B O 1
ATOM 5335 N N . ALA B 1 295 ? -57.137 -21.820 49.628 1.00 47.80 295 ALA B N 1
ATOM 5336 C CA . ALA B 1 295 ? -58.447 -21.933 50.260 1.00 47.37 295 ALA B CA 1
ATOM 5337 C C . ALA B 1 295 ? -59.240 -20.633 50.184 1.00 57.38 295 ALA B C 1
ATOM 5338 O O . ALA B 1 295 ? -58.713 -19.553 50.442 1.00 58.21 295 ALA B O 1
ATOM 5340 N N . ILE B 1 296 ? -60.515 -20.750 49.829 1.00 56.33 296 ILE B N 1
ATOM 5341 C CA . ILE B 1 296 ? -61.414 -19.605 49.785 1.00 44.93 296 ILE B CA 1
ATOM 5342 C C . ILE B 1 296 ? -62.421 -19.707 50.923 1.00 56.38 296 ILE B C 1
ATOM 5343 O O . ILE B 1 296 ? -63.126 -20.707 51.044 1.00 63.28 296 ILE B O 1
ATOM 5348 N N . PHE B 1 297 ? -62.490 -18.674 51.756 1.00 55.96 297 PHE B N 1
ATOM 5349 C CA . PHE B 1 297 ? -63.312 -18.738 52.959 1.00 55.39 297 PHE B CA 1
ATOM 5350 C C . PHE B 1 297 ? -64.586 -17.899 52.870 1.00 56.96 297 PHE B C 1
ATOM 5351 O O . PHE B 1 297 ? -64.821 -17.193 51.887 1.00 59.51 297 PHE B O 1
ATOM 5359 N N . ASP B 1 298 ? -65.403 -17.997 53.914 1.00 63.76 298 ASP B N 1
ATOM 5360 C CA . ASP B 1 298 ? -66.676 -17.290 54.003 1.00 63.36 298 ASP B CA 1
ATOM 5361 C C . ASP B 1 298 ? -66.466 -15.922 54.655 1.00 73.42 298 ASP B C 1
ATOM 5362 O O . ASP B 1 298 ? -65.329 -15.539 54.936 1.00 59.18 298 ASP B O 1
ATOM 5367 N N . ASN B 1 299 ? -67.556 -15.190 54.882 1.00 87.89 299 ASN B N 1
ATOM 5368 C CA . ASN B 1 299 ? -67.508 -13.955 55.663 1.00 76.87 299 ASN B CA 1
ATOM 5369 C C . ASN B 1 299 ? -66.918 -14.243 57.033 1.00 83.37 299 ASN B C 1
ATOM 5370 O O . ASN B 1 299 ? -66.012 -13.548 57.495 1.00 83.12 299 ASN B O 1
ATOM 5375 N N . ARG B 1 300 ? -67.459 -15.268 57.678 1.00 75.19 300 ARG B N 1
ATOM 5376 C CA . ARG B 1 300 ? -66.828 -15.907 58.814 1.00 72.18 300 ARG B CA 1
ATOM 5377 C C . ARG B 1 300 ? -65.708 -16.736 58.214 1.00 72.67 300 ARG B C 1
ATOM 5378 O O . ARG B 1 300 ? -65.714 -16.995 57.012 1.00 66.71 300 ARG B O 1
ATOM 5386 N N . ALA B 1 301 ? -64.746 -17.156 59.025 1.00 75.74 301 ALA B N 1
ATOM 5387 C CA . ALA B 1 301 ? -63.632 -17.911 58.476 1.00 60.60 301 ALA B CA 1
ATOM 5388 C C . ALA B 1 301 ? -64.079 -19.353 58.312 1.00 70.91 301 ALA B C 1
ATOM 5389 O O . ALA B 1 301 ? -63.612 -20.256 59.003 1.00 72.72 301 ALA B O 1
ATOM 5391 N N . ASN B 1 302 ? -64.994 -19.545 57.367 1.00 69.56 302 ASN B N 1
ATOM 5392 C CA . ASN B 1 302 ? -65.550 -20.851 57.055 1.00 68.61 302 ASN B CA 1
ATOM 5393 C C . ASN B 1 302 ? -65.253 -21.222 55.611 1.00 73.66 302 ASN B C 1
ATOM 5394 O O . ASN B 1 302 ? -65.452 -20.421 54.700 1.00 84.40 302 ASN B O 1
ATOM 5399 N N . VAL B 1 303 ? -64.770 -22.440 55.409 1.00 66.10 303 VAL B N 1
ATOM 5400 C CA . VAL B 1 303 ? -64.352 -22.892 54.086 1.00 61.02 303 VAL B CA 1
ATOM 5401 C C . VAL B 1 303 ? -65.513 -22.912 53.102 1.00 56.17 303 VAL B C 1
ATOM 5402 O O . VAL B 1 303 ? -66.413 -23.747 53.204 1.00 71.53 303 VAL B O 1
ATOM 5406 N N . VAL B 1 304 ? -65.491 -21.981 52.156 1.00 65.81 304 VAL B N 1
ATOM 5407 C CA . VAL B 1 304 ? -66.457 -21.983 51.070 1.00 59.46 304 VAL B CA 1
ATOM 5408 C C . VAL B 1 304 ? -65.913 -22.844 49.934 1.00 59.52 304 VAL B C 1
ATOM 5409 O O . VAL B 1 304 ? -66.662 -23.579 49.289 1.00 85.83 304 VAL B O 1
ATOM 5413 N N . SER B 1 305 ? -64.601 -22.783 49.720 1.00 54.32 305 SER B N 1
ATOM 5414 C CA . SER B 1 305 ? -63.987 -23.505 48.612 1.00 55.92 305 SER B CA 1
ATOM 5415 C C . SER B 1 305 ? -62.488 -23.748 48.759 1.00 57.51 305 SER B C 1
ATOM 5416 O O . SER B 1 305 ? -61.776 -22.987 49.413 1.00 57.47 305 SER B O 1
ATOM 5419 N N . ILE B 1 306 ? -62.023 -24.816 48.116 1.00 63.00 306 ILE B N 1
ATOM 5420 C CA . ILE B 1 306 ? -60.625 -25.226 48.165 1.00 61.50 306 ILE B CA 1
ATOM 5421 C C . ILE B 1 306 ? -60.048 -25.357 46.754 1.00 61.96 306 ILE B C 1
ATOM 5422 O O . ILE B 1 306 ? -60.777 -25.632 45.801 1.00 68.93 306 ILE B O 1
ATOM 5427 N N . ILE B 1 307 ? -58.742 -25.147 46.624 1.00 59.63 307 ILE B N 1
ATOM 5428 C CA . ILE B 1 307 ? -58.047 -25.367 45.360 1.00 54.38 307 ILE B CA 1
ATOM 5429 C C . ILE B 1 307 ? -56.846 -26.292 45.570 1.00 54.07 307 ILE B C 1
ATOM 5430 O O . ILE B 1 307 ? -55.977 -26.002 46.392 1.00 63.38 307 ILE B O 1
ATOM 5435 N N . PRO B 1 308 ? -56.804 -27.414 44.829 1.00 46.22 308 PRO B N 1
ATOM 5436 C CA . PRO B 1 308 ? -55.750 -28.435 44.915 1.00 41.69 308 PRO B CA 1
ATOM 5437 C C . PRO B 1 308 ? -54.344 -27.852 44.785 1.00 46.55 308 PRO B C 1
ATOM 5438 O O . PRO B 1 308 ? -54.194 -26.778 44.202 1.00 55.23 308 PRO B O 1
ATOM 5442 N N . PRO B 1 309 ? -53.331 -28.550 45.328 1.00 45.84 309 PRO B N 1
ATOM 5443 C CA . PRO B 1 309 ? -51.931 -28.111 45.279 1.00 38.08 309 PRO B CA 1
ATOM 5444 C C . PRO B 1 309 ? -51.477 -27.679 43.882 1.00 44.72 309 PRO B C 1
ATOM 5445 O O . PRO B 1 309 ? -51.708 -28.388 42.902 1.00 49.23 309 PRO B O 1
ATOM 5449 N N . ALA B 1 310 ? -50.845 -26.510 43.811 1.00 45.90 310 ALA B N 1
ATOM 5450 C CA . ALA B 1 310 ? -50.373 -25.944 42.552 1.00 40.19 310 ALA B CA 1
ATOM 5451 C C . ALA B 1 310 ? -49.213 -24.981 42.806 1.00 37.54 310 ALA B C 1
ATOM 5452 O O . ALA B 1 310 ? -49.140 -24.366 43.870 1.00 46.54 310 ALA B O 1
ATOM 5454 N N . PRO B 1 311 ? -48.366 -24.780 41.806 1.00 46.44 311 PRO B N 1
ATOM 5455 C CA . PRO B 1 311 ? -47.172 -23.961 42.014 1.00 48.64 311 PRO B CA 1
ATOM 5456 C C . PRO B 1 311 ? -47.551 -22.497 41.929 1.00 53.96 311 PRO B C 1
ATOM 5457 O O . PRO B 1 311 ? -47.216 -21.799 40.974 1.00 53.86 311 PRO B O 1
ATOM 5461 N N . ARG B 1 312 ? -48.259 -22.045 42.959 1.00 67.15 312 ARG B N 1
ATOM 5462 C CA . ARG B 1 312 ? -48.696 -20.657 43.059 1.00 57.63 312 ARG B CA 1
ATOM 5463 C C . ARG B 1 312 ? -48.417 -20.113 44.458 1.00 53.17 312 ARG B C 1
ATOM 5464 O O . ARG B 1 312 ? -48.511 -20.845 45.441 1.00 53.21 312 ARG B O 1
ATOM 5472 N N . ASN B 1 313 ? -48.072 -18.833 44.547 1.00 46.05 313 ASN B N 1
ATOM 5473 C CA . ASN B 1 313 ? -47.765 -18.226 45.837 1.00 35.20 313 ASN B CA 1
ATOM 5474 C C . ASN B 1 313 ? -48.443 -16.873 46.032 1.00 38.56 313 ASN B C 1
ATOM 5475 O O . ASN B 1 313 ? -48.146 -16.155 46.985 1.00 43.78 313 ASN B O 1
ATOM 5480 N N . THR B 1 314 ? -49.355 -16.532 45.130 1.00 37.67 314 THR B N 1
ATOM 5481 C CA . THR B 1 314 ? -50.006 -15.228 45.161 1.00 29.81 314 THR B CA 1
ATOM 5482 C C . THR B 1 314 ? -51.482 -15.347 44.785 1.00 33.63 314 THR B C 1
ATOM 5483 O O . THR B 1 314 ? -51.843 -16.121 43.898 1.00 41.86 314 THR B O 1
ATOM 5487 N N . LEU B 1 315 ? -52.330 -14.587 45.473 1.00 48.39 315 LEU B N 1
ATOM 5488 C CA . LEU B 1 315 ? -53.762 -14.581 45.202 1.00 46.72 315 LEU B CA 1
ATOM 5489 C C . LEU B 1 315 ? -54.269 -13.145 45.097 1.00 39.55 315 LEU B C 1
ATOM 5490 O O . LEU B 1 315 ? -53.970 -12.313 45.952 1.00 50.33 315 LEU B O 1
ATOM 5495 N N . ILE B 1 316 ? -55.033 -12.855 44.047 1.00 35.38 316 ILE B N 1
ATOM 5496 C CA . ILE B 1 316 ? -55.558 -11.508 43.830 1.00 41.17 316 ILE B CA 1
ATOM 5497 C C . ILE B 1 316 ? -57.018 -11.525 43.374 1.00 40.32 316 ILE B C 1
ATOM 5498 O O . ILE B 1 316 ? -57.367 -12.198 42.404 1.00 44.71 316 ILE B O 1
ATOM 5503 N N . PHE B 1 317 ? -57.867 -10.784 44.080 1.00 45.88 317 PHE B N 1
ATOM 5504 C CA . PHE B 1 317 ? -59.266 -10.646 43.690 1.00 43.23 317 PHE B CA 1
ATOM 5505 C C . PHE B 1 317 ? -59.452 -9.483 42.724 1.00 42.30 317 PHE B C 1
ATOM 5506 O O . PHE B 1 317 ? -58.821 -8.437 42.868 1.00 41.26 317 PHE B O 1
ATOM 5514 N N . SER B 1 318 ? -60.324 -9.673 41.740 1.00 35.41 318 SER B N 1
ATOM 5515 C CA . SER B 1 318 ? -60.702 -8.598 40.832 1.00 30.97 318 SER B CA 1
ATOM 5516 C C . SER B 1 318 ? -61.504 -7.551 41.597 1.00 40.89 318 SER B C 1
ATOM 5517 O O . SER B 1 318 ? -62.134 -7.876 42.603 1.00 44.34 318 SER B O 1
ATOM 5520 N N . PRO B 1 319 ? -61.462 -6.288 41.140 1.00 40.41 319 PRO B N 1
ATOM 5521 C CA . PRO B 1 319 ? -62.234 -5.204 41.759 1.00 28.35 319 PRO B CA 1
ATOM 5522 C C . PRO B 1 319 ? -63.711 -5.547 41.934 1.00 36.30 319 PRO B C 1
ATOM 5523 O O . PRO B 1 319 ? -64.265 -5.316 43.007 1.00 54.46 319 PRO B O 1
ATOM 5527 N N . ASN B 1 320 ? -64.333 -6.102 40.897 1.00 39.61 320 ASN B N 1
ATOM 5528 C CA . ASN B 1 320 ? -65.744 -6.474 40.961 1.00 46.56 320 ASN B CA 1
ATOM 5529 C C . ASN B 1 320 ? -65.969 -7.783 41.716 1.00 44.40 320 ASN B C 1
ATOM 5530 O O . ASN B 1 320 ? -67.085 -8.307 41.746 1.00 61.06 320 ASN B O 1
ATOM 5535 N N . SER B 1 321 ? -64.895 -8.307 42.304 1.00 51.78 321 SER B N 1
ATOM 5536 C CA . SER B 1 321 ? -64.947 -9.473 43.186 1.00 57.89 321 SER B CA 1
ATOM 5537 C C . SER B 1 321 ? -65.460 -10.739 42.508 1.00 62.08 321 SER B C 1
ATOM 5538 O O . SER B 1 321 ? -65.816 -11.704 43.183 1.00 59.15 321 SER B O 1
ATOM 5541 N N . ARG B 1 322 ? -65.492 -10.744 41.180 1.00 56.29 322 ARG B N 1
ATOM 5542 C CA . ARG B 1 322 ? -65.985 -11.906 40.454 1.00 70.23 322 ARG B CA 1
ATOM 5543 C C . ARG B 1 322 ? -64.874 -12.911 40.163 1.00 68.48 322 ARG B C 1
ATOM 5544 O O . ARG B 1 322 ? -65.085 -14.121 40.239 1.00 76.71 322 ARG B O 1
ATOM 5552 N N . TYR B 1 323 ? -63.689 -12.408 39.836 1.00 62.14 323 TYR B N 1
ATOM 5553 C CA . TYR B 1 323 ? -62.599 -13.274 39.405 1.00 55.31 323 TYR B CA 1
ATOM 5554 C C . TYR B 1 323 ? -61.553 -13.495 40.491 1.00 45.36 323 TYR B C 1
ATOM 5555 O O . TYR B 1 323 ? -61.253 -12.596 41.277 1.00 46.74 323 TYR B O 1
ATOM 5564 N N . ILE B 1 324 ? -61.012 -14.707 40.531 1.00 45.76 324 ILE B N 1
ATOM 5565 C CA . ILE B 1 324 ? -59.956 -15.050 41.474 1.00 46.44 324 ILE B CA 1
ATOM 5566 C C . ILE B 1 324 ? -58.686 -15.407 40.714 1.00 41.59 324 ILE B C 1
ATOM 5567 O O . ILE B 1 324 ? -58.668 -16.351 39.922 1.00 45.49 324 ILE B O 1
ATOM 5572 N N . LEU B 1 325 ? -57.629 -14.638 40.949 1.00 36.47 325 LEU B N 1
ATOM 5573 C CA . LEU B 1 325 ? -56.373 -14.834 40.240 1.00 42.55 325 LEU B CA 1
ATOM 5574 C C . LEU B 1 325 ? -55.390 -15.638 41.082 1.00 40.39 325 LEU B C 1
ATOM 5575 O O . LEU B 1 325 ? -55.010 -15.225 42.177 1.00 45.66 325 LEU B O 1
ATOM 5580 N N . LEU B 1 326 ? -54.985 -16.792 40.566 1.00 44.48 326 LEU B N 1
ATOM 5581 C CA . LEU B 1 326 ? -53.997 -17.623 41.239 1.00 37.06 326 LEU B CA 1
ATOM 5582 C C . LEU B 1 326 ? -52.741 -17.689 40.379 1.00 36.82 326 LEU B C 1
ATOM 5583 O O . LEU B 1 326 ? -52.777 -18.192 39.257 1.00 46.04 326 LEU B O 1
ATOM 5588 N N . ALA B 1 327 ? -51.631 -17.174 40.897 1.00 28.50 327 ALA B N 1
ATOM 5589 C CA . ALA B 1 327 ? -50.444 -16.993 40.070 1.00 22.97 327 ALA B CA 1
ATOM 5590 C C . ALA B 1 327 ? -49.174 -17.584 40.665 1.00 39.05 327 ALA B C 1
ATOM 5591 O O . ALA B 1 327 ? -48.988 -17.604 41.882 1.00 44.77 327 ALA B O 1
ATOM 5593 N N . GLY B 1 328 ? -48.303 -18.065 39.782 1.00 49.92 328 GLY B N 1
ATOM 5594 C CA . GLY B 1 328 ? -46.950 -18.435 40.150 1.00 40.12 328 GLY B CA 1
ATOM 5595 C C . GLY B 1 328 ? -46.069 -17.213 39.978 1.00 37.99 328 GLY B C 1
ATOM 5596 O O . GLY B 1 328 ? -45.610 -16.915 38.875 1.00 42.68 328 GLY B O 1
ATOM 5597 N N . PHE B 1 329 ? -45.831 -16.509 41.080 1.00 42.34 329 PHE B N 1
ATOM 5598 C CA . PHE B 1 329 ? -45.240 -15.174 41.046 1.00 40.53 329 PHE B CA 1
ATOM 5599 C C . PHE B 1 329 ? -43.720 -15.174 41.201 1.00 48.94 329 PHE B C 1
ATOM 5600 O O . PHE B 1 329 ? -43.164 -15.949 41.979 1.00 50.13 329 PHE B O 1
ATOM 5608 N N . GLY B 1 330 ? -43.058 -14.304 40.442 1.00 56.30 330 GLY B N 1
ATOM 5609 C CA . GLY B 1 330 ? -41.621 -14.107 40.544 1.00 50.45 330 GLY B CA 1
ATOM 5610 C C . GLY B 1 330 ? -40.731 -15.300 40.239 1.00 49.17 330 GLY B C 1
ATOM 5611 O O . GLY B 1 330 ? -39.508 -15.198 40.343 1.00 59.52 330 GLY B O 1
ATOM 5612 N N . ASN B 1 331 ? -41.328 -16.425 39.856 1.00 59.06 331 ASN B N 1
ATOM 5613 C CA . ASN B 1 331 ? -40.559 -17.642 39.616 1.00 72.76 331 ASN B CA 1
ATOM 5614 C C . ASN B 1 331 ? -40.587 -18.116 38.165 1.00 59.27 331 ASN B C 1
ATOM 5615 O O . ASN B 1 331 ? -41.482 -17.763 37.396 1.00 51.64 331 ASN B O 1
ATOM 5620 N N . LEU B 1 332 ? -39.585 -18.919 37.812 1.00 50.02 332 LEU B N 1
ATOM 5621 C CA . LEU B 1 332 ? -39.461 -19.526 36.492 1.00 58.01 332 LEU B CA 1
ATOM 5622 C C . LEU B 1 332 ? -40.745 -20.247 36.090 1.00 75.02 332 LEU B C 1
ATOM 5623 O O . LEU B 1 332 ? -41.438 -20.801 36.942 1.00 63.56 332 LEU B O 1
ATOM 5628 N N . GLN B 1 333 ? -41.050 -20.236 34.794 1.00 65.15 333 GLN B N 1
ATOM 5629 C CA . GLN B 1 333 ? -42.261 -20.861 34.266 1.00 61.71 333 GLN B CA 1
ATOM 5630 C C . GLN B 1 333 ? -43.511 -20.306 34.948 1.00 63.14 333 GLN B C 1
ATOM 5631 O O . GLN B 1 333 ? -44.405 -21.058 35.336 1.00 59.83 333 GLN B O 1
ATOM 5637 N N . GLY B 1 334 ? -43.559 -18.985 35.096 1.00 74.29 334 GLY B N 1
ATOM 5638 C CA . GLY B 1 334 ? -44.675 -18.323 35.748 1.00 62.08 334 GLY B CA 1
ATOM 5639 C C . GLY B 1 334 ? -45.990 -18.555 35.028 1.00 45.24 334 GLY B C 1
ATOM 5640 O O . GLY B 1 334 ? -46.067 -18.426 33.806 1.00 61.15 334 GLY B O 1
ATOM 5641 N N . SER B 1 335 ? -47.026 -18.898 35.786 1.00 44.55 335 SER B N 1
ATOM 5642 C CA . SER B 1 335 ? -48.325 -19.219 35.203 1.00 49.99 335 SER B CA 1
ATOM 5643 C C . SER B 1 335 ? -49.466 -18.611 36.013 1.00 37.84 335 SER B C 1
ATOM 5644 O O . SER B 1 335 ? -49.428 -18.599 37.244 1.00 39.09 335 SER B O 1
ATOM 5647 N N . ILE B 1 336 ? -50.485 -18.113 35.316 1.00 33.64 336 ILE B N 1
ATOM 5648 C CA . ILE B 1 336 ? -51.574 -17.389 35.966 1.00 25.95 336 ILE B CA 1
ATOM 5649 C C . ILE B 1 336 ? -52.951 -17.981 35.660 1.00 33.30 336 ILE B C 1
ATOM 5650 O O . ILE B 1 336 ? -53.478 -17.805 34.559 1.00 53.33 336 ILE B O 1
ATOM 5655 N N . ASP B 1 337 ? -53.535 -18.668 36.640 1.00 45.40 337 ASP B N 1
ATOM 5656 C CA . ASP B 1 337 ? -54.883 -19.209 36.498 1.00 45.04 337 ASP B CA 1
ATOM 5657 C C . ASP B 1 337 ? -55.924 -18.172 36.900 1.00 44.08 337 ASP B C 1
ATOM 5658 O O . ASP B 1 337 ? -55.747 -17.464 37.893 1.00 54.04 337 ASP B O 1
ATOM 5663 N N . ILE B 1 338 ? -57.008 -18.081 36.136 1.00 39.10 338 ILE B N 1
ATOM 5664 C CA . ILE B 1 338 ? -58.108 -17.197 36.502 1.00 39.17 338 ILE B CA 1
ATOM 5665 C C . ILE B 1 338 ? -59.433 -17.956 36.465 1.00 44.55 338 ILE B C 1
ATOM 5666 O O . ILE B 1 338 ? -59.733 -18.658 35.499 1.00 56.47 338 ILE B O 1
ATOM 5671 N N . PHE B 1 339 ? -60.215 -17.814 37.530 1.00 46.71 339 PHE B N 1
ATOM 5672 C CA . PHE B 1 339 ? -61.471 -18.541 37.674 1.00 41.34 339 PHE B CA 1
ATOM 5673 C C . PHE B 1 339 ? -62.665 -17.594 37.644 1.00 47.43 339 PHE B C 1
ATOM 5674 O O . PHE B 1 339 ? -62.504 -16.374 37.694 1.00 45.92 339 PHE B O 1
ATOM 5682 N N . ASP B 1 340 ? -63.863 -18.162 37.555 1.00 51.13 340 ASP B N 1
ATOM 5683 C CA . ASP B 1 340 ? -65.087 -17.372 37.561 1.00 41.57 340 ASP B CA 1
ATOM 5684 C C . ASP B 1 340 ? -65.983 -17.830 38.705 1.00 58.17 340 ASP B C 1
ATOM 5685 O O . ASP B 1 340 ? -66.535 -18.930 38.671 1.00 65.83 340 ASP B O 1
ATOM 5690 N N . ALA B 1 341 ? -66.122 -16.984 39.720 1.00 58.95 341 ALA B N 1
ATOM 5691 C CA . ALA B 1 341 ? -66.981 -17.292 40.858 1.00 57.15 341 ALA B CA 1
ATOM 5692 C C . ALA B 1 341 ? -68.451 -17.332 40.449 1.00 65.20 341 ALA B C 1
ATOM 5693 O O . ALA B 1 341 ? -69.277 -17.941 41.129 1.00 62.01 341 ALA B O 1
ATOM 5695 N N . ALA B 1 342 ? -68.771 -16.677 39.336 1.00 59.34 342 ALA B N 1
ATOM 5696 C CA . ALA B 1 342 ? -70.140 -16.652 38.832 1.00 59.09 342 ALA B CA 1
ATOM 5697 C C . ALA B 1 342 ? -70.477 -17.964 38.139 1.00 62.79 342 ALA B C 1
ATOM 5698 O O . ALA B 1 342 ? -71.623 -18.398 38.144 1.00 66.18 342 ALA B O 1
ATOM 5700 N N . ASN B 1 343 ? -69.467 -18.590 37.545 1.00 58.78 343 ASN B N 1
ATOM 5701 C CA . ASN B 1 343 ? -69.606 -19.932 36.995 1.00 49.12 343 ASN B CA 1
ATOM 5702 C C . ASN B 1 343 ? -68.927 -20.950 37.901 1.00 57.34 343 ASN B C 1
ATOM 5703 O O . ASN B 1 343 ? -68.296 -21.894 37.425 1.00 52.55 343 ASN B O 1
ATOM 5708 N N . ASN B 1 344 ? -69.055 -20.731 39.211 1.00 62.88 344 ASN B N 1
ATOM 5709 C CA . ASN B 1 344 ? -68.545 -21.633 40.254 1.00 58.12 344 ASN B CA 1
ATOM 5710 C C . ASN B 1 344 ? -67.048 -22.015 40.310 1.00 65.23 344 ASN B C 1
ATOM 5711 O O . ASN B 1 344 ? -66.723 -23.194 40.446 1.00 68.50 344 ASN B O 1
ATOM 5724 N N . LYS B 1 346 ? -64.928 -21.784 37.862 1.00 50.18 346 LYS B N 1
ATOM 5725 C CA . LYS B 1 346 ? -64.537 -22.378 36.587 1.00 48.40 346 LYS B CA 1
ATOM 5726 C C . LYS B 1 346 ? -63.255 -21.732 36.080 1.00 51.35 346 LYS B C 1
ATOM 5727 O O . LYS B 1 346 ? -63.200 -20.516 35.895 1.00 61.52 346 LYS B O 1
ATOM 5733 N N . LYS B 1 347 ? -62.239 -22.547 35.835 1.00 51.74 347 LYS B N 1
ATOM 5734 C CA . LYS B 1 347 ? -61.010 -21.967 35.372 1.00 47.87 347 LYS B CA 1
ATOM 5735 C C . LYS B 1 347 ? -61.352 -21.546 33.968 1.00 53.49 347 LYS B C 1
ATOM 5736 O O . LYS B 1 347 ? -61.647 -22.367 33.103 1.00 67.63 347 LYS B O 1
ATOM 5742 N N . ILE B 1 348 ? -61.294 -20.243 33.755 1.00 48.92 348 ILE B N 1
ATOM 5743 C CA . ILE B 1 348 ? -61.558 -19.653 32.449 1.00 48.80 348 ILE B CA 1
ATOM 5744 C C . ILE B 1 348 ? -60.195 -19.641 31.766 1.00 52.74 348 ILE B C 1
ATOM 5745 O O . ILE B 1 348 ? -60.037 -20.194 30.678 1.00 49.42 348 ILE B O 1
ATOM 5750 N N . THR B 1 349 ? -59.211 -19.008 32.399 1.00 49.02 349 THR B N 1
ATOM 5751 C CA . THR B 1 349 ? -57.904 -18.847 31.775 1.00 49.10 349 THR B CA 1
ATOM 5752 C C . THR B 1 349 ? -56.673 -19.311 32.541 1.00 50.85 349 THR B C 1
ATOM 5753 O O . THR B 1 349 ? -56.660 -19.327 33.770 1.00 58.22 349 THR B O 1
ATOM 5757 N N . THR B 1 350 ? -55.642 -19.691 31.795 1.00 51.83 350 THR B N 1
ATOM 5758 C CA . THR B 1 350 ? -54.322 -19.933 32.353 1.00 44.91 350 THR B CA 1
ATOM 5759 C C . THR B 1 350 ? -53.263 -19.436 31.376 1.00 47.12 350 THR B C 1
ATOM 5760 O O . THR B 1 350 ? -52.967 -20.102 30.385 1.00 57.57 350 THR B O 1
ATOM 5764 N N . VAL B 1 351 ? -52.707 -18.258 31.646 1.00 41.96 351 VAL B N 1
ATOM 5765 C CA . VAL B 1 351 ? -51.681 -17.685 30.781 1.00 36.25 351 VAL B CA 1
ATOM 5766 C C . VAL B 1 351 ? -50.288 -18.034 31.285 1.00 41.50 351 VAL B C 1
ATOM 5767 O O . VAL B 1 351 ? -50.132 -18.576 32.380 1.00 54.77 351 VAL B O 1
ATOM 5771 N N . GLU B 1 352 ? -49.279 -17.719 30.481 1.00 41.80 352 GLU B N 1
ATOM 5772 C CA . GLU B 1 352 ? -47.897 -17.975 30.862 1.00 40.35 352 GLU B CA 1
ATOM 5773 C C . GLU B 1 352 ? -47.071 -16.696 30.861 1.00 41.63 352 GLU B C 1
ATOM 5774 O O . GLU B 1 352 ? -46.401 -16.372 29.879 1.00 63.27 352 GLU B O 1
ATOM 5780 N N . ALA B 1 353 ? -47.140 -15.967 31.969 1.00 42.44 353 ALA B N 1
ATOM 5781 C CA . ALA B 1 353 ? -46.261 -14.832 32.197 1.00 45.24 353 ALA B CA 1
ATOM 5782 C C . ALA B 1 353 ? -45.045 -15.301 32.979 1.00 57.94 353 ALA B C 1
ATOM 5783 O O . ALA B 1 353 ? -45.112 -15.492 34.193 1.00 71.85 353 ALA B O 1
ATOM 5785 N N . ALA B 1 354 ? -43.936 -15.498 32.277 1.00 51.27 354 ALA B N 1
ATOM 5786 C CA . ALA B 1 354 ? -42.720 -15.981 32.914 1.00 49.37 354 ALA B CA 1
ATOM 5787 C C . ALA B 1 354 ? -42.032 -14.860 33.681 1.00 50.08 354 ALA B C 1
ATOM 5788 O O . ALA B 1 354 ? -41.919 -13.738 33.185 1.00 56.72 354 ALA B O 1
ATOM 5790 N N . ASN B 1 355 ? -41.589 -15.177 34.895 1.00 53.54 355 ASN B N 1
ATOM 5791 C CA . ASN B 1 355 ? -40.826 -14.253 35.728 1.00 55.72 355 ASN B CA 1
ATOM 5792 C C . ASN B 1 355 ? -41.546 -12.928 35.999 1.00 43.34 355 ASN B C 1
ATOM 5793 O O . ASN B 1 355 ? -40.909 -11.876 36.093 1.00 47.50 355 ASN B O 1
ATOM 5798 N N . CYS B 1 356 ? -42.869 -12.985 36.133 1.00 50.92 356 CYS B N 1
ATOM 5799 C CA . CYS B 1 356 ? -43.664 -11.793 36.418 1.00 43.19 356 CYS B CA 1
ATOM 5800 C C . CYS B 1 356 ? -43.286 -11.174 37.763 1.00 46.31 356 CYS B C 1
ATOM 5801 O O . CYS B 1 356 ? -43.119 -11.880 38.758 1.00 61.83 356 CYS B O 1
ATOM 5804 N N . THR B 1 357 ? -43.149 -9.851 37.785 1.00 41.64 357 THR B N 1
ATOM 5805 C CA . THR B 1 357 ? -42.780 -9.136 39.003 1.00 36.63 357 THR B CA 1
ATOM 5806 C C . THR B 1 357 ? -43.899 -8.206 39.460 1.00 47.30 357 THR B C 1
ATOM 5807 O O . THR B 1 357 ? -43.815 -7.591 40.522 1.00 55.51 357 THR B O 1
ATOM 5811 N N . TYR B 1 358 ? -44.943 -8.100 38.647 1.00 46.55 358 TYR B N 1
ATOM 5812 C CA . TYR B 1 358 ? -46.077 -7.246 38.971 1.00 31.55 358 TYR B CA 1
ATOM 5813 C C . TYR B 1 358 ? -47.313 -7.723 38.224 1.00 28.98 358 TYR B C 1
ATOM 5814 O O . TYR B 1 358 ? -47.252 -7.934 37.025 1.00 32.27 358 TYR B O 1
ATOM 5823 N N . CYS B 1 359 ? -48.424 -7.903 38.931 1.00 33.03 359 CYS B N 1
ATOM 5824 C CA . CYS B 1 359 ? -49.674 -8.320 38.298 1.00 32.97 359 CYS B CA 1
ATOM 5825 C C . CYS B 1 359 ? -50.842 -7.531 38.880 1.00 39.85 359 CYS B C 1
ATOM 5826 O O . CYS B 1 359 ? -50.949 -7.385 40.097 1.00 59.02 359 CYS B O 1
ATOM 5829 N N . GLU B 1 360 ? -51.718 -7.023 38.018 1.00 31.23 360 GLU B N 1
ATOM 5830 C CA . GLU B 1 360 ? -52.790 -6.142 38.474 1.00 30.38 360 GLU B CA 1
ATOM 5831 C C . GLU B 1 360 ? -53.974 -6.074 37.515 1.00 33.80 360 GLU B C 1
ATOM 5832 O O . GLU B 1 360 ? -53.806 -5.848 36.316 1.00 38.78 360 GLU B O 1
ATOM 5838 N N . PHE B 1 361 ? -55.173 -6.267 38.055 1.00 34.47 361 PHE B N 1
ATOM 5839 C CA . PHE B 1 361 ? -56.398 -6.104 37.283 1.00 29.05 361 PHE B CA 1
ATOM 5840 C C . PHE B 1 361 ? -56.599 -4.649 36.885 1.00 34.48 361 PHE B C 1
ATOM 5841 O O . PHE B 1 361 ? -56.211 -3.737 37.615 1.00 43.93 361 PHE B O 1
ATOM 5849 N N . SER B 1 362 ? -57.205 -4.438 35.722 1.00 40.59 362 SER B N 1
ATOM 5850 C CA . SER B 1 362 ? -57.657 -3.112 35.335 1.00 39.62 362 SER B CA 1
ATOM 5851 C C . SER B 1 362 ? -58.887 -2.764 36.169 1.00 39.13 362 SER B C 1
ATOM 5852 O O . SER B 1 362 ? -59.570 -3.663 36.656 1.00 44.01 362 SER B O 1
ATOM 5855 N N . PRO B 1 363 ? -59.156 -1.462 36.362 1.00 35.99 363 PRO B N 1
ATOM 5856 C CA . PRO B 1 363 ? -60.339 -0.998 37.098 1.00 25.91 363 PRO B CA 1
ATOM 5857 C C . PRO B 1 363 ? -61.643 -1.616 36.598 1.00 41.09 363 PRO B C 1
ATOM 5858 O O . PRO B 1 363 ? -62.499 -1.976 37.406 1.00 55.50 363 PRO B O 1
ATOM 5862 N N . ASP B 1 364 ? -61.779 -1.746 35.282 1.00 48.57 364 ASP B N 1
ATOM 5863 C CA . ASP B 1 364 ? -62.966 -2.351 34.684 1.00 47.09 364 ASP B CA 1
ATOM 5864 C C . ASP B 1 364 ? -62.981 -3.864 34.881 1.00 47.29 364 ASP B C 1
ATOM 5865 O O . ASP B 1 364 ? -63.948 -4.536 34.514 1.00 53.47 364 ASP B O 1
ATOM 5870 N N . SER B 1 365 ? -61.892 -4.379 35.449 1.00 46.68 365 SER B N 1
ATOM 5871 C CA . SER B 1 365 ? -61.694 -5.806 35.700 1.00 46.22 365 SER B CA 1
ATOM 5872 C C . SER B 1 365 ? -61.642 -6.620 34.413 1.00 49.96 365 SER B C 1
ATOM 5873 O O . SER B 1 365 ? -61.799 -7.841 34.446 1.00 49.56 365 SER B O 1
ATOM 5876 N N . GLN B 1 366 ? -61.414 -5.961 33.281 1.00 53.22 366 GLN B N 1
ATOM 5877 C CA . GLN B 1 366 ? -61.409 -6.697 32.025 1.00 55.05 366 GLN B CA 1
ATOM 5878 C C . GLN B 1 366 ? -60.060 -6.739 31.314 1.00 49.75 366 GLN B C 1
ATOM 5879 O O . GLN B 1 366 ? -59.952 -7.317 30.233 1.00 54.07 366 GLN B O 1
ATOM 5885 N N . PHE B 1 367 ? -59.030 -6.160 31.922 1.00 45.75 367 PHE B N 1
ATOM 5886 C CA . PHE B 1 367 ? -57.677 -6.313 31.396 1.00 32.89 367 PHE B CA 1
ATOM 5887 C C . PHE B 1 367 ? -56.705 -6.656 32.521 1.00 36.75 367 PHE B C 1
ATOM 5888 O O . PHE B 1 367 ? -57.073 -6.656 33.696 1.00 32.07 367 PHE B O 1
ATOM 5896 N N . LEU B 1 368 ? -55.464 -6.952 32.155 1.00 42.57 368 LEU B N 1
ATOM 5897 C CA . LEU B 1 368 ? -54.489 -7.427 33.125 1.00 29.25 368 LEU B CA 1
ATOM 5898 C C . LEU B 1 368 ? -53.082 -6.988 32.753 1.00 29.87 368 LEU B C 1
ATOM 5899 O O . LEU B 1 368 ? -52.526 -7.448 31.758 1.00 43.38 368 LEU B O 1
ATOM 5904 N N . LEU B 1 369 ? -52.512 -6.094 33.551 1.00 31.55 369 LEU B N 1
ATOM 5905 C CA . LEU B 1 369 ? -51.135 -5.679 33.345 1.00 18.52 369 LEU B CA 1
ATOM 5906 C C . LEU B 1 369 ? -50.197 -6.540 34.177 1.00 24.05 369 LEU B C 1
ATOM 5907 O O . LEU B 1 369 ? -50.319 -6.568 35.404 1.00 49.40 369 LEU B O 1
ATOM 5912 N N . THR B 1 370 ? -49.277 -7.254 33.523 1.00 32.16 370 THR B N 1
ATOM 5913 C CA . THR B 1 370 ? -48.092 -7.718 34.239 1.00 26.98 370 THR B CA 1
ATOM 5914 C C . THR B 1 370 ? -46.842 -7.074 33.691 1.00 29.26 370 THR B C 1
ATOM 5915 O O . THR B 1 370 ? -46.763 -6.680 32.525 1.00 33.44 370 THR B O 1
ATOM 5919 N N . ALA B 1 371 ? -45.854 -6.998 34.565 1.00 30.25 371 ALA B N 1
ATOM 5920 C CA . ALA B 1 371 ? -44.593 -6.384 34.243 1.00 32.08 371 ALA B CA 1
ATOM 5921 C C . ALA B 1 371 ? -43.456 -7.222 34.783 1.00 34.47 371 ALA B C 1
ATOM 5922 O O . ALA B 1 371 ? -43.579 -7.883 35.815 1.00 42.19 371 ALA B O 1
ATOM 5924 N N . VAL B 1 372 ? -42.354 -7.202 34.052 1.00 40.07 372 VAL B N 1
ATOM 5925 C CA . VAL B 1 372 ? -41.109 -7.761 34.531 1.00 32.98 372 VAL B CA 1
ATOM 5926 C C . VAL B 1 372 ? -40.158 -6.597 34.729 1.00 39.70 372 VAL B C 1
ATOM 5927 O O . VAL B 1 372 ? -39.824 -5.902 33.772 1.00 49.32 372 VAL B O 1
ATOM 5931 N N . THR B 1 373 ? -39.751 -6.367 35.973 1.00 43.92 373 THR B N 1
ATOM 5932 C CA . THR B 1 373 ? -38.998 -5.164 36.301 1.00 43.98 373 THR B CA 1
ATOM 5933 C C . THR B 1 373 ? -37.619 -5.443 36.891 1.00 51.39 373 THR B C 1
ATOM 5934 O O . THR B 1 373 ? -37.288 -6.577 37.239 1.00 53.21 373 THR B O 1
ATOM 5938 N N . SER B 1 374 ? -36.822 -4.384 36.979 1.00 49.51 374 SER B N 1
ATOM 5939 C CA . SER B 1 374 ? -35.516 -4.413 37.626 1.00 61.65 374 SER B CA 1
ATOM 5940 C C . SER B 1 374 ? -35.677 -4.071 39.107 1.00 71.39 374 SER B C 1
ATOM 5941 O O . SER B 1 374 ? -36.687 -3.486 39.493 1.00 65.28 374 SER B O 1
ATOM 5944 N N . PRO B 1 375 ? -34.689 -4.430 39.947 1.00 67.55 375 PRO B N 1
ATOM 5945 C CA . PRO B 1 375 ? -33.452 -5.158 39.654 1.00 67.66 375 PRO B CA 1
ATOM 5946 C C . PRO B 1 375 ? -33.569 -6.652 39.917 1.00 66.49 375 PRO B C 1
ATOM 5947 O O . PRO B 1 375 ? -32.584 -7.371 39.745 1.00 63.42 375 PRO B O 1
ATOM 5951 N N . ARG B 1 376 ? -34.751 -7.097 40.339 1.00 67.39 376 ARG B N 1
ATOM 5952 C CA . ARG B 1 376 ? -34.986 -8.496 40.687 1.00 71.12 376 ARG B CA 1
ATOM 5953 C C . ARG B 1 376 ? -34.498 -9.417 39.577 1.00 51.96 376 ARG B C 1
ATOM 5954 O O . ARG B 1 376 ? -33.819 -10.411 39.830 1.00 70.17 376 ARG B O 1
ATOM 5962 N N . LEU B 1 377 ? -34.846 -9.068 38.345 1.00 56.40 377 LEU B N 1
ATOM 5963 C CA . LEU B 1 377 ? -34.236 -9.680 37.175 1.00 73.59 377 LEU B CA 1
ATOM 5964 C C . LEU B 1 377 ? -34.208 -8.677 36.030 1.00 62.55 377 LEU B C 1
ATOM 5965 O O . LEU B 1 377 ? -35.143 -7.897 35.845 1.00 54.45 377 LEU B O 1
ATOM 5970 N N . ARG B 1 378 ? -33.120 -8.701 35.268 1.00 66.72 378 ARG B N 1
ATOM 5971 C CA . ARG B 1 378 ? -32.871 -7.690 34.248 1.00 72.92 378 ARG B CA 1
ATOM 5972 C C . ARG B 1 378 ? -32.868 -8.289 32.842 1.00 74.35 378 ARG B C 1
ATOM 5973 O O . ARG B 1 378 ? -32.339 -7.697 31.901 1.00 74.24 378 ARG B O 1
ATOM 5981 N N . VAL B 1 379 ? -33.487 -9.459 32.714 1.00 74.20 379 VAL B N 1
ATOM 5982 C CA . VAL B 1 379 ? -33.610 -10.156 31.439 1.00 85.05 379 VAL B CA 1
ATOM 5983 C C . VAL B 1 379 ? -35.037 -10.065 30.906 1.00 70.88 379 VAL B C 1
ATOM 5984 O O . VAL B 1 379 ? -35.977 -10.533 31.551 1.00 66.27 379 VAL B O 1
ATOM 5988 N N . ASP B 1 380 ? -35.184 -9.452 29.733 1.00 67.92 380 ASP B N 1
ATOM 5989 C CA . ASP B 1 380 ? -36.476 -9.304 29.055 1.00 84.55 380 ASP B CA 1
ATOM 5990 C C . ASP B 1 380 ? -37.553 -8.686 29.936 1.00 72.28 380 ASP B C 1
ATOM 5991 O O . ASP B 1 380 ? -38.683 -9.141 30.039 1.00 67.35 380 ASP B O 1
ATOM 5996 N N . ASN B 1 381 ? -37.123 -7.654 30.615 1.00 60.17 381 ASN B N 1
ATOM 5997 C CA . ASN B 1 381 ? -37.941 -6.582 31.103 1.00 47.36 381 ASN B CA 1
ATOM 5998 C C . ASN B 1 381 ? -39.032 -6.061 30.173 1.00 40.03 381 ASN B C 1
ATOM 5999 O O . ASN B 1 381 ? -38.769 -5.702 29.015 1.00 49.50 381 ASN B O 1
ATOM 6004 N N . SER B 1 382 ? -40.263 -6.058 30.684 1.00 35.22 382 SER B N 1
ATOM 6005 C CA . SER B 1 382 ? -41.447 -5.878 29.848 1.00 29.53 382 SER B CA 1
ATOM 6006 C C . SER B 1 382 ? -42.750 -5.440 30.552 1.00 28.04 382 SER B C 1
ATOM 6007 O O . SER B 1 382 ? -42.922 -5.576 31.770 1.00 34.46 382 SER B O 1
ATOM 6010 N N . ILE B 1 383 ? -43.662 -4.901 29.747 1.00 38.15 383 ILE B N 1
ATOM 6011 C CA . ILE B 1 383 ? -45.051 -4.696 30.144 1.00 32.72 383 ILE B CA 1
ATOM 6012 C C . ILE B 1 383 ? -45.938 -5.546 29.245 1.00 31.70 383 ILE B C 1
ATOM 6013 O O . ILE B 1 383 ? -45.729 -5.602 28.033 1.00 41.95 383 ILE B O 1
ATOM 6018 N N . LYS B 1 384 ? -46.925 -6.210 29.829 1.00 29.41 384 LYS B N 1
ATOM 6019 C CA . LYS B 1 384 ? -47.877 -6.965 29.032 1.00 24.44 384 LYS B CA 1
ATOM 6020 C C . LYS B 1 384 ? -49.295 -6.640 29.461 1.00 30.45 384 LYS B C 1
ATOM 6021 O O . LYS B 1 384 ? -49.534 -6.310 30.621 1.00 39.67 384 LYS B O 1
ATOM 6027 N N . ILE B 1 385 ? -50.230 -6.715 28.521 1.00 29.30 385 ILE B N 1
ATOM 6028 C CA . ILE B 1 385 ? -51.641 -6.526 28.827 1.00 27.34 385 ILE B CA 1
ATOM 6029 C C . ILE B 1 385 ? -52.474 -7.627 28.155 1.00 31.61 385 ILE B C 1
ATOM 6030 O O . ILE B 1 385 ? -52.472 -7.749 26.936 1.00 44.88 385 ILE B O 1
ATOM 6035 N N . TRP B 1 386 ? -53.170 -8.437 28.953 1.00 42.88 386 TRP B N 1
ATOM 6036 C CA . TRP B 1 386 ? -54.070 -9.474 28.433 1.00 28.99 386 TRP B CA 1
ATOM 6037 C C . TRP B 1 386 ? -55.538 -9.121 28.637 1.00 34.88 386 TRP B C 1
ATOM 6038 O O . TRP B 1 386 ? -55.892 -8.243 29.431 1.00 52.89 386 TRP B O 1
ATOM 6049 N N . HIS B 1 387 ? -56.391 -9.875 27.957 1.00 37.50 387 HIS B N 1
ATOM 6050 C CA . HIS B 1 387 ? -57.770 -10.030 28.369 1.00 52.05 387 HIS B CA 1
ATOM 6051 C C . HIS B 1 387 ? -57.867 -11.279 29.254 1.00 62.76 387 HIS B C 1
ATOM 6052 O O . HIS B 1 387 ? -57.127 -12.242 29.048 1.00 60.26 387 HIS B O 1
ATOM 6059 N N . ILE B 1 388 ? -58.774 -11.269 30.229 1.00 58.80 388 ILE B N 1
ATOM 6060 C CA . ILE B 1 388 ? -58.958 -12.422 31.112 1.00 55.93 388 ILE B CA 1
ATOM 6061 C C . ILE B 1 388 ? -59.307 -13.655 30.295 1.00 62.96 388 ILE B C 1
ATOM 6062 O O . ILE B 1 388 ? -59.073 -14.772 30.729 1.00 60.94 388 ILE B O 1
ATOM 6067 N N . THR B 1 389 ? -59.881 -13.444 29.115 1.00 61.03 389 THR B N 1
ATOM 6068 C CA . THR B 1 389 ? -60.114 -14.531 28.171 1.00 48.02 389 THR B CA 1
ATOM 6069 C C . THR B 1 389 ? -58.792 -15.218 27.834 1.00 60.59 389 THR B C 1
ATOM 6070 O O . THR B 1 389 ? -58.757 -16.414 27.555 1.00 53.35 389 THR B O 1
ATOM 6074 N N . GLY B 1 390 ? -57.706 -14.452 27.870 1.00 49.45 390 GLY B N 1
ATOM 6075 C CA . GLY B 1 390 ? -56.377 -14.995 27.657 1.00 40.12 390 GLY B CA 1
ATOM 6076 C C . GLY B 1 390 ? -55.675 -14.374 26.468 1.00 53.38 390 GLY B C 1
ATOM 6077 O O . GLY B 1 390 ? -54.496 -14.630 26.228 1.00 52.36 390 GLY B O 1
ATOM 6078 N N . ALA B 1 391 ? -56.405 -13.548 25.727 1.00 60.80 391 ALA B N 1
ATOM 6079 C CA . ALA B 1 391 ? -55.881 -12.942 24.511 1.00 45.45 391 ALA B CA 1
ATOM 6080 C C . ALA B 1 391 ? -55.027 -11.716 24.806 1.00 41.80 391 ALA B C 1
ATOM 6081 O O . ALA B 1 391 ? -55.522 -10.728 25.348 1.00 55.56 391 ALA B O 1
ATOM 6083 N N . PRO B 1 392 ? -53.737 -11.777 24.441 1.00 43.39 392 PRO B N 1
ATOM 6084 C CA . PRO B 1 392 ? -52.832 -10.630 24.561 1.00 45.93 392 PRO B CA 1
ATOM 6085 C C . PRO B 1 392 ? -53.352 -9.449 23.743 1.00 43.58 392 PRO B C 1
ATOM 6086 O O . PRO B 1 392 ? -54.054 -9.674 22.758 1.00 61.53 392 PRO B O 1
ATOM 6098 N N . PHE B 1 394 ? -51.333 -6.156 24.150 1.00 34.69 394 PHE B N 1
ATOM 6099 C CA . PHE B 1 394 ? -50.228 -5.209 24.171 1.00 29.19 394 PHE B CA 1
ATOM 6100 C C . PHE B 1 394 ? -49.004 -5.826 24.823 1.00 25.53 394 PHE B C 1
ATOM 6101 O O . PHE B 1 394 ? -49.118 -6.623 25.758 1.00 42.18 394 PHE B O 1
ATOM 6109 N N . TYR B 1 395 ? -47.836 -5.444 24.320 1.00 38.22 395 TYR B N 1
ATOM 6110 C CA . TYR B 1 395 ? -46.565 -5.902 24.857 1.00 33.30 395 TYR B CA 1
ATOM 6111 C C . TYR B 1 395 ? -45.460 -4.953 24.427 1.00 31.95 395 TYR B C 1
ATOM 6112 O O . TYR B 1 395 ? -45.413 -4.528 23.274 1.00 51.30 395 TYR B O 1
ATOM 6121 N N . GLU B 1 396 ? -44.572 -4.620 25.356 1.00 25.70 396 GLU B N 1
ATOM 6122 C CA . GLU B 1 396 ? -43.386 -3.843 25.019 1.00 31.17 396 GLU B CA 1
ATOM 6123 C C . GLU B 1 396 ? -42.187 -4.273 25.843 1.00 33.14 396 GLU B C 1
ATOM 6124 O O . GLU B 1 396 ? -42.262 -4.365 27.068 1.00 39.20 396 GLU B O 1
ATOM 6130 N N . GLU B 1 397 ? -41.078 -4.532 25.161 1.00 40.55 397 GLU B N 1
ATOM 6131 C CA . GLU B 1 397 ? -39.824 -4.804 25.837 1.00 37.82 397 GLU B CA 1
ATOM 6132 C C . GLU B 1 397 ? -39.187 -3.517 26.333 1.00 33.53 397 GLU B C 1
ATOM 6133 O O . GLU B 1 397 ? -39.204 -2.493 25.650 1.00 42.56 397 GLU B O 1
ATOM 6139 N N . PHE B 1 398 ? -38.632 -3.582 27.535 1.00 40.45 398 PHE B N 1
ATOM 6140 C CA . PHE B 1 398 ? -37.901 -2.466 28.106 1.00 36.82 398 PHE B CA 1
ATOM 6141 C C . PHE B 1 398 ? -36.461 -2.881 28.366 1.00 51.71 398 PHE B C 1
ATOM 6142 O O . PHE B 1 398 ? -36.195 -4.027 28.724 1.00 58.67 398 PHE B O 1
ATOM 6150 N N . ASN B 1 399 ? -35.530 -1.957 28.160 1.00 47.49 399 ASN B N 1
ATOM 6151 C CA . ASN B 1 399 ? -34.149 -2.191 28.550 1.00 48.53 399 ASN B CA 1
ATOM 6152 C C . ASN B 1 399 ? -34.083 -2.314 30.067 1.00 54.78 399 ASN B C 1
ATOM 6153 O O . ASN B 1 399 ? -33.569 -3.296 30.601 1.00 72.49 399 ASN B O 1
ATOM 6158 N N . GLU B 1 400 ? -34.626 -1.313 30.754 1.00 60.09 400 GLU B N 1
ATOM 6159 C CA . GLU B 1 400 ? -34.754 -1.352 32.205 1.00 42.93 400 GLU B CA 1
ATOM 6160 C C . GLU B 1 400 ? -36.115 -0.836 32.653 1.00 46.33 400 GLU B C 1
ATOM 6161 O O . GLU B 1 400 ? -36.404 0.354 32.549 1.00 39.10 400 GLU B O 1
ATOM 6167 N N . LEU B 1 401 ? -36.951 -1.740 33.150 1.00 49.51 401 LEU B N 1
ATOM 6168 C CA . LEU B 1 401 ? -38.248 -1.354 33.686 1.00 46.17 401 LEU B CA 1
ATOM 6169 C C . LEU B 1 401 ? -38.204 -1.380 35.209 1.00 44.37 401 LEU B C 1
ATOM 6170 O O . LEU B 1 401 ? -37.619 -2.280 35.807 1.00 50.92 401 LEU B O 1
ATOM 6175 N N . TYR B 1 402 ? -38.816 -0.383 35.834 1.00 41.16 402 TYR B N 1
ATOM 6176 C CA . TYR B 1 402 ? -38.782 -0.260 37.286 1.00 36.97 402 TYR B CA 1
ATOM 6177 C C . TYR B 1 402 ? -40.175 -0.417 37.865 1.00 43.18 402 TYR B C 1
ATOM 6178 O O . TYR B 1 402 ? -40.390 -1.143 38.844 1.00 52.54 402 TYR B O 1
ATOM 6187 N N . GLN B 1 403 ? -41.117 0.295 37.256 1.00 35.67 403 GLN B N 1
ATOM 6188 C CA . GLN B 1 403 ? -42.498 0.292 37.714 1.00 29.51 403 GLN B CA 1
ATOM 6189 C C . GLN B 1 403 ? -43.487 0.271 36.550 1.00 20.93 403 GLN B C 1
ATOM 6190 O O . GLN B 1 403 ? -43.156 0.666 35.430 1.00 33.04 403 GLN B O 1
ATOM 6196 N N . ALA B 1 404 ? -44.698 -0.200 36.830 1.00 28.35 404 ALA B N 1
ATOM 6197 C CA . ALA B 1 404 ? -45.784 -0.227 35.856 1.00 27.27 404 ALA B CA 1
ATOM 6198 C C . ALA B 1 404 ? -47.082 -0.528 36.589 1.00 33.81 404 ALA B C 1
ATOM 6199 O O . ALA B 1 404 ? -47.144 -1.477 37.366 1.00 47.44 404 ALA B O 1
ATOM 6201 N N . PHE B 1 405 ? -48.115 0.276 36.349 1.00 30.90 405 PHE B N 1
ATOM 6202 C CA . PHE B 1 405 ? -49.379 0.126 37.069 1.00 23.92 405 PHE B CA 1
ATOM 6203 C C . PHE B 1 405 ? -50.530 0.893 36.419 1.00 25.58 405 PHE B C 1
ATOM 6204 O O . PHE B 1 405 ? -50.324 1.940 35.803 1.00 33.34 405 PHE B O 1
ATOM 6212 N N . TRP B 1 406 ? -51.742 0.361 36.564 1.00 25.60 406 TRP B N 1
ATOM 6213 C CA . TRP B 1 406 ? -52.950 1.012 36.062 1.00 27.76 406 TRP B CA 1
ATOM 6214 C C . TRP B 1 406 ? -53.209 2.342 36.751 1.00 31.29 406 TRP B C 1
ATOM 6215 O O . TRP B 1 406 ? -52.718 2.581 37.854 1.00 47.99 406 TRP B O 1
ATOM 6226 N N . ARG B 1 407 ? -53.995 3.200 36.110 1.00 34.89 407 ARG B N 1
ATOM 6227 C CA . ARG B 1 407 ? -54.564 4.339 36.814 1.00 32.71 407 ARG B CA 1
ATOM 6228 C C . ARG B 1 407 ? -55.842 3.880 37.494 1.00 42.02 407 ARG B C 1
ATOM 6229 O O . ARG B 1 407 ? -56.791 3.473 36.823 1.00 46.36 407 ARG B O 1
ATOM 6237 N N . PRO B 1 408 ? -55.869 3.939 38.832 1.00 48.44 408 PRO B N 1
ATOM 6238 C CA . PRO B 1 408 ? -57.012 3.476 39.624 1.00 40.15 408 PRO B CA 1
ATOM 6239 C C . PRO B 1 408 ? -58.300 4.218 39.284 1.00 38.16 408 PRO B C 1
ATOM 6240 O O . PRO B 1 408 ? -58.263 5.398 38.933 1.00 42.56 408 PRO B O 1
ATOM 6244 N N . ARG B 1 409 ? -59.424 3.516 39.384 1.00 43.23 409 ARG B N 1
ATOM 6245 C CA . ARG B 1 409 ? -60.739 4.094 39.132 1.00 47.77 409 ARG B CA 1
ATOM 6246 C C . ARG B 1 409 ? -61.771 3.437 40.041 1.00 55.09 409 ARG B C 1
ATOM 6247 O O . ARG B 1 409 ? -62.534 2.581 39.598 1.00 61.18 409 ARG B O 1
ATOM 6255 N N . PRO B 1 410 ? -61.797 3.849 41.319 1.00 61.69 410 PRO B N 1
ATOM 6256 C CA . PRO B 1 410 ? -62.545 3.166 42.384 1.00 70.82 410 PRO B CA 1
ATOM 6257 C C . PRO B 1 410 ? -64.046 3.036 42.132 1.00 69.99 410 PRO B C 1
ATOM 6258 O O . PRO B 1 410 ? -64.659 3.915 41.525 1.00 70.06 410 PRO B O 1
ATOM 6262 N N . LEU B 1 411 ? -64.607 1.917 42.592 1.00 78.78 411 LEU B N 1
ATOM 6263 C CA . LEU B 1 411 ? -66.029 1.585 42.467 1.00 87.11 411 LEU B CA 1
ATOM 6264 C C . LEU B 1 411 ? -66.508 1.636 41.015 1.00 81.35 411 LEU B C 1
ATOM 6265 O O . LEU B 1 411 ? -67.704 1.789 40.760 1.00 85.02 411 LEU B O 1
ATOM 6270 N N . ASN B 1 412 ? -65.581 1.497 40.074 1.00 75.51 412 ASN B N 1
ATOM 6271 C CA . ASN B 1 412 ? -65.919 1.445 38.656 1.00 84.72 412 ASN B CA 1
ATOM 6272 C C . ASN B 1 412 ? -64.674 1.001 37.901 1.00 74.60 412 ASN B C 1
ATOM 6273 O O . ASN B 1 412 ? -64.413 1.460 36.789 1.00 52.64 412 ASN B O 1
#

Sequence (788 aa):
QKSQFAYRSSKSIGLVNASENYASPPKFEAISEPARNACYSPNGKLFAYATATQVVINDTESGAKLTQLPAANTYELGFSPLGKYLSTWERPGKEADGTPKQNKVWNTETGQLVFSFVQRNQTGWNLQYTCDESLAARLVTNEVHFYETGNSKGPIAKLRVEGISDFALSPGQNHAVAVFIPEKKGAPASVRTYSIPNFNSPLSQKTFFKADKVQFKWNALGTSLLVLTQDKSNKNYYGETTGQFDLDREGPIHDVCWNADSKEFGIVYGYPAKTAIFDNRANVVSIIPPAPRNTLIFSPNSRYILLAGFGNLQGSIDIFDAANNKKITTVEAANCTYCEFSPDSQFLLTAVTSPRLRVDNSIKIWHITGAPFYEEFNELYQAFWRPRPLNSSQKSQFAYRSSKSIGLVNASENYASPPKFEAISEPARNACYSPNGKLFAYATATQVVINDTESGAKLTQLPAANTYELGFSPLGKYLSTWERPGKEADGTPKQNKVWNTETGQLVFSFVQRNQTGWNLQYTCDESLAARLVTNEVHFYETGNSKGPIAKLRVEGISDFALSPGQNHAVAVFIPEKKGAPASVRTYSIPNFNSPLSQKTFFKADKVQFKWNALGTSLLVLTQTEKNYYGETNITGQFDCRVDLDREGPIHDVCWNADSKEFGIVYGYPAKTAIFDNRANVVSIIPPAPRNTLIFSPNSRYILLAGFGNLQGSIDIFDAANNKKITTVEAANCTYCEFSPDSQFLLTAVTSPRLRVDNSIKIWHITGAPFYEEFNELYQAFWRPRPLN

InterPro domains:
  IPR011387 Translation initiation factor 2A [PIRSF017222] (2-573)
  IPR011387 Translation initiation factor 2A [PTHR13227] (5-572)
  IPR013979 Translation initiation factor, beta propellor-like domain [PF08662] (210-404)
  IPR015943 WD40/YVTN repeat-like-containing domain superfamily [G3DSA:2.130.10.10] (2-151)
  IPR015943 WD40/YVTN repeat-like-containing domain superfamily [G3DSA:2.130.10.10] (237-423)

GO terms:
  GO:0005829 cytosol (C, HDA)

Radius of gyration: 34.89 Å; Cα contacts (8 Å, |Δi|>4): 2078; chains: 2; bounding box: 47×53×119 Å

B-factor: mean 60.32, std 19.18, range [18.52, 202.8]